Protein AF-A0A7J6U4I3-F1 (afdb_monomer)

Foldseek 3Di:
DDDDDDDDPVVVVVVVVVPDPDDPPPFFFLQLLLLQLLLVLLLLVLLLLCVVCVVPPDPVSVVLSVQLNVLSVVCNVCVVDPVSLLSNLVSSVVSLVVVVFDDLLSLLSVLLSLLQNLLDDPDPVLSLLSSLVLLLLQLLLLLQLLLQLLQFPQCLDLARHLQNLLLLLLCLAPVNVPPDDLPHPSSCRSVVSSCLSNQLSVLLVCCLPVVDLVSLLVNLLVLLVVLLSQQQGFPPSRPLSNLSSVLSSNCSSQGVLLSVLVVVLVVVCVVPVCVSVVVVVVVLVVQLVCVCVSRCVFQVPPQGDYFVPSSCSSNSSSVSVVSSVSSNSSSPPDDDPDPPPPPSPSSPHRPSSNVSSVSSNVQQCCCLQQNQVFPGSNGSSPFGQADLATRRPVDHSQSHPNQQRQKKKWWADWPWVQVQQQKAFCLLSGGPSSVVSCVSSSHHSGDIHGGPLPRDPDDGSDPRDIDMGGLNVVLVSLVPDPDDDQFTKIWMWIWGHDNDDPPVVVCVVVVHDDPPPVVPDDPDDGPTDTDMQTGDVSCVCSVDPDDPDDDDDDDDDDQPDFDFDFDADDDDDDDDDDDDEDDPDDVRHDDPPDPVPCPDPVSVVVNCVVPVPPPRPPRPGDRPRPPDVPPPPPDPWFKFKFFPVCPPDPDGGDRDDPPPDDDPFQQKWWWFDQALPDIDTDHAFDKDKDADQPPDAAFDKDKGQGTAKMDHPGMIMGIPRGQRQKIWIKGFHHKDKDPWDWDWDADVVVRDIDIDTDIGIITIIHTHTMDGDCVCVVPDPCDQDPPLAPSVLRRNGGDDPVNVVVFDADPVRHGVSCVVPVVDDPDFCNCVVVSSCVVPDDDDDPPDDDDDDDD

Structure (mmCIF, N/CA/C/O backbone):
data_AF-A0A7J6U4I3-F1
#
_entry.id   AF-A0A7J6U4I3-F1
#
loop_
_atom_site.group_PDB
_atom_site.id
_atom_site.type_symbol
_atom_site.label_atom_id
_atom_site.label_alt_id
_atom_site.label_comp_id
_atom_site.label_asym_id
_atom_site.label_entity_id
_atom_site.label_seq_id
_atom_site.pdbx_PDB_ins_code
_atom_site.Cartn_x
_atom_site.Cartn_y
_atom_site.Cartn_z
_atom_site.occupancy
_atom_site.B_iso_or_equiv
_atom_site.auth_seq_id
_atom_site.auth_comp_id
_atom_site.auth_asym_id
_atom_site.auth_atom_id
_atom_site.pdbx_PDB_model_num
ATOM 1 N N . MET A 1 1 ? 3.134 -21.885 68.930 1.00 37.44 1 MET A N 1
ATOM 2 C CA . MET A 1 1 ? 3.517 -21.115 67.725 1.00 37.44 1 MET A CA 1
ATOM 3 C C . MET A 1 1 ? 3.199 -21.946 66.488 1.00 37.44 1 MET A C 1
ATOM 5 O O . MET A 1 1 ? 3.945 -22.857 66.158 1.00 37.44 1 MET A O 1
ATOM 9 N N . SER A 1 2 ? 2.047 -21.699 65.862 1.00 31.22 2 SER A N 1
ATOM 10 C CA . SER A 1 2 ? 1.613 -22.373 64.634 1.00 31.22 2 SER A CA 1
ATOM 11 C C . SER A 1 2 ? 2.291 -21.743 63.415 1.00 31.22 2 SER A C 1
ATOM 13 O O . SER A 1 2 ? 2.213 -20.529 63.227 1.00 31.22 2 SER A O 1
ATOM 15 N N . ARG A 1 3 ? 2.936 -22.552 62.568 1.00 31.86 3 ARG A N 1
ATOM 16 C CA . ARG A 1 3 ? 3.405 -22.118 61.244 1.00 31.86 3 ARG A CA 1
ATOM 17 C C . ARG A 1 3 ? 2.194 -21.917 60.332 1.00 31.86 3 ARG A C 1
ATOM 19 O O . ARG A 1 3 ? 1.495 -22.877 60.025 1.00 31.86 3 ARG A O 1
ATOM 26 N N . ALA A 1 4 ? 1.958 -20.675 59.919 1.00 34.81 4 ALA A N 1
ATOM 27 C CA . ALA A 1 4 ? 0.970 -20.337 58.903 1.00 34.81 4 ALA A CA 1
ATOM 28 C C . ALA A 1 4 ? 1.411 -20.901 57.542 1.00 34.81 4 ALA A C 1
ATOM 30 O O . ALA A 1 4 ? 2.534 -20.660 57.096 1.00 34.81 4 ALA A O 1
ATOM 31 N N . ALA A 1 5 ? 0.530 -21.676 56.909 1.00 38.38 5 ALA A N 1
ATOM 32 C CA . ALA A 1 5 ? 0.724 -22.210 55.570 1.00 38.38 5 ALA A CA 1
ATOM 33 C C . ALA A 1 5 ? 0.572 -21.095 54.524 1.00 38.38 5 ALA A C 1
ATOM 35 O O . ALA A 1 5 ? -0.368 -20.302 54.569 1.00 38.38 5 ALA A O 1
ATOM 36 N N . THR A 1 6 ? 1.507 -21.033 53.581 1.00 34.50 6 THR A N 1
ATOM 37 C CA . THR A 1 6 ? 1.461 -20.144 52.418 1.00 34.50 6 THR A CA 1
ATOM 38 C C . THR A 1 6 ? 0.380 -20.615 51.434 1.00 34.50 6 THR A C 1
ATOM 40 O O . THR A 1 6 ? 0.340 -21.807 51.118 1.00 34.50 6 THR A O 1
ATOM 43 N N . PRO A 1 7 ? -0.484 -19.717 50.923 1.00 38.94 7 PRO A N 1
ATOM 44 C CA . PRO A 1 7 ? -1.602 -20.102 50.072 1.00 38.94 7 PRO A CA 1
ATOM 45 C C . PRO A 1 7 ? -1.118 -20.539 48.690 1.00 38.94 7 PRO A C 1
ATOM 47 O O . PRO A 1 7 ? -0.110 -20.056 48.163 1.00 38.94 7 PRO A O 1
ATOM 50 N N . THR A 1 8 ? -1.852 -21.467 48.088 1.00 46.88 8 THR A N 1
ATOM 51 C CA . THR A 1 8 ? -1.488 -22.043 46.789 1.00 46.88 8 THR A CA 1
ATOM 52 C C . THR A 1 8 ? -1.819 -21.086 45.639 1.00 46.88 8 THR A C 1
ATOM 54 O O . THR A 1 8 ? -2.681 -20.212 45.731 1.00 46.88 8 THR A O 1
ATOM 57 N N . ARG A 1 9 ? -1.151 -21.263 44.492 1.00 36.41 9 ARG A N 1
ATOM 58 C CA . ARG A 1 9 ? -1.305 -20.442 43.270 1.00 36.41 9 ARG A CA 1
ATOM 59 C C . ARG A 1 9 ? -2.758 -20.357 42.746 1.00 36.41 9 ARG A C 1
ATOM 61 O O . ARG A 1 9 ? -3.097 -19.433 42.006 1.00 36.41 9 ARG A O 1
ATOM 68 N N . ALA A 1 10 ? -3.622 -21.295 43.141 1.00 37.72 10 ALA A N 1
ATOM 69 C CA . ALA A 1 10 ? -5.056 -21.283 42.849 1.00 37.72 10 ALA A CA 1
ATOM 70 C C . ALA A 1 10 ? -5.838 -20.265 43.711 1.00 37.72 10 ALA A C 1
ATOM 72 O O . ALA A 1 10 ? -6.754 -19.610 43.222 1.00 37.72 10 ALA A O 1
ATOM 73 N N . GLU A 1 11 ? -5.437 -20.052 44.966 1.00 37.94 11 GLU A N 1
ATOM 74 C CA . GLU A 1 11 ? -6.061 -19.073 45.869 1.00 37.94 11 GLU A CA 1
ATOM 75 C C . GLU A 1 11 ? -5.624 -17.641 45.536 1.00 37.94 11 GLU A C 1
ATOM 77 O O . GLU A 1 11 ? -6.425 -16.708 45.599 1.00 37.94 11 GLU A O 1
ATOM 82 N N . GLN A 1 12 ? -4.385 -17.466 45.064 1.00 39.00 12 GLN A N 1
ATOM 83 C CA . GLN A 1 12 ? -3.904 -16.180 44.546 1.00 39.00 12 GLN A CA 1
ATOM 84 C C . GLN A 1 12 ? -4.652 -15.745 43.274 1.00 39.00 12 GLN A C 1
ATOM 86 O O . GLN A 1 12 ? -4.977 -14.570 43.121 1.00 39.00 12 GLN A O 1
ATOM 91 N N . THR A 1 13 ? -5.003 -16.688 42.393 1.00 36.47 13 THR A N 1
ATOM 92 C CA . THR A 1 13 ? -5.762 -16.393 41.161 1.00 36.47 13 THR A CA 1
ATOM 93 C C . THR A 1 13 ? -7.258 -16.172 41.410 1.00 36.47 13 THR A C 1
ATOM 95 O O . THR A 1 13 ? -7.901 -15.444 40.652 1.00 36.47 13 THR A O 1
ATOM 98 N N . ALA A 1 14 ? -7.816 -16.736 42.487 1.00 32.62 14 ALA A N 1
ATOM 99 C CA . ALA A 1 14 ? -9.175 -16.436 42.943 1.00 32.62 14 ALA A CA 1
ATOM 100 C C . ALA A 1 14 ? -9.270 -15.069 43.653 1.00 32.62 14 ALA A C 1
ATOM 102 O O . ALA A 1 14 ? -10.255 -14.353 43.474 1.00 32.62 14 ALA A O 1
ATOM 103 N N . SER A 1 15 ? -8.229 -14.682 44.398 1.00 30.58 15 SER A N 1
ATOM 104 C CA . SER A 1 15 ? -8.107 -13.375 45.061 1.00 30.58 15 SER A CA 1
ATOM 105 C C . SER A 1 15 ? -7.916 -12.220 44.062 1.00 30.58 15 SER A C 1
ATOM 107 O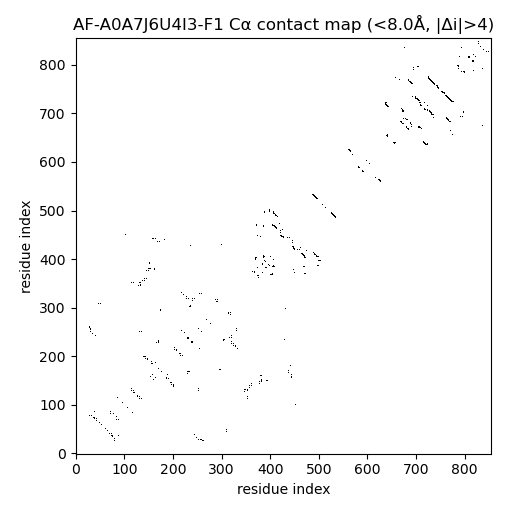 O . SER A 1 15 ? -8.605 -11.204 44.159 1.00 30.58 15 SER A O 1
ATOM 109 N N . GLU A 1 16 ? -7.092 -12.397 43.017 1.00 32.53 16 GLU A N 1
ATOM 110 C CA . GLU A 1 16 ? -6.890 -11.371 41.974 1.00 32.53 16 GLU A CA 1
ATOM 111 C C . GLU A 1 16 ? -8.154 -11.078 41.141 1.00 32.53 16 GLU A C 1
ATOM 113 O O . GLU A 1 16 ? -8.295 -9.974 40.619 1.00 32.53 16 GLU A O 1
ATOM 118 N N . LYS A 1 17 ? -9.114 -12.010 41.051 1.00 33.38 17 LYS A N 1
ATOM 119 C CA . LYS A 1 17 ? -10.407 -11.769 40.380 1.00 33.38 17 LYS A CA 1
ATOM 120 C C . LYS A 1 17 ? -11.381 -10.908 41.189 1.00 33.38 17 LYS A C 1
ATOM 122 O O . LYS A 1 17 ? -12.371 -10.450 40.628 1.00 33.38 17 LYS A O 1
ATOM 127 N N . LYS A 1 18 ? -11.132 -10.692 42.485 1.00 30.95 18 LYS A N 1
ATOM 128 C CA . LYS A 1 18 ? -12.064 -10.003 43.395 1.00 30.95 18 LYS A CA 1
ATOM 129 C C . LYS A 1 18 ? -11.739 -8.518 43.619 1.00 30.95 18 LYS A C 1
ATOM 131 O O . LYS A 1 18 ? -12.460 -7.860 44.360 1.00 30.95 18 LYS A O 1
ATOM 136 N N . ALA A 1 19 ? -10.684 -7.989 42.989 1.00 28.02 19 ALA A N 1
ATOM 137 C CA . ALA A 1 19 ? -10.135 -6.654 43.263 1.00 28.02 19 ALA A CA 1
ATOM 138 C C . ALA A 1 19 ? -10.210 -5.665 42.079 1.00 28.02 19 ALA A C 1
ATOM 140 O O . ALA A 1 19 ? -9.403 -4.742 41.983 1.00 28.02 19 ALA A O 1
ATOM 141 N N . THR A 1 20 ? -11.178 -5.827 41.178 1.00 27.03 20 THR A N 1
ATOM 142 C CA . THR A 1 20 ? -11.543 -4.785 40.206 1.00 27.03 20 THR A CA 1
ATOM 143 C C . THR A 1 20 ? -12.968 -4.340 40.496 1.00 27.03 20 THR A C 1
ATOM 145 O O . THR A 1 20 ? -13.876 -5.142 40.281 1.00 27.03 20 THR A O 1
ATOM 148 N N . PRO A 1 21 ? -13.196 -3.111 40.996 1.00 32.62 21 PRO A N 1
ATOM 149 C CA . PRO A 1 21 ? -14.550 -2.595 41.122 1.00 32.62 21 PRO A CA 1
ATOM 150 C C . PRO A 1 21 ? -15.159 -2.541 39.717 1.00 32.62 21 PRO A C 1
ATOM 152 O O . PRO A 1 21 ? -14.604 -1.903 38.820 1.00 32.62 21 PRO A O 1
ATOM 155 N N . GLU A 1 22 ? -16.260 -3.260 39.502 1.00 32.72 22 GLU A N 1
ATOM 156 C CA . GLU A 1 22 ? -17.038 -3.145 38.272 1.00 32.72 22 GLU A CA 1
ATOM 157 C C . GLU A 1 22 ? -17.487 -1.685 38.135 1.00 32.72 22 GLU A C 1
ATOM 159 O O . GLU A 1 22 ? -18.215 -1.156 38.976 1.00 32.72 22 GLU A O 1
ATOM 164 N N . ALA A 1 23 ? -16.991 -1.005 37.098 1.00 38.47 23 ALA A N 1
ATOM 165 C CA . ALA A 1 23 ? -17.420 0.347 36.774 1.00 38.47 23 ALA A CA 1
ATOM 166 C C . ALA A 1 23 ? -18.947 0.357 36.559 1.00 38.47 23 ALA A C 1
ATOM 168 O O . ALA A 1 23 ? -19.484 -0.595 35.982 1.00 38.47 23 ALA A O 1
ATOM 169 N N . PRO A 1 24 ? -19.661 1.409 37.001 1.00 46.97 24 PRO A N 1
ATOM 170 C CA . PRO A 1 24 ? -21.117 1.457 36.930 1.00 46.97 24 PRO A CA 1
ATOM 171 C C . PRO A 1 24 ? -21.606 1.203 35.499 1.00 46.97 24 PRO A C 1
ATOM 173 O O . PRO A 1 24 ? -21.005 1.672 34.531 1.00 46.97 24 PRO A O 1
ATOM 176 N N . ALA A 1 25 ? -22.730 0.492 35.366 1.00 46.38 25 ALA A N 1
ATOM 177 C CA . ALA A 1 25 ? -23.268 -0.014 34.096 1.00 46.38 25 ALA A CA 1
ATOM 178 C C . ALA A 1 25 ? -23.377 1.037 32.960 1.00 46.38 25 ALA A C 1
ATOM 180 O O . ALA A 1 25 ? -23.330 0.671 31.779 1.00 46.38 25 ALA A O 1
ATOM 181 N N . ASN A 1 26 ? -23.425 2.330 33.308 1.00 55.25 26 ASN A N 1
ATOM 182 C CA . ASN A 1 26 ? -23.601 3.471 32.407 1.00 55.25 26 ASN A CA 1
ATOM 183 C C . ASN A 1 26 ? -22.324 4.262 32.048 1.00 55.25 26 ASN A C 1
ATOM 185 O O . ASN A 1 26 ? -22.431 5.242 31.317 1.00 55.25 26 ASN A O 1
ATOM 189 N N . SER A 1 27 ? -21.120 3.894 32.505 1.00 69.50 27 SER A N 1
ATOM 190 C CA . SER A 1 27 ? -19.912 4.677 32.178 1.00 69.50 27 SER A CA 1
ATOM 191 C C . SER A 1 27 ? -19.446 4.444 30.731 1.00 69.50 27 SER A C 1
ATOM 193 O O . SER A 1 27 ? -19.019 3.335 30.396 1.00 69.50 27 SER A O 1
ATOM 195 N N . MET A 1 28 ? -19.486 5.469 29.871 1.00 83.50 28 MET A N 1
ATOM 196 C CA . MET A 1 28 ? -18.898 5.453 28.520 1.00 83.50 28 MET A CA 1
ATOM 197 C C . MET A 1 28 ? -17.410 5.092 28.569 1.00 83.50 28 MET A C 1
ATOM 199 O O . MET A 1 28 ? -16.723 5.381 29.546 1.00 83.50 28 MET A O 1
ATOM 203 N N . ASP A 1 29 ? -16.924 4.482 27.491 1.00 89.75 29 ASP A N 1
ATOM 204 C CA . ASP A 1 29 ? -15.512 4.183 27.244 1.00 89.75 29 ASP A CA 1
ATOM 205 C C . ASP A 1 29 ? -15.071 4.740 25.880 1.00 89.75 29 ASP A C 1
ATOM 207 O O . ASP A 1 29 ? -15.896 5.213 25.095 1.00 89.75 29 ASP A O 1
ATOM 211 N N . ALA A 1 30 ? -13.774 4.663 25.571 1.00 90.56 30 ALA A N 1
ATOM 212 C CA . ALA A 1 30 ? -13.223 5.202 24.325 1.00 90.56 30 ALA A CA 1
ATOM 213 C C . ALA A 1 30 ? -13.871 4.613 23.059 1.00 90.56 30 ALA A C 1
ATOM 215 O O . ALA A 1 30 ? -14.058 5.327 22.082 1.00 90.56 30 ALA A O 1
ATOM 216 N N . ILE A 1 31 ? -14.287 3.339 23.071 1.00 93.88 31 ILE A N 1
ATOM 217 C CA . ILE A 1 31 ? -14.982 2.728 21.924 1.00 93.88 31 ILE A CA 1
ATOM 218 C C . ILE A 1 31 ? -16.399 3.296 21.770 1.00 93.88 31 ILE A C 1
ATOM 220 O O . ILE A 1 31 ? -16.893 3.425 20.653 1.00 93.88 31 ILE A O 1
ATOM 224 N N . THR A 1 32 ? -17.062 3.653 22.871 1.00 93.88 32 THR A N 1
ATOM 225 C CA . THR A 1 32 ? -18.366 4.330 22.836 1.00 93.88 32 THR A CA 1
ATOM 226 C C . THR A 1 32 ? -18.224 5.709 22.188 1.00 93.88 32 THR A C 1
ATOM 228 O O . THR A 1 32 ? -18.968 6.032 21.268 1.00 93.88 32 THR A O 1
ATOM 231 N N . VAL A 1 33 ? -17.221 6.488 22.608 1.00 94.19 33 VAL A N 1
ATOM 232 C CA . VAL A 1 33 ? -16.915 7.802 22.014 1.00 94.19 33 VAL A CA 1
ATOM 233 C C . VAL A 1 33 ? -16.520 7.663 20.539 1.00 94.19 33 VAL A C 1
ATOM 235 O O . VAL A 1 33 ? -17.012 8.406 19.696 1.00 94.19 33 VAL A O 1
ATOM 238 N N . PHE A 1 34 ? -15.697 6.667 20.204 1.00 95.62 34 PHE A N 1
ATOM 239 C CA . PHE A 1 34 ? -15.370 6.331 18.819 1.00 95.62 34 PHE A CA 1
ATOM 240 C C . PHE A 1 34 ? -16.623 6.038 17.998 1.00 95.62 34 PHE A C 1
ATOM 242 O O . PHE A 1 34 ? -16.767 6.587 16.918 1.00 95.62 34 PHE A O 1
ATOM 249 N N . THR A 1 35 ? -17.527 5.189 18.499 1.00 95.25 35 THR A N 1
ATOM 250 C CA . THR A 1 35 ? -18.733 4.779 17.760 1.00 95.25 35 THR A CA 1
ATOM 251 C C . THR A 1 35 ? -19.616 5.988 17.456 1.00 95.25 35 THR A C 1
ATOM 253 O O . THR A 1 35 ? -20.162 6.084 16.361 1.00 95.25 35 THR A O 1
ATOM 256 N N . PHE A 1 36 ? -19.697 6.940 18.389 1.00 94.12 36 PHE A N 1
ATOM 257 C CA . PHE A 1 36 ? -20.395 8.205 18.186 1.00 94.12 36 PHE A CA 1
ATOM 258 C C . PHE A 1 36 ? -19.780 9.023 17.037 1.00 94.12 36 PHE A C 1
ATOM 260 O O . PHE A 1 36 ? -20.480 9.327 16.074 1.00 94.12 36 PHE A O 1
ATOM 267 N N . PHE A 1 37 ? -18.473 9.298 17.069 1.00 94.56 37 PHE A N 1
ATOM 268 C CA . PHE A 1 37 ? -17.798 10.034 15.988 1.00 94.56 37 PHE A CA 1
ATOM 269 C C . PHE A 1 37 ? -17.812 9.282 14.646 1.00 94.56 37 PHE A C 1
ATOM 271 O O . PHE A 1 37 ? -18.076 9.876 13.605 1.00 94.56 37 PHE A O 1
ATOM 278 N N . TRP A 1 38 ? -17.588 7.968 14.668 1.00 94.00 38 TRP A N 1
ATOM 279 C CA . TRP A 1 38 ? -17.632 7.099 13.491 1.00 94.00 38 TRP A CA 1
ATOM 280 C C . TRP A 1 38 ? -19.000 7.140 12.808 1.00 94.00 38 TRP A C 1
ATOM 282 O O . TRP A 1 38 ? -19.069 7.289 11.593 1.00 94.00 38 TRP A O 1
ATOM 292 N N . SER A 1 39 ? -20.089 7.074 13.580 1.00 94.62 39 SER A N 1
ATOM 293 C CA . SER A 1 39 ? -21.439 7.148 13.015 1.00 94.62 39 SER A CA 1
ATOM 294 C C . SER A 1 39 ? -21.694 8.473 12.290 1.00 94.62 39 SER A C 1
ATOM 296 O O . SER A 1 39 ? -22.292 8.484 11.222 1.00 94.62 39 SER A O 1
ATOM 298 N N . GLN A 1 40 ? -21.172 9.588 12.808 1.00 92.75 40 GLN A N 1
ATOM 299 C CA . GLN A 1 40 ? -21.295 10.903 12.169 1.00 92.75 40 GLN A CA 1
ATOM 300 C C . GLN A 1 40 ? -20.487 10.982 10.871 1.00 92.75 40 GLN A C 1
ATOM 302 O O . GLN A 1 40 ? -20.982 11.493 9.869 1.00 92.75 40 GLN A O 1
ATOM 307 N N . LEU A 1 41 ? -19.276 10.421 10.869 1.00 91.25 41 LEU A N 1
ATOM 308 C CA . LEU A 1 41 ? -18.437 10.300 9.677 1.00 91.25 41 LEU A CA 1
ATOM 309 C C . LEU A 1 41 ? -19.109 9.442 8.588 1.00 91.25 41 LEU A C 1
ATOM 311 O O . LEU A 1 41 ? -19.118 9.817 7.417 1.00 91.25 41 LEU A O 1
ATOM 315 N N . MET A 1 42 ? -19.727 8.316 8.951 1.00 90.88 42 MET A N 1
ATOM 316 C CA . MET A 1 42 ? -20.438 7.466 7.987 1.00 90.88 42 MET A CA 1
ATOM 317 C C . MET A 1 42 ? -21.760 8.085 7.505 1.00 90.88 42 MET A C 1
ATOM 319 O O . MET A 1 42 ? -22.118 7.943 6.334 1.00 90.88 42 MET A O 1
ATOM 323 N N . LEU A 1 43 ? -22.459 8.851 8.350 1.00 90.50 43 LEU A N 1
ATOM 324 C CA . LEU A 1 43 ? -23.618 9.645 7.929 1.00 90.50 43 LEU A CA 1
ATOM 325 C C . LEU A 1 43 ? -23.222 10.760 6.949 1.00 90.50 43 LEU A C 1
ATOM 327 O O . LEU A 1 43 ? -23.937 10.989 5.975 1.00 90.50 43 LEU A O 1
ATOM 331 N N . LEU A 1 44 ? -22.059 11.395 7.126 1.00 87.31 44 LEU A N 1
ATOM 332 C CA . LEU A 1 44 ? -21.510 12.319 6.127 1.00 87.31 44 LEU A CA 1
ATOM 333 C C . LEU A 1 44 ? -21.283 11.603 4.782 1.00 87.31 44 LEU A C 1
ATOM 335 O O . LEU A 1 44 ? -21.650 12.116 3.722 1.00 87.31 44 LEU A O 1
ATOM 339 N N . GLN A 1 45 ? -20.731 10.388 4.817 1.00 85.62 45 GLN A N 1
ATOM 340 C CA . GLN A 1 45 ? -20.553 9.572 3.617 1.00 85.62 45 GLN A CA 1
ATOM 341 C C . GLN A 1 45 ? -21.902 9.203 2.968 1.00 85.62 45 GLN A C 1
ATOM 343 O O . GLN A 1 45 ? -21.984 9.179 1.739 1.00 85.62 45 GLN A O 1
ATOM 348 N N . CYS A 1 46 ? -22.976 9.000 3.745 1.00 87.38 46 CYS A N 1
ATOM 349 C CA . CYS A 1 46 ? -24.331 8.852 3.199 1.00 87.38 46 CYS A CA 1
ATOM 350 C C . CYS A 1 46 ? -24.744 10.084 2.382 1.00 87.38 46 CYS A C 1
ATOM 352 O O . CYS A 1 46 ? -25.225 9.941 1.261 1.00 87.38 46 CYS A O 1
ATOM 354 N N . VAL A 1 47 ? -24.525 11.296 2.903 1.00 85.38 47 VAL A N 1
ATOM 355 C CA . VAL A 1 47 ? -24.898 12.541 2.208 1.00 85.38 47 VAL A CA 1
ATOM 356 C C . VAL A 1 47 ? -24.129 12.700 0.897 1.00 85.38 47 VAL A C 1
ATOM 358 O O . VAL A 1 47 ? -24.731 12.966 -0.143 1.00 85.38 47 VAL A O 1
ATOM 361 N N . LYS A 1 48 ? -22.821 12.429 0.898 1.00 82.69 48 LYS A N 1
ATOM 362 C CA . LYS A 1 48 ? -22.029 12.393 -0.342 1.00 82.69 48 LYS A CA 1
ATOM 363 C C . LYS A 1 48 ? -22.590 11.406 -1.357 1.00 82.69 48 LYS A C 1
ATOM 365 O O . LYS A 1 48 ? -22.740 11.746 -2.527 1.00 82.69 48 LYS A O 1
ATOM 370 N N . LEU A 1 49 ? -22.894 10.181 -0.927 1.00 80.50 49 LEU A N 1
ATOM 371 C CA . LEU A 1 49 ? -23.454 9.164 -1.816 1.00 80.50 49 LEU A CA 1
ATOM 372 C C . LEU A 1 49 ? -24.819 9.586 -2.364 1.00 80.50 49 LEU A C 1
ATOM 374 O O . LEU A 1 49 ? -25.088 9.352 -3.538 1.00 80.50 49 LEU A O 1
ATOM 378 N N . PHE A 1 50 ? -25.645 10.267 -1.569 1.00 83.19 50 PHE A N 1
ATOM 379 C CA . PHE A 1 50 ? -26.902 10.842 -2.040 1.00 83.19 50 PHE A CA 1
ATOM 380 C C . PHE A 1 50 ? -26.682 11.848 -3.180 1.00 83.19 50 PHE A C 1
ATOM 382 O O . PHE A 1 50 ? -27.338 11.735 -4.216 1.00 83.19 50 PHE A O 1
ATOM 389 N N . PHE A 1 51 ? -25.736 12.785 -3.043 1.00 78.12 51 PHE A N 1
ATOM 390 C CA . PHE A 1 51 ? -25.434 13.754 -4.103 1.00 78.12 51 PHE A CA 1
ATOM 391 C C . PHE A 1 51 ? -24.850 13.101 -5.359 1.00 78.12 51 PHE A C 1
ATOM 393 O O . PHE A 1 51 ? -25.253 13.454 -6.467 1.00 78.12 51 PHE A O 1
ATOM 400 N N . ILE A 1 52 ? -23.973 12.106 -5.200 1.00 73.94 52 ILE A N 1
ATOM 401 C CA . ILE A 1 52 ? -23.397 11.350 -6.323 1.00 73.94 52 ILE A CA 1
ATOM 402 C C . ILE A 1 52 ? -24.479 10.541 -7.056 1.00 73.94 52 ILE A C 1
ATOM 404 O O . ILE A 1 52 ? -24.513 10.514 -8.285 1.00 73.94 52 ILE A O 1
ATOM 408 N N . PHE A 1 53 ? -25.391 9.895 -6.325 1.00 75.06 53 PHE A N 1
ATOM 409 C CA . PHE A 1 53 ? -26.438 9.048 -6.904 1.00 75.06 53 PHE A CA 1
ATOM 410 C C . PHE A 1 53 ? -27.675 9.808 -7.373 1.00 75.06 53 PHE A C 1
ATOM 412 O O . PHE A 1 53 ? -28.502 9.225 -8.074 1.00 75.06 53 PHE A O 1
ATOM 419 N N . LYS A 1 54 ? -27.796 11.104 -7.063 1.00 67.44 54 LYS A N 1
ATOM 420 C CA . LYS A 1 54 ? -28.927 11.947 -7.479 1.00 67.44 54 LYS A CA 1
ATOM 421 C C . LYS A 1 54 ? -29.184 11.895 -8.995 1.00 67.44 54 LYS A C 1
ATOM 423 O O . LYS A 1 54 ? -30.334 12.017 -9.415 1.00 67.44 54 LYS A O 1
ATOM 428 N N . SER A 1 55 ? -28.143 11.673 -9.803 1.00 56.66 55 SER A N 1
ATOM 429 C CA . SER A 1 55 ? -28.226 11.541 -11.266 1.00 56.66 55 SER A CA 1
ATOM 430 C C . SER A 1 55 ? -28.577 10.126 -11.758 1.00 56.66 55 SER A C 1
ATOM 432 O O . SER A 1 55 ? -29.159 9.976 -12.828 1.00 56.66 55 SER A O 1
ATOM 434 N N . SER A 1 56 ? -28.280 9.082 -10.979 1.00 61.09 56 SER A N 1
ATOM 435 C CA . SER A 1 56 ? -28.436 7.668 -11.342 1.00 61.09 56 SER A CA 1
ATOM 436 C C . SER A 1 56 ? -29.530 7.034 -10.477 1.00 61.09 56 SER A C 1
ATOM 438 O O . SER A 1 56 ? -29.252 6.353 -9.489 1.00 61.09 56 SER A O 1
ATOM 440 N N . ARG A 1 57 ? -30.799 7.301 -10.823 1.00 58.31 57 ARG A N 1
ATOM 441 C CA . ARG A 1 57 ? -32.008 6.828 -10.112 1.00 58.31 57 ARG A CA 1
ATOM 442 C C . ARG A 1 57 ? -32.206 5.303 -10.220 1.00 58.31 57 ARG A C 1
ATOM 444 O O . ARG A 1 57 ? -33.177 4.840 -10.810 1.00 58.31 57 ARG A O 1
ATOM 451 N N . THR A 1 58 ? -31.295 4.506 -9.669 1.00 67.88 58 THR A N 1
ATOM 452 C CA . THR A 1 58 ? -31.368 3.036 -9.682 1.00 67.88 58 THR A CA 1
ATOM 453 C C . THR A 1 58 ? -31.518 2.470 -8.269 1.00 67.88 58 THR A C 1
ATOM 455 O O . THR A 1 58 ? -30.888 2.936 -7.320 1.00 67.88 58 THR A O 1
ATOM 458 N N . VAL A 1 59 ? -32.342 1.425 -8.118 1.00 64.56 59 VAL A N 1
ATOM 459 C CA . VAL A 1 59 ? -32.598 0.752 -6.824 1.00 64.56 59 VAL A CA 1
ATOM 460 C C . VAL A 1 59 ? -31.309 0.192 -6.207 1.00 64.56 59 VAL A C 1
ATOM 462 O O . VAL A 1 59 ? -31.142 0.203 -4.989 1.00 64.56 59 VAL A O 1
ATOM 465 N N . GLN A 1 60 ? -30.360 -0.231 -7.046 1.00 71.19 60 GLN A N 1
ATOM 466 C CA . GLN A 1 60 ? -29.061 -0.764 -6.623 1.00 71.19 60 GLN A CA 1
ATOM 467 C C . GLN A 1 60 ? -28.218 0.266 -5.849 1.00 71.19 60 GLN A C 1
ATOM 469 O O . GLN A 1 60 ? -27.500 -0.114 -4.928 1.00 71.19 60 GLN A O 1
ATOM 474 N N . ASN A 1 61 ? -28.365 1.561 -6.147 1.00 72.38 61 ASN A N 1
ATOM 475 C CA . ASN A 1 61 ? -27.665 2.643 -5.450 1.00 72.38 61 ASN A CA 1
ATOM 476 C C . ASN A 1 61 ? -28.351 3.053 -4.130 1.00 72.38 61 ASN A C 1
ATOM 478 O O . ASN A 1 61 ? -27.705 3.603 -3.239 1.00 72.38 61 ASN A O 1
ATOM 482 N N . ALA A 1 62 ? -29.649 2.765 -3.975 1.00 78.06 62 ALA A N 1
ATOM 483 C CA . ALA A 1 62 ? -30.423 3.132 -2.787 1.00 78.06 62 ALA A CA 1
ATOM 484 C C . ALA A 1 62 ? -30.179 2.192 -1.591 1.00 78.06 62 ALA A C 1
ATOM 486 O O . ALA A 1 62 ? -30.178 2.641 -0.445 1.00 78.06 62 ALA A O 1
ATOM 487 N N . ILE A 1 63 ? -29.935 0.898 -1.839 1.00 83.81 63 ILE A N 1
ATOM 488 C CA . ILE A 1 63 ? -29.739 -0.107 -0.776 1.00 83.81 63 ILE A CA 1
ATOM 489 C C . ILE A 1 63 ? -28.520 0.216 0.112 1.00 83.81 63 ILE A C 1
ATOM 491 O O . ILE A 1 63 ? -28.693 0.242 1.334 1.00 83.81 63 ILE A O 1
ATOM 495 N N . PRO A 1 64 ? -27.315 0.503 -0.433 1.00 82.75 64 PRO A N 1
ATOM 496 C CA . PRO A 1 64 ? -26.157 0.903 0.370 1.00 82.75 64 PRO A CA 1
ATOM 497 C C . PRO A 1 64 ? -26.431 2.141 1.231 1.00 82.75 64 PRO A C 1
ATOM 499 O O . PRO A 1 64 ? -26.085 2.158 2.408 1.00 82.75 64 PRO A O 1
ATOM 502 N N . LEU A 1 65 ? -27.102 3.147 0.657 1.00 86.12 65 LEU A N 1
ATOM 503 C CA . LEU A 1 65 ? -27.403 4.417 1.316 1.00 86.12 65 LEU A CA 1
ATOM 504 C C . LEU A 1 65 ? -28.343 4.238 2.517 1.00 86.12 65 LEU A C 1
ATOM 506 O O . LEU A 1 65 ? -28.034 4.689 3.617 1.00 86.12 65 LEU A O 1
ATOM 510 N N . VAL A 1 66 ? -29.475 3.557 2.317 1.00 89.56 66 VAL A N 1
ATOM 511 C CA . VAL A 1 66 ? -30.473 3.325 3.375 1.00 89.56 66 VAL A CA 1
ATOM 512 C C . VAL A 1 66 ? -29.899 2.430 4.473 1.00 89.56 66 VAL A C 1
ATOM 514 O O . VAL A 1 66 ? -30.105 2.693 5.656 1.00 89.56 66 VAL A O 1
ATOM 517 N N . SER A 1 67 ? -29.144 1.398 4.089 1.00 90.38 67 SER A N 1
ATOM 518 C CA . SER A 1 67 ? -28.526 0.472 5.044 1.00 90.38 67 SER A CA 1
ATOM 519 C C . SER A 1 67 ? -27.517 1.183 5.949 1.00 90.38 67 SER A C 1
ATOM 521 O O . SER A 1 67 ? -27.548 0.984 7.163 1.00 90.38 67 SER A O 1
ATOM 523 N N . LEU A 1 68 ? -26.658 2.033 5.372 1.00 91.69 68 LEU A N 1
ATOM 524 C CA . LEU A 1 68 ? -25.684 2.830 6.122 1.00 91.69 68 LEU A CA 1
ATOM 525 C C . LEU A 1 68 ? -26.399 3.827 7.048 1.00 91.69 68 LEU A C 1
ATOM 527 O O . LEU A 1 68 ? -26.157 3.828 8.252 1.00 91.69 68 LEU A O 1
ATOM 531 N N . ALA A 1 69 ? -27.386 4.569 6.531 1.00 93.62 69 ALA A N 1
ATOM 532 C CA . ALA A 1 69 ? -28.146 5.542 7.315 1.00 93.62 69 ALA A CA 1
ATOM 533 C C . ALA A 1 69 ? -28.854 4.921 8.536 1.00 93.62 69 ALA A C 1
ATOM 535 O O . ALA A 1 69 ? -28.781 5.472 9.634 1.00 93.62 69 ALA A O 1
ATOM 536 N N . ILE A 1 70 ? -29.509 3.763 8.378 1.00 94.56 70 ILE A N 1
ATOM 537 C CA . ILE A 1 70 ? -30.205 3.080 9.482 1.00 94.56 70 ILE A CA 1
ATOM 538 C C . ILE A 1 70 ? -29.209 2.611 10.545 1.00 94.56 70 ILE A C 1
ATOM 540 O O . ILE A 1 70 ? -29.414 2.838 11.740 1.00 94.56 70 ILE A O 1
ATOM 544 N N . VAL A 1 71 ? -28.140 1.931 10.127 1.00 95.62 71 VAL A N 1
ATOM 545 C CA . VAL A 1 71 ? -27.187 1.332 11.065 1.00 95.62 71 VAL A CA 1
ATOM 546 C C . VAL A 1 71 ? -26.390 2.408 11.801 1.00 95.62 71 VAL A C 1
ATOM 548 O O . VAL A 1 71 ? -26.185 2.276 13.009 1.00 95.62 71 VAL A O 1
ATOM 551 N N . ASP A 1 72 ? -26.004 3.491 11.129 1.00 95.06 72 ASP A N 1
ATOM 552 C CA . ASP A 1 72 ? -25.269 4.582 11.768 1.00 95.06 72 ASP A CA 1
ATOM 553 C C . ASP A 1 72 ? -26.162 5.482 12.621 1.00 95.06 72 ASP A C 1
ATOM 555 O O . ASP A 1 72 ? -25.727 5.934 13.678 1.00 95.06 72 ASP A O 1
ATOM 559 N N . PHE A 1 73 ? -27.444 5.643 12.282 1.00 95.44 73 PHE A N 1
ATOM 560 C CA . PHE A 1 73 ? -28.403 6.242 13.212 1.00 95.44 73 PHE A CA 1
ATOM 561 C C . PHE A 1 73 ? -28.531 5.407 14.497 1.00 95.44 73 PHE A C 1
ATOM 563 O O . PHE A 1 73 ? -28.483 5.941 15.608 1.00 95.44 73 PHE A O 1
ATOM 570 N N . LEU A 1 74 ? -28.616 4.076 14.378 1.00 94.62 74 LEU A N 1
ATOM 571 C CA . LEU A 1 74 ? -28.599 3.186 15.542 1.00 94.62 74 LEU A CA 1
ATOM 572 C C . LEU A 1 74 ? -27.279 3.283 16.320 1.00 94.62 74 LEU A C 1
ATOM 574 O O . LEU A 1 74 ? -27.307 3.221 17.550 1.00 94.62 74 LEU A O 1
ATOM 578 N N . ALA A 1 75 ? -26.140 3.442 15.640 1.00 94.06 75 ALA A N 1
ATOM 579 C CA . ALA A 1 75 ? -24.828 3.616 16.266 1.00 94.06 75 ALA A CA 1
ATOM 580 C C . ALA A 1 75 ? -24.710 4.944 17.021 1.00 94.06 75 ALA A C 1
ATOM 582 O O . ALA A 1 75 ? -24.134 4.964 18.108 1.00 94.06 75 ALA A O 1
ATOM 583 N N . LEU A 1 76 ? -25.329 6.009 16.510 1.00 91.56 76 LEU A N 1
ATOM 584 C CA . LEU A 1 76 ? -25.412 7.308 17.170 1.00 91.56 76 LEU A CA 1
ATOM 585 C C . LEU A 1 76 ? -26.253 7.242 18.456 1.00 91.56 76 LEU A C 1
ATOM 587 O O . LEU A 1 76 ? -25.866 7.804 19.479 1.00 91.56 76 LEU A O 1
ATOM 591 N N . VAL A 1 77 ? -27.379 6.516 18.427 1.00 89.56 77 VAL A N 1
ATOM 592 C CA . VAL A 1 77 ? -28.304 6.383 19.571 1.00 89.56 77 VAL A CA 1
ATOM 593 C C . VAL A 1 77 ? -27.825 5.345 20.595 1.00 89.56 77 VAL A C 1
ATOM 595 O O . VAL A 1 77 ? -28.012 5.520 21.799 1.00 89.56 77 VAL A O 1
ATOM 598 N N . LYS A 1 78 ? -27.201 4.248 20.148 1.00 89.88 78 LYS A N 1
ATOM 599 C CA . LYS A 1 78 ? -26.711 3.147 21.001 1.00 89.88 78 LYS A CA 1
ATOM 600 C C . LYS A 1 78 ? -25.206 2.882 20.815 1.00 89.88 78 LYS A C 1
ATOM 602 O O . LYS A 1 78 ? -24.821 1.733 20.572 1.00 89.88 78 LYS A O 1
ATOM 607 N N . PRO A 1 79 ? -24.325 3.877 21.041 1.00 90.69 79 PRO A N 1
ATOM 608 C CA . PRO A 1 79 ? -22.890 3.769 20.743 1.00 90.69 79 PRO A CA 1
ATOM 609 C C . PRO A 1 79 ? -22.139 2.754 21.621 1.00 90.69 79 PRO A C 1
ATOM 611 O O . PRO A 1 79 ? -21.025 2.336 21.308 1.00 90.69 79 PRO A O 1
ATOM 614 N N . ARG A 1 80 ? -22.735 2.329 22.742 1.00 89.62 80 ARG A N 1
ATOM 615 C CA . ARG A 1 80 ? -22.161 1.320 23.646 1.00 89.62 80 ARG A CA 1
ATOM 616 C C . ARG A 1 80 ? -22.434 -0.114 23.178 1.00 89.62 80 ARG A C 1
ATOM 618 O O . ARG A 1 80 ? -21.744 -1.044 23.600 1.00 89.62 80 ARG A O 1
ATOM 625 N N . CYS A 1 81 ? -23.440 -0.322 22.326 1.00 91.12 81 CYS A N 1
ATOM 626 C CA . CYS A 1 81 ? -23.827 -1.657 21.890 1.00 91.12 81 CYS A CA 1
ATOM 627 C C . CYS A 1 81 ? -22.801 -2.222 20.903 1.00 91.12 81 CYS A C 1
ATOM 629 O O . CYS A 1 81 ? -22.736 -1.808 19.749 1.00 91.12 81 CYS A O 1
ATOM 631 N N . ARG A 1 82 ? -22.040 -3.237 21.334 1.00 90.62 82 ARG A N 1
ATOM 632 C CA . ARG A 1 82 ? -20.989 -3.860 20.510 1.00 90.62 82 ARG A CA 1
ATOM 633 C C . ARG A 1 82 ? -21.486 -4.378 19.158 1.00 90.62 82 ARG A C 1
ATOM 635 O O . ARG A 1 82 ? -20.749 -4.300 18.183 1.00 90.62 82 ARG A O 1
ATOM 642 N N . TYR A 1 83 ? -22.712 -4.901 19.099 1.00 93.31 83 TYR A N 1
ATOM 643 C CA . TYR A 1 83 ? -23.288 -5.417 17.856 1.00 93.31 83 TYR A CA 1
ATOM 644 C C . TYR A 1 83 ? -23.596 -4.287 16.881 1.00 93.31 83 TYR A C 1
ATOM 646 O O . TYR A 1 83 ? -23.322 -4.426 15.695 1.00 93.31 83 TYR A O 1
ATOM 654 N N . VAL A 1 84 ? -24.087 -3.153 17.384 1.00 94.50 84 VAL A N 1
ATOM 655 C CA . VAL A 1 84 ? -24.341 -1.966 16.565 1.00 94.50 84 VAL A CA 1
ATOM 656 C C . VAL A 1 84 ? -23.023 -1.403 16.033 1.00 94.50 84 VAL A C 1
ATOM 658 O O . VAL A 1 84 ? -22.908 -1.211 14.829 1.00 94.50 84 VAL A O 1
ATOM 661 N N . THR A 1 85 ? -21.993 -1.261 16.879 1.00 94.62 85 THR A N 1
ATOM 662 C CA . THR A 1 85 ? -20.652 -0.838 16.435 1.00 94.62 85 THR A CA 1
ATOM 663 C C . THR A 1 85 ? -20.087 -1.767 15.353 1.00 94.62 85 THR A C 1
ATOM 665 O O . THR A 1 85 ? -19.627 -1.297 14.319 1.00 94.62 85 THR A O 1
ATOM 668 N N . MET A 1 86 ? -20.126 -3.091 15.559 1.00 95.50 86 MET A N 1
ATOM 669 C CA . MET A 1 86 ? -19.606 -4.056 14.576 1.00 95.50 86 MET A CA 1
ATOM 670 C C . MET A 1 86 ? -20.399 -4.052 13.269 1.00 95.50 86 MET A C 1
ATOM 672 O O . MET A 1 86 ? -19.807 -4.183 12.201 1.00 95.50 86 MET A O 1
ATOM 676 N N . THR A 1 87 ? -21.721 -3.889 13.347 1.00 95.06 87 THR A N 1
ATOM 677 C CA . THR A 1 87 ? -22.584 -3.832 12.160 1.00 95.06 87 THR A CA 1
ATOM 678 C C . THR A 1 87 ? -22.334 -2.547 11.376 1.00 95.06 87 THR A C 1
ATOM 680 O O . THR A 1 87 ? -22.191 -2.619 10.163 1.00 95.06 87 THR A O 1
ATOM 683 N N . SER A 1 88 ? -22.195 -1.400 12.053 1.00 95.38 88 SER A N 1
ATOM 684 C CA . SER A 1 88 ? -21.830 -0.117 11.430 1.00 95.38 88 SER A CA 1
ATOM 685 C C . SER A 1 88 ? -20.489 -0.211 10.701 1.00 95.38 88 SER A C 1
ATOM 687 O O . SER A 1 88 ? -20.405 0.142 9.530 1.00 95.38 88 SER A O 1
ATOM 689 N N . LEU A 1 89 ? -19.463 -0.791 11.335 1.00 95.38 89 LEU A N 1
ATOM 690 C CA . LEU A 1 89 ? -18.162 -1.010 10.694 1.00 95.38 89 LEU A CA 1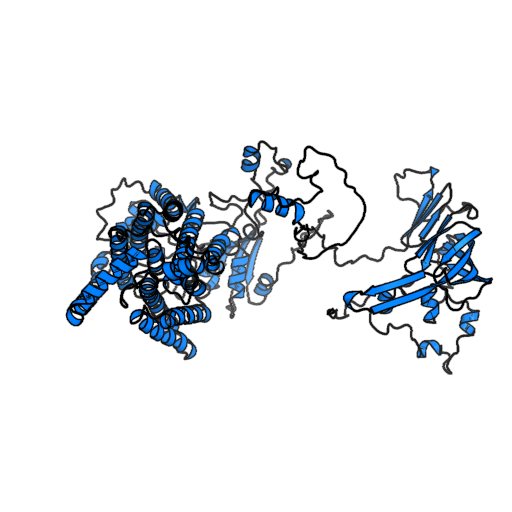
ATOM 691 C C . LEU A 1 89 ? -18.273 -1.912 9.456 1.00 95.38 89 LEU A C 1
ATOM 693 O O . LEU A 1 89 ? -17.745 -1.577 8.399 1.00 95.38 89 LEU A O 1
ATOM 697 N N . LEU A 1 90 ? -18.976 -3.044 9.570 1.00 94.56 90 LEU A N 1
ATOM 698 C CA . LEU A 1 90 ? -19.129 -3.998 8.471 1.00 94.56 90 LEU A CA 1
ATOM 699 C C . LEU A 1 90 ? -19.901 -3.394 7.291 1.00 94.56 90 LEU A C 1
ATOM 701 O O . LEU A 1 90 ? -19.454 -3.507 6.151 1.00 94.56 90 LEU A O 1
ATOM 705 N N . VAL A 1 91 ? -21.038 -2.747 7.560 1.00 93.56 91 VAL A N 1
ATOM 706 C CA . VAL A 1 91 ? -21.850 -2.078 6.535 1.00 93.56 91 VAL A CA 1
ATOM 707 C C . VAL A 1 91 ? -21.058 -0.935 5.909 1.00 93.56 91 VAL A C 1
ATOM 709 O O . VAL A 1 91 ? -20.986 -0.872 4.686 1.00 93.56 91 VAL A O 1
ATOM 712 N N . GLY A 1 92 ? -20.377 -0.110 6.709 1.00 90.88 92 GLY A N 1
ATOM 713 C CA . GLY A 1 92 ? -19.486 0.945 6.226 1.00 90.88 92 GLY A CA 1
ATOM 714 C C . GLY A 1 92 ? -18.434 0.424 5.246 1.00 90.88 92 GLY A C 1
ATOM 715 O O . GLY A 1 92 ? -18.315 0.953 4.141 1.00 90.88 92 GLY A O 1
ATOM 716 N N . PHE A 1 93 ? -17.735 -0.670 5.577 1.00 91.50 93 PHE A N 1
ATOM 717 C CA . PHE A 1 93 ? -16.783 -1.291 4.649 1.00 91.50 93 PHE A CA 1
ATOM 718 C C . PHE A 1 93 ? -17.453 -1.748 3.357 1.00 91.50 93 PHE A C 1
ATOM 720 O O . PHE A 1 93 ? -16.965 -1.420 2.278 1.00 91.50 93 PHE A O 1
ATOM 727 N N . VAL A 1 94 ? -18.572 -2.475 3.444 1.00 89.31 94 VAL A N 1
ATOM 728 C CA . VAL A 1 94 ? -19.296 -2.956 2.257 1.00 89.31 94 VAL A CA 1
ATOM 729 C C . VAL A 1 94 ? -19.699 -1.787 1.361 1.00 89.31 94 VAL A C 1
ATOM 731 O O . VAL A 1 94 ? -19.468 -1.845 0.156 1.00 89.31 94 VAL A O 1
ATOM 734 N N . VAL A 1 95 ? -20.231 -0.703 1.928 1.00 86.44 95 VAL A N 1
ATOM 735 C CA . VAL A 1 95 ? -20.621 0.483 1.158 1.00 86.44 95 VAL A CA 1
ATOM 736 C C . VAL A 1 95 ? -19.408 1.149 0.509 1.00 86.44 95 VAL A C 1
ATOM 738 O O . VAL A 1 95 ? -19.445 1.453 -0.683 1.00 86.44 95 VAL A O 1
ATOM 741 N N . ILE A 1 96 ? -18.303 1.333 1.233 1.00 83.75 96 ILE A N 1
ATOM 742 C CA . ILE A 1 96 ? -17.076 1.904 0.658 1.00 83.75 96 ILE A CA 1
ATOM 743 C C . ILE A 1 96 ? -16.558 1.036 -0.504 1.00 83.75 96 ILE A C 1
ATOM 745 O O . ILE A 1 96 ? -16.213 1.565 -1.561 1.00 83.75 96 ILE A O 1
ATOM 749 N N . PHE A 1 97 ? -16.560 -0.293 -0.354 1.00 82.38 97 PHE A N 1
ATOM 750 C CA . PHE A 1 97 ? -16.124 -1.216 -1.405 1.00 82.38 97 PHE A CA 1
ATOM 751 C C . PHE A 1 97 ? -17.050 -1.223 -2.626 1.00 82.38 97 PHE A C 1
ATOM 753 O O . PHE A 1 97 ? -16.557 -1.211 -3.749 1.00 82.38 97 PHE A O 1
ATOM 760 N N . VAL A 1 98 ? -18.371 -1.225 -2.430 1.00 78.25 98 VAL A N 1
ATOM 761 C CA . VAL A 1 98 ? -19.354 -1.259 -3.528 1.00 78.25 98 VAL A CA 1
ATOM 762 C C . VAL A 1 98 ? -19.364 0.051 -4.314 1.00 78.25 98 VAL A C 1
ATOM 764 O O . VAL A 1 98 ? -19.513 0.042 -5.533 1.00 78.25 98 VAL A O 1
ATOM 767 N N . THR A 1 99 ? -19.205 1.185 -3.632 1.00 72.12 99 THR A N 1
ATOM 768 C CA . THR A 1 99 ? -19.340 2.501 -4.269 1.00 72.12 99 THR A CA 1
ATOM 769 C C . THR A 1 99 ? -18.087 2.951 -5.017 1.00 72.12 99 THR A C 1
ATOM 771 O O . THR A 1 99 ? -18.199 3.818 -5.877 1.00 72.12 99 THR A O 1
ATOM 774 N N . GLY A 1 100 ? -16.908 2.380 -4.744 1.00 62.34 100 GLY A N 1
ATOM 775 C CA . GLY A 1 100 ? -15.711 2.530 -5.586 1.00 62.34 100 GLY A CA 1
ATOM 776 C C . GLY A 1 100 ? -15.061 3.924 -5.625 1.00 62.34 100 GLY A C 1
ATOM 777 O O . GLY A 1 100 ? -14.192 4.169 -6.460 1.00 62.34 100 GLY A O 1
ATOM 778 N N . HIS A 1 101 ? -15.458 4.853 -4.748 1.00 66.31 101 HIS A N 1
ATOM 779 C CA . HIS A 1 101 ? -14.891 6.208 -4.691 1.00 66.31 101 HIS A CA 1
ATOM 780 C C . HIS A 1 101 ? -13.696 6.254 -3.726 1.00 66.31 101 HIS A C 1
ATOM 782 O O . HIS A 1 101 ? -13.841 6.655 -2.571 1.00 66.31 101 HIS A O 1
ATOM 788 N N . TYR A 1 102 ? -12.516 5.838 -4.193 1.00 70.44 102 TYR A N 1
ATOM 789 C CA . TYR A 1 102 ? -11.308 5.719 -3.368 1.00 70.44 102 TYR A CA 1
ATOM 790 C C . TYR A 1 102 ? -10.444 6.993 -3.382 1.00 70.44 102 TYR A C 1
ATOM 792 O O . TYR A 1 102 ? -9.532 7.136 -4.195 1.00 70.44 102 TYR A O 1
ATOM 800 N N . SER A 1 103 ? -10.722 7.931 -2.475 1.00 75.44 103 SER A N 1
ATOM 801 C CA . SER A 1 103 ? -9.830 9.059 -2.156 1.00 75.44 103 SER A CA 1
ATOM 802 C C . SER 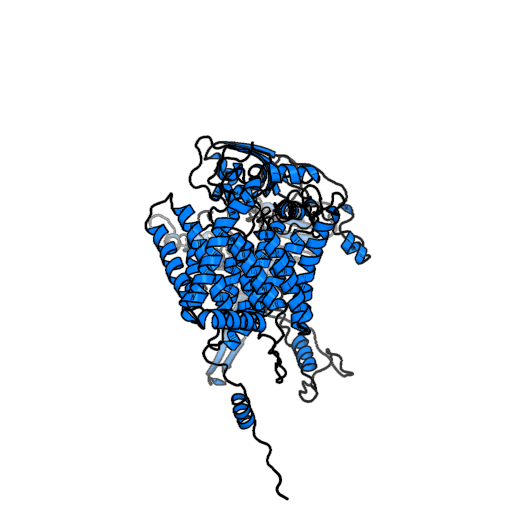A 1 103 ? -8.975 8.761 -0.915 1.00 75.44 103 SER A C 1
ATOM 804 O O . SER A 1 103 ? -9.225 7.798 -0.190 1.00 75.44 103 SER A O 1
ATOM 806 N N . ASN A 1 104 ? -7.966 9.592 -0.634 1.00 78.00 104 ASN A N 1
ATOM 807 C CA . ASN A 1 104 ? -7.065 9.378 0.508 1.00 78.00 104 ASN A CA 1
ATOM 808 C C . ASN A 1 104 ? -7.771 9.349 1.863 1.00 78.00 104 ASN A C 1
ATOM 810 O O . ASN A 1 104 ? -7.463 8.485 2.680 1.00 78.00 104 ASN A O 1
ATOM 814 N N . HIS A 1 105 ? -8.750 10.228 2.088 1.00 80.81 105 HIS A N 1
ATOM 815 C CA . HIS A 1 105 ? -9.519 10.204 3.332 1.00 80.81 105 HIS A CA 1
ATOM 816 C C . HIS A 1 105 ? -10.351 8.923 3.473 1.00 80.81 105 HIS A C 1
ATOM 818 O O . HIS A 1 105 ? -10.413 8.371 4.559 1.00 80.81 105 HIS A O 1
ATOM 824 N N . ILE A 1 106 ? -10.868 8.359 2.375 1.00 84.19 106 ILE A N 1
ATOM 825 C CA . ILE A 1 106 ? -11.593 7.077 2.401 1.00 84.19 106 ILE A CA 1
ATOM 826 C C . ILE A 1 106 ? -10.653 5.921 2.761 1.00 84.19 106 ILE A C 1
ATOM 828 O O . ILE A 1 106 ? -11.037 5.011 3.494 1.00 84.19 106 ILE A O 1
ATOM 832 N N . PHE A 1 107 ? -9.400 5.950 2.299 1.00 86.25 107 PHE A N 1
ATOM 833 C CA . PHE A 1 107 ? -8.403 4.981 2.756 1.00 86.25 107 PHE A CA 1
ATOM 834 C C . PHE A 1 107 ? -8.091 5.132 4.248 1.00 86.25 107 PHE A C 1
ATOM 836 O O . PHE A 1 107 ? -7.952 4.117 4.935 1.00 86.25 107 PHE A O 1
ATOM 843 N N . ALA A 1 108 ? -8.033 6.365 4.761 1.00 88.19 108 ALA A N 1
ATOM 844 C CA . ALA A 1 108 ? -7.913 6.615 6.194 1.00 88.19 108 ALA A CA 1
ATOM 845 C C . ALA A 1 108 ? -9.137 6.088 6.966 1.00 88.19 108 ALA A C 1
ATOM 847 O O . ALA A 1 108 ? -8.947 5.450 7.999 1.00 88.19 108 ALA A O 1
ATOM 848 N N . ASP A 1 109 ? -10.357 6.234 6.439 1.00 89.94 109 ASP A N 1
ATOM 849 C CA . ASP A 1 109 ? -11.599 5.719 7.040 1.00 89.94 109 ASP A CA 1
ATOM 850 C C . ASP A 1 109 ? -11.622 4.184 7.101 1.00 89.94 109 ASP A C 1
ATOM 852 O O . ASP A 1 109 ? -11.960 3.592 8.132 1.00 89.94 109 ASP A O 1
ATOM 856 N N . ILE A 1 110 ? -11.201 3.510 6.022 1.00 91.44 110 ILE A N 1
ATOM 857 C CA . ILE A 1 110 ? -11.053 2.045 5.996 1.00 91.44 110 ILE A CA 1
ATOM 858 C C . ILE A 1 110 ? -10.070 1.607 7.085 1.00 91.44 110 ILE A C 1
ATOM 860 O O . ILE A 1 110 ? -10.331 0.664 7.840 1.00 91.44 110 ILE A O 1
ATOM 864 N N . ALA A 1 111 ? -8.932 2.292 7.178 1.00 93.19 111 ALA A N 1
ATOM 865 C CA . ALA A 1 111 ? -7.879 1.968 8.121 1.00 93.19 111 ALA A CA 1
ATOM 866 C C . ALA A 1 111 ? -8.327 2.245 9.579 1.00 93.19 111 ALA A C 1
ATOM 868 O O . ALA A 1 111 ? -8.118 1.410 10.464 1.00 93.19 111 ALA A O 1
ATOM 869 N N . LEU A 1 112 ? -9.030 3.359 9.809 1.00 94.31 112 LEU A N 1
ATOM 870 C CA . LEU A 1 112 ? -9.669 3.758 11.066 1.00 94.31 112 LEU A CA 1
ATOM 871 C C . LEU A 1 112 ? -10.650 2.694 11.567 1.00 94.31 112 LEU A C 1
ATOM 873 O O . LEU A 1 112 ? -10.514 2.196 12.688 1.00 94.31 112 LEU A O 1
ATOM 877 N N . GLY A 1 113 ? -11.619 2.310 10.732 1.00 94.44 113 GLY A N 1
ATOM 878 C CA . GLY A 1 113 ? -12.593 1.280 11.080 1.00 94.44 113 GLY A CA 1
ATOM 879 C C . GLY A 1 113 ? -11.917 -0.067 11.347 1.00 94.44 113 GLY A C 1
ATOM 880 O O . GLY A 1 113 ? -12.275 -0.786 12.287 1.00 94.44 113 GLY A O 1
ATOM 881 N N . SER A 1 114 ? -10.881 -0.396 10.566 1.00 95.19 114 SER A N 1
ATOM 882 C CA . SER A 1 114 ? -10.145 -1.659 10.686 1.00 95.19 114 SER A CA 1
ATOM 883 C C . SER A 1 114 ? -9.398 -1.771 12.015 1.00 95.19 114 SER A C 1
ATOM 885 O O . SER A 1 114 ? -9.332 -2.865 12.578 1.00 95.19 114 SER A O 1
ATOM 887 N N . CYS A 1 115 ? -8.896 -0.660 12.572 1.00 94.75 115 CYS A N 1
ATOM 888 C CA . CYS A 1 115 ? -8.313 -0.637 13.918 1.00 94.75 115 CYS A CA 1
ATOM 889 C C . CYS A 1 115 ? -9.287 -1.164 14.972 1.00 94.75 115 CYS A C 1
ATOM 891 O O . CYS A 1 115 ? -8.884 -1.939 15.838 1.00 94.75 115 CYS A O 1
ATOM 893 N N . ILE A 1 116 ? -10.562 -0.778 14.902 1.00 95.19 116 ILE A N 1
ATOM 894 C CA . ILE A 1 116 ? -11.579 -1.178 15.882 1.00 95.19 116 ILE A CA 1
ATOM 895 C C . ILE A 1 116 ? -12.111 -2.581 15.601 1.00 95.19 116 ILE A C 1
ATOM 897 O O . ILE A 1 116 ? -12.256 -3.377 16.532 1.00 95.19 116 ILE A O 1
ATOM 901 N N . PHE A 1 117 ? -12.345 -2.906 14.330 1.00 95.75 117 PHE A N 1
ATOM 902 C CA . PHE A 1 117 ? -12.866 -4.204 13.908 1.00 95.75 117 PHE A CA 1
ATOM 903 C C . PHE A 1 117 ? -11.882 -5.349 14.205 1.00 95.75 117 PHE A C 1
ATOM 905 O O . PHE A 1 117 ? -12.229 -6.328 14.865 1.00 95.75 117 PHE A O 1
ATOM 912 N N . LEU A 1 118 ? -10.614 -5.208 13.802 1.00 94.81 118 LEU A N 1
ATOM 913 C CA . LEU A 1 118 ? -9.593 -6.261 13.929 1.00 94.81 118 LEU A CA 1
ATOM 914 C C . LEU A 1 118 ? -9.065 -6.448 15.358 1.00 94.81 118 LEU A C 1
ATOM 916 O O . LEU A 1 118 ? -8.368 -7.424 15.654 1.00 94.81 118 LEU A O 1
ATOM 920 N N . THR A 1 119 ? -9.364 -5.513 16.259 1.00 93.44 119 THR A N 1
ATOM 921 C CA . THR A 1 119 ? -8.980 -5.594 17.675 1.00 93.44 119 THR A CA 1
ATOM 922 C C . THR A 1 119 ? -10.095 -6.118 18.576 1.00 93.44 119 THR A C 1
ATOM 924 O O . THR A 1 119 ? -9.880 -6.219 19.787 1.00 93.44 119 THR A O 1
ATOM 927 N N . TYR A 1 120 ? -11.241 -6.500 17.999 1.00 93.38 120 TYR A N 1
ATOM 928 C CA . TYR A 1 120 ? -12.411 -6.974 18.727 1.00 93.38 120 TYR A CA 1
ATOM 929 C C . TYR A 1 120 ? -12.094 -8.105 19.717 1.00 93.38 120 TYR A C 1
ATOM 931 O O . TYR A 1 120 ? -11.442 -9.108 19.394 1.00 93.38 120 TYR A O 1
ATOM 939 N N . LYS A 1 121 ? -12.613 -7.946 20.938 1.00 90.44 121 LYS A N 1
ATOM 940 C CA . LYS A 1 121 ? -12.644 -8.964 21.991 1.00 90.44 121 LYS A CA 1
ATOM 941 C C . LYS A 1 121 ? -13.973 -8.926 22.737 1.00 90.44 121 LYS A C 1
ATOM 943 O O . LYS A 1 121 ? -14.630 -7.890 22.810 1.00 90.44 121 LYS A O 1
ATOM 948 N N . SER A 1 122 ? -14.360 -10.081 23.282 1.00 86.75 122 SER A N 1
ATOM 949 C CA . SER A 1 122 ? -15.576 -10.227 24.088 1.00 86.75 122 SER A CA 1
ATOM 950 C C . SER A 1 122 ? -15.503 -9.416 25.382 1.00 86.75 122 SER A C 1
ATOM 952 O O . SER A 1 122 ? -16.512 -8.840 25.785 1.00 86.75 122 SER A O 1
ATOM 954 N N . ASP A 1 123 ? -14.317 -9.350 25.993 1.00 86.88 123 ASP A N 1
ATOM 955 C CA . ASP A 1 123 ? -14.002 -8.450 27.101 1.00 86.88 123 ASP A CA 1
ATOM 956 C C . ASP A 1 123 ? -13.830 -7.017 26.575 1.00 86.88 123 ASP A C 1
ATOM 958 O O . ASP A 1 123 ? -12.979 -6.742 25.721 1.00 86.88 123 ASP A O 1
ATOM 962 N N . ARG A 1 124 ? -14.652 -6.098 27.094 1.00 86.06 124 ARG A N 1
ATOM 963 C CA . ARG A 1 124 ? -14.683 -4.700 26.655 1.00 86.06 124 ARG A CA 1
ATOM 964 C C . ARG A 1 124 ? -13.402 -3.949 27.017 1.00 86.06 124 ARG A C 1
ATOM 966 O O . ARG A 1 124 ? -12.920 -3.170 26.200 1.00 86.06 124 ARG A O 1
ATOM 973 N N . SER A 1 125 ? -12.829 -4.205 28.189 1.00 83.44 125 SER A N 1
ATOM 974 C CA . SER A 1 125 ? -11.585 -3.568 28.631 1.00 83.44 125 SER A CA 1
ATOM 975 C C . SER A 1 125 ? -10.394 -4.032 27.787 1.00 83.44 125 SER A C 1
ATOM 977 O O . SER A 1 125 ? -9.557 -3.225 27.373 1.00 83.44 125 SER A O 1
ATOM 979 N N . GLU A 1 126 ? -10.351 -5.322 27.438 1.00 84.81 126 GLU A N 1
ATOM 980 C CA . GLU A 1 126 ? -9.326 -5.859 26.545 1.00 84.81 126 GLU A CA 1
ATOM 981 C C . GLU A 1 126 ? -9.465 -5.275 25.133 1.00 84.81 126 GLU A C 1
ATOM 983 O O . GLU A 1 126 ? -8.458 -4.921 24.511 1.00 84.81 126 GLU A O 1
ATOM 988 N N . TRP A 1 127 ? -10.698 -5.132 24.639 1.00 89.81 127 TRP A N 1
ATOM 989 C CA . TRP A 1 127 ? -10.964 -4.514 23.344 1.00 89.81 127 TRP A CA 1
ATOM 990 C C . TRP A 1 127 ? -10.506 -3.048 23.317 1.00 89.81 127 TRP A C 1
ATOM 992 O O . TRP A 1 127 ? -9.757 -2.678 22.413 1.00 89.81 127 TRP A O 1
ATOM 1002 N N . VAL A 1 128 ? -10.840 -2.244 24.337 1.00 89.19 128 VAL A N 1
ATOM 1003 C CA . VAL A 1 128 ? -10.373 -0.846 24.460 1.00 89.19 128 VAL A CA 1
ATOM 1004 C C . VAL A 1 128 ? -8.845 -0.772 24.453 1.00 89.19 128 VAL A C 1
ATOM 1006 O O . VAL A 1 128 ? -8.272 0.041 23.727 1.00 89.19 128 VAL A O 1
ATOM 1009 N N . ASN A 1 129 ? -8.162 -1.644 25.198 1.00 86.56 129 ASN A N 1
ATOM 1010 C CA . ASN A 1 129 ? -6.698 -1.655 25.270 1.00 86.56 129 ASN A CA 1
ATOM 1011 C C . ASN A 1 129 ? -6.039 -2.008 23.926 1.00 86.56 129 ASN A C 1
ATOM 1013 O O . ASN A 1 129 ? -5.072 -1.362 23.511 1.00 86.56 129 ASN A O 1
ATOM 1017 N N . ARG A 1 130 ? -6.562 -3.017 23.219 1.00 89.25 130 ARG A N 1
ATOM 1018 C CA . ARG A 1 130 ? -6.056 -3.413 21.893 1.00 89.25 130 ARG A CA 1
ATOM 1019 C C . ARG A 1 130 ? -6.326 -2.337 20.840 1.00 89.25 130 ARG A C 1
ATOM 1021 O O . ARG A 1 130 ? -5.423 -2.031 20.063 1.00 89.25 130 ARG A O 1
ATOM 1028 N N . ALA A 1 131 ? -7.525 -1.754 20.849 1.00 91.94 131 ALA A N 1
ATOM 1029 C CA . ALA A 1 131 ? -7.914 -0.649 19.977 1.00 91.94 131 ALA A CA 1
ATOM 1030 C C . ALA A 1 131 ? -7.033 0.586 20.205 1.00 91.94 131 ALA A C 1
ATOM 1032 O O . ALA A 1 131 ? -6.521 1.154 19.248 1.00 91.94 131 ALA A O 1
ATOM 1033 N N . THR A 1 132 ? -6.767 0.938 21.468 1.00 91.56 132 THR A N 1
ATOM 1034 C CA . THR A 1 132 ? -5.884 2.056 21.842 1.00 91.56 132 THR A CA 1
ATOM 1035 C C . THR A 1 132 ? -4.497 1.899 21.230 1.00 91.56 132 THR A C 1
ATOM 1037 O O . THR A 1 132 ? -3.950 2.840 20.660 1.00 91.56 132 THR A O 1
ATOM 1040 N N . TRP A 1 133 ? -3.919 0.701 21.316 1.00 89.81 133 TRP A N 1
ATOM 1041 C CA . TRP A 1 133 ? -2.609 0.441 20.727 1.00 89.81 133 TRP A CA 1
ATOM 1042 C C . TRP A 1 133 ? -2.617 0.527 19.204 1.00 89.81 133 TRP A C 1
ATOM 1044 O O . TRP A 1 133 ? -1.752 1.193 18.642 1.00 89.81 133 TRP A O 1
ATOM 1054 N N . ALA A 1 134 ? -3.597 -0.108 18.554 1.00 92.75 134 ALA A N 1
ATOM 1055 C CA . ALA A 1 134 ? -3.726 -0.075 17.100 1.00 92.75 134 ALA A CA 1
ATOM 1056 C C . ALA A 1 134 ? -3.922 1.361 16.591 1.00 92.75 134 ALA A C 1
ATOM 1058 O O . ALA A 1 134 ? -3.254 1.773 15.648 1.00 92.75 134 ALA A O 1
ATOM 1059 N N . MET A 1 135 ? -4.757 2.153 17.271 1.00 93.12 135 MET A N 1
ATOM 1060 C CA . MET A 1 135 ? -5.027 3.539 16.898 1.00 93.12 135 MET A CA 1
ATOM 1061 C C . MET A 1 135 ? -3.820 4.452 17.115 1.00 93.12 135 MET A C 1
ATOM 1063 O O . MET A 1 135 ? -3.508 5.273 16.264 1.00 93.12 135 MET A O 1
ATOM 1067 N N . ARG A 1 136 ? -3.078 4.296 18.217 1.00 92.62 136 ARG A N 1
ATOM 1068 C CA . ARG A 1 136 ? -1.835 5.058 18.418 1.00 92.62 136 ARG A CA 1
ATOM 1069 C C . ARG A 1 136 ? -0.779 4.697 17.376 1.00 92.62 136 ARG A C 1
ATOM 1071 O O . ARG A 1 136 ? -0.115 5.591 16.868 1.00 92.62 136 ARG A O 1
ATOM 1078 N N . ALA A 1 137 ? -0.639 3.414 17.039 1.00 92.31 137 ALA A N 1
ATOM 1079 C CA . ALA A 1 137 ? 0.248 2.982 15.959 1.00 92.31 137 ALA A CA 1
ATOM 1080 C C . ALA A 1 137 ? -0.183 3.574 14.607 1.00 92.31 137 ALA A C 1
ATOM 1082 O O . ALA A 1 137 ? 0.672 4.008 13.843 1.00 92.31 137 ALA A O 1
ATOM 1083 N N . MET A 1 138 ? -1.493 3.661 14.355 1.00 92.44 138 MET A N 1
ATOM 1084 C CA . MET A 1 138 ? -2.047 4.332 13.181 1.00 92.44 138 MET A CA 1
ATOM 1085 C C . MET A 1 138 ? -1.679 5.816 13.132 1.00 92.44 138 MET A C 1
ATOM 1087 O O . MET A 1 138 ? -1.141 6.266 12.131 1.00 92.44 138 MET A O 1
ATOM 1091 N N . VAL A 1 139 ? -1.931 6.564 14.211 1.00 93.50 139 VAL A N 1
ATOM 1092 C CA . VAL A 1 139 ? -1.618 8.001 14.292 1.00 93.50 139 VAL A CA 1
ATOM 1093 C C . VAL A 1 139 ? -0.116 8.239 14.121 1.00 93.50 139 VAL A C 1
ATOM 1095 O O . VAL A 1 139 ? 0.274 9.143 13.392 1.00 93.50 139 VAL A O 1
ATOM 1098 N N . ILE A 1 140 ? 0.732 7.400 14.732 1.00 93.81 140 ILE A N 1
ATOM 1099 C CA . ILE A 1 140 ? 2.189 7.430 14.527 1.00 93.81 140 ILE A CA 1
ATOM 1100 C C . ILE A 1 140 ? 2.531 7.234 13.053 1.00 93.81 140 ILE A C 1
ATOM 1102 O O . ILE A 1 140 ? 3.287 8.031 12.509 1.00 93.81 140 ILE A O 1
ATOM 1106 N N . ALA A 1 141 ? 1.994 6.187 12.421 1.00 93.44 141 ALA A N 1
ATOM 1107 C CA . ALA A 1 141 ? 2.276 5.889 11.025 1.00 93.44 141 ALA A CA 1
ATOM 1108 C C . ALA A 1 141 ? 1.834 7.040 10.122 1.00 93.44 141 ALA A C 1
ATOM 1110 O O . ALA A 1 141 ? 2.640 7.498 9.326 1.00 93.44 141 ALA A O 1
ATOM 1111 N N . LEU A 1 142 ? 0.606 7.537 10.296 1.00 91.81 142 LEU A N 1
ATOM 1112 C CA . LEU A 1 142 ? 0.035 8.606 9.487 1.00 91.81 142 LEU A CA 1
ATOM 1113 C C . LEU A 1 142 ? 0.878 9.884 9.563 1.00 91.81 142 LEU A C 1
ATOM 1115 O O . LEU A 1 142 ? 1.311 10.366 8.529 1.00 91.81 142 LEU A O 1
ATOM 1119 N N . TYR A 1 143 ? 1.192 10.375 10.764 1.00 91.88 143 TYR A N 1
ATOM 1120 C CA . TYR A 1 143 ? 2.000 11.590 10.919 1.00 91.88 143 TYR A CA 1
ATOM 1121 C C . TYR A 1 143 ? 3.453 11.423 10.470 1.00 91.88 143 TYR A C 1
ATOM 1123 O O . TYR A 1 143 ? 4.043 12.334 9.898 1.00 91.88 143 TYR A O 1
ATOM 1131 N N . PHE A 1 144 ? 4.045 10.254 10.718 1.00 92.19 144 PHE A N 1
ATOM 1132 C CA . PHE A 1 144 ? 5.424 9.998 10.323 1.00 92.19 144 PHE A CA 1
ATOM 1133 C C . PHE A 1 144 ? 5.575 9.945 8.801 1.00 92.19 144 PHE A C 1
ATOM 1135 O O . PHE A 1 144 ? 6.482 10.572 8.258 1.00 92.19 144 PHE A O 1
ATOM 1142 N N . VAL A 1 145 ? 4.687 9.222 8.107 1.00 90.56 145 VAL A N 1
ATOM 1143 C CA . VAL A 1 145 ? 4.761 9.126 6.644 1.00 90.56 145 VAL A CA 1
ATOM 1144 C C . VAL A 1 145 ? 4.392 10.447 5.976 1.00 90.56 145 VAL A C 1
ATOM 1146 O O . VAL A 1 145 ? 5.065 10.828 5.027 1.00 90.56 145 VAL A O 1
ATOM 1149 N N . THR A 1 146 ? 3.412 11.200 6.498 1.00 88.50 146 THR A N 1
ATOM 1150 C CA . THR A 1 146 ? 3.094 12.520 5.932 1.00 88.50 146 THR A CA 1
ATOM 1151 C C . THR A 1 146 ? 4.205 13.532 6.163 1.00 88.50 146 THR A C 1
ATOM 1153 O O . THR A 1 146 ? 4.497 14.318 5.265 1.00 88.50 146 THR A O 1
ATOM 1156 N N . GLY A 1 147 ? 4.877 13.471 7.315 1.00 90.44 147 GLY A N 1
ATOM 1157 C CA . GLY A 1 147 ? 6.051 14.291 7.588 1.00 90.44 147 GLY A CA 1
ATOM 1158 C C . GLY A 1 147 ? 7.186 14.018 6.598 1.00 90.44 147 GLY A C 1
ATOM 1159 O O . GLY A 1 147 ? 7.789 14.965 6.105 1.00 90.44 147 GLY A O 1
ATOM 1160 N N . ILE A 1 148 ? 7.434 12.748 6.247 1.00 88.88 148 ILE A N 1
ATOM 1161 C CA . ILE A 1 148 ? 8.419 12.366 5.217 1.00 88.88 148 ILE A CA 1
ATOM 1162 C C . ILE A 1 148 ? 8.008 12.887 3.836 1.00 88.88 148 ILE A C 1
ATOM 1164 O O . ILE A 1 148 ? 8.829 13.501 3.155 1.00 88.88 148 ILE A O 1
ATOM 1168 N N . ASP A 1 149 ? 6.749 12.696 3.438 1.00 87.94 149 ASP A N 1
ATOM 1169 C CA . ASP A 1 149 ? 6.248 13.162 2.140 1.00 87.94 149 ASP A CA 1
ATOM 1170 C C . ASP A 1 149 ? 6.386 14.691 1.988 1.00 87.94 149 ASP A C 1
ATOM 1172 O O . ASP A 1 149 ? 6.571 15.186 0.878 1.00 87.94 149 ASP A O 1
ATOM 1176 N N . LYS A 1 150 ? 6.327 15.443 3.096 1.00 89.62 150 LYS A N 1
ATOM 1177 C CA . LYS A 1 150 ? 6.477 16.911 3.159 1.00 89.62 150 LYS A CA 1
ATOM 1178 C C . LYS A 1 150 ? 7.927 17.395 3.233 1.00 89.62 150 LYS A C 1
ATOM 1180 O O . LYS A 1 150 ? 8.186 18.590 3.145 1.00 89.62 150 LYS A O 1
ATOM 1185 N N . MET A 1 151 ? 8.902 16.500 3.361 1.00 89.31 151 MET A N 1
ATOM 1186 C CA . MET A 1 151 ? 10.320 16.850 3.249 1.00 89.31 151 MET A CA 1
ATOM 1187 C C . MET A 1 151 ? 10.723 16.899 1.769 1.00 89.31 151 MET A C 1
ATOM 1189 O O . MET A 1 151 ? 11.393 15.993 1.272 1.00 89.31 151 MET A O 1
ATOM 1193 N N . ASN A 1 152 ? 10.281 17.935 1.054 1.00 88.81 152 ASN A N 1
ATOM 1194 C CA . ASN A 1 152 ? 10.566 18.149 -0.367 1.00 88.81 152 ASN A CA 1
ATOM 1195 C C . ASN A 1 152 ? 10.620 19.650 -0.725 1.00 88.81 152 ASN A C 1
ATOM 1197 O O . ASN A 1 152 ? 10.129 20.487 0.036 1.00 88.81 152 ASN A O 1
ATOM 1201 N N . GLU A 1 153 ? 11.198 19.984 -1.882 1.00 86.94 153 GLU A N 1
ATOM 1202 C CA . GLU A 1 153 ? 11.409 21.377 -2.314 1.00 86.94 153 GLU A CA 1
ATOM 1203 C C . GLU A 1 153 ? 10.090 22.138 -2.521 1.00 86.94 153 GLU A C 1
ATOM 1205 O O . GLU A 1 153 ? 9.974 23.303 -2.144 1.00 86.94 153 GLU A O 1
ATOM 1210 N N . GLY A 1 154 ? 9.066 21.470 -3.063 1.00 84.88 154 GLY A N 1
ATOM 1211 C CA . GLY A 1 154 ? 7.751 22.068 -3.310 1.00 84.88 154 GLY A CA 1
ATOM 1212 C C . GLY A 1 154 ? 6.984 22.401 -2.028 1.00 84.88 154 GLY A C 1
ATOM 1213 O O . GLY A 1 154 ? 6.176 23.326 -2.022 1.00 84.88 154 GLY A O 1
ATOM 1214 N N . TRP A 1 155 ? 7.242 21.675 -0.938 1.00 89.12 155 TRP A N 1
ATOM 1215 C CA . TRP A 1 155 ? 6.713 21.993 0.388 1.00 89.12 155 TRP A CA 1
ATOM 1216 C C . TRP A 1 155 ? 7.486 23.121 1.069 1.00 89.12 155 TRP A C 1
ATOM 1218 O O . TRP A 1 155 ? 6.882 23.922 1.777 1.00 89.12 155 TRP A O 1
ATOM 1228 N N . ALA A 1 156 ? 8.809 23.165 0.891 1.00 90.00 156 ALA A N 1
ATOM 1229 C CA . ALA A 1 156 ? 9.676 24.157 1.525 1.00 90.00 156 ALA A CA 1
ATOM 1230 C C . ALA A 1 156 ? 9.562 25.558 0.898 1.00 90.00 156 ALA A C 1
ATOM 1232 O O . ALA A 1 156 ? 9.947 26.534 1.533 1.00 90.00 156 ALA A O 1
ATOM 1233 N N . SER A 1 157 ? 9.036 25.665 -0.325 1.00 88.44 157 SER A N 1
ATOM 1234 C CA . SER A 1 157 ? 8.836 26.946 -1.007 1.00 88.44 157 SER A CA 1
ATOM 1235 C C . SER A 1 157 ? 7.721 27.780 -0.369 1.00 88.44 157 SER A C 1
ATOM 1237 O O . SER A 1 157 ? 6.586 27.320 -0.273 1.00 88.44 157 SER A O 1
ATOM 1239 N N . HIS A 1 158 ? 8.017 29.034 -0.016 1.00 88.25 158 HIS A N 1
ATOM 1240 C CA . HIS A 1 158 ? 7.020 29.999 0.467 1.00 88.25 158 HIS A CA 1
ATOM 1241 C C . HIS A 1 158 ? 5.862 30.218 -0.509 1.00 88.25 158 HIS A C 1
ATOM 1243 O O . HIS A 1 158 ? 4.701 30.256 -0.111 1.00 88.25 158 HIS A O 1
ATOM 1249 N N . GLU A 1 159 ? 6.185 30.301 -1.797 1.00 87.62 159 GLU A N 1
ATOM 1250 C CA . GLU A 1 159 ? 5.225 30.617 -2.851 1.00 87.62 159 GLU A CA 1
ATOM 1251 C C . GLU A 1 159 ? 4.250 29.461 -3.114 1.00 87.62 159 GLU A C 1
ATOM 1253 O O . GLU A 1 159 ? 3.071 29.702 -3.358 1.00 87.62 159 GLU A O 1
ATOM 1258 N N . TYR A 1 160 ? 4.713 28.207 -3.033 1.00 85.62 160 TYR A N 1
ATOM 1259 C CA . TYR A 1 160 ? 3.936 27.034 -3.464 1.00 85.62 160 TYR A CA 1
ATOM 1260 C C . TYR A 1 160 ? 3.501 26.100 -2.325 1.00 85.62 160 TYR A C 1
ATOM 1262 O O . TYR A 1 160 ? 2.729 25.167 -2.565 1.00 85.62 160 TYR A O 1
ATOM 1270 N N . SER A 1 161 ? 3.974 26.300 -1.089 1.00 88.94 161 SER A N 1
ATOM 1271 C CA . SER A 1 161 ? 3.646 25.404 0.026 1.00 88.94 161 SER A CA 1
ATOM 1272 C C . SER A 1 161 ? 2.157 25.433 0.349 1.00 88.94 161 SER A C 1
ATOM 1274 O O . SER A 1 161 ? 1.600 26.464 0.734 1.00 88.94 161 SER A O 1
ATOM 1276 N N . CYS A 1 162 ? 1.510 24.265 0.321 1.00 86.31 162 CYS A N 1
ATOM 1277 C CA . CYS A 1 162 ? 0.099 24.186 0.685 1.00 86.31 162 CYS A CA 1
ATOM 1278 C C . CYS A 1 162 ? -0.147 24.577 2.150 1.00 86.31 162 CYS A C 1
ATOM 1280 O O . CYS A 1 162 ? -1.255 24.959 2.505 1.00 86.31 162 CYS A O 1
ATOM 1282 N N . CYS A 1 163 ? 0.858 24.437 3.021 1.00 87.75 163 CYS A N 1
ATOM 1283 C CA . CYS A 1 163 ? 0.743 24.791 4.431 1.00 87.75 163 CYS A CA 1
ATOM 1284 C C . CYS A 1 163 ? 0.474 26.289 4.578 1.00 87.75 163 CYS A C 1
ATOM 1286 O O . CYS A 1 163 ? -0.449 26.694 5.283 1.00 87.75 163 CYS A O 1
ATOM 1288 N N . ILE A 1 164 ? 1.258 27.084 3.849 1.00 88.69 164 ILE A N 1
ATOM 1289 C CA . ILE A 1 164 ? 1.156 28.538 3.805 1.00 88.69 164 ILE A CA 1
ATOM 1290 C C . ILE A 1 164 ? -0.145 28.945 3.124 1.00 88.69 164 ILE A C 1
ATOM 1292 O O . ILE A 1 164 ? -0.860 29.777 3.667 1.00 88.69 164 ILE A O 1
ATOM 1296 N N . LEU A 1 165 ? -0.505 28.300 2.010 1.00 89.06 165 LEU A N 1
ATOM 1297 C CA . LEU A 1 165 ? -1.792 28.516 1.346 1.00 89.06 165 LEU A CA 1
ATOM 1298 C C . LEU A 1 165 ? -2.973 28.301 2.309 1.00 89.06 165 LEU A C 1
ATOM 1300 O O . LEU A 1 165 ? -3.822 29.177 2.456 1.00 89.06 165 LEU A O 1
ATOM 1304 N N . MET A 1 166 ? -3.017 27.150 2.989 1.00 88.25 166 MET A N 1
ATOM 1305 C CA . MET A 1 166 ? -4.106 26.784 3.901 1.00 88.25 166 MET A CA 1
ATOM 1306 C C . MET A 1 166 ? -4.171 27.690 5.125 1.00 88.25 166 MET A C 1
ATOM 1308 O O . MET A 1 166 ? -5.251 28.113 5.534 1.00 88.25 166 MET A O 1
ATOM 1312 N N . PHE A 1 167 ? -3.024 28.015 5.711 1.00 87.69 167 PHE A N 1
ATOM 1313 C CA . PHE A 1 167 ? -2.985 28.926 6.845 1.00 87.69 167 PHE A CA 1
ATOM 1314 C C . PHE A 1 167 ? -3.294 30.362 6.440 1.00 87.69 167 PHE A C 1
ATOM 1316 O O . PHE A 1 167 ? -4.021 31.027 7.166 1.00 87.69 167 PHE A O 1
ATOM 1323 N N . GLY A 1 168 ? -2.838 30.802 5.267 1.00 86.69 168 GLY A N 1
ATOM 1324 C CA . GLY A 1 168 ? -3.208 32.067 4.641 1.00 86.69 168 GLY A CA 1
ATOM 1325 C C . GLY A 1 168 ? -4.718 32.178 4.440 1.00 86.69 168 GLY A C 1
ATOM 1326 O O . GLY A 1 168 ? -5.316 33.169 4.841 1.00 86.69 168 GLY A O 1
ATOM 1327 N N . GLY A 1 169 ? -5.364 31.125 3.932 1.00 86.69 169 GLY A N 1
ATOM 1328 C CA . GLY A 1 169 ? -6.824 31.072 3.838 1.00 86.69 169 GLY A CA 1
ATOM 1329 C C . GLY A 1 169 ? -7.529 31.081 5.199 1.00 86.69 169 GLY A C 1
ATOM 1330 O O . GLY A 1 169 ? -8.596 31.671 5.326 1.00 86.69 169 GLY A O 1
ATOM 1331 N N . PHE A 1 170 ? -6.942 30.468 6.234 1.00 87.88 170 PHE A N 1
ATOM 1332 C CA . PHE A 1 170 ? -7.507 30.464 7.589 1.00 87.88 170 PHE A CA 1
ATOM 1333 C C . PHE A 1 170 ? -7.410 31.840 8.255 1.00 87.88 170 PHE A C 1
ATOM 1335 O O . PHE A 1 170 ? -8.391 32.346 8.795 1.00 87.88 170 PHE A O 1
ATOM 1342 N N . VAL A 1 171 ? -6.231 32.459 8.217 1.00 87.00 171 VAL A N 1
ATOM 1343 C CA . VAL A 1 171 ? -6.021 33.785 8.805 1.00 87.00 171 VAL A CA 1
ATOM 1344 C C . VAL A 1 171 ? -6.673 34.881 7.975 1.00 87.00 171 VAL A C 1
ATOM 1346 O O . VAL A 1 171 ? -7.055 35.887 8.548 1.00 87.00 171 VAL A O 1
ATOM 1349 N N . GLY A 1 172 ? -6.878 34.677 6.672 1.00 81.56 172 GLY A N 1
ATOM 1350 C CA . GLY A 1 172 ? -7.622 35.591 5.806 1.00 81.56 172 GLY A CA 1
ATOM 1351 C C . GLY A 1 172 ? -9.106 35.722 6.168 1.00 81.56 172 GLY A C 1
ATOM 1352 O O . GLY A 1 172 ? -9.722 36.724 5.814 1.00 81.56 172 GLY A O 1
ATOM 1353 N N . LEU A 1 173 ? -9.669 34.769 6.925 1.00 84.25 173 LEU A N 1
ATOM 1354 C CA . LEU A 1 173 ? -11.067 34.808 7.360 1.00 84.25 173 LEU A CA 1
ATOM 1355 C C . LEU A 1 173 ? -11.383 36.087 8.159 1.00 84.25 173 LEU A C 1
ATOM 1357 O O . LEU A 1 173 ? -10.560 36.518 8.975 1.00 84.25 173 LEU A O 1
ATOM 1361 N N . PRO A 1 174 ? -12.616 36.630 8.068 1.00 82.50 174 PRO A N 1
ATOM 1362 C CA . PRO A 1 174 ? -13.014 37.858 8.762 1.00 82.50 174 PRO A CA 1
ATOM 1363 C C . PRO A 1 174 ? -12.723 37.861 10.272 1.00 82.50 174 PRO A C 1
ATOM 1365 O O . PRO A 1 174 ? -12.403 38.899 10.846 1.00 82.50 174 PRO A O 1
ATOM 1368 N N . LEU A 1 175 ? -12.803 36.692 10.915 1.00 79.69 175 LEU A N 1
ATOM 1369 C CA . LEU A 1 175 ? -12.538 36.509 12.345 1.00 79.69 175 LEU A CA 1
ATOM 1370 C C . LEU A 1 175 ? -11.054 36.565 12.735 1.00 79.69 175 LEU A C 1
ATOM 1372 O O . LEU A 1 175 ? -10.757 36.829 13.898 1.00 79.69 175 LEU A O 1
ATOM 1376 N N . PHE A 1 176 ? -10.134 36.270 11.815 1.00 80.12 176 PHE A N 1
ATOM 1377 C CA . PHE A 1 176 ? -8.707 36.083 12.112 1.00 80.12 176 PHE A CA 1
ATOM 1378 C C . PHE A 1 176 ? -7.796 37.063 11.364 1.00 80.12 176 PHE A C 1
ATOM 1380 O O . PHE A 1 176 ? -6.627 37.193 11.724 1.00 80.12 176 PHE A O 1
ATOM 1387 N N . LYS A 1 177 ? -8.335 37.819 10.402 1.00 77.56 177 LYS A N 1
ATOM 1388 C CA . LYS A 1 177 ? -7.600 38.719 9.496 1.00 77.56 177 LYS A CA 1
ATOM 1389 C C . LYS A 1 177 ? -6.639 39.693 10.167 1.00 77.56 177 LYS A C 1
ATOM 1391 O O . LYS A 1 177 ? -5.605 40.034 9.609 1.00 77.56 177 LYS A O 1
ATOM 1396 N N . PHE A 1 178 ? -6.950 40.127 11.381 1.00 77.69 178 PHE A N 1
ATOM 1397 C CA . PHE A 1 178 ? -6.146 41.093 12.130 1.00 77.69 178 PHE A CA 1
ATOM 1398 C C . PHE A 1 178 ? -4.929 40.485 12.855 1.00 77.69 178 PHE A C 1
ATOM 1400 O O . PHE A 1 178 ? -4.155 41.229 13.453 1.00 77.69 178 PHE A O 1
ATOM 1407 N N . TRP A 1 179 ? -4.752 39.158 12.842 1.00 77.06 179 TRP A N 1
ATOM 1408 C CA . TRP A 1 179 ? -3.693 38.481 13.604 1.00 77.06 179 TRP A CA 1
ATOM 1409 C C . TRP A 1 179 ? -2.338 38.392 12.899 1.00 77.06 179 TRP A C 1
ATOM 1411 O O . TRP A 1 179 ? -1.352 38.059 13.559 1.00 77.06 179 TRP A O 1
ATOM 1421 N N . VAL A 1 180 ? -2.260 38.654 11.592 1.00 77.44 180 VAL A N 1
ATOM 1422 C CA . VAL A 1 180 ? -1.037 38.397 10.819 1.00 77.44 180 VAL A CA 1
ATOM 1423 C C . VAL A 1 180 ? -0.371 39.701 10.384 1.00 77.44 180 VAL A C 1
ATOM 1425 O O . VAL A 1 180 ? -0.876 40.386 9.497 1.00 77.44 180 VAL A O 1
ATOM 1428 N N . PRO A 1 181 ? 0.770 40.074 10.989 1.00 77.25 181 PRO A N 1
ATOM 1429 C CA . PRO A 1 181 ? 1.516 41.251 10.569 1.00 77.25 181 PRO A CA 1
ATOM 1430 C C . PRO A 1 181 ? 2.206 41.025 9.216 1.00 77.25 181 PRO A C 1
ATOM 1432 O O . PRO A 1 181 ? 2.530 39.897 8.847 1.00 77.25 181 PRO A O 1
ATOM 1435 N N . SER A 1 182 ? 2.510 42.110 8.499 1.00 73.25 182 SER A N 1
ATOM 1436 C CA . SER A 1 182 ? 3.207 42.066 7.200 1.00 73.25 182 SER A CA 1
ATOM 1437 C C . SER A 1 182 ? 4.594 41.408 7.253 1.00 73.25 182 SER A C 1
ATOM 1439 O O . SER A 1 182 ? 5.062 40.889 6.248 1.00 73.25 182 SER A O 1
ATOM 1441 N N . TRP A 1 183 ? 5.240 41.386 8.424 1.00 77.00 183 TRP A N 1
ATOM 1442 C CA . TRP A 1 183 ? 6.549 40.760 8.655 1.00 77.00 183 TRP A CA 1
ATOM 1443 C C . TRP A 1 183 ? 6.475 39.295 9.116 1.00 77.00 183 TRP A C 1
ATOM 1445 O O . TRP A 1 183 ? 7.494 38.744 9.534 1.00 77.00 183 TRP A O 1
ATOM 1455 N N . ALA A 1 184 ? 5.295 38.664 9.103 1.00 79.88 184 ALA A N 1
ATOM 1456 C CA . ALA A 1 184 ? 5.143 37.284 9.555 1.00 79.88 184 ALA A CA 1
ATOM 1457 C C . ALA A 1 184 ? 6.157 36.346 8.854 1.00 79.88 184 ALA A C 1
ATOM 1459 O O . ALA A 1 184 ? 6.339 36.439 7.640 1.00 79.88 184 ALA A O 1
ATOM 1460 N N . PRO A 1 185 ? 6.838 35.448 9.596 1.00 83.31 185 PRO A N 1
ATOM 1461 C CA . PRO A 1 185 ? 7.917 34.620 9.060 1.00 83.31 185 PRO A CA 1
ATOM 1462 C C . PRO A 1 185 ? 7.353 33.412 8.303 1.00 83.31 185 PRO A C 1
ATOM 1464 O O . PRO A 1 185 ? 7.486 32.266 8.739 1.00 83.31 185 PRO A O 1
ATOM 1467 N N . TRP A 1 186 ? 6.686 33.667 7.182 1.00 84.88 186 TRP A N 1
ATOM 1468 C CA . TRP A 1 186 ? 6.019 32.644 6.384 1.00 84.88 186 TRP A CA 1
ATOM 1469 C C . TRP A 1 186 ? 6.972 31.534 5.916 1.00 84.88 186 TRP A C 1
ATOM 1471 O O . TRP A 1 186 ? 6.610 30.363 6.008 1.00 84.88 186 TRP A O 1
ATOM 1481 N N . ASP A 1 187 ? 8.224 31.869 5.580 1.00 86.50 187 ASP A N 1
ATOM 1482 C CA . ASP A 1 187 ? 9.286 30.910 5.225 1.00 86.50 187 ASP A CA 1
ATOM 1483 C C . ASP A 1 187 ? 9.549 29.853 6.314 1.00 86.50 187 ASP A C 1
ATOM 1485 O O . ASP A 1 187 ? 9.953 28.725 6.034 1.00 86.50 187 ASP A O 1
ATOM 1489 N N . PHE A 1 188 ? 9.320 30.184 7.590 1.00 88.69 188 PHE A N 1
ATOM 1490 C CA . PHE A 1 188 ? 9.524 29.242 8.692 1.00 88.69 188 PHE A CA 1
ATOM 1491 C C . PHE A 1 188 ? 8.371 28.237 8.824 1.00 88.69 188 PHE A C 1
ATOM 1493 O O . PHE A 1 188 ? 8.542 27.139 9.365 1.00 88.69 188 PHE A O 1
ATOM 1500 N N . MET A 1 189 ? 7.183 28.588 8.335 1.00 87.75 189 MET A N 1
ATOM 1501 C CA . MET A 1 189 ? 5.961 27.837 8.583 1.00 87.75 189 MET A CA 1
ATOM 1502 C C . MET A 1 189 ? 5.980 26.404 8.005 1.00 87.75 189 MET A C 1
ATOM 1504 O O . MET A 1 189 ? 5.606 25.479 8.739 1.00 87.75 189 MET A O 1
ATOM 1508 N N . PRO A 1 190 ? 6.444 26.145 6.764 1.00 90.50 190 PRO A N 1
ATOM 1509 C CA . PRO A 1 190 ? 6.523 24.784 6.235 1.00 90.50 190 PRO A CA 1
ATOM 1510 C C . PRO A 1 1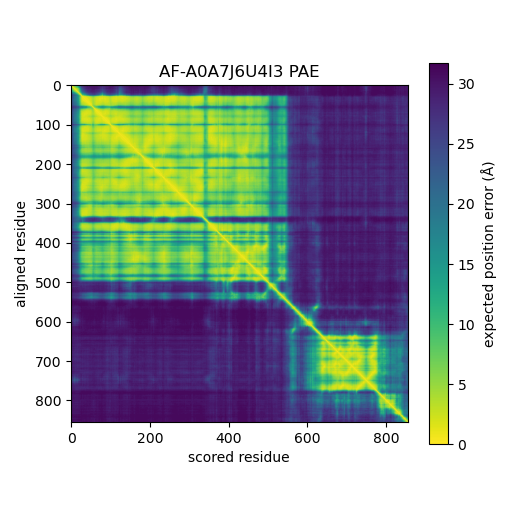90 ? 7.454 23.885 7.050 1.00 90.50 190 PRO A C 1
ATOM 1512 O O . PRO A 1 190 ? 7.148 22.709 7.269 1.00 90.50 190 PRO A O 1
ATOM 1515 N N . HIS A 1 191 ? 8.561 24.444 7.548 1.00 90.19 191 HIS A N 1
ATOM 1516 C CA . HIS A 1 191 ? 9.504 23.737 8.410 1.00 90.19 191 HIS A CA 1
ATOM 1517 C C . HIS A 1 191 ? 8.891 23.425 9.775 1.00 90.19 191 HIS A C 1
ATOM 1519 O O . HIS A 1 191 ? 9.012 22.298 10.256 1.00 90.19 191 HIS A O 1
ATOM 1525 N N . LEU A 1 192 ? 8.179 24.384 10.374 1.00 88.69 192 LEU A N 1
ATOM 1526 C CA . LEU A 1 192 ? 7.453 24.167 11.623 1.00 88.69 192 LEU A CA 1
ATOM 1527 C C . LEU A 1 192 ? 6.404 23.056 11.481 1.00 88.69 192 LEU A C 1
ATOM 1529 O O . LEU A 1 192 ? 6.296 22.208 12.366 1.00 88.69 192 LEU A O 1
ATOM 1533 N N . ALA A 1 193 ? 5.679 23.011 10.360 1.00 88.69 193 ALA A N 1
ATOM 1534 C CA . ALA A 1 193 ? 4.712 21.951 10.089 1.00 88.69 193 ALA A CA 1
ATOM 1535 C C . ALA A 1 193 ? 5.375 20.563 10.048 1.00 88.69 193 ALA A C 1
ATOM 1537 O O . ALA A 1 193 ? 4.901 19.648 10.718 1.00 88.69 193 ALA A O 1
ATOM 1538 N N . VAL A 1 194 ? 6.512 20.410 9.357 1.00 90.69 194 VAL A N 1
ATOM 1539 C CA . VAL A 1 194 ? 7.276 19.144 9.343 1.00 90.69 194 VAL A CA 1
ATOM 1540 C C . VAL A 1 194 ? 7.794 18.787 10.741 1.00 90.69 194 VAL A C 1
ATOM 1542 O O . VAL A 1 194 ? 7.692 17.633 11.160 1.00 90.69 194 VAL A O 1
ATOM 1545 N N . ILE A 1 195 ? 8.303 19.764 11.501 1.00 90.94 195 ILE A N 1
ATOM 1546 C CA . ILE A 1 195 ? 8.767 19.555 12.883 1.00 90.94 195 ILE A CA 1
ATOM 1547 C C . ILE A 1 195 ? 7.624 19.047 13.768 1.00 90.94 195 ILE A C 1
ATOM 1549 O O . ILE A 1 195 ? 7.824 18.110 14.542 1.00 90.94 195 ILE A O 1
ATOM 1553 N N . ILE A 1 196 ? 6.428 19.631 13.654 1.00 88.88 196 ILE A N 1
ATOM 1554 C CA . ILE A 1 196 ? 5.245 19.188 14.400 1.00 88.88 196 ILE A CA 1
ATOM 1555 C C . ILE A 1 196 ? 4.838 17.781 13.951 1.00 88.88 196 ILE A C 1
ATOM 1557 O O . ILE A 1 196 ? 4.653 16.911 14.801 1.00 88.88 196 ILE A O 1
ATOM 1561 N N . GLU A 1 197 ? 4.756 17.509 12.648 1.00 90.31 197 GLU A N 1
ATOM 1562 C CA . GLU A 1 197 ? 4.341 16.198 12.135 1.00 90.31 197 GLU A CA 1
ATOM 1563 C C . GLU A 1 197 ? 5.301 15.065 12.493 1.00 90.31 197 GLU A C 1
ATOM 1565 O O . GLU A 1 197 ? 4.842 13.977 12.817 1.00 90.31 197 GLU A O 1
ATOM 1570 N N . ILE A 1 198 ? 6.614 15.303 12.530 1.00 91.12 198 ILE A N 1
ATOM 1571 C CA . ILE A 1 198 ? 7.590 14.309 13.005 1.00 91.12 198 ILE A CA 1
ATOM 1572 C C . ILE A 1 198 ? 7.642 14.263 14.543 1.00 91.12 198 ILE A C 1
ATOM 1574 O O . ILE A 1 198 ? 7.823 13.197 15.144 1.00 91.12 198 ILE A O 1
ATOM 1578 N N . GLY A 1 199 ? 7.431 15.401 15.206 1.00 92.81 199 GLY A N 1
ATOM 1579 C CA . GLY A 1 199 ? 7.431 15.528 16.661 1.00 92.81 199 GLY A CA 1
ATOM 1580 C C . GLY A 1 199 ? 6.246 14.839 17.343 1.00 92.81 199 GLY A C 1
ATOM 1581 O O . GLY A 1 199 ? 6.420 14.237 18.405 1.00 92.81 199 GLY A O 1
ATOM 1582 N N . LEU A 1 200 ? 5.052 14.866 16.740 1.00 92.75 200 LEU A N 1
ATOM 1583 C CA . LEU A 1 200 ? 3.835 14.243 17.276 1.00 92.75 200 LEU A CA 1
ATOM 1584 C C . LEU A 1 200 ? 3.973 12.712 17.462 1.00 92.75 200 LEU A C 1
ATOM 1586 O O . LEU A 1 200 ? 3.693 12.233 18.566 1.00 92.75 200 LEU A O 1
ATOM 1590 N N . PRO A 1 201 ? 4.458 11.921 16.480 1.00 93.75 201 PRO A N 1
ATOM 1591 C CA . PRO A 1 201 ? 4.806 10.512 16.654 1.00 93.75 201 PRO A CA 1
ATOM 1592 C C . PRO A 1 201 ? 5.805 10.267 17.784 1.00 93.75 201 PRO A C 1
ATOM 1594 O O . PRO A 1 201 ? 5.588 9.378 18.609 1.00 93.75 201 PRO A O 1
ATOM 1597 N N . ILE A 1 202 ? 6.880 11.062 17.859 1.00 92.44 202 ILE A N 1
ATOM 1598 C CA . ILE A 1 202 ? 7.913 10.929 18.897 1.00 92.44 202 ILE A CA 1
ATOM 1599 C C . ILE A 1 202 ? 7.300 11.175 20.279 1.00 92.44 202 ILE A C 1
ATOM 1601 O O . ILE A 1 202 ? 7.482 10.367 21.194 1.00 92.44 202 ILE A O 1
ATOM 1605 N N . ALA A 1 203 ? 6.514 12.243 20.429 1.00 91.94 203 ALA A N 1
ATOM 1606 C CA . ALA A 1 203 ? 5.784 12.544 21.652 1.00 91.94 203 ALA A CA 1
ATOM 1607 C C . ALA A 1 203 ? 4.798 11.419 22.007 1.00 91.94 203 ALA A C 1
ATOM 1609 O O . ALA A 1 203 ? 4.742 10.998 23.163 1.00 91.94 203 ALA A O 1
ATOM 1610 N N . LEU A 1 204 ? 4.078 10.854 21.033 1.00 91.12 204 LEU A N 1
ATOM 1611 C CA . LEU A 1 204 ? 3.151 9.747 21.275 1.00 91.12 204 LEU A CA 1
ATOM 1612 C C . LEU A 1 204 ? 3.882 8.478 21.742 1.00 91.12 204 LEU A C 1
ATOM 1614 O O . LEU A 1 204 ? 3.424 7.819 22.678 1.00 91.12 204 LEU A O 1
ATOM 1618 N N . ILE A 1 205 ? 5.046 8.166 21.160 1.00 89.75 205 ILE A N 1
ATOM 1619 C CA . ILE A 1 205 ? 5.912 7.048 21.572 1.00 89.75 205 ILE A CA 1
ATOM 1620 C C . ILE A 1 205 ? 6.445 7.273 22.992 1.00 89.75 205 ILE A C 1
ATOM 1622 O O . ILE A 1 205 ? 6.344 6.379 23.833 1.00 89.75 205 ILE A O 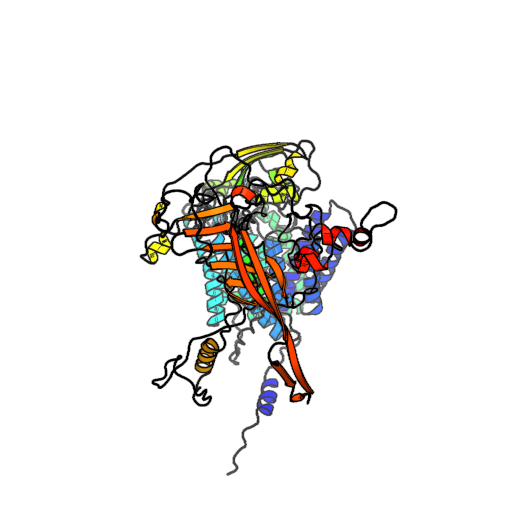1
ATOM 1626 N N . LEU A 1 206 ? 6.968 8.465 23.297 1.00 86.38 206 LEU A N 1
ATOM 1627 C CA . LEU A 1 206 ? 7.460 8.818 24.633 1.00 86.38 206 LEU A CA 1
ATOM 1628 C C . LEU A 1 206 ? 6.339 8.779 25.678 1.00 86.38 206 LEU A C 1
ATOM 1630 O O . LEU A 1 206 ? 6.536 8.262 26.783 1.00 86.38 206 LEU A O 1
ATOM 1634 N N . GLY A 1 207 ? 5.159 9.285 25.319 1.00 82.31 207 GLY A N 1
ATOM 1635 C CA . GLY A 1 207 ? 3.947 9.238 26.126 1.00 82.31 207 GLY A CA 1
ATOM 1636 C C . GLY A 1 207 ? 3.491 7.809 26.392 1.00 82.31 207 GLY A C 1
ATOM 1637 O O . GLY A 1 207 ? 3.163 7.484 27.529 1.00 82.31 207 GLY A O 1
ATOM 1638 N N . ALA A 1 208 ? 3.541 6.926 25.394 1.00 80.38 208 ALA A N 1
ATOM 1639 C CA . ALA A 1 208 ? 3.193 5.517 25.548 1.00 80.38 208 ALA A CA 1
ATOM 1640 C C . ALA A 1 208 ? 4.241 4.714 26.346 1.00 80.38 208 ALA A C 1
ATOM 1642 O O . ALA A 1 208 ? 3.860 3.852 27.135 1.00 80.38 208 ALA A O 1
ATOM 1643 N N . ALA A 1 209 ? 5.537 4.997 26.173 1.00 74.38 209 ALA A N 1
ATOM 1644 C CA . ALA A 1 209 ? 6.634 4.247 26.794 1.00 74.38 209 ALA A CA 1
ATOM 1645 C C . ALA A 1 209 ? 6.900 4.655 28.250 1.00 74.38 209 ALA A C 1
ATOM 1647 O O . ALA A 1 209 ? 7.022 3.802 29.125 1.00 74.38 209 ALA A O 1
ATOM 1648 N N . LYS A 1 210 ? 6.981 5.964 28.523 1.00 66.00 210 LYS A N 1
ATOM 1649 C CA . LYS A 1 210 ? 7.218 6.503 29.876 1.00 66.00 210 LYS A CA 1
ATOM 1650 C C . LYS A 1 210 ? 5.916 6.728 30.637 1.00 66.00 210 LYS A C 1
ATOM 1652 O O . LYS A 1 210 ? 5.939 6.981 31.839 1.00 66.00 210 LYS A O 1
ATOM 1657 N N . GLY A 1 211 ? 4.784 6.695 29.927 1.00 63.41 211 GLY A N 1
ATOM 1658 C CA . GLY A 1 211 ? 3.459 6.866 30.501 1.00 63.41 211 GLY A CA 1
ATOM 1659 C C . GLY A 1 211 ? 3.275 8.200 31.230 1.00 63.41 211 GLY A C 1
ATOM 1660 O O . GLY A 1 211 ? 2.552 8.295 32.223 1.00 63.41 211 GLY A O 1
ATOM 1661 N N . LYS A 1 212 ? 3.966 9.235 30.749 1.00 71.44 212 LYS A N 1
ATOM 1662 C CA . LYS A 1 212 ? 3.792 10.610 31.207 1.00 71.44 212 LYS A CA 1
ATOM 1663 C C . LYS A 1 212 ? 2.648 11.233 30.410 1.00 71.44 212 LYS A C 1
ATOM 1665 O O . LYS A 1 212 ? 2.769 11.389 29.197 1.00 71.44 212 LYS A O 1
ATOM 1670 N N . TYR A 1 213 ? 1.571 11.623 31.095 1.00 80.25 213 TYR A N 1
ATOM 1671 C CA . TYR A 1 213 ? 0.407 12.268 30.471 1.00 80.25 213 TYR A CA 1
ATOM 1672 C C . TYR A 1 213 ? 0.760 13.561 29.735 1.00 80.25 213 TYR A C 1
ATOM 1674 O O . TYR A 1 213 ? 0.099 13.879 28.757 1.00 80.25 213 TYR A O 1
ATOM 1682 N N . PHE A 1 214 ? 1.822 14.258 30.151 1.00 86.62 214 PHE A N 1
ATOM 1683 C CA . PHE A 1 214 ? 2.322 15.460 29.482 1.00 86.62 214 PHE A CA 1
ATOM 1684 C C . PHE A 1 214 ? 2.476 15.273 27.965 1.00 86.62 214 PHE A C 1
ATOM 1686 O O . PHE A 1 214 ? 1.915 16.047 27.199 1.00 86.62 214 PHE A O 1
ATOM 1693 N N . TRP A 1 215 ? 3.154 14.208 27.522 1.00 88.75 215 TRP A N 1
ATOM 1694 C CA . TRP A 1 215 ? 3.385 13.973 26.093 1.00 88.75 215 TRP A CA 1
ATOM 1695 C C . TRP A 1 215 ? 2.108 13.590 25.338 1.00 88.75 215 TRP A C 1
ATOM 1697 O O . TRP A 1 215 ? 1.912 14.015 24.207 1.00 88.75 215 TRP A O 1
ATOM 1707 N N . LEU A 1 216 ? 1.208 12.827 25.966 1.00 89.50 216 LEU A N 1
ATOM 1708 C CA . LEU A 1 216 ? -0.086 12.481 25.363 1.00 89.50 216 LEU A CA 1
ATOM 1709 C C . LEU A 1 216 ? -0.993 13.714 25.227 1.00 89.50 216 LEU A C 1
ATOM 1711 O O . LEU A 1 216 ? -1.681 13.866 24.222 1.00 89.50 216 LEU A O 1
ATOM 1715 N N . ARG A 1 217 ? -0.958 14.616 26.215 1.00 90.94 217 ARG A N 1
ATOM 1716 C CA . ARG A 1 217 ? -1.648 15.910 26.176 1.00 90.94 217 ARG A CA 1
ATOM 1717 C C . ARG A 1 217 ? -1.057 16.826 25.118 1.00 90.94 217 ARG A C 1
ATOM 1719 O O . ARG A 1 217 ? -1.816 17.424 24.377 1.00 90.94 217 ARG A O 1
ATOM 1726 N N . PHE A 1 218 ? 0.268 16.880 25.002 1.00 91.50 218 PHE A N 1
ATOM 1727 C CA . PHE A 1 218 ? 0.941 17.624 23.940 1.00 91.50 218 PHE A CA 1
ATOM 1728 C C . PHE A 1 218 ? 0.455 17.175 22.554 1.00 91.50 218 PHE A C 1
ATOM 1730 O O . PHE A 1 218 ? 0.082 18.013 21.738 1.00 91.50 218 PHE A O 1
ATOM 1737 N N . VAL A 1 219 ? 0.372 15.858 22.319 1.00 92.69 219 VAL A N 1
ATOM 1738 C CA . VAL A 1 219 ? -0.140 15.303 21.055 1.00 92.69 219 VAL A CA 1
ATOM 1739 C C . VAL A 1 219 ? -1.603 15.673 20.818 1.00 92.69 219 VAL A C 1
ATOM 1741 O O . VAL A 1 219 ? -1.962 16.063 19.711 1.00 92.69 219 VAL A O 1
ATOM 1744 N N . CYS A 1 220 ? -2.450 15.559 21.844 1.00 91.94 220 CYS A N 1
ATOM 1745 C CA . CYS A 1 220 ? -3.872 15.883 21.732 1.00 91.94 220 CYS A CA 1
ATOM 1746 C C . CYS A 1 220 ? -4.111 17.385 21.497 1.00 91.94 220 CYS A C 1
ATOM 1748 O O . CYS A 1 220 ? -4.941 17.737 20.667 1.00 91.94 220 CYS A O 1
ATOM 1750 N N . PHE A 1 221 ? -3.357 18.253 22.178 1.00 93.31 221 PHE A N 1
ATOM 1751 C CA . PHE A 1 221 ? -3.446 19.709 22.063 1.00 93.31 221 PHE A CA 1
ATOM 1752 C C . PHE A 1 221 ? -3.101 20.190 20.654 1.00 93.31 221 PHE A C 1
ATOM 1754 O O . PHE A 1 221 ? -3.924 20.8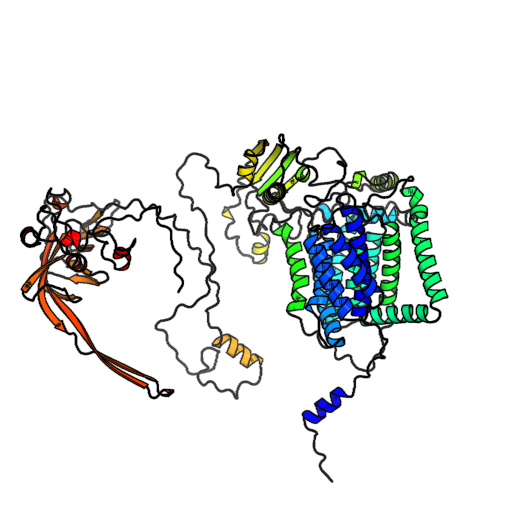07 19.980 1.00 93.31 221 PHE A O 1
ATOM 1761 N N . TRP A 1 222 ? -1.888 19.867 20.197 1.00 91.31 222 TRP A N 1
ATOM 1762 C CA . TRP A 1 222 ? -1.402 20.306 18.892 1.00 91.31 222 TRP A CA 1
ATOM 1763 C C . TRP A 1 222 ? -2.148 19.623 17.751 1.00 91.31 222 TRP A C 1
ATOM 1765 O O . TRP A 1 222 ? -2.415 20.259 16.739 1.00 91.31 222 TRP A O 1
ATOM 1775 N N . GLY A 1 223 ? -2.552 18.364 17.939 1.00 90.25 223 GLY A N 1
ATOM 1776 C CA . GLY A 1 223 ? -3.425 17.666 17.004 1.00 90.25 223 GLY A CA 1
ATOM 1777 C C . GLY A 1 223 ? -4.778 18.352 16.825 1.00 90.25 223 GLY A C 1
ATOM 1778 O O . GLY A 1 223 ? -5.190 18.594 15.694 1.00 90.25 223 GLY A O 1
ATOM 1779 N N . ALA A 1 224 ? -5.451 18.708 17.924 1.00 91.06 224 ALA A N 1
ATOM 1780 C CA . ALA A 1 224 ? -6.739 19.398 17.875 1.00 91.06 224 ALA A CA 1
ATOM 1781 C C . ALA A 1 224 ? -6.632 20.760 17.175 1.00 91.06 224 ALA A C 1
ATOM 1783 O O . ALA A 1 224 ? -7.423 21.045 16.278 1.00 91.06 224 ALA A O 1
ATOM 1784 N N . LEU A 1 225 ? -5.623 21.564 17.530 1.00 88.94 225 LEU A N 1
ATOM 1785 C CA . LEU A 1 225 ? -5.408 22.879 16.923 1.00 88.94 225 LEU A CA 1
ATOM 1786 C C . LEU A 1 225 ? -5.117 22.773 15.419 1.00 88.94 225 LEU A C 1
ATOM 1788 O O . LEU A 1 225 ? -5.724 23.486 14.626 1.00 88.94 225 LEU A O 1
ATOM 1792 N N . PHE A 1 226 ? -4.238 21.848 15.026 1.00 87.81 226 PHE A N 1
ATOM 1793 C CA . PHE A 1 226 ? -3.883 21.617 13.626 1.00 87.81 226 PHE A CA 1
ATOM 1794 C C . PHE A 1 226 ? -5.100 21.235 12.774 1.00 87.81 226 PHE A C 1
ATOM 1796 O O . PHE A 1 226 ? -5.349 21.850 11.741 1.00 87.81 226 PHE A O 1
ATOM 1803 N N . HIS A 1 227 ? -5.901 20.263 13.221 1.00 89.38 227 HIS A N 1
ATOM 1804 C CA . HIS A 1 227 ? -7.085 19.818 12.472 1.00 89.38 227 HIS A CA 1
ATOM 1805 C C . HIS A 1 227 ? -8.225 20.838 12.464 1.00 89.38 227 HIS A C 1
ATOM 1807 O O . HIS A 1 227 ? -9.035 20.820 11.539 1.00 89.38 227 HIS A O 1
ATOM 1813 N N . CYS A 1 228 ? -8.274 21.737 13.452 1.00 87.94 228 CYS A N 1
ATOM 1814 C CA . CYS A 1 228 ? -9.164 22.894 13.424 1.00 87.94 228 CYS A CA 1
ATOM 1815 C C . CYS A 1 228 ? -8.786 23.820 12.261 1.00 87.94 228 CYS A C 1
ATOM 1817 O O . CYS A 1 228 ? -9.623 24.098 11.412 1.00 87.94 228 CYS A O 1
ATOM 1819 N N . VAL A 1 229 ? -7.511 24.209 12.150 1.00 87.50 229 VAL A N 1
ATOM 1820 C CA . VAL A 1 229 ? -7.035 25.082 11.060 1.00 87.50 229 VAL A CA 1
ATOM 1821 C C . VAL A 1 229 ? -7.346 24.489 9.681 1.00 87.50 229 VAL A C 1
ATOM 1823 O O . VAL A 1 229 ? -7.829 25.205 8.813 1.00 87.50 229 VAL A O 1
ATOM 1826 N N . LEU A 1 230 ? -7.140 23.181 9.480 1.00 87.50 230 LEU A N 1
ATOM 1827 C CA . LEU A 1 230 ? -7.424 22.528 8.191 1.00 87.50 230 LEU A CA 1
ATOM 1828 C C . LEU A 1 230 ? -8.918 22.474 7.826 1.00 87.50 230 LEU A C 1
ATOM 1830 O O . LEU A 1 230 ? -9.250 22.376 6.644 1.00 87.50 230 LEU A O 1
ATOM 1834 N N . ALA A 1 231 ? -9.811 22.468 8.818 1.00 88.88 231 ALA A N 1
ATOM 1835 C CA . ALA A 1 231 ? -11.252 22.360 8.600 1.00 88.88 231 ALA A CA 1
ATOM 1836 C C . ALA A 1 231 ? -11.936 23.725 8.432 1.00 88.88 231 ALA A C 1
ATOM 1838 O O . ALA A 1 231 ? -12.886 23.826 7.661 1.00 88.88 231 ALA A O 1
ATOM 1839 N N . GLU A 1 232 ? -11.464 24.762 9.128 1.00 88.50 232 GLU A N 1
ATOM 1840 C CA . GLU A 1 232 ? -12.147 26.064 9.192 1.00 88.50 232 GLU A CA 1
ATOM 1841 C C . GLU A 1 232 ? -11.931 26.962 7.962 1.00 88.50 232 GLU A C 1
ATOM 1843 O O . GLU A 1 232 ? -12.645 27.950 7.800 1.00 88.50 232 GLU A O 1
ATOM 1848 N N . THR A 1 233 ? -10.981 26.648 7.076 1.00 86.38 233 THR A N 1
ATOM 1849 C CA . THR A 1 233 ? -10.790 27.403 5.825 1.00 86.38 233 THR A CA 1
ATOM 1850 C C . THR A 1 233 ? -12.050 27.372 4.946 1.00 86.38 233 THR A C 1
ATOM 1852 O O . THR A 1 233 ? -12.893 26.473 5.041 1.00 86.38 233 THR A O 1
ATOM 1855 N N . VAL A 1 234 ? -12.210 28.363 4.062 1.00 86.06 234 VAL A N 1
ATOM 1856 C CA . VAL A 1 234 ? -13.326 28.370 3.100 1.00 86.06 234 VAL A CA 1
ATOM 1857 C C . VAL A 1 234 ? -13.105 27.270 2.055 1.00 86.06 234 VAL A C 1
ATOM 1859 O O . VAL A 1 234 ? -12.015 27.122 1.501 1.00 86.06 234 VAL A O 1
ATOM 1862 N N . SER A 1 235 ? -14.132 26.464 1.776 1.00 85.38 235 SER A N 1
ATOM 1863 C CA . SER A 1 235 ? -14.073 25.461 0.701 1.00 85.38 235 SER A CA 1
ATOM 1864 C C . SER A 1 235 ? -13.892 26.151 -0.666 1.00 85.38 235 SER A C 1
ATOM 1866 O O . SER A 1 235 ? -14.550 27.168 -0.893 1.00 85.38 235 SER A O 1
ATOM 1868 N N . PRO A 1 236 ? -13.032 25.653 -1.582 1.00 85.31 236 PRO A N 1
ATOM 1869 C CA . PRO A 1 236 ? -12.453 24.300 -1.655 1.00 85.31 236 PRO A CA 1
ATOM 1870 C C . PRO A 1 236 ? -11.201 24.011 -0.817 1.00 85.31 236 PRO A C 1
ATOM 1872 O O . PRO A 1 236 ? -10.717 22.882 -0.838 1.00 85.31 236 PRO A O 1
ATOM 1875 N N . MET A 1 237 ? -10.668 24.984 -0.078 1.00 85.81 237 MET A N 1
ATOM 1876 C CA . MET A 1 237 ? -9.457 24.796 0.730 1.00 85.81 237 MET A CA 1
ATOM 1877 C C . MET A 1 237 ? -9.710 23.986 2.014 1.00 85.81 237 MET A C 1
ATOM 1879 O O . MET A 1 237 ? -8.772 23.483 2.626 1.00 85.81 237 MET A O 1
ATOM 1883 N N . SER A 1 238 ? -10.972 23.851 2.429 1.00 87.69 238 SER A N 1
ATOM 1884 C CA . SER A 1 238 ? -11.368 23.096 3.621 1.00 87.69 238 SER A CA 1
ATOM 1885 C C . SER A 1 238 ? -11.179 21.593 3.446 1.00 87.69 238 SER A C 1
ATOM 1887 O O . SER A 1 238 ? -11.778 20.972 2.567 1.00 87.69 238 SER A O 1
ATOM 1889 N N . VAL A 1 239 ? -10.410 20.975 4.345 1.00 86.69 239 VAL A N 1
ATOM 1890 C CA . VAL A 1 239 ? -10.167 19.520 4.367 1.00 86.69 239 VAL A CA 1
ATOM 1891 C C . VAL A 1 239 ? -10.894 18.871 5.553 1.00 86.69 239 VAL A C 1
ATOM 1893 O O . VAL A 1 239 ? -10.417 17.918 6.175 1.00 86.69 239 VAL A O 1
ATOM 1896 N N . TYR A 1 240 ? -12.098 19.361 5.862 1.00 88.50 240 TYR A N 1
ATOM 1897 C CA . TYR A 1 240 ? -12.909 18.862 6.974 1.00 88.50 240 TYR A CA 1
ATOM 1898 C C . TYR A 1 240 ? -13.211 17.348 6.940 1.00 88.50 240 TYR A C 1
ATOM 1900 O O . TYR A 1 240 ? -13.252 16.762 8.023 1.00 88.50 240 TYR A O 1
ATOM 1908 N N . PRO A 1 241 ? -13.375 16.646 5.788 1.00 86.88 241 PRO A N 1
ATOM 1909 C CA . PRO A 1 241 ? -13.643 15.204 5.818 1.00 86.88 241 PRO A CA 1
ATOM 1910 C C . PRO A 1 241 ? -12.492 14.419 6.455 1.00 86.88 241 PRO A C 1
ATOM 1912 O O . PRO A 1 241 ? -12.712 13.429 7.148 1.00 86.88 241 PRO A O 1
ATOM 1915 N N . PHE A 1 242 ? -11.258 14.893 6.266 1.00 86.62 242 PHE A N 1
ATOM 1916 C CA . PHE A 1 242 ? -10.086 14.317 6.911 1.00 86.62 242 PHE A CA 1
ATOM 1917 C C . PHE A 1 242 ? -10.049 14.641 8.411 1.00 86.62 242 PHE A C 1
ATOM 1919 O O . PHE A 1 242 ? -9.815 13.743 9.220 1.00 86.62 242 PHE A O 1
ATOM 1926 N N . THR A 1 243 ? -10.367 15.877 8.809 1.00 89.69 243 THR A N 1
ATOM 1927 C CA . THR A 1 243 ? -10.509 16.256 10.228 1.00 89.69 243 THR A CA 1
ATOM 1928 C C . THR A 1 243 ? -11.553 15.394 10.948 1.00 89.69 243 THR A C 1
ATOM 1930 O O . THR A 1 243 ? -11.306 14.913 12.059 1.00 89.69 243 THR A O 1
ATOM 1933 N N . MET A 1 244 ? -12.686 15.112 10.296 1.00 90.69 244 MET A N 1
ATOM 1934 C CA . MET A 1 244 ? -13.727 14.226 10.826 1.00 90.69 244 MET A CA 1
ATOM 1935 C C . MET A 1 244 ? -13.238 12.785 11.022 1.00 90.69 244 MET A C 1
ATOM 1937 O O . MET A 1 244 ? -13.636 12.137 11.990 1.00 90.69 244 MET A O 1
ATOM 1941 N N . ALA A 1 245 ? -12.336 12.297 10.165 1.00 90.00 245 ALA A N 1
ATOM 1942 C CA . ALA A 1 245 ? -11.685 10.995 10.320 1.00 90.00 245 ALA A CA 1
ATOM 1943 C C . ALA A 1 245 ? -10.630 10.982 11.442 1.00 90.00 245 ALA A C 1
ATOM 1945 O O . ALA A 1 245 ? -10.410 9.957 12.089 1.00 90.00 245 ALA A O 1
ATOM 1946 N N . MET A 1 246 ? -9.990 12.120 11.719 1.00 91.44 246 MET A N 1
ATOM 1947 C CA . MET A 1 246 ? -8.943 12.234 12.737 1.00 91.44 246 MET A CA 1
ATOM 1948 C C . MET A 1 246 ? -9.503 12.366 14.158 1.00 91.44 246 MET A C 1
ATOM 1950 O O . MET A 1 246 ? -8.959 11.756 15.083 1.00 91.44 246 MET A O 1
ATOM 1954 N N . ALA A 1 247 ? -10.616 13.078 14.359 1.00 90.88 247 ALA A N 1
ATOM 1955 C CA . ALA A 1 247 ? -11.272 13.215 15.666 1.00 90.88 247 ALA A CA 1
ATOM 1956 C C . ALA A 1 247 ? -11.473 11.877 16.428 1.00 90.88 247 ALA A C 1
ATOM 1958 O O . ALA A 1 247 ? -11.030 11.782 17.581 1.00 90.88 247 ALA A O 1
ATOM 1959 N N . PRO A 1 248 ? -12.037 10.802 15.830 1.00 92.44 248 PRO A N 1
ATOM 1960 C CA . PRO A 1 248 ? -12.155 9.504 16.495 1.00 92.44 248 PRO A CA 1
ATOM 1961 C C . PRO A 1 248 ? -10.797 8.865 16.815 1.00 92.44 248 PRO A C 1
ATOM 1963 O O . PRO A 1 248 ? -10.695 8.161 17.821 1.00 92.44 248 PRO A O 1
ATOM 1966 N N . MET A 1 249 ? -9.737 9.115 16.038 1.00 92.69 249 MET A N 1
ATOM 1967 C CA . MET A 1 249 ? -8.391 8.607 16.344 1.00 92.69 249 MET A CA 1
ATOM 1968 C C . MET A 1 249 ? -7.824 9.245 17.615 1.00 92.69 249 MET A C 1
ATOM 1970 O O . MET A 1 249 ? -7.269 8.546 18.470 1.00 92.69 249 MET A O 1
ATOM 1974 N N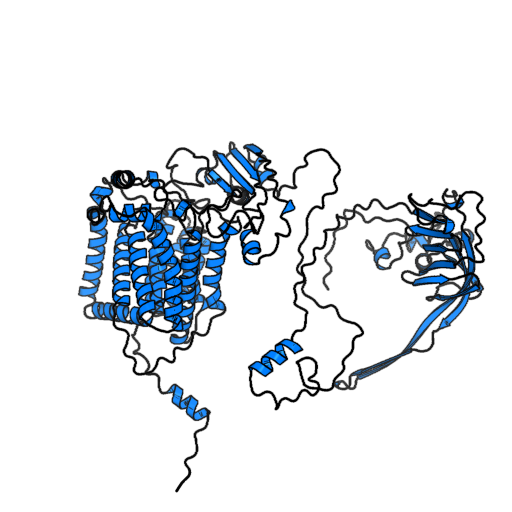 . TYR A 1 250 ? -8.016 10.558 17.779 1.00 91.81 250 TYR A N 1
ATOM 1975 C CA . TYR A 1 250 ? -7.540 11.303 18.947 1.00 91.81 250 TYR A CA 1
ATOM 1976 C C . TYR A 1 250 ? -8.193 10.866 20.257 1.00 91.81 250 TYR A C 1
ATOM 1978 O O . TYR A 1 250 ? -7.549 10.938 21.307 1.00 91.81 250 TYR A O 1
ATOM 1986 N N . THR A 1 251 ? -9.403 10.298 20.209 1.00 90.00 251 THR A N 1
ATOM 1987 C CA . THR A 1 251 ? -10.033 9.697 21.397 1.00 90.00 251 THR A CA 1
ATOM 1988 C C . THR A 1 251 ? -9.156 8.615 22.034 1.00 90.00 251 THR A C 1
ATOM 1990 O O . THR A 1 251 ? -9.151 8.470 23.251 1.00 90.00 251 THR A O 1
ATOM 1993 N N . PHE A 1 252 ? -8.341 7.904 21.248 1.00 92.44 252 PHE A N 1
ATOM 1994 C CA . PHE A 1 252 ? -7.444 6.850 21.728 1.00 92.44 252 PHE A CA 1
ATOM 1995 C C . PHE A 1 252 ? -6.035 7.350 22.098 1.00 92.44 252 PHE A C 1
ATOM 1997 O O . PHE A 1 252 ? -5.211 6.584 22.614 1.00 92.44 252 PHE A O 1
ATOM 2004 N N . VAL A 1 253 ? -5.732 8.638 21.906 1.00 91.31 253 VAL A N 1
ATOM 2005 C CA . VAL A 1 253 ? -4.518 9.245 22.479 1.00 91.31 253 VAL A CA 1
ATOM 2006 C C . VAL A 1 253 ? -4.671 9.342 23.999 1.00 91.31 253 VAL A C 1
ATOM 2008 O O . VAL A 1 253 ? -3.777 8.906 24.729 1.00 91.31 253 VAL A O 1
ATOM 2011 N N . LEU A 1 254 ? -5.836 9.787 24.482 1.00 90.12 254 LEU A N 1
ATOM 2012 C CA . LEU A 1 254 ? -6.201 9.893 25.901 1.00 90.12 254 LEU A CA 1
ATOM 2013 C C . LEU A 1 254 ? -7.570 9.216 26.169 1.00 90.12 254 LEU A C 1
ATOM 2015 O O . LEU A 1 254 ? -8.555 9.908 26.423 1.00 90.12 254 LEU A O 1
ATOM 2019 N N . PRO A 1 255 ? -7.657 7.869 26.114 1.00 89.81 255 PRO A N 1
ATOM 2020 C CA . PRO A 1 255 ? -8.935 7.142 26.115 1.00 89.81 255 PRO A CA 1
ATOM 2021 C C . PRO A 1 255 ? -9.765 7.320 27.390 1.00 89.81 255 PRO A C 1
ATOM 2023 O O . PRO A 1 255 ? -10.991 7.383 27.320 1.00 89.81 255 PRO A O 1
ATOM 2026 N N . GLU A 1 256 ? -9.114 7.423 28.548 1.00 86.31 256 GLU A N 1
ATOM 2027 C CA . GLU A 1 256 ? -9.792 7.610 29.834 1.00 86.31 256 GLU A CA 1
ATOM 2028 C C . GLU A 1 256 ? -10.367 9.025 29.959 1.00 86.31 256 GLU A C 1
ATOM 2030 O O . GLU A 1 256 ? -11.533 9.187 30.312 1.00 86.31 256 GLU A O 1
ATOM 2035 N N . GLN A 1 257 ? -9.579 10.050 29.620 1.00 88.62 257 GLN A N 1
ATOM 2036 C CA . GLN A 1 257 ? -10.024 11.444 29.647 1.00 88.62 257 GLN A CA 1
ATOM 2037 C C . GLN A 1 257 ? -11.118 11.699 28.609 1.00 88.62 257 GLN A C 1
ATOM 2039 O O . GLN A 1 257 ? -12.108 12.348 28.931 1.00 88.62 257 GLN A O 1
ATOM 2044 N N . ALA A 1 258 ? -10.983 11.145 27.400 1.00 90.81 258 ALA A N 1
ATOM 2045 C CA . ALA A 1 258 ? -12.012 11.210 26.366 1.00 90.81 258 ALA A CA 1
ATOM 2046 C C . ALA A 1 258 ? -13.344 10.646 26.878 1.00 90.81 258 ALA A C 1
ATOM 2048 O O . ALA A 1 258 ? -14.370 11.324 26.863 1.00 90.81 258 ALA A O 1
ATOM 2049 N N . ALA A 1 259 ? -13.319 9.432 27.427 1.00 90.69 259 ALA A N 1
ATOM 2050 C CA . ALA A 1 259 ? -14.503 8.815 28.008 1.00 90.69 259 ALA A CA 1
ATOM 2051 C C . ALA A 1 259 ? -15.092 9.630 29.175 1.00 90.69 259 ALA A C 1
ATOM 2053 O O . ALA A 1 259 ? -16.311 9.751 29.287 1.00 90.69 259 ALA A O 1
ATOM 2054 N N . LEU A 1 260 ? -14.250 10.203 30.039 1.00 89.19 260 LEU A N 1
ATOM 2055 C CA . LEU A 1 260 ? -14.682 10.982 31.201 1.00 89.19 260 LEU A CA 1
ATOM 2056 C C . LEU A 1 260 ? -15.341 12.310 30.810 1.00 89.19 260 LEU A C 1
ATOM 2058 O O . LEU A 1 260 ? -16.407 12.639 31.336 1.00 89.19 260 LEU A O 1
ATOM 2062 N N . VAL A 1 261 ? -14.747 13.051 29.873 1.00 91.19 261 VAL A N 1
ATOM 2063 C CA . VAL A 1 261 ? -15.326 14.295 29.344 1.00 91.19 261 VAL A CA 1
ATOM 2064 C C . VAL A 1 261 ? -16.655 13.992 28.656 1.00 91.19 261 VAL A C 1
ATOM 2066 O O . VAL A 1 261 ? -17.659 14.624 28.980 1.00 91.19 261 VAL A O 1
ATOM 2069 N N . ALA A 1 262 ? -16.701 12.972 27.792 1.00 90.88 262 ALA A N 1
ATOM 2070 C CA . ALA A 1 262 ? -17.932 12.565 27.116 1.00 90.88 262 ALA A CA 1
ATOM 2071 C C . ALA A 1 262 ? -19.038 12.173 28.111 1.00 90.88 262 ALA A C 1
ATOM 2073 O O . ALA A 1 262 ? -20.157 12.669 28.008 1.00 90.88 262 ALA A O 1
ATOM 2074 N N . ASN A 1 263 ? -18.717 11.360 29.125 1.00 90.19 263 ASN A N 1
ATOM 2075 C CA . ASN A 1 263 ? -19.653 11.014 30.200 1.00 90.19 263 ASN A CA 1
ATOM 2076 C C . ASN A 1 263 ? -20.179 12.255 30.923 1.00 90.19 263 ASN A C 1
ATOM 2078 O O . ASN A 1 263 ? -21.373 12.351 31.191 1.00 90.19 263 ASN A O 1
ATOM 2082 N N . THR A 1 264 ? -19.300 13.204 31.245 1.00 89.88 264 THR A N 1
ATOM 2083 C CA . THR A 1 264 ? -19.672 14.426 31.969 1.00 89.88 264 THR A CA 1
ATOM 2084 C C . THR A 1 264 ? -20.649 15.269 31.152 1.00 89.88 264 THR A C 1
ATOM 2086 O O . THR A 1 264 ? -21.687 15.680 31.670 1.00 89.88 264 THR A O 1
ATOM 2089 N N . VAL A 1 265 ? -20.365 15.462 29.860 1.00 89.06 265 VAL A N 1
ATOM 2090 C CA . VAL A 1 265 ? -21.236 16.199 28.934 1.00 89.06 265 VAL A CA 1
ATOM 2091 C C . VAL A 1 265 ? -22.579 15.490 28.764 1.00 89.06 265 VAL A C 1
ATOM 2093 O O . VAL A 1 265 ? -23.627 16.113 28.920 1.00 89.06 265 VAL A O 1
ATOM 2096 N N . VAL A 1 266 ? -22.577 14.180 28.506 1.00 88.06 266 VAL A N 1
ATOM 2097 C CA . VAL A 1 266 ? -23.808 13.403 28.291 1.00 88.06 266 VAL A CA 1
ATOM 2098 C C . VAL A 1 266 ? -24.669 13.355 29.552 1.00 88.06 266 VAL A C 1
ATOM 2100 O O . VAL A 1 266 ? -25.880 13.549 29.470 1.00 88.06 266 VAL A O 1
ATOM 2103 N N . ASN A 1 267 ? -24.074 13.164 30.731 1.00 88.75 267 ASN A N 1
ATOM 2104 C CA . ASN A 1 267 ? -24.804 13.200 32.000 1.00 88.75 267 ASN A CA 1
ATOM 2105 C C . ASN A 1 267 ? -25.405 14.585 32.261 1.00 88.75 267 ASN A C 1
ATOM 2107 O O . ASN A 1 267 ? -26.546 14.690 32.712 1.00 88.75 267 ASN A O 1
ATOM 2111 N N . TRP A 1 268 ? -24.671 15.652 31.933 1.00 88.50 268 TRP A N 1
ATOM 2112 C CA . TRP A 1 268 ? -25.193 17.010 32.014 1.00 88.50 268 TRP A CA 1
ATOM 2113 C C . TRP A 1 268 ? -26.378 17.212 31.061 1.00 88.50 268 TRP A C 1
ATOM 2115 O O . TRP A 1 268 ? -27.417 17.703 31.502 1.00 88.50 268 TRP A O 1
ATOM 2125 N N . LEU A 1 269 ? -26.293 16.776 29.803 1.00 87.44 269 LEU A N 1
ATOM 2126 C CA . LEU A 1 269 ? -27.409 16.855 28.851 1.00 87.44 269 LEU A CA 1
ATOM 2127 C C . LEU A 1 269 ? -28.629 16.045 29.331 1.00 87.44 269 LEU A C 1
ATOM 2129 O O . LEU A 1 269 ? -29.751 16.552 29.343 1.00 87.44 269 LEU A O 1
ATOM 2133 N N . ASN A 1 270 ? -28.408 14.822 29.818 1.00 85.88 270 ASN A N 1
ATOM 2134 C CA . ASN A 1 270 ? -29.468 13.909 30.254 1.00 85.88 270 ASN A CA 1
ATOM 2135 C C . ASN A 1 270 ? -30.150 14.305 31.570 1.00 85.88 270 ASN A C 1
ATOM 2137 O O . ASN A 1 270 ? -31.241 13.816 31.844 1.00 85.88 270 ASN A O 1
ATOM 2141 N N . ALA A 1 271 ? -29.568 15.200 32.374 1.00 86.94 271 ALA A N 1
ATOM 2142 C CA . ALA A 1 271 ? -30.205 15.664 33.609 1.00 86.94 271 ALA A CA 1
ATOM 2143 C C . ALA A 1 271 ? -31.491 16.482 33.359 1.00 86.94 271 ALA A C 1
ATOM 2145 O O . ALA A 1 271 ? -32.388 16.494 34.196 1.00 86.94 271 ALA A O 1
ATOM 2146 N N . LYS A 1 272 ? -31.593 17.174 32.214 1.00 88.25 272 LYS A N 1
ATOM 2147 C CA . LYS A 1 272 ? -32.810 17.870 31.753 1.00 88.25 272 LYS A CA 1
ATOM 2148 C C . LYS A 1 272 ? -32.927 17.703 30.235 1.00 88.25 272 LYS A C 1
ATOM 2150 O O . LYS A 1 272 ? -32.629 18.652 29.509 1.00 88.25 272 LYS A O 1
ATOM 2155 N N . PRO A 1 273 ? -33.323 16.517 29.743 1.00 86.12 273 PRO A N 1
ATOM 2156 C CA . PRO A 1 273 ? -33.048 16.110 28.371 1.00 86.12 273 PRO A CA 1
ATOM 2157 C C . PRO A 1 273 ? -33.741 17.003 27.343 1.00 86.12 273 PRO A C 1
ATOM 2159 O O . PRO A 1 273 ? -33.071 17.510 26.457 1.00 86.12 273 PRO A O 1
ATOM 2162 N N . ILE A 1 274 ? -35.037 17.289 27.501 1.00 88.00 274 ILE A N 1
ATOM 2163 C CA . ILE A 1 274 ? -35.791 18.136 26.557 1.00 88.00 274 ILE A CA 1
ATOM 2164 C C . ILE A 1 274 ? -35.170 19.536 26.458 1.00 88.00 274 ILE A C 1
ATOM 2166 O O . ILE A 1 274 ? -34.911 20.026 25.363 1.00 88.00 274 ILE A O 1
ATOM 2170 N N . LEU A 1 275 ? -34.874 20.158 27.603 1.00 91.56 275 LEU A N 1
ATOM 2171 C CA . LEU A 1 275 ? -34.324 21.512 27.647 1.00 91.56 275 LEU A CA 1
ATOM 2172 C C . LEU A 1 275 ? -32.879 21.564 27.137 1.00 91.56 275 LEU A C 1
ATOM 2174 O O . LEU A 1 275 ? -32.546 22.424 26.333 1.00 91.56 275 LEU A O 1
ATOM 2178 N N . ARG A 1 276 ? -32.006 20.672 27.619 1.00 90.25 276 ARG A N 1
ATOM 2179 C CA . ARG A 1 276 ? -30.563 20.738 27.352 1.00 90.25 276 ARG A CA 1
ATOM 2180 C C . ARG A 1 276 ? -30.187 20.160 25.995 1.00 90.25 276 ARG A C 1
ATOM 2182 O O . ARG A 1 276 ? -29.380 20.781 25.314 1.00 90.25 276 ARG A O 1
ATOM 2189 N N . TRP A 1 277 ? -30.786 19.044 25.566 1.00 88.44 277 TRP A N 1
ATOM 2190 C CA . TRP A 1 277 ? -30.610 18.575 24.187 1.00 88.44 277 TRP A CA 1
ATOM 2191 C C . TRP A 1 277 ? -31.273 19.527 23.194 1.00 88.44 277 TRP A C 1
ATOM 2193 O O . TRP A 1 277 ? -30.660 19.835 22.177 1.00 88.44 277 TRP A O 1
ATOM 2203 N N . GLY A 1 278 ? -32.466 20.050 23.505 1.00 86.62 278 GLY A N 1
ATOM 2204 C CA . GLY A 1 278 ? -33.131 21.060 22.679 1.00 86.62 278 GLY A CA 1
ATOM 2205 C C . GLY A 1 278 ? -32.293 22.331 22.521 1.00 86.62 278 GLY A C 1
ATOM 2206 O O . GLY A 1 278 ? -32.076 22.780 21.400 1.00 86.62 278 GLY A O 1
ATOM 2207 N N . ALA A 1 279 ? -31.743 22.864 23.617 1.00 90.25 279 ALA A N 1
ATOM 2208 C CA . ALA A 1 279 ? -30.852 24.023 23.578 1.00 90.25 279 ALA A CA 1
ATOM 2209 C C . ALA A 1 279 ? -29.532 23.727 22.851 1.00 90.25 279 ALA A C 1
ATOM 2211 O O . ALA A 1 279 ? -29.093 24.546 22.053 1.00 90.25 279 ALA A O 1
ATOM 2212 N N . PHE A 1 280 ? -28.912 22.565 23.086 1.00 88.94 280 PHE A N 1
ATOM 2213 C CA . PHE A 1 280 ? -27.678 22.167 22.401 1.00 88.94 280 PHE A CA 1
ATOM 2214 C C . PHE A 1 280 ? -27.881 22.059 20.886 1.00 88.94 280 PHE A C 1
ATOM 2216 O O . PHE A 1 280 ? -27.140 22.675 20.126 1.00 88.94 280 PHE A O 1
ATOM 2223 N N . LEU A 1 281 ? -28.908 21.325 20.445 1.00 89.44 281 LEU A N 1
ATOM 2224 C CA . LEU A 1 281 ? -29.225 21.163 19.024 1.00 89.44 281 LEU A CA 1
ATOM 2225 C C . LEU A 1 281 ? -29.679 22.483 18.391 1.00 89.44 281 LEU A C 1
ATOM 2227 O O . LEU A 1 281 ? -29.299 22.767 17.261 1.00 89.44 281 LEU A O 1
ATOM 2231 N N . GLY A 1 282 ? -30.440 23.301 19.123 1.00 90.75 282 GLY A N 1
ATOM 2232 C CA . GLY A 1 282 ? -30.869 24.626 18.679 1.00 90.75 282 GLY A CA 1
ATOM 2233 C C . GLY A 1 282 ? -29.699 25.592 18.496 1.00 90.75 282 GLY A C 1
ATOM 2234 O O . GLY A 1 282 ? -29.599 26.223 17.450 1.00 90.75 282 GLY A O 1
ATOM 2235 N N . LEU A 1 283 ? -28.777 25.662 19.464 1.00 92.88 283 LEU A N 1
ATOM 2236 C CA . LEU A 1 283 ? -27.552 26.461 19.354 1.00 92.88 283 LEU A CA 1
ATOM 2237 C C . LEU A 1 283 ? -26.666 25.959 18.217 1.00 92.88 283 LEU A C 1
ATOM 2239 O O . LEU A 1 283 ? -26.201 26.761 17.416 1.00 92.88 283 LEU A O 1
ATOM 2243 N N . PHE A 1 284 ? -26.464 24.645 18.109 1.00 92.25 284 PHE A N 1
ATOM 2244 C CA . PHE A 1 284 ? -25.690 24.059 17.019 1.00 92.25 284 PHE A CA 1
ATOM 2245 C C . PHE A 1 284 ? -26.298 24.412 15.652 1.00 92.25 284 PHE A C 1
ATOM 2247 O O . PHE A 1 284 ? -25.590 24.907 14.779 1.00 92.25 284 PHE A O 1
ATOM 2254 N N . ALA A 1 285 ? -27.613 24.249 15.476 1.00 92.19 285 ALA A N 1
ATOM 2255 C CA . ALA A 1 285 ? -28.310 24.622 14.246 1.00 92.19 285 ALA A CA 1
ATOM 2256 C C . ALA A 1 285 ? -28.248 26.134 13.966 1.00 92.19 285 ALA A C 1
ATOM 2258 O O . ALA A 1 285 ? -28.086 26.535 12.812 1.00 92.19 285 ALA A O 1
ATOM 2259 N N . ALA A 1 286 ? -28.328 26.972 15.005 1.00 93.06 286 ALA A N 1
ATOM 2260 C CA . ALA A 1 286 ? -28.176 28.418 14.887 1.00 93.06 286 ALA A CA 1
ATOM 2261 C C . ALA A 1 286 ? -26.764 28.797 14.419 1.00 93.06 286 ALA A C 1
ATOM 2263 O O . ALA A 1 286 ? -26.638 29.582 13.484 1.00 93.06 286 ALA A O 1
ATOM 2264 N N . PHE A 1 287 ? -25.714 28.194 14.988 1.00 92.31 287 PHE A N 1
ATOM 2265 C CA . PHE A 1 287 ? -24.337 28.409 14.536 1.00 92.31 287 PHE A CA 1
ATOM 2266 C C . PHE A 1 287 ? -24.127 27.932 13.100 1.00 92.31 287 PHE A C 1
ATOM 2268 O O . PHE A 1 287 ? -23.568 28.680 12.309 1.00 92.31 287 PHE A O 1
ATOM 2275 N N . VAL A 1 288 ? -24.624 26.746 12.728 1.00 91.69 288 VAL A N 1
ATOM 2276 C CA . VAL A 1 288 ? -24.538 26.252 11.340 1.00 91.69 288 VAL A CA 1
ATOM 2277 C C . VAL A 1 288 ? -25.247 27.192 10.365 1.00 91.69 288 VAL A C 1
ATOM 2279 O O . VAL A 1 288 ? -24.736 27.437 9.278 1.00 91.69 288 VAL A O 1
ATOM 2282 N N . SER A 1 289 ? -26.392 27.757 10.754 1.00 89.25 289 SER A N 1
ATOM 2283 C CA . SER A 1 289 ? -27.146 28.699 9.915 1.00 89.25 289 SER A CA 1
ATOM 2284 C C . SER A 1 289 ? -26.484 30.081 9.837 1.00 89.25 289 SER A C 1
ATOM 2286 O O . SER A 1 289 ? -26.534 30.728 8.795 1.00 89.25 289 SER A O 1
ATOM 2288 N N . ALA A 1 290 ? -25.847 30.530 10.921 1.00 89.50 290 ALA A N 1
ATOM 2289 C CA . ALA A 1 290 ? -25.135 31.805 10.983 1.00 89.50 290 ALA A CA 1
ATOM 2290 C C . ALA A 1 290 ? -23.743 31.744 10.333 1.00 89.50 290 ALA A C 1
ATOM 2292 O O . ALA A 1 290 ? -23.219 32.779 9.927 1.00 89.50 290 ALA A O 1
ATOM 2293 N N . TRP A 1 291 ? -23.141 30.557 10.212 1.00 88.25 291 TRP A N 1
ATOM 2294 C CA . TRP A 1 291 ? -21.778 30.395 9.704 1.00 88.25 291 TRP A CA 1
ATOM 2295 C C . TRP A 1 291 ? -21.583 30.950 8.281 1.00 88.25 291 TRP A C 1
ATOM 2297 O O . TRP A 1 291 ? -20.672 31.756 8.091 1.00 88.25 291 TRP A O 1
ATOM 2307 N N . PRO A 1 292 ? -22.450 30.653 7.287 1.00 84.81 292 PRO A N 1
ATOM 2308 C CA . PRO A 1 292 ? -22.358 31.285 5.970 1.00 84.81 292 PRO A CA 1
ATOM 2309 C C . PRO A 1 292 ? -22.539 32.804 6.014 1.00 84.81 292 PRO A C 1
ATOM 2311 O O . PRO A 1 292 ? -21.912 33.503 5.232 1.00 84.81 292 PRO A O 1
ATOM 2314 N N . MET A 1 293 ? -23.365 33.326 6.931 1.00 83.56 293 MET A N 1
ATOM 2315 C CA . MET A 1 293 ? -23.564 34.774 7.087 1.00 83.56 293 MET A CA 1
ATOM 2316 C C . MET A 1 293 ? -22.307 35.455 7.636 1.00 83.56 293 MET A C 1
ATOM 2318 O O . MET A 1 293 ? -21.956 36.544 7.195 1.00 83.56 293 MET A O 1
ATOM 2322 N N . LEU A 1 294 ? -21.607 34.798 8.564 1.00 83.69 294 LEU A N 1
ATOM 2323 C CA . LEU A 1 294 ? -20.335 35.273 9.102 1.00 83.69 294 LEU A CA 1
ATOM 2324 C C . LEU A 1 294 ? -19.238 35.309 8.031 1.00 83.69 294 LEU A C 1
ATOM 2326 O O . LEU A 1 294 ? -18.409 36.215 8.024 1.00 83.69 294 LEU A O 1
ATOM 2330 N N . MET A 1 295 ? -19.273 34.348 7.107 1.00 82.75 295 MET A N 1
ATOM 2331 C CA . MET A 1 295 ? -18.341 34.249 5.983 1.00 82.75 295 MET A CA 1
ATOM 2332 C C . MET A 1 295 ? -18.859 34.932 4.706 1.00 82.75 295 MET A C 1
ATOM 2334 O O . MET A 1 295 ? -18.200 34.876 3.673 1.00 82.75 295 MET A O 1
ATOM 2338 N N . ALA A 1 296 ? -20.010 35.614 4.756 1.00 76.56 296 ALA A N 1
ATOM 2339 C CA . ALA A 1 296 ? -20.611 36.288 3.603 1.00 76.56 296 ALA A CA 1
ATOM 2340 C C . ALA A 1 296 ? -19.694 37.323 2.922 1.00 76.56 296 ALA A C 1
ATOM 2342 O O . ALA A 1 296 ? -19.736 37.386 1.692 1.00 76.56 296 ALA A O 1
ATOM 2343 N N . PRO A 1 297 ? -18.850 38.093 3.651 1.00 74.06 297 PRO A N 1
ATOM 2344 C CA . PRO A 1 297 ? -17.893 39.001 3.019 1.00 74.06 297 PRO A CA 1
ATOM 2345 C C . PRO A 1 297 ? -16.886 38.284 2.115 1.00 74.06 297 PRO A C 1
ATOM 2347 O O . PRO A 1 297 ? -16.509 38.827 1.086 1.00 74.06 297 PRO A O 1
ATOM 2350 N N . GLU A 1 298 ? -16.485 37.063 2.477 1.00 74.56 298 GLU A N 1
ATOM 2351 C CA . GLU A 1 298 ? -15.583 36.242 1.664 1.00 74.56 298 GLU A CA 1
ATOM 2352 C C . GLU A 1 298 ? -16.323 35.598 0.493 1.00 74.56 298 GLU A C 1
ATOM 2354 O O . GLU A 1 298 ? -15.783 35.492 -0.597 1.00 74.56 298 GLU A O 1
ATOM 2359 N N . LEU A 1 299 ? -17.560 35.152 0.707 1.00 75.00 299 LEU A N 1
ATOM 2360 C CA . LEU A 1 299 ? -18.297 34.330 -0.253 1.00 75.00 299 LEU A CA 1
ATOM 2361 C C . LEU A 1 299 ? -18.937 35.118 -1.410 1.00 75.00 299 LEU A C 1
ATOM 2363 O O . LEU A 1 299 ? -19.429 34.492 -2.344 1.00 75.00 299 LEU A O 1
ATOM 2367 N N . GLU A 1 300 ? -18.981 36.455 -1.355 1.00 70.25 300 GLU A N 1
ATOM 2368 C CA . GLU A 1 300 ? -19.610 37.325 -2.376 1.00 70.25 300 GLU A CA 1
ATOM 2369 C C . GLU A 1 300 ? -21.055 36.910 -2.750 1.00 70.25 300 GLU A C 1
ATOM 2371 O O . GLU A 1 300 ? -21.535 37.134 -3.859 1.00 70.25 300 GLU A O 1
ATOM 2376 N N . GLY A 1 301 ? -21.779 36.275 -1.821 1.00 65.81 301 GLY A N 1
ATOM 2377 C CA . GLY A 1 301 ? -23.129 35.743 -2.056 1.00 65.81 301 GLY A CA 1
ATOM 2378 C C . GLY A 1 301 ? -23.189 34.405 -2.812 1.00 65.81 301 GLY A C 1
ATOM 2379 O O . GLY A 1 301 ? -24.287 33.890 -3.032 1.00 65.81 301 GLY A O 1
ATOM 2380 N N . ALA A 1 302 ? -22.050 33.811 -3.174 1.00 68.38 302 ALA A N 1
ATOM 2381 C CA . ALA A 1 302 ? -21.959 32.479 -3.763 1.00 68.38 302 ALA A CA 1
ATOM 2382 C C . ALA A 1 302 ? -21.855 31.379 -2.690 1.00 68.38 302 ALA A C 1
ATOM 2384 O O . ALA A 1 302 ? -21.325 31.574 -1.598 1.00 68.38 302 ALA A O 1
ATOM 2385 N N . MET A 1 303 ? -22.349 30.179 -3.003 1.00 72.50 303 MET A N 1
ATOM 2386 C CA . MET A 1 303 ? -22.117 29.009 -2.153 1.00 72.50 303 MET A CA 1
ATOM 2387 C C . MET A 1 303 ? -20.682 28.498 -2.347 1.00 72.50 303 MET A C 1
ATOM 2389 O O . MET A 1 303 ? -20.234 28.408 -3.492 1.00 72.50 303 MET A O 1
ATOM 2393 N N . PRO A 1 304 ? -19.971 28.119 -1.269 1.00 80.19 304 PRO A N 1
ATOM 2394 C CA . PRO A 1 304 ? -18.606 27.628 -1.381 1.00 80.19 304 PRO A CA 1
ATOM 2395 C C . PRO A 1 304 ? -18.564 26.305 -2.155 1.00 80.19 304 PRO A C 1
ATOM 2397 O O . PRO A 1 304 ? -19.410 25.425 -1.974 1.00 80.19 304 PRO A O 1
ATOM 2400 N N . PHE A 1 305 ? -17.571 26.163 -3.031 1.00 85.62 305 PHE A N 1
ATOM 2401 C CA . PHE A 1 305 ? -17.421 24.970 -3.857 1.00 85.62 305 PHE A CA 1
ATOM 2402 C C . PHE A 1 305 ? -16.810 23.829 -3.041 1.00 85.62 305 PHE A C 1
ATOM 2404 O O . PHE A 1 305 ? -15.705 23.964 -2.517 1.00 85.62 305 PHE A O 1
ATOM 2411 N N . GLU A 1 306 ? -17.500 22.691 -2.952 1.00 84.44 306 GLU A N 1
ATOM 2412 C CA . GLU A 1 306 ? -17.049 21.506 -2.215 1.00 84.44 306 GLU A CA 1
ATOM 2413 C C . GLU A 1 306 ? -16.702 20.348 -3.149 1.00 84.44 306 GLU A C 1
ATOM 2415 O O . GLU A 1 306 ? -17.508 19.930 -3.985 1.00 84.44 306 GLU A O 1
ATOM 2420 N N . TYR A 1 307 ? -15.516 19.775 -2.939 1.00 78.44 307 TYR A N 1
ATOM 2421 C CA . TYR A 1 307 ? -15.077 18.576 -3.632 1.00 78.44 307 TYR A CA 1
ATOM 2422 C C . TYR A 1 307 ? -14.483 17.543 -2.664 1.00 78.44 307 TYR A C 1
ATOM 2424 O O . TYR A 1 307 ? -13.450 17.809 -2.046 1.00 78.44 307 TYR A O 1
ATOM 2432 N N . PRO A 1 308 ? -15.049 16.324 -2.566 1.00 78.00 308 PRO A N 1
ATOM 2433 C CA . PRO A 1 308 ? -16.331 15.868 -3.131 1.00 78.00 308 PRO A CA 1
ATOM 2434 C C . PRO A 1 308 ? -17.560 16.688 -2.667 1.00 78.00 308 PRO A C 1
ATOM 2436 O O . PRO A 1 308 ? -17.477 17.351 -1.637 1.00 78.00 308 PRO A O 1
ATOM 2439 N N . PRO A 1 309 ? -18.712 16.621 -3.364 1.00 80.12 309 PRO A N 1
ATOM 2440 C CA . PRO A 1 309 ? -19.871 17.466 -3.072 1.00 80.12 309 PRO A CA 1
ATOM 2441 C C . PRO A 1 309 ? -20.698 16.934 -1.899 1.00 80.12 309 PRO A C 1
ATOM 2443 O O . PRO A 1 309 ? -21.683 16.221 -2.096 1.00 80.12 309 PRO A O 1
ATOM 2446 N N . TYR A 1 310 ? -20.310 17.259 -0.668 1.00 80.69 310 TYR A N 1
ATOM 2447 C CA . TYR A 1 310 ? -21.157 16.968 0.492 1.00 80.69 310 TYR A CA 1
ATOM 2448 C C . TYR A 1 310 ? -22.222 18.051 0.697 1.00 80.69 310 TYR A C 1
ATOM 2450 O O . TYR A 1 310 ? -23.305 17.730 1.177 1.00 80.69 310 TYR A O 1
ATOM 2458 N N . GLY A 1 311 ? -21.932 19.309 0.341 1.00 82.56 311 GLY A N 1
ATOM 2459 C CA . GLY A 1 311 ? -22.845 20.440 0.540 1.00 82.56 311 GLY A CA 1
ATOM 2460 C C . GLY A 1 311 ? -23.104 20.725 2.021 1.00 82.56 311 GLY A C 1
ATOM 2461 O O . GLY A 1 311 ? -24.214 21.097 2.399 1.00 82.56 311 GLY A O 1
ATOM 2462 N N . LEU A 1 312 ? -22.105 20.459 2.866 1.00 87.12 312 LEU A N 1
ATOM 2463 C CA . LEU A 1 312 ? -22.208 20.472 4.324 1.00 87.12 312 LEU A CA 1
ATOM 2464 C C . LEU A 1 312 ? -21.061 21.240 4.989 1.00 87.12 312 LEU A C 1
ATOM 2466 O O . LEU A 1 312 ? -20.852 21.081 6.189 1.00 87.12 312 LEU A O 1
ATOM 2470 N N . TRP A 1 313 ? -20.338 22.095 4.263 1.00 87.38 313 TRP A N 1
ATOM 2471 C CA . TRP A 1 313 ? -19.195 22.842 4.792 1.00 87.38 313 TRP A CA 1
ATOM 2472 C C . TRP A 1 313 ? -19.525 23.598 6.085 1.00 87.38 313 TRP A C 1
ATOM 2474 O O . TRP A 1 313 ? -18.818 23.432 7.073 1.00 87.38 313 TRP A O 1
ATOM 2484 N N . ALA A 1 314 ? -20.637 24.338 6.141 1.00 88.44 314 ALA A N 1
ATOM 2485 C CA . ALA A 1 314 ? -21.029 25.069 7.351 1.00 88.44 314 ALA A CA 1
ATOM 2486 C C . ALA A 1 314 ? -21.302 24.137 8.545 1.00 88.44 314 ALA A C 1
ATOM 2488 O O . ALA A 1 314 ? -20.900 24.421 9.672 1.00 88.44 314 ALA A O 1
ATOM 2489 N N . PHE A 1 315 ? -21.947 22.991 8.298 1.00 90.94 315 PHE A N 1
ATOM 2490 C CA . PHE A 1 315 ? -22.138 21.963 9.321 1.00 90.94 315 PHE A CA 1
ATOM 2491 C C . PHE A 1 315 ? -20.793 21.406 9.793 1.00 90.94 315 PHE A C 1
ATOM 2493 O O . PHE A 1 315 ? -20.566 21.274 10.994 1.00 90.94 315 PHE A O 1
ATOM 2500 N N . ALA A 1 316 ? -19.903 21.091 8.855 1.00 88.88 316 ALA A N 1
ATOM 2501 C CA . ALA A 1 316 ? -18.625 20.469 9.138 1.00 88.88 316 ALA A CA 1
ATOM 2502 C C . ALA A 1 316 ? -17.632 21.406 9.836 1.00 88.88 316 ALA A C 1
ATOM 2504 O O . ALA A 1 316 ? -16.886 20.936 10.691 1.00 88.88 316 ALA A O 1
ATOM 2505 N N . ALA A 1 317 ? -17.653 22.704 9.530 1.00 88.38 317 ALA A N 1
ATOM 2506 C CA . ALA A 1 317 ? -16.889 23.730 10.235 1.00 88.38 317 ALA A CA 1
ATOM 2507 C C . ALA A 1 317 ? -17.334 23.804 11.703 1.00 88.38 317 ALA A C 1
ATOM 2509 O O . ALA A 1 317 ? -16.576 23.468 12.608 1.00 88.38 317 ALA A O 1
ATOM 2510 N N . VAL A 1 318 ? -18.627 24.053 11.958 1.00 91.31 318 VAL A N 1
ATOM 2511 C CA . VAL A 1 318 ? -19.160 24.105 13.334 1.00 91.31 318 VAL A CA 1
ATOM 2512 C C . VAL A 1 318 ? -18.917 22.790 14.085 1.00 91.31 318 VAL A C 1
ATOM 2514 O O . VAL A 1 318 ? -18.554 22.797 15.264 1.00 91.31 318 VAL A O 1
ATOM 2517 N N . TRP A 1 319 ? -19.067 21.646 13.415 1.00 93.12 319 TRP A N 1
ATOM 2518 C CA . TRP A 1 319 ? -18.746 20.341 13.987 1.00 93.12 319 TRP A CA 1
ATOM 2519 C C . TRP A 1 319 ? -17.257 20.192 14.330 1.00 93.12 319 TRP A C 1
ATOM 2521 O O . TRP A 1 319 ? -16.926 19.639 15.384 1.00 93.12 319 TRP A O 1
ATOM 2531 N N . SER A 1 320 ? -16.359 20.684 13.474 1.00 91.81 320 SER A N 1
ATOM 2532 C CA . SER A 1 320 ? -14.906 20.608 13.664 1.00 91.81 320 SER A CA 1
ATOM 2533 C C . SER A 1 320 ? -14.468 21.484 14.827 1.00 91.81 320 SER A C 1
ATOM 2535 O O . SER A 1 320 ? -13.737 21.002 15.695 1.00 91.81 320 SER A O 1
ATOM 2537 N N . LEU A 1 321 ? -15.014 22.696 14.937 1.00 91.50 321 LEU A N 1
ATOM 2538 C CA . LEU A 1 321 ? -14.845 23.563 16.099 1.00 91.50 321 LEU A CA 1
ATOM 2539 C C . LEU A 1 321 ? -15.333 22.884 17.388 1.00 91.50 321 LEU A C 1
ATOM 2541 O O . LEU A 1 321 ? -14.596 22.825 18.374 1.00 91.50 321 LEU A O 1
ATOM 2545 N N . CYS A 1 322 ? -16.537 22.299 17.384 1.00 92.81 322 CYS A N 1
ATOM 2546 C CA . CYS A 1 322 ? -17.065 21.569 18.545 1.00 92.81 322 CYS A CA 1
ATOM 2547 C C . CYS A 1 322 ? -16.165 20.386 18.937 1.00 92.81 322 CYS A C 1
ATOM 2549 O O . CYS A 1 322 ? -15.904 20.157 20.121 1.00 92.81 322 CYS A O 1
ATOM 2551 N N . SER A 1 323 ? -15.665 19.643 17.949 1.00 93.00 323 SER A N 1
ATOM 2552 C CA . SER A 1 323 ? -14.767 18.506 18.160 1.00 93.00 323 SER A CA 1
ATOM 2553 C C . SER A 1 323 ? -13.396 18.948 18.677 1.00 93.00 323 SER A C 1
ATOM 2555 O O . SER A 1 323 ? -12.842 18.305 19.569 1.00 93.00 323 SER A O 1
ATOM 2557 N N . CYS A 1 324 ? -12.871 20.071 18.184 1.00 93.38 324 CYS A N 1
ATOM 2558 C CA . CYS A 1 324 ? -11.644 20.692 18.675 1.00 93.38 324 CYS A CA 1
ATOM 2559 C C . CYS A 1 324 ? -11.800 21.120 20.139 1.00 93.38 324 CYS A C 1
ATOM 2561 O O . CYS A 1 324 ? -10.992 20.725 20.979 1.00 93.38 324 CYS A O 1
ATOM 2563 N N . VAL A 1 325 ? -12.887 21.823 20.482 1.00 93.81 325 VAL A N 1
ATOM 2564 C CA . VAL A 1 325 ? -13.211 22.197 21.869 1.00 93.81 325 VAL A CA 1
ATOM 2565 C C . VAL A 1 325 ? -13.295 20.958 22.758 1.00 93.81 325 VAL A C 1
ATOM 2567 O O . VAL A 1 325 ? -12.689 20.932 23.829 1.00 93.81 325 VAL A O 1
ATOM 2570 N N . TYR A 1 326 ? -13.965 19.896 22.305 1.00 93.94 326 TYR A N 1
ATOM 2571 C CA . TYR A 1 326 ? -14.006 18.627 23.026 1.00 93.94 326 TYR A CA 1
ATOM 2572 C C . TYR A 1 326 ? -12.599 18.049 23.266 1.00 93.94 326 TYR A C 1
ATOM 2574 O O . TYR A 1 326 ? -12.270 17.697 24.400 1.00 93.94 326 TYR A O 1
ATOM 2582 N N . LEU A 1 327 ? -11.735 17.989 22.248 1.00 93.75 327 LEU A N 1
ATOM 2583 C CA . LEU A 1 327 ? -10.364 17.478 22.385 1.00 93.75 327 LEU A CA 1
ATOM 2584 C C . LEU A 1 327 ? -9.471 18.377 23.262 1.00 93.75 327 LEU A C 1
ATOM 2586 O O . LEU A 1 327 ? -8.611 17.870 23.991 1.00 93.75 327 LEU A O 1
ATOM 2590 N N . LEU A 1 328 ? -9.689 19.693 23.262 1.00 94.50 328 LEU A N 1
ATOM 2591 C CA . LEU A 1 328 ? -9.036 20.621 24.189 1.00 94.50 328 LEU A CA 1
ATOM 2592 C C . LEU A 1 328 ? -9.510 20.379 25.625 1.00 94.50 328 LEU A C 1
ATOM 2594 O O . LEU A 1 328 ? -8.680 20.266 26.528 1.00 94.50 328 LEU A O 1
ATOM 2598 N N . CYS A 1 329 ? -10.813 20.182 25.847 1.00 94.19 329 CYS A N 1
ATOM 2599 C CA . CYS A 1 329 ? -11.322 19.753 27.146 1.00 94.19 329 CYS A CA 1
ATOM 2600 C C . CYS A 1 329 ? -10.650 18.447 27.586 1.00 94.19 329 CYS A C 1
ATOM 2602 O O . CYS A 1 329 ? -10.137 18.397 28.696 1.00 94.19 329 CYS A O 1
ATOM 2604 N N . VAL A 1 330 ? -10.553 17.433 26.717 1.00 92.06 330 VAL A N 1
ATOM 2605 C CA . VAL A 1 330 ? -9.849 16.161 26.995 1.00 92.06 330 VAL A CA 1
ATOM 2606 C C . VAL A 1 330 ? -8.378 16.374 27.364 1.00 92.06 330 VAL A C 1
ATOM 2608 O O . VAL A 1 330 ? -7.861 15.712 28.266 1.00 92.06 330 VAL A O 1
ATOM 2611 N N . THR A 1 331 ? -7.708 17.315 26.702 1.00 92.44 331 THR A N 1
ATOM 2612 C CA . THR A 1 331 ? -6.304 17.664 26.951 1.00 92.44 331 THR A CA 1
ATOM 2613 C C . THR A 1 331 ? -6.103 18.245 28.350 1.00 92.44 331 THR A C 1
ATOM 2615 O O . THR A 1 331 ? -5.179 17.846 29.069 1.00 92.44 331 THR A O 1
ATOM 2618 N N . PHE A 1 332 ? -6.953 19.192 28.747 1.00 91.69 332 PHE A N 1
ATOM 2619 C CA . PHE A 1 332 ? -6.815 19.899 30.020 1.00 91.69 332 PHE A CA 1
ATOM 2620 C C . PHE A 1 332 ? -7.487 19.172 31.187 1.00 91.69 332 PHE A C 1
ATOM 2622 O O . PHE A 1 332 ? -7.093 19.388 32.336 1.00 91.69 332 PHE A O 1
ATOM 2629 N N . TRP A 1 333 ? -8.424 18.258 30.910 1.00 87.88 333 TRP A N 1
ATOM 2630 C CA . TRP A 1 333 ? -9.162 17.534 31.939 1.00 87.88 333 TRP A CA 1
ATOM 2631 C C . TRP A 1 333 ? -8.214 16.784 32.880 1.00 87.88 333 TRP A C 1
ATOM 2633 O O . TRP A 1 333 ? -7.325 16.062 32.406 1.00 87.88 333 TRP A O 1
ATOM 2643 N N . PRO A 1 334 ? -8.357 16.930 34.212 1.00 82.19 334 PRO A N 1
ATOM 2644 C CA . PRO A 1 334 ? -7.465 16.292 35.171 1.00 82.19 334 PRO A CA 1
ATOM 2645 C C . PRO A 1 334 ? -7.415 14.778 34.952 1.00 82.19 334 PRO A C 1
ATOM 2647 O O . PRO A 1 334 ? -8.435 14.129 34.715 1.00 82.19 334 PRO A O 1
ATOM 2650 N N . ALA A 1 335 ? -6.206 14.210 35.002 1.00 66.44 335 ALA A N 1
ATOM 2651 C CA . ALA A 1 335 ? -6.056 12.764 34.928 1.00 66.44 335 ALA A CA 1
ATOM 2652 C C . ALA A 1 335 ? -6.782 12.124 36.128 1.00 66.44 335 ALA A C 1
ATOM 2654 O O . ALA A 1 335 ? -6.676 12.663 37.235 1.00 66.44 335 ALA A O 1
ATOM 2655 N N . PRO A 1 336 ? -7.501 11.004 35.939 1.00 62.62 336 PRO A N 1
ATOM 2656 C CA . PRO A 1 336 ? -8.126 10.302 37.053 1.00 62.62 336 PRO A CA 1
ATOM 2657 C C . PRO A 1 336 ? -7.071 9.981 38.123 1.00 62.62 336 PRO A C 1
ATOM 2659 O O . PRO A 1 336 ? -6.032 9.395 37.813 1.00 62.62 336 PRO A O 1
ATOM 2662 N N . LYS A 1 337 ? -7.310 10.380 39.379 1.00 49.19 337 LYS A N 1
ATOM 2663 C CA . LYS A 1 337 ? -6.496 9.933 40.518 1.00 49.19 337 LYS A CA 1
ATOM 2664 C C . LYS A 1 337 ? -6.845 8.465 40.770 1.00 49.19 337 LYS A C 1
ATOM 2666 O O . LYS A 1 337 ? -7.858 8.189 41.400 1.00 49.19 337 LYS A O 1
ATOM 2671 N N . SER A 1 338 ? -6.077 7.523 40.226 1.00 45.53 338 SER A N 1
ATOM 2672 C CA . SER A 1 338 ? -6.206 6.112 40.604 1.00 45.53 338 SER A CA 1
ATOM 2673 C C . SER A 1 338 ? -5.094 5.743 41.585 1.00 45.53 338 SER A C 1
ATOM 2675 O O . SER A 1 338 ? -3.928 5.701 41.198 1.00 45.53 338 SER A O 1
ATOM 2677 N N . ASP A 1 339 ? -5.456 5.430 42.832 1.00 32.78 339 ASP A N 1
ATOM 2678 C CA . ASP A 1 339 ? -4.528 4.924 43.865 1.00 32.78 339 ASP A CA 1
ATOM 2679 C C . ASP A 1 339 ? -4.062 3.483 43.598 1.00 32.78 339 ASP A C 1
ATOM 2681 O O . ASP A 1 339 ? -3.157 2.960 44.246 1.00 32.78 339 ASP A O 1
ATOM 2685 N N . VAL A 1 340 ? -4.645 2.834 42.591 1.00 34.94 340 VAL A N 1
ATOM 2686 C CA . VAL A 1 340 ? -4.114 1.601 42.024 1.00 34.94 340 VAL A CA 1
ATOM 2687 C C . VAL A 1 340 ? -3.038 2.016 41.021 1.00 34.94 340 VAL A C 1
ATOM 2689 O O . VAL A 1 340 ? -3.378 2.714 40.058 1.00 34.94 340 VAL A O 1
ATOM 2692 N N . PRO A 1 341 ? -1.760 1.610 41.180 1.00 32.19 341 PRO A N 1
ATOM 2693 C CA . PRO A 1 341 ? -0.814 1.737 40.089 1.00 32.19 341 PRO A CA 1
ATOM 2694 C C . PRO A 1 341 ? -1.455 0.977 38.944 1.00 32.19 341 PRO A C 1
ATOM 2696 O O . PRO A 1 341 ? -1.617 -0.241 39.038 1.00 32.19 341 PRO A O 1
ATOM 2699 N N . VAL A 1 342 ? -1.898 1.689 37.904 1.00 38.00 342 VAL A N 1
ATOM 2700 C CA . VAL A 1 342 ? -2.355 1.054 36.678 1.00 38.00 342 VAL A CA 1
ATOM 2701 C C . VAL A 1 342 ? -1.205 0.125 36.328 1.00 38.00 342 VAL A C 1
ATOM 2703 O O . VAL A 1 342 ? -0.139 0.594 35.917 1.00 38.00 342 VAL A O 1
ATOM 2706 N N . LYS A 1 343 ? -1.367 -1.189 36.557 1.00 33.75 343 LYS A N 1
ATOM 2707 C CA . LYS A 1 343 ? -0.585 -2.209 35.872 1.00 33.75 343 LYS A CA 1
ATOM 2708 C C . LYS A 1 343 ? -0.940 -1.891 34.438 1.00 33.75 343 LYS A C 1
ATOM 2710 O O . LYS A 1 343 ? -1.976 -2.332 33.951 1.00 33.75 343 LYS A O 1
ATOM 2715 N N . ARG A 1 344 ? -0.175 -0.988 33.818 1.00 45.00 344 ARG A N 1
ATOM 2716 C CA . ARG A 1 344 ? -0.293 -0.615 32.422 1.00 45.00 344 ARG A CA 1
ATOM 2717 C C . ARG A 1 344 ? 0.061 -1.902 31.741 1.00 45.00 344 ARG A C 1
ATOM 2719 O O . ARG A 1 344 ? 1.233 -2.217 31.560 1.00 45.00 344 ARG A O 1
ATOM 2726 N N . VAL A 1 345 ? -0.968 -2.713 31.527 1.00 38.16 345 VAL A N 1
ATOM 2727 C CA . VAL A 1 345 ? -0.915 -3.908 30.724 1.00 38.16 345 VAL A CA 1
ATOM 2728 C C . VAL A 1 345 ? -0.382 -3.361 29.424 1.00 38.16 345 VAL A C 1
ATOM 2730 O O . VAL A 1 345 ? -1.104 -2.662 28.715 1.00 38.16 345 VAL A O 1
ATOM 2733 N N . TYR A 1 346 ? 0.920 -3.552 29.187 1.00 46.03 346 TYR A N 1
ATOM 2734 C CA . TYR A 1 346 ? 1.522 -3.270 27.899 1.00 46.03 346 TYR A CA 1
ATOM 2735 C C . TYR A 1 346 ? 0.538 -3.854 26.901 1.00 46.03 346 TYR A C 1
ATOM 2737 O O . TYR A 1 346 ? 0.246 -5.052 27.022 1.00 46.03 346 TYR A O 1
ATOM 2745 N N . PRO A 1 347 ? -0.090 -3.025 26.049 1.00 51.75 347 PRO A N 1
ATOM 2746 C CA . PRO A 1 347 ? -1.218 -3.482 25.266 1.00 51.75 347 PRO A CA 1
ATOM 2747 C C . PRO A 1 347 ? -0.761 -4.743 24.557 1.00 51.75 347 PRO A C 1
ATOM 2749 O O . PRO A 1 347 ? 0.282 -4.723 23.895 1.00 51.75 347 PRO A O 1
ATOM 2752 N N . LYS A 1 348 ? -1.451 -5.867 24.801 1.00 54.38 348 LYS A N 1
ATOM 2753 C CA . LYS A 1 348 ? -1.099 -7.139 24.168 1.00 54.38 348 LYS A CA 1
ATOM 2754 C C . LYS A 1 348 ? -1.109 -6.860 22.675 1.00 54.38 348 LYS A C 1
ATOM 2756 O O . LYS A 1 348 ? -2.185 -6.667 22.106 1.00 54.38 348 LYS A O 1
ATOM 2761 N N . ARG A 1 349 ? 0.088 -6.760 22.083 1.00 66.62 349 ARG A N 1
ATOM 2762 C CA . ARG A 1 349 ? 0.262 -6.372 20.685 1.00 66.62 349 ARG A CA 1
ATOM 2763 C C . ARG A 1 349 ? -0.641 -7.277 19.864 1.00 66.62 349 ARG A C 1
ATOM 2765 O O . ARG A 1 349 ? -0.531 -8.502 19.934 1.00 66.62 349 ARG A O 1
ATOM 2772 N N . SER A 1 350 ? -1.595 -6.674 19.167 1.00 72.75 350 SER A N 1
ATOM 2773 C CA . SER A 1 350 ? -2.493 -7.422 18.304 1.00 72.75 350 SER A CA 1
ATOM 2774 C C . SER A 1 350 ? -1.808 -7.546 16.955 1.00 72.75 350 SER A C 1
ATOM 2776 O O . SER A 1 350 ? -1.605 -6.538 16.280 1.00 72.75 350 SER A O 1
ATOM 2778 N N . LEU A 1 351 ? -1.455 -8.771 16.555 1.00 81.25 351 LEU A N 1
ATOM 2779 C CA . LEU A 1 351 ? -0.929 -9.025 15.212 1.00 81.25 351 LEU A CA 1
ATOM 2780 C C . LEU A 1 351 ? -1.911 -8.486 14.156 1.00 81.25 351 LEU A C 1
ATOM 2782 O O . LEU A 1 351 ? -1.519 -7.736 13.272 1.00 81.25 351 LEU A O 1
ATOM 2786 N N . LEU A 1 352 ? -3.208 -8.770 14.329 1.00 85.38 352 LEU A N 1
ATOM 2787 C CA . LEU A 1 352 ? -4.275 -8.264 13.459 1.00 85.38 352 LEU A CA 1
ATOM 2788 C C . LEU A 1 352 ? -4.448 -6.744 13.562 1.00 85.38 352 LEU A C 1
ATOM 2790 O O . LEU A 1 352 ? -4.638 -6.079 12.553 1.00 85.38 352 LEU A O 1
ATOM 2794 N N . GLY A 1 353 ? -4.297 -6.172 14.760 1.00 86.00 353 GLY A N 1
ATOM 2795 C CA . GLY A 1 353 ? -4.322 -4.717 14.954 1.00 86.00 353 GLY A CA 1
ATOM 2796 C C . GLY A 1 353 ? -3.116 -3.988 14.352 1.00 86.00 353 GLY A C 1
ATOM 2797 O O . GLY A 1 353 ? -3.083 -2.764 14.390 1.00 86.00 353 GLY A O 1
ATOM 2798 N N . SER A 1 354 ? -2.128 -4.714 13.814 1.00 89.69 354 SER A N 1
ATOM 2799 C CA . SER A 1 354 ? -0.996 -4.118 13.096 1.00 89.69 354 SER A CA 1
ATOM 2800 C C . SER A 1 354 ? -1.292 -3.872 11.614 1.00 89.69 354 SER A C 1
ATOM 2802 O O . SER A 1 354 ? -0.650 -3.036 10.992 1.00 89.69 354 SER A O 1
ATOM 2804 N N . ILE A 1 355 ? -2.272 -4.583 11.050 1.00 94.00 355 ILE A N 1
ATOM 2805 C CA . ILE A 1 355 ? -2.631 -4.498 9.628 1.00 94.00 355 ILE A CA 1
ATOM 2806 C C . ILE A 1 355 ? -2.970 -3.060 9.197 1.00 94.00 355 ILE A C 1
ATOM 2808 O O . ILE A 1 355 ? -2.455 -2.640 8.163 1.00 94.00 355 ILE A O 1
ATOM 2812 N N . PRO A 1 356 ? -3.764 -2.273 9.953 1.00 94.06 356 PRO A N 1
ATOM 2813 C CA . PRO A 1 356 ? -4.191 -0.957 9.486 1.00 94.06 356 PRO A CA 1
ATOM 2814 C C . PRO A 1 356 ? -3.046 0.055 9.328 1.00 94.06 356 PRO A C 1
ATOM 2816 O O . PRO A 1 356 ? -2.995 0.765 8.329 1.00 94.06 356 PRO A O 1
ATOM 2819 N N . TRP A 1 357 ? -2.100 0.113 10.273 1.00 92.44 357 TRP A N 1
ATOM 2820 C CA . TRP A 1 357 ? -0.979 1.054 10.161 1.00 92.44 357 TRP A CA 1
ATOM 2821 C C . TRP A 1 357 ? 0.035 0.605 9.098 1.00 92.44 357 TRP A C 1
ATOM 2823 O O . TRP A 1 357 ? 0.600 1.445 8.406 1.00 92.44 357 TRP A O 1
ATOM 2833 N N . ILE A 1 358 ? 0.209 -0.710 8.897 1.00 93.62 358 ILE A N 1
ATOM 2834 C CA . ILE A 1 358 ? 1.002 -1.249 7.779 1.00 93.62 358 ILE A CA 1
ATOM 2835 C C . ILE A 1 358 ? 0.357 -0.860 6.445 1.00 93.62 358 ILE A C 1
ATOM 2837 O O . ILE A 1 358 ? 1.058 -0.430 5.535 1.00 93.62 358 ILE A O 1
ATOM 2841 N N . PHE A 1 359 ? -0.970 -0.967 6.340 1.00 92.56 359 PHE A N 1
ATOM 2842 C CA . PHE A 1 359 ? -1.720 -0.553 5.156 1.00 92.56 359 PHE A CA 1
ATOM 2843 C C . PHE A 1 359 ? -1.493 0.930 4.827 1.00 92.56 359 PHE A C 1
ATOM 2845 O O . PHE A 1 359 ? -1.187 1.250 3.681 1.00 92.56 359 PHE A O 1
ATOM 2852 N N . ILE A 1 360 ? -1.536 1.813 5.830 1.00 91.00 360 ILE A N 1
ATOM 2853 C CA . ILE A 1 360 ? -1.197 3.235 5.670 1.00 91.00 360 ILE A CA 1
ATOM 2854 C C . ILE A 1 360 ? 0.243 3.435 5.181 1.00 91.00 360 ILE A C 1
ATOM 2856 O O . ILE A 1 360 ? 0.454 4.173 4.221 1.00 91.00 360 ILE A O 1
ATOM 2860 N N . CYS A 1 361 ? 1.228 2.742 5.761 1.00 91.12 361 CYS A N 1
ATOM 2861 C CA . CYS A 1 361 ? 2.612 2.819 5.285 1.00 91.12 361 CYS A CA 1
ATOM 2862 C C . CYS A 1 361 ? 2.764 2.327 3.836 1.00 91.12 361 CYS A C 1
ATOM 2864 O O . CYS A 1 361 ? 3.513 2.922 3.067 1.00 91.12 361 CYS A O 1
ATOM 2866 N N . CYS A 1 362 ? 2.047 1.271 3.439 1.00 88.94 362 CYS A N 1
ATOM 2867 C CA . CYS A 1 362 ? 2.055 0.788 2.058 1.00 88.94 362 CYS A CA 1
ATOM 2868 C C . CYS A 1 362 ? 1.453 1.811 1.087 1.00 88.94 362 CYS A C 1
ATOM 2870 O O . CYS A 1 362 ? 2.009 2.003 0.010 1.00 88.94 362 CYS A O 1
ATOM 2872 N N . LEU A 1 363 ? 0.357 2.478 1.467 1.00 85.88 363 LEU A N 1
ATOM 2873 C CA . LEU A 1 363 ? -0.249 3.538 0.657 1.00 85.88 363 LEU A CA 1
ATOM 2874 C C . LEU A 1 363 ? 0.670 4.755 0.516 1.00 85.88 363 LEU A C 1
ATOM 2876 O O . LEU A 1 363 ? 0.792 5.301 -0.578 1.00 85.88 363 LEU A O 1
ATOM 2880 N N . ALA A 1 364 ? 1.334 5.157 1.601 1.00 86.12 364 ALA A N 1
ATOM 2881 C CA . ALA A 1 364 ? 2.305 6.248 1.579 1.00 86.12 364 ALA A CA 1
ATOM 2882 C C . ALA A 1 364 ? 3.573 5.902 0.782 1.00 86.12 364 ALA A C 1
ATOM 2884 O O . ALA A 1 364 ? 4.208 6.785 0.229 1.00 86.12 364 ALA A O 1
ATOM 2885 N N . ALA A 1 365 ? 3.921 4.617 0.655 1.00 84.38 365 ALA A N 1
ATOM 2886 C CA . ALA A 1 365 ? 5.046 4.179 -0.168 1.00 84.38 365 ALA A CA 1
ATOM 2887 C C . ALA A 1 365 ? 4.753 4.210 -1.681 1.00 84.38 365 ALA A C 1
ATOM 2889 O O . ALA A 1 365 ? 5.687 4.158 -2.476 1.00 84.38 365 ALA A O 1
ATOM 2890 N N . CYS A 1 366 ? 3.487 4.276 -2.115 1.00 82.25 366 CYS A N 1
ATOM 2891 C CA . CYS A 1 366 ? 3.130 4.180 -3.535 1.00 82.25 366 CYS A CA 1
ATOM 2892 C C . CYS A 1 366 ? 3.780 5.233 -4.466 1.00 82.25 366 CYS A C 1
ATOM 2894 O O . CYS A 1 366 ? 4.164 4.827 -5.569 1.00 82.25 366 CYS A O 1
ATOM 2896 N N . PRO A 1 367 ? 3.942 6.520 -4.082 1.00 80.25 367 PRO A N 1
ATOM 2897 C CA . PRO A 1 367 ? 4.708 7.495 -4.867 1.00 80.25 367 PRO A CA 1
ATOM 2898 C C . PRO A 1 367 ? 6.147 7.048 -5.068 1.00 80.25 367 PRO A C 1
ATOM 2900 O O . PRO A 1 367 ? 6.623 6.968 -6.193 1.00 80.25 367 PRO A O 1
ATOM 2903 N N . TYR A 1 368 ? 6.792 6.606 -3.992 1.00 79.50 368 TYR A N 1
ATOM 2904 C CA . TYR A 1 368 ? 8.170 6.125 -4.010 1.00 79.50 368 TYR A CA 1
ATOM 2905 C C . TYR A 1 368 ? 8.374 4.786 -4.737 1.00 79.50 368 TYR A C 1
ATOM 2907 O O . TYR A 1 368 ? 9.501 4.344 -4.931 1.00 79.50 368 TYR A O 1
ATOM 2915 N N . LEU A 1 369 ? 7.288 4.107 -5.108 1.00 76.50 369 LEU A N 1
ATOM 2916 C CA . LEU A 1 369 ? 7.304 2.890 -5.919 1.00 76.50 369 LEU A CA 1
ATOM 2917 C C . LEU A 1 369 ? 6.916 3.166 -7.382 1.00 76.50 369 LEU A C 1
ATOM 2919 O O . LEU A 1 369 ? 6.839 2.228 -8.175 1.00 76.50 369 LEU A O 1
ATOM 2923 N N . GLY A 1 370 ? 6.622 4.423 -7.737 1.00 69.81 370 GLY A N 1
ATOM 2924 C CA . GLY A 1 370 ? 6.144 4.820 -9.064 1.00 69.81 370 GLY A CA 1
ATOM 2925 C C . GLY A 1 370 ? 4.773 4.250 -9.424 1.00 69.81 370 GLY A C 1
ATOM 2926 O O . GLY A 1 370 ? 4.432 4.152 -10.597 1.00 69.81 370 GLY A O 1
ATOM 2927 N N . ILE A 1 371 ? 3.995 3.832 -8.420 1.00 70.44 371 ILE A N 1
ATOM 2928 C CA . ILE A 1 371 ? 2.632 3.310 -8.598 1.00 70.44 371 ILE A CA 1
ATOM 2929 C C . ILE A 1 371 ? 1.619 4.458 -8.531 1.00 70.44 371 ILE A C 1
ATOM 2931 O O . ILE A 1 371 ? 0.545 4.368 -9.120 1.00 70.44 371 ILE A O 1
ATOM 2935 N N . ARG A 1 372 ? 1.937 5.525 -7.786 1.00 67.50 372 ARG A N 1
ATOM 2936 C CA . ARG A 1 372 ? 1.010 6.626 -7.509 1.00 67.50 372 ARG A CA 1
ATOM 2937 C C . ARG A 1 372 ? 1.754 7.915 -7.183 1.00 67.50 372 ARG A C 1
ATOM 2939 O O . ARG A 1 372 ? 2.055 8.151 -6.023 1.00 67.50 372 ARG A O 1
ATOM 2946 N N . ASN A 1 373 ? 2.002 8.771 -8.164 1.00 58.56 373 ASN A N 1
ATOM 2947 C CA . ASN A 1 373 ? 2.824 9.962 -7.920 1.00 58.56 373 ASN A CA 1
ATOM 2948 C C . ASN A 1 373 ? 2.027 11.151 -7.396 1.00 58.56 373 ASN A C 1
ATOM 2950 O O . ASN A 1 373 ? 2.539 11.935 -6.607 1.00 58.56 373 ASN A O 1
ATOM 2954 N N . TYR A 1 374 ? 0.751 11.238 -7.770 1.00 54.62 374 TYR A N 1
ATOM 2955 C CA . TYR A 1 374 ? -0.118 12.328 -7.363 1.00 54.62 374 TYR A CA 1
ATOM 2956 C C . TYR A 1 374 ? -1.574 11.824 -7.303 1.00 54.62 374 TYR A C 1
ATOM 2958 O O . TYR A 1 374 ? -2.053 11.266 -8.293 1.00 54.62 374 TYR A O 1
ATOM 2966 N N . PRO A 1 375 ? -2.298 11.925 -6.168 1.00 53.66 375 PRO A N 1
ATOM 2967 C CA . PRO A 1 375 ? -1.876 12.418 -4.856 1.00 53.66 375 PRO A CA 1
ATOM 2968 C C . PRO A 1 375 ? -1.271 11.297 -3.989 1.00 53.66 375 PRO A C 1
ATOM 2970 O O . PRO A 1 375 ? -1.858 10.217 -3.900 1.00 53.66 375 PRO A O 1
ATOM 2973 N N . ALA A 1 376 ? -0.149 11.563 -3.310 1.00 63.66 376 ALA A N 1
ATOM 2974 C CA . ALA A 1 376 ? 0.382 10.728 -2.223 1.00 63.66 376 ALA A CA 1
ATOM 2975 C C . ALA A 1 376 ? -0.604 10.657 -1.041 1.00 63.66 376 ALA A C 1
ATOM 2977 O O . ALA A 1 376 ? -1.605 11.379 -1.024 1.00 63.66 376 ALA A O 1
ATOM 2978 N N . LEU A 1 377 ? -0.365 9.786 -0.050 1.00 71.38 377 LEU A N 1
ATOM 2979 C CA . LEU A 1 377 ? -1.192 9.780 1.164 1.00 71.38 377 LEU A CA 1
ATOM 2980 C C . LEU A 1 377 ? -1.136 11.151 1.859 1.00 71.38 377 LEU A C 1
ATOM 2982 O O . LEU A 1 377 ? -2.179 11.651 2.285 1.00 71.38 377 LEU A O 1
ATOM 2986 N N . ALA A 1 378 ? 0.042 11.783 1.897 1.00 70.69 378 ALA A N 1
ATOM 2987 C CA . ALA A 1 378 ? 0.144 13.208 2.166 1.00 70.69 378 ALA A CA 1
ATOM 2988 C C . ALA A 1 378 ? -0.401 13.990 0.971 1.00 70.69 378 ALA A C 1
ATOM 2990 O O . ALA A 1 378 ? 0.301 14.281 0.001 1.00 70.69 378 ALA A O 1
ATOM 2991 N N . MET A 1 379 ? -1.688 14.315 1.029 1.00 65.44 379 MET A N 1
ATOM 2992 C CA . MET A 1 379 ? -2.243 15.270 0.084 1.00 65.44 379 MET A CA 1
ATOM 2993 C C . MET A 1 379 ? -1.567 16.622 0.278 1.00 65.44 379 MET A C 1
ATOM 2995 O O . MET A 1 379 ? -1.226 16.999 1.401 1.00 65.44 379 MET A O 1
ATOM 2999 N N . PHE A 1 380 ? -1.410 17.335 -0.837 1.00 72.81 380 PHE A N 1
ATOM 3000 C CA . PHE A 1 380 ? -0.924 18.710 -0.863 1.00 72.81 380 PHE A CA 1
ATOM 3001 C C . PHE A 1 380 ? 0.548 18.874 -0.445 1.00 72.81 380 PHE A C 1
ATOM 3003 O O . PHE A 1 380 ? 0.997 19.972 -0.149 1.00 72.81 380 PHE A O 1
ATOM 3010 N N . SER A 1 381 ? 1.343 17.799 -0.458 1.00 77.62 381 SER A N 1
ATOM 3011 C CA . SER A 1 381 ? 2.775 17.891 -0.156 1.00 77.62 381 SER A CA 1
ATOM 3012 C C . SER A 1 381 ? 3.618 18.477 -1.293 1.00 77.62 381 SER A C 1
ATOM 3014 O O . SER A 1 381 ? 4.790 18.749 -1.069 1.00 77.62 381 SER A O 1
ATOM 3016 N N . ASN A 1 382 ? 3.070 18.633 -2.506 1.00 81.06 382 ASN A N 1
ATOM 3017 C CA . ASN A 1 382 ? 3.824 18.915 -3.739 1.00 81.06 382 ASN A CA 1
ATOM 3018 C C . ASN A 1 382 ? 4.963 17.911 -4.010 1.00 81.06 382 ASN A C 1
ATOM 3020 O O . ASN A 1 382 ? 5.922 18.223 -4.716 1.00 81.06 382 ASN A O 1
ATOM 3024 N N . LEU A 1 383 ? 4.865 16.696 -3.459 1.00 82.81 383 LEU A N 1
ATOM 3025 C CA . LEU A 1 383 ? 5.847 15.642 -3.676 1.00 82.81 383 LEU A CA 1
ATOM 3026 C C . LEU A 1 383 ? 5.821 15.183 -5.139 1.00 82.81 383 LEU A C 1
ATOM 3028 O O . LEU A 1 383 ? 4.794 14.734 -5.646 1.00 82.81 383 LEU A O 1
ATOM 3032 N N . ARG A 1 384 ? 6.986 15.238 -5.779 1.00 79.81 384 ARG A N 1
ATOM 3033 C CA . ARG A 1 384 ? 7.256 14.753 -7.129 1.00 79.81 384 ARG A CA 1
ATOM 3034 C C . ARG A 1 384 ? 8.353 13.706 -7.048 1.00 79.81 384 ARG A C 1
ATOM 3036 O O . ARG A 1 384 ? 9.425 13.974 -6.509 1.00 79.81 384 ARG A O 1
ATOM 3043 N N . THR A 1 385 ? 8.090 12.517 -7.579 1.00 78.50 385 THR A N 1
ATOM 3044 C CA . THR A 1 385 ? 9.066 11.412 -7.529 1.00 78.50 385 THR A CA 1
ATOM 3045 C C . THR A 1 385 ? 9.424 10.840 -8.899 1.00 78.50 385 THR A C 1
ATOM 3047 O O . THR A 1 385 ? 10.348 10.044 -9.012 1.00 78.50 385 THR A O 1
ATOM 3050 N N . GLU A 1 386 ? 8.707 11.247 -9.942 1.00 73.44 386 GLU A N 1
ATOM 3051 C CA . GLU A 1 386 ? 8.989 10.956 -11.342 1.00 73.44 386 GLU A CA 1
ATOM 3052 C C . GLU A 1 386 ? 10.123 11.821 -11.903 1.00 73.44 386 GLU A C 1
ATOM 3054 O O . GLU A 1 386 ? 10.503 12.837 -11.325 1.00 73.44 386 GLU A O 1
ATOM 3059 N N . GLY A 1 387 ? 10.623 11.450 -13.082 1.00 67.12 387 GLY A N 1
ATOM 3060 C CA . GLY A 1 387 ? 11.500 12.317 -13.871 1.00 67.12 387 GLY A CA 1
ATOM 3061 C C . GLY A 1 387 ? 12.990 12.071 -13.682 1.00 67.12 387 GLY A C 1
ATOM 3062 O O . GLY A 1 387 ? 13.800 12.726 -14.324 1.00 67.12 387 GLY A O 1
ATOM 3063 N N . GLY A 1 388 ? 13.365 11.143 -12.796 1.00 64.56 388 GLY A N 1
ATOM 3064 C CA . GLY A 1 388 ? 14.764 10.940 -12.412 1.00 64.56 388 GLY A CA 1
ATOM 3065 C C . GLY A 1 388 ? 15.380 12.116 -11.648 1.00 64.56 388 GLY A C 1
ATOM 3066 O O . GLY A 1 388 ? 16.583 12.097 -11.438 1.00 64.56 388 GLY A O 1
ATOM 3067 N N . GLN A 1 389 ? 14.567 13.097 -11.242 1.00 70.56 389 GLN A N 1
ATOM 3068 C CA . GLN A 1 389 ? 14.902 14.177 -10.312 1.00 70.56 389 GLN A CA 1
ATOM 3069 C C . GLN A 1 389 ? 13.735 14.369 -9.324 1.00 70.56 389 GLN A C 1
ATOM 3071 O O . GLN A 1 389 ? 12.964 15.332 -9.441 1.00 70.56 389 GLN A O 1
ATOM 3076 N N . PRO A 1 390 ? 13.509 13.412 -8.399 1.00 77.81 390 PRO A N 1
ATOM 3077 C CA . PRO A 1 390 ? 12.578 13.601 -7.296 1.00 77.81 390 PRO A CA 1
ATOM 3078 C C . PRO A 1 390 ? 12.892 14.895 -6.540 1.00 77.81 390 PRO A C 1
ATOM 3080 O O . PRO A 1 390 ? 14.044 15.186 -6.244 1.00 77.81 390 PRO A O 1
ATOM 3083 N N . ASN A 1 391 ? 11.860 15.642 -6.149 1.00 82.94 391 ASN A N 1
ATOM 3084 C CA . ASN A 1 391 ? 12.043 16.847 -5.330 1.00 82.94 391 ASN A CA 1
ATOM 3085 C C . ASN A 1 391 ? 12.134 16.536 -3.824 1.00 82.94 391 ASN A C 1
ATOM 3087 O O . ASN A 1 391 ? 12.096 17.447 -2.999 1.00 82.94 391 ASN A O 1
ATOM 3091 N N . SER A 1 392 ? 12.201 15.255 -3.445 1.00 84.44 392 SER A N 1
ATOM 3092 C CA . SER A 1 392 ? 12.277 14.821 -2.051 1.00 84.44 392 SER A CA 1
ATOM 3093 C C . SER A 1 392 ? 13.664 15.082 -1.464 1.00 84.44 392 SER A C 1
ATOM 3095 O O . SER A 1 392 ? 14.682 14.723 -2.041 1.00 84.44 392 SER A O 1
ATOM 3097 N N . HIS A 1 393 ? 13.709 15.620 -0.247 1.00 84.44 393 HIS A N 1
ATOM 3098 C CA . HIS A 1 393 ? 14.945 15.769 0.525 1.00 84.44 393 HIS A CA 1
ATOM 3099 C C . HIS A 1 393 ? 15.395 14.455 1.186 1.00 84.44 393 HIS A C 1
ATOM 3101 O O . HIS A 1 393 ? 16.520 14.364 1.677 1.00 84.44 393 HIS A O 1
ATOM 3107 N N . VAL A 1 394 ? 14.510 13.451 1.255 1.00 80.62 394 VAL A N 1
ATOM 3108 C CA . VAL A 1 394 ? 14.766 12.161 1.921 1.00 80.62 394 VAL A CA 1
ATOM 3109 C C . VAL A 1 394 ? 15.266 11.116 0.927 1.00 80.62 394 VAL A C 1
ATOM 3111 O O . VAL A 1 394 ? 16.163 10.338 1.250 1.00 80.62 394 VAL A O 1
ATOM 3114 N N . PHE A 1 395 ? 14.698 11.101 -0.279 1.00 75.75 395 PHE A N 1
ATOM 3115 C CA . PHE A 1 395 ? 14.996 10.117 -1.315 1.00 75.75 395 PHE A CA 1
ATOM 3116 C C . PHE A 1 395 ? 15.489 10.824 -2.581 1.00 75.75 395 PHE A C 1
ATOM 3118 O O . PHE A 1 395 ? 14.764 11.637 -3.143 1.00 75.75 395 PHE A O 1
ATOM 3125 N N . GLY A 1 396 ? 16.713 10.514 -3.020 1.00 65.88 396 GLY A N 1
ATOM 3126 C CA . GLY A 1 396 ? 17.289 11.055 -4.258 1.00 65.88 396 GLY A CA 1
ATOM 3127 C C . GLY A 1 396 ? 16.960 10.224 -5.504 1.00 65.88 396 GLY A C 1
ATOM 3128 O O . GLY A 1 396 ? 16.270 9.209 -5.421 1.00 65.88 396 GLY A O 1
ATOM 3129 N N . ASP A 1 397 ? 17.523 10.633 -6.642 1.00 60.38 397 ASP A N 1
ATOM 3130 C CA . ASP A 1 397 ? 17.342 10.105 -8.015 1.00 60.38 397 ASP A CA 1
ATOM 3131 C C . ASP A 1 397 ? 17.592 8.581 -8.180 1.00 60.38 397 ASP A C 1
ATOM 3133 O O . ASP A 1 397 ? 17.207 7.933 -9.165 1.00 60.38 397 ASP A O 1
ATOM 3137 N N . ASP A 1 398 ? 18.227 7.990 -7.175 1.00 58.53 398 ASP A N 1
ATOM 3138 C CA . ASP A 1 398 ? 18.578 6.578 -7.060 1.00 58.53 398 ASP A CA 1
ATOM 3139 C C . ASP A 1 398 ? 17.430 5.704 -6.572 1.00 58.53 398 ASP A C 1
ATOM 3141 O O . ASP A 1 398 ? 17.448 4.481 -6.754 1.00 58.53 398 ASP A O 1
ATOM 3145 N N . PHE A 1 399 ? 16.466 6.318 -5.886 1.00 64.44 399 PHE A N 1
ATOM 3146 C CA . PHE A 1 399 ? 15.373 5.627 -5.231 1.00 64.44 399 PHE A CA 1
ATOM 3147 C C . PHE A 1 399 ? 14.288 5.301 -6.257 1.00 64.44 399 PHE A C 1
ATOM 3149 O O . PHE A 1 399 ? 13.253 5.946 -6.293 1.00 64.44 399 PHE A O 1
ATOM 3156 N N . ASP A 1 400 ? 14.550 4.298 -7.099 1.00 65.31 400 ASP A N 1
ATOM 3157 C CA . ASP A 1 400 ? 13.581 3.722 -8.036 1.00 65.31 400 ASP A CA 1
ATOM 3158 C C . ASP A 1 400 ? 13.561 2.194 -7.898 1.00 65.31 400 ASP A C 1
ATOM 3160 O O . ASP A 1 400 ? 14.310 1.465 -8.556 1.00 65.31 400 ASP A O 1
ATOM 3164 N N . PHE A 1 401 ? 12.726 1.696 -6.979 1.00 64.06 401 PHE A N 1
ATOM 3165 C CA . PHE A 1 401 ? 12.686 0.270 -6.628 1.00 64.06 401 PHE A CA 1
ATOM 3166 C C . PHE A 1 401 ? 12.104 -0.608 -7.749 1.00 64.06 401 PHE A C 1
ATOM 3168 O O . PHE A 1 401 ? 12.513 -1.761 -7.903 1.00 64.06 401 PHE A O 1
ATOM 3175 N N . LEU A 1 402 ? 11.136 -0.083 -8.512 1.00 67.31 402 LEU A N 1
ATOM 3176 C CA . LEU A 1 402 ? 10.393 -0.834 -9.535 1.00 67.31 402 LEU A CA 1
ATOM 3177 C C . LEU A 1 402 ? 10.725 -0.423 -10.978 1.00 67.31 402 LEU A C 1
ATOM 3179 O O . LEU A 1 402 ? 10.320 -1.128 -11.901 1.00 67.31 402 LEU A O 1
ATOM 3183 N N . GLY A 1 403 ? 11.470 0.663 -11.191 1.00 66.69 403 GLY A N 1
ATOM 3184 C CA . GLY A 1 403 ? 11.787 1.196 -12.519 1.00 66.69 403 GLY A CA 1
ATOM 3185 C C . GLY A 1 403 ? 10.743 2.180 -13.065 1.00 66.69 403 GLY A C 1
ATOM 3186 O O . GLY A 1 403 ? 10.909 2.692 -14.170 1.00 66.69 403 GLY A O 1
ATOM 3187 N N . TYR A 1 404 ? 9.636 2.396 -12.346 1.00 71.44 404 TYR A N 1
ATOM 3188 C CA . TYR A 1 404 ? 8.480 3.152 -12.842 1.00 71.44 404 TYR A CA 1
ATOM 3189 C C . TYR A 1 404 ? 8.622 4.662 -12.668 1.00 71.44 404 TYR A C 1
ATOM 3191 O O . TYR A 1 404 ? 7.971 5.414 -13.386 1.00 71.44 404 TYR A O 1
ATOM 3199 N N . GLN A 1 405 ? 9.470 5.125 -11.750 1.00 72.69 405 GLN A N 1
ATOM 3200 C CA . GLN A 1 405 ? 9.665 6.561 -11.521 1.00 72.69 405 GLN A CA 1
ATOM 3201 C C . GLN A 1 405 ? 10.515 7.213 -12.617 1.00 72.69 405 GLN A C 1
ATOM 3203 O O . GLN A 1 405 ? 10.387 8.407 -12.888 1.00 72.69 405 GLN A O 1
ATOM 3208 N N . ARG A 1 406 ? 11.350 6.419 -13.294 1.00 73.12 406 ARG A N 1
ATOM 3209 C CA . ARG A 1 406 ? 12.169 6.864 -14.427 1.00 73.12 406 ARG A CA 1
ATOM 3210 C C . ARG A 1 406 ? 11.433 6.862 -15.761 1.00 73.12 406 ARG A C 1
ATOM 3212 O O . ARG A 1 406 ? 11.876 7.544 -16.676 1.00 73.12 406 ARG A O 1
ATOM 3219 N N . ASP A 1 407 ? 10.342 6.111 -15.881 1.00 76.00 407 ASP A N 1
ATOM 3220 C CA . ASP A 1 407 ? 9.536 6.006 -17.100 1.00 76.00 407 ASP A CA 1
ATOM 3221 C C . ASP A 1 407 ? 8.274 6.867 -16.980 1.00 76.00 407 ASP A C 1
ATOM 3223 O O . ASP A 1 407 ? 7.235 6.430 -16.473 1.00 76.00 407 ASP A O 1
ATOM 3227 N N . TYR A 1 408 ? 8.379 8.118 -17.422 1.00 77.19 408 TYR A N 1
ATOM 3228 C CA . TYR A 1 408 ? 7.325 9.112 -17.264 1.00 77.19 408 TYR A CA 1
ATOM 3229 C C . TYR A 1 408 ? 6.921 9.728 -18.599 1.00 77.19 408 TYR A C 1
ATOM 3231 O O . TYR A 1 408 ? 7.616 9.643 -19.614 1.00 77.19 408 TYR A O 1
ATOM 3239 N N . VAL A 1 409 ? 5.739 10.328 -18.590 1.00 80.25 409 VAL A N 1
ATOM 3240 C CA . VAL A 1 409 ? 5.154 11.012 -19.733 1.00 80.25 409 VAL A CA 1
ATOM 3241 C C . VAL A 1 409 ? 4.754 12.419 -19.344 1.00 80.25 409 VAL A C 1
ATOM 3243 O O . VAL A 1 409 ? 4.161 12.629 -18.288 1.00 80.25 409 VAL A O 1
ATOM 3246 N N . THR A 1 410 ? 5.049 13.369 -20.219 1.00 84.06 410 THR A N 1
ATOM 3247 C CA . THR A 1 410 ? 4.522 14.729 -20.168 1.00 84.06 410 THR A CA 1
ATOM 3248 C C . THR A 1 410 ? 3.384 14.821 -21.172 1.00 84.06 410 THR A C 1
ATOM 3250 O O . THR A 1 410 ? 3.603 14.688 -22.376 1.00 84.06 410 THR A O 1
ATOM 3253 N N . VAL A 1 411 ? 2.159 14.988 -20.680 1.00 85.00 411 VAL A N 1
ATOM 3254 C CA . VAL A 1 411 ? 0.965 15.135 -21.517 1.00 85.00 411 VAL A CA 1
ATOM 3255 C C . VAL A 1 411 ? 0.853 16.600 -21.919 1.00 85.00 411 VAL A C 1
ATOM 3257 O O . VAL A 1 411 ? 0.699 17.455 -21.056 1.00 85.00 411 VAL A O 1
ATOM 3260 N N . HIS A 1 412 ? 0.931 16.885 -23.218 1.00 85.88 412 HIS A N 1
ATOM 3261 C CA . HIS A 1 412 ? 0.873 18.244 -23.774 1.00 85.88 412 HIS A CA 1
ATOM 3262 C C . HIS A 1 412 ? -0.537 18.670 -24.151 1.00 85.88 412 HIS A C 1
ATOM 3264 O O . HIS A 1 412 ? -0.869 19.845 -24.047 1.00 85.88 412 HIS A O 1
ATOM 3270 N N . SER A 1 413 ? -1.359 17.728 -24.612 1.00 84.56 413 SER A N 1
ATOM 3271 C CA . SER A 1 413 ? -2.783 17.951 -24.867 1.00 84.56 413 SER A CA 1
ATOM 3272 C C . SER A 1 413 ? -3.527 16.629 -25.032 1.00 84.56 413 SER A C 1
ATOM 3274 O O . SER A 1 413 ? -2.948 15.602 -25.391 1.00 84.56 413 SER A O 1
ATOM 3276 N N . THR A 1 414 ? -4.827 16.636 -24.762 1.00 85.81 414 THR A N 1
ATOM 3277 C CA . THR A 1 414 ? -5.712 15.473 -24.885 1.00 85.81 414 THR A CA 1
ATOM 3278 C C . THR A 1 414 ? -7.161 15.953 -24.906 1.00 85.81 414 THR A C 1
ATOM 3280 O O . THR A 1 414 ? -7.454 16.993 -24.325 1.00 85.81 414 THR A O 1
ATOM 3283 N N . ASN A 1 415 ? -8.059 15.213 -25.554 1.00 81.44 415 ASN A N 1
ATOM 3284 C CA . ASN A 1 415 ? -9.516 15.399 -25.444 1.00 81.44 415 ASN A CA 1
ATOM 3285 C C . ASN A 1 415 ? -10.177 14.267 -24.639 1.00 81.44 415 ASN A C 1
ATOM 3287 O O . ASN A 1 415 ? -11.381 14.036 -24.743 1.00 81.44 415 ASN A O 1
ATOM 3291 N N . ILE A 1 416 ? -9.376 13.502 -23.890 1.00 81.00 416 ILE A N 1
ATOM 3292 C CA . ILE A 1 416 ? -9.848 12.409 -23.049 1.00 81.00 416 ILE A CA 1
ATOM 3293 C C . ILE A 1 416 ? -10.119 12.945 -21.638 1.00 81.00 416 ILE A C 1
ATOM 3295 O O . ILE A 1 416 ? -9.154 13.200 -20.913 1.00 81.00 416 ILE A O 1
ATOM 3299 N N . PRO A 1 417 ? -11.386 12.991 -21.187 1.00 79.12 417 PRO A N 1
ATOM 3300 C CA . PRO A 1 417 ? -11.791 13.561 -19.900 1.00 79.12 417 PRO A CA 1
ATOM 3301 C C . PRO A 1 417 ? -10.954 13.144 -18.683 1.00 79.12 417 PRO A C 1
ATOM 3303 O O . PRO A 1 417 ? -10.483 13.965 -17.904 1.00 79.12 417 PRO A O 1
ATOM 3306 N N . SER A 1 418 ? -10.701 11.844 -18.516 1.00 78.69 418 SER A N 1
ATOM 3307 C CA . SER A 1 418 ? -9.988 11.315 -17.346 1.00 78.69 418 SER A CA 1
ATOM 3308 C C . SER A 1 418 ? -8.498 11.664 -17.288 1.00 78.69 418 SER A C 1
ATOM 3310 O O . SER A 1 418 ? -7.851 11.440 -16.259 1.00 78.69 418 SER A O 1
ATOM 3312 N N . ILE A 1 419 ? -7.939 12.107 -18.414 1.00 83.00 419 ILE A N 1
ATOM 3313 C CA . ILE A 1 419 ? -6.536 12.493 -18.585 1.00 83.00 419 ILE A CA 1
ATOM 3314 C C . ILE A 1 419 ? -6.464 14.019 -18.606 1.00 83.00 419 ILE A C 1
ATOM 3316 O O . ILE A 1 419 ? -5.683 14.599 -17.869 1.00 83.00 419 ILE A O 1
ATOM 3320 N N . GLU A 1 420 ? -7.354 14.669 -19.351 1.00 82.06 420 GLU A N 1
ATOM 3321 C CA . GLU A 1 420 ? -7.513 16.122 -19.361 1.00 82.06 420 GLU A CA 1
ATOM 3322 C C . GLU A 1 420 ? -7.693 16.679 -17.943 1.00 82.06 420 GLU A C 1
ATOM 3324 O O . GLU A 1 420 ? -7.022 17.629 -17.559 1.00 82.06 420 GLU A O 1
ATOM 3329 N N . TRP A 1 421 ? -8.523 16.022 -17.128 1.00 79.38 421 TRP A N 1
ATOM 3330 C CA . TRP A 1 421 ? -8.806 16.426 -15.748 1.00 79.38 421 TRP A CA 1
ATOM 3331 C C . TRP A 1 421 ? -7.999 15.622 -14.728 1.00 79.38 421 TRP A C 1
ATOM 3333 O O . TRP A 1 421 ? -8.402 15.475 -13.574 1.00 79.38 421 TRP A O 1
ATOM 3343 N N . ALA A 1 422 ? -6.864 15.044 -15.132 1.00 79.56 422 ALA A N 1
ATOM 3344 C CA . ALA A 1 422 ? -5.985 14.357 -14.193 1.00 79.56 422 ALA A CA 1
ATOM 3345 C C . ALA A 1 422 ? -5.356 15.327 -13.185 1.00 79.56 422 ALA A C 1
ATOM 3347 O O . ALA A 1 422 ? -5.055 14.907 -12.071 1.00 79.56 422 ALA A O 1
ATOM 3348 N N . GLN A 1 423 ? -5.195 16.600 -13.542 1.00 81.25 423 GLN A N 1
ATOM 3349 C CA . GLN A 1 423 ? -4.830 17.671 -12.622 1.00 81.25 423 GLN A CA 1
ATOM 3350 C C . GLN A 1 423 ? -5.851 18.796 -12.735 1.00 81.25 423 GLN A C 1
ATOM 3352 O O . GLN A 1 423 ? -6.104 19.313 -13.819 1.00 81.25 423 GLN A O 1
ATOM 3357 N N . VAL A 1 424 ? -6.454 19.151 -11.607 1.00 84.00 424 VAL A N 1
ATOM 3358 C CA . VAL A 1 424 ? -7.442 20.220 -11.518 1.00 84.00 424 VAL A CA 1
ATOM 3359 C C . VAL A 1 424 ? -6.953 21.239 -10.508 1.00 84.00 424 VAL A C 1
ATOM 3361 O O . VAL A 1 424 ? -6.667 20.889 -9.365 1.00 84.00 424 VAL A O 1
ATOM 3364 N N . ASP A 1 425 ? -6.876 22.492 -10.936 1.00 87.44 425 ASP A N 1
ATOM 3365 C CA . ASP A 1 425 ? -6.543 23.622 -10.080 1.00 87.44 425 ASP A CA 1
ATOM 3366 C C . ASP A 1 425 ? -7.827 24.189 -9.462 1.00 87.44 425 ASP A C 1
ATOM 3368 O O . ASP A 1 425 ? -8.637 24.829 -10.138 1.00 87.44 425 ASP A O 1
ATOM 3372 N N . LEU A 1 426 ? -8.032 23.922 -8.175 1.00 87.94 426 LEU A N 1
ATOM 3373 C CA . LEU A 1 426 ? -9.142 24.458 -7.389 1.00 87.94 426 LEU A CA 1
ATOM 3374 C C . LEU A 1 426 ? -8.920 25.919 -6.986 1.00 87.94 426 LEU A C 1
ATOM 3376 O O . LEU A 1 426 ? -9.869 26.565 -6.548 1.00 87.94 426 LEU A O 1
ATOM 3380 N N . GLY A 1 427 ? -7.708 26.452 -7.158 1.00 88.31 427 GLY A N 1
ATOM 3381 C CA . GLY A 1 427 ? -7.364 27.837 -6.850 1.00 88.31 427 GLY A CA 1
ATOM 3382 C C . GLY A 1 427 ? -8.207 28.847 -7.616 1.00 88.31 427 GLY A C 1
ATOM 3383 O O . GLY A 1 427 ? -8.586 29.901 -7.104 1.00 88.31 427 GLY A O 1
ATOM 3384 N N . GLN A 1 428 ? -8.618 28.473 -8.827 1.00 87.69 428 GLN A N 1
ATOM 3385 C CA . GLN A 1 428 ? -9.524 29.266 -9.654 1.00 87.69 428 GLN A CA 1
ATOM 3386 C C . GLN A 1 428 ? -10.894 29.475 -8.997 1.00 87.69 428 GLN A C 1
ATOM 3388 O O . GLN A 1 428 ? -11.530 30.498 -9.244 1.00 87.69 428 GLN A O 1
ATOM 3393 N N . LEU A 1 429 ? -11.308 28.555 -8.122 1.00 87.75 429 LEU A N 1
ATOM 3394 C CA . LEU A 1 429 ? -12.579 28.577 -7.399 1.00 87.75 429 LEU A CA 1
ATOM 3395 C C . LEU A 1 429 ? -12.471 29.250 -6.020 1.00 87.75 429 LEU A C 1
ATOM 3397 O O . LEU A 1 429 ? -13.456 29.281 -5.284 1.00 87.75 429 LEU A O 1
ATOM 3401 N N . PHE A 1 430 ? -11.298 29.779 -5.650 1.00 86.94 430 PHE A N 1
ATOM 3402 C CA . PHE A 1 430 ? -11.168 30.634 -4.471 1.00 86.94 430 PHE A CA 1
ATOM 3403 C C . PHE A 1 430 ? -11.890 31.965 -4.671 1.00 86.94 430 PHE A C 1
ATOM 3405 O O . PHE A 1 430 ? -11.996 32.477 -5.789 1.00 86.94 430 PHE A O 1
ATOM 3412 N N . THR A 1 431 ? -12.342 32.535 -3.557 1.00 84.25 431 THR A N 1
ATOM 3413 C CA . THR A 1 431 ? -12.991 33.844 -3.524 1.00 84.25 431 THR A CA 1
ATOM 3414 C C . THR A 1 431 ? -12.006 34.942 -3.929 1.00 84.25 431 THR A C 1
ATOM 3416 O O . THR A 1 431 ? -10.789 34.792 -3.758 1.00 84.25 431 THR A O 1
ATOM 3419 N N . SER A 1 432 ? -12.506 36.054 -4.475 1.00 83.88 432 SER A N 1
ATOM 3420 C CA . SER A 1 432 ? -11.646 37.171 -4.897 1.00 83.88 432 SER A CA 1
ATOM 3421 C C . SER A 1 432 ? -10.850 37.732 -3.721 1.00 83.88 432 SER A C 1
ATOM 3423 O O . SER A 1 432 ? -9.678 38.074 -3.864 1.00 83.88 432 SER A O 1
ATOM 3425 N N . GLU A 1 433 ? -11.471 37.763 -2.543 1.00 81.75 433 GLU A N 1
ATOM 3426 C CA . GLU A 1 433 ? -10.853 38.217 -1.304 1.00 81.75 433 GLU A CA 1
ATOM 3427 C C . GLU A 1 433 ? -9.715 37.296 -0.844 1.00 81.75 433 GLU A C 1
ATOM 3429 O O . GLU A 1 433 ? -8.616 37.777 -0.562 1.00 81.75 433 GLU A O 1
ATOM 3434 N N . THR A 1 434 ? -9.920 35.975 -0.874 1.00 85.31 434 THR A N 1
ATOM 3435 C CA . THR A 1 434 ? -8.854 35.005 -0.580 1.00 85.31 434 THR A CA 1
ATOM 3436 C C . THR A 1 434 ? -7.701 35.146 -1.577 1.00 85.31 434 THR A C 1
ATOM 3438 O O . THR A 1 434 ? -6.543 35.197 -1.170 1.00 85.31 434 THR A O 1
ATOM 3441 N N . LYS A 1 435 ? -7.983 35.280 -2.881 1.00 88.38 435 LYS A N 1
ATOM 3442 C CA . LYS A 1 435 ? -6.936 35.494 -3.899 1.00 88.38 435 LYS A CA 1
ATOM 3443 C C . LYS A 1 435 ? -6.161 36.790 -3.662 1.00 88.38 435 LYS A C 1
ATOM 3445 O O . LYS A 1 435 ? -4.934 36.791 -3.770 1.00 88.38 435 LYS A O 1
ATOM 3450 N N . ARG A 1 436 ? -6.854 37.879 -3.311 1.00 86.44 436 ARG A N 1
ATOM 3451 C CA . ARG A 1 436 ? -6.234 39.166 -2.967 1.00 86.44 436 ARG A CA 1
ATOM 3452 C C . ARG A 1 436 ? -5.297 39.020 -1.773 1.00 86.44 436 ARG A C 1
ATOM 3454 O O . ARG A 1 436 ? -4.151 39.449 -1.865 1.00 86.44 436 ARG A O 1
ATOM 3461 N N . PHE A 1 437 ? -5.765 38.378 -0.703 1.00 85.81 437 PHE A N 1
ATOM 3462 C CA . PHE A 1 437 ? -4.971 38.136 0.499 1.00 85.81 437 PHE A CA 1
ATOM 3463 C C . PHE A 1 437 ? -3.720 37.301 0.195 1.00 85.81 437 PHE A C 1
ATOM 3465 O O . PHE A 1 437 ? -2.619 37.677 0.577 1.00 85.81 437 PHE A O 1
ATOM 3472 N N . LEU A 1 438 ? -3.851 36.202 -0.554 1.00 88.62 438 LEU A N 1
ATOM 3473 C CA . LEU A 1 438 ? -2.703 35.372 -0.940 1.00 88.62 438 LEU A CA 1
ATOM 3474 C C . LEU A 1 438 ? -1.681 36.155 -1.781 1.00 88.62 438 LEU A C 1
ATOM 3476 O O . LEU A 1 438 ? -0.477 36.055 -1.545 1.00 88.62 438 LEU A O 1
ATOM 3480 N N . THR A 1 439 ? -2.159 36.993 -2.705 1.00 89.38 439 THR A N 1
ATOM 3481 C CA . THR A 1 439 ? -1.301 37.834 -3.556 1.00 89.38 439 THR A CA 1
ATOM 3482 C C . THR A 1 439 ? -0.528 38.876 -2.739 1.00 89.38 439 THR A C 1
ATOM 3484 O O . THR A 1 439 ? 0.644 39.114 -3.019 1.00 89.38 439 THR A O 1
ATOM 3487 N N . GLU A 1 440 ? -1.140 39.463 -1.702 1.00 87.62 440 GLU A N 1
ATOM 3488 C CA . GLU A 1 440 ? -0.494 40.442 -0.807 1.00 87.62 440 GLU A CA 1
ATOM 3489 C C . GLU A 1 440 ? 0.752 39.874 -0.109 1.00 87.62 440 GLU A C 1
ATOM 3491 O O . GLU A 1 440 ? 1.737 40.586 0.085 1.00 87.62 440 GLU A O 1
ATOM 3496 N N . TYR A 1 441 ? 0.742 38.577 0.205 1.00 86.56 441 TYR A N 1
ATOM 3497 C CA . TYR A 1 441 ? 1.845 37.885 0.875 1.00 86.56 441 TYR A CA 1
ATOM 3498 C C . TYR A 1 441 ? 2.725 37.055 -0.073 1.00 86.56 441 TYR A C 1
ATOM 3500 O O . TYR A 1 441 ? 3.529 36.245 0.392 1.00 86.56 441 TYR A O 1
ATOM 3508 N N . ASN A 1 442 ? 2.612 37.256 -1.392 1.00 88.94 442 ASN A N 1
ATOM 3509 C CA . ASN A 1 442 ? 3.367 36.517 -2.413 1.00 88.94 442 ASN A CA 1
ATOM 3510 C C . ASN A 1 442 ? 3.186 34.986 -2.313 1.00 88.94 442 ASN A C 1
ATOM 3512 O O . ASN A 1 442 ? 4.145 34.220 -2.418 1.00 88.94 442 ASN A O 1
ATOM 3516 N N . ILE A 1 443 ? 1.951 34.549 -2.055 1.00 89.62 443 ILE A N 1
ATOM 3517 C CA . ILE A 1 443 ? 1.558 33.140 -1.981 1.00 89.62 443 ILE A CA 1
ATOM 3518 C C . ILE A 1 443 ? 0.788 32.802 -3.259 1.00 89.62 443 ILE A C 1
ATOM 3520 O O . ILE A 1 443 ? -0.178 33.485 -3.610 1.00 89.62 443 ILE A O 1
ATOM 3524 N N . SER A 1 444 ? 1.188 31.737 -3.954 1.00 88.75 444 SER A N 1
ATOM 3525 C CA . SER A 1 444 ? 0.469 31.264 -5.135 1.00 88.75 444 SER A CA 1
ATOM 3526 C C . SER A 1 444 ? -0.931 30.799 -4.749 1.00 88.75 444 SER A C 1
ATOM 3528 O O . SER A 1 444 ? -1.116 30.086 -3.766 1.00 88.75 444 SER A O 1
ATOM 3530 N N . SER A 1 445 ? -1.927 31.179 -5.548 1.00 89.50 445 SER A N 1
ATOM 3531 C CA . SER A 1 445 ? -3.297 30.682 -5.383 1.00 89.50 445 SER A CA 1
ATOM 3532 C C . SER A 1 445 ? -3.517 29.311 -6.022 1.00 89.50 445 SER A C 1
ATOM 3534 O O . SER A 1 445 ? -4.602 28.759 -5.870 1.00 89.50 445 SER A O 1
ATOM 3536 N N . GLU A 1 446 ? -2.520 28.745 -6.711 1.00 87.00 446 GLU A N 1
ATOM 3537 C CA . GLU A 1 446 ? -2.642 27.432 -7.342 1.00 87.00 446 GLU A CA 1
ATOM 3538 C C . GLU A 1 446 ? -2.888 26.331 -6.301 1.00 87.00 446 GLU A C 1
ATOM 3540 O O . GLU A 1 446 ? -2.082 26.104 -5.395 1.00 87.00 446 GLU A O 1
ATOM 3545 N N . PHE A 1 447 ? -3.999 25.606 -6.449 1.00 85.62 447 PHE A N 1
ATOM 3546 C CA . PHE A 1 447 ? -4.387 24.543 -5.525 1.00 85.62 447 PHE A CA 1
ATOM 3547 C C . PHE A 1 447 ? -4.772 23.276 -6.274 1.00 85.62 447 PHE A C 1
ATOM 3549 O O . PHE A 1 447 ? -5.936 22.989 -6.558 1.00 85.62 447 PHE A O 1
ATOM 3556 N N . TRP A 1 448 ? -3.746 22.509 -6.606 1.00 82.06 448 TRP A N 1
ATOM 3557 C CA . TRP A 1 448 ? -3.857 21.342 -7.458 1.00 82.06 448 TRP A CA 1
ATOM 3558 C C . TRP A 1 448 ? -4.384 20.103 -6.727 1.00 82.06 448 TRP A C 1
ATOM 3560 O O . TRP A 1 448 ? -3.947 19.752 -5.629 1.00 82.06 448 TRP A O 1
ATOM 3570 N N . ILE A 1 449 ? -5.304 19.393 -7.378 1.00 80.44 449 ILE A N 1
ATOM 3571 C CA . ILE A 1 449 ? -5.762 18.060 -6.988 1.00 80.44 449 ILE A CA 1
ATOM 3572 C C . ILE A 1 449 ? -5.740 17.111 -8.182 1.00 80.44 449 ILE A C 1
ATOM 3574 O O . ILE A 1 449 ? -5.875 17.518 -9.332 1.00 80.44 449 ILE A O 1
ATOM 3578 N N . THR A 1 450 ? -5.661 15.813 -7.896 1.00 79.50 450 THR A N 1
ATOM 3579 C CA . THR A 1 450 ? -5.902 14.771 -8.897 1.00 79.50 450 THR A CA 1
ATOM 3580 C C . THR A 1 450 ? -7.159 14.000 -8.530 1.00 79.50 450 THR A C 1
ATOM 3582 O O . THR A 1 450 ? -7.131 13.172 -7.609 1.00 79.50 450 THR A O 1
ATOM 3585 N N . PRO A 1 451 ? -8.282 14.260 -9.215 1.00 76.25 451 PRO A N 1
ATOM 3586 C CA . PRO A 1 451 ? -9.502 13.512 -8.990 1.00 76.25 451 PRO A CA 1
ATOM 3587 C C . PRO A 1 451 ? -9.320 12.044 -9.432 1.00 76.25 451 PRO A C 1
ATOM 3589 O O . PRO A 1 451 ? -8.516 11.739 -10.329 1.00 76.25 451 PRO A O 1
ATOM 3592 N N . PRO A 1 452 ? -10.052 11.095 -8.811 1.00 73.25 452 PRO A N 1
ATOM 3593 C CA . PRO A 1 452 ? -10.124 9.732 -9.317 1.00 73.25 452 PRO A CA 1
ATOM 3594 C C . PRO A 1 452 ? -10.740 9.716 -10.724 1.00 73.25 452 PRO A C 1
ATOM 3596 O O . PRO A 1 452 ? -11.335 10.692 -11.167 1.00 73.25 452 PRO A O 1
ATOM 3599 N N . PHE A 1 453 ? -10.624 8.590 -11.423 1.00 64.94 453 PHE A N 1
ATOM 3600 C CA . PHE A 1 453 ? -10.991 8.441 -12.837 1.00 64.94 453 PHE A CA 1
ATOM 3601 C C . PHE A 1 453 ? -12.412 8.933 -13.207 1.00 64.94 453 PHE A C 1
ATOM 3603 O O . PHE A 1 453 ? -12.592 9.557 -14.246 1.00 64.94 453 PHE A O 1
ATOM 3610 N N . LYS A 1 454 ? -13.413 8.720 -12.338 1.00 65.81 454 LYS A N 1
ATOM 3611 C CA . LYS A 1 454 ? -14.793 9.252 -12.479 1.00 65.81 454 LYS A CA 1
ATOM 3612 C C . LYS A 1 454 ? -15.103 10.393 -11.507 1.00 65.81 454 LYS A C 1
ATOM 3614 O O . LYS A 1 454 ? -16.258 10.670 -11.203 1.00 65.81 454 LYS A O 1
ATOM 3619 N N . GLY A 1 455 ? -14.058 10.965 -10.928 1.00 63.59 455 GLY A N 1
ATOM 3620 C CA . GLY A 1 455 ? -14.136 11.829 -9.765 1.00 63.59 455 GLY A CA 1
ATOM 3621 C C . GLY A 1 455 ? -14.551 13.249 -10.075 1.00 63.59 455 GLY A C 1
ATOM 3622 O O . GLY A 1 455 ? -15.131 13.862 -9.197 1.00 63.59 455 GLY A O 1
ATOM 3623 N N . TRP A 1 456 ? -14.286 13.757 -11.281 1.00 79.19 456 TRP A N 1
ATOM 3624 C CA . TRP A 1 456 ? -14.501 15.162 -11.628 1.00 79.19 456 TRP A CA 1
ATOM 3625 C C . TRP A 1 456 ? -15.727 15.349 -12.535 1.00 79.19 456 TRP A C 1
ATOM 3627 O O . TRP A 1 456 ? -15.617 15.166 -13.744 1.00 79.19 456 TRP A O 1
ATOM 3637 N N . PRO A 1 457 ? -16.910 15.676 -11.979 1.00 74.25 457 PRO A N 1
ATOM 3638 C CA . PRO A 1 457 ? -18.131 15.895 -12.757 1.00 74.25 457 PRO A CA 1
ATOM 3639 C C . PRO A 1 457 ? -18.313 17.353 -13.216 1.00 74.25 457 PRO A C 1
ATOM 3641 O O . PRO A 1 457 ? -19.397 17.705 -13.679 1.00 74.25 457 PRO A O 1
ATOM 3644 N N . TYR A 1 458 ? -17.310 18.214 -13.032 1.00 80.69 458 TYR A N 1
ATOM 3645 C CA . TYR A 1 458 ? -17.413 19.658 -13.260 1.00 80.69 458 TYR A CA 1
ATOM 3646 C C . TYR A 1 458 ? -16.676 20.088 -14.537 1.00 80.69 458 TYR A C 1
ATOM 3648 O O . TYR A 1 458 ? -15.780 19.373 -14.989 1.00 80.69 458 TYR A O 1
ATOM 3656 N N . PRO A 1 459 ? -17.009 21.262 -15.107 1.00 78.38 459 PRO A N 1
ATOM 3657 C CA . PRO A 1 459 ? -16.218 21.868 -16.176 1.00 78.38 459 PRO A CA 1
ATOM 3658 C C . PRO A 1 459 ? -14.747 22.082 -15.766 1.00 78.38 459 PRO A C 1
ATOM 3660 O O . PRO A 1 459 ? -14.446 22.135 -14.566 1.00 78.38 459 PRO A O 1
ATOM 3663 N N . PRO A 1 460 ? -13.824 22.212 -16.735 1.00 75.31 460 PRO A N 1
ATOM 3664 C CA . PRO A 1 460 ? -12.438 22.560 -16.445 1.00 75.31 460 PRO A CA 1
ATOM 3665 C C . PRO A 1 460 ? -12.367 23.922 -15.747 1.00 75.31 460 PRO A C 1
ATOM 3667 O O . PRO A 1 460 ? -13.064 24.865 -16.120 1.00 75.31 460 PRO A O 1
ATOM 3670 N N . THR A 1 461 ? -11.526 24.019 -14.718 1.00 82.06 461 THR A N 1
ATOM 3671 C CA . THR A 1 461 ? -11.331 25.265 -13.962 1.00 82.06 461 THR A CA 1
ATOM 3672 C C . THR A 1 461 ? -10.410 26.250 -14.678 1.00 82.06 461 THR A C 1
ATOM 3674 O O . THR A 1 461 ? -10.463 27.443 -14.394 1.00 82.06 461 THR A O 1
ATOM 3677 N N . ARG A 1 462 ? -9.581 25.763 -15.609 1.00 82.25 462 ARG A N 1
ATOM 3678 C CA . ARG A 1 462 ? -8.665 26.551 -16.441 1.00 82.25 462 ARG A CA 1
ATOM 3679 C C . ARG A 1 462 ? -8.355 25.838 -17.757 1.00 82.25 462 ARG A C 1
ATOM 3681 O O . ARG A 1 462 ? -8.711 24.672 -17.925 1.00 82.25 462 ARG A O 1
ATOM 3688 N N . GLU A 1 463 ? -7.675 26.534 -18.666 1.00 84.88 463 GLU A N 1
ATOM 3689 C CA . GLU A 1 463 ? -7.131 25.935 -19.891 1.00 84.88 463 GLU A CA 1
ATOM 3690 C C . GLU A 1 463 ? -6.138 24.802 -19.574 1.00 84.88 463 GLU A C 1
ATOM 3692 O O . GLU A 1 463 ? -5.469 24.815 -18.537 1.00 84.88 463 GLU A O 1
ATOM 3697 N N . PHE A 1 464 ? -6.052 23.805 -20.462 1.00 84.69 464 PHE A N 1
ATOM 3698 C CA . PHE A 1 464 ? -5.190 22.640 -20.263 1.00 84.69 464 PHE A CA 1
ATOM 3699 C C . PHE A 1 464 ? -3.725 23.063 -20.108 1.00 84.69 464 PHE A C 1
ATOM 3701 O O . PHE A 1 464 ? -3.155 23.699 -20.995 1.00 84.69 464 PHE A O 1
ATOM 3708 N N . VAL A 1 465 ? -3.102 22.657 -19.001 1.00 83.38 465 VAL A N 1
ATOM 3709 C CA . VAL A 1 465 ? -1.679 22.896 -18.751 1.00 83.38 465 VAL A CA 1
ATOM 3710 C C . VAL A 1 465 ? -0.925 21.573 -18.809 1.00 83.38 465 VAL A C 1
ATOM 3712 O O . VAL A 1 465 ? -1.345 20.620 -18.146 1.00 83.38 465 VAL A O 1
ATOM 3715 N N . PRO A 1 466 ? 0.178 21.494 -19.579 1.00 84.94 466 PRO A N 1
ATOM 3716 C CA . PRO A 1 466 ? 0.969 20.282 -19.653 1.00 84.94 466 PRO A CA 1
ATOM 3717 C C . PRO A 1 466 ? 1.445 19.820 -18.280 1.00 84.94 466 PRO A C 1
ATOM 3719 O O . PRO A 1 466 ? 1.973 20.606 -17.494 1.00 84.94 466 PRO A O 1
ATOM 3722 N N . TYR A 1 467 ? 1.300 18.527 -18.011 1.00 81.56 467 TYR A N 1
ATOM 3723 C CA . TYR A 1 467 ? 1.706 17.931 -16.743 1.00 81.56 467 TYR A CA 1
ATOM 3724 C C . TYR A 1 467 ? 2.432 16.607 -16.959 1.00 81.56 467 TYR A C 1
ATOM 3726 O O . TYR A 1 467 ? 2.256 15.931 -17.976 1.00 81.56 467 TYR A O 1
ATOM 3734 N N . SER A 1 468 ? 3.262 16.231 -15.985 1.00 80.50 468 SER A N 1
ATOM 3735 C CA . SER A 1 468 ? 4.022 14.980 -16.015 1.00 80.50 468 SER A CA 1
ATOM 3736 C C . SER A 1 468 ? 3.418 13.933 -15.082 1.00 80.50 468 SER A C 1
ATOM 3738 O O . SER A 1 468 ? 2.877 14.256 -14.028 1.00 80.50 468 SER A O 1
ATOM 3740 N N . THR A 1 469 ? 3.472 12.664 -15.481 1.00 79.12 469 THR A N 1
ATOM 3741 C CA . THR A 1 469 ? 2.994 11.528 -14.682 1.00 79.12 469 THR A CA 1
ATOM 3742 C C . THR A 1 469 ? 3.739 10.248 -15.081 1.00 79.12 469 THR A C 1
ATOM 3744 O O . THR A 1 469 ? 4.177 10.147 -16.230 1.00 79.12 469 THR A O 1
ATOM 3747 N N . PRO A 1 470 ? 3.917 9.247 -14.197 1.00 78.94 470 PRO A N 1
ATOM 3748 C CA . PRO A 1 470 ? 4.445 7.947 -14.599 1.00 78.94 470 PRO A CA 1
ATOM 3749 C C . PRO A 1 470 ? 3.650 7.344 -15.747 1.00 78.94 470 PRO A C 1
ATOM 3751 O O . PRO A 1 470 ? 2.416 7.375 -15.759 1.00 78.94 470 PRO A O 1
ATOM 3754 N N . PHE A 1 471 ? 4.343 6.696 -16.678 1.00 79.19 471 PHE A N 1
ATOM 3755 C CA . PHE A 1 471 ? 3.685 6.069 -17.818 1.00 79.19 471 PHE A CA 1
ATOM 3756 C C . PHE A 1 471 ? 2.669 4.996 -17.385 1.00 79.19 471 PHE A C 1
ATOM 3758 O O . PHE A 1 471 ? 1.619 4.832 -18.006 1.00 79.19 471 PHE A O 1
ATOM 3765 N N . VAL A 1 472 ? 2.932 4.303 -16.271 1.00 77.06 472 VAL A N 1
ATOM 3766 C CA . VAL A 1 472 ? 2.004 3.316 -15.697 1.00 77.06 472 VAL A CA 1
ATOM 3767 C C . VAL A 1 472 ? 0.678 3.937 -15.238 1.00 77.06 472 VAL A C 1
ATOM 3769 O O . VAL A 1 472 ? -0.367 3.308 -15.399 1.00 77.06 472 VAL A O 1
ATOM 3772 N N . GLU A 1 473 ? 0.688 5.172 -14.733 1.00 76.94 473 GLU A N 1
ATOM 3773 C CA . GLU A 1 473 ? -0.524 5.875 -14.297 1.00 76.94 473 GLU A CA 1
ATOM 3774 C C . GLU A 1 473 ? -1.350 6.344 -15.501 1.00 76.94 473 GLU A C 1
ATOM 3776 O O . GLU A 1 473 ? -2.573 6.179 -15.505 1.00 76.94 473 GLU A O 1
ATOM 3781 N N . LEU A 1 474 ? -0.693 6.820 -16.570 1.00 79.94 474 LEU A N 1
ATOM 3782 C CA . LEU A 1 474 ? -1.364 7.101 -17.844 1.00 79.94 474 LEU A CA 1
ATOM 3783 C C . LEU A 1 474 ? -2.070 5.841 -18.373 1.00 79.94 474 LEU A C 1
ATOM 3785 O O . LEU A 1 474 ? -3.255 5.885 -18.700 1.00 79.94 474 LEU A O 1
ATOM 3789 N N . ARG A 1 475 ? -1.377 4.693 -18.383 1.00 79.25 475 ARG A N 1
ATOM 3790 C CA . ARG A 1 475 ? -1.956 3.405 -18.807 1.00 79.25 475 ARG A CA 1
ATOM 3791 C C . ARG A 1 475 ? -3.123 2.968 -17.931 1.00 79.25 475 ARG A C 1
ATOM 3793 O O . ARG A 1 475 ? -4.121 2.492 -18.463 1.00 79.25 475 ARG A O 1
ATOM 3800 N N . ARG A 1 476 ? -3.022 3.130 -16.608 1.00 78.06 476 ARG A N 1
ATOM 3801 C CA . ARG A 1 476 ? -4.104 2.786 -15.674 1.00 78.06 476 ARG A CA 1
ATOM 3802 C C . ARG A 1 476 ? -5.373 3.580 -15.985 1.00 78.06 476 ARG A C 1
ATOM 3804 O O . ARG A 1 476 ? -6.445 2.991 -16.067 1.00 78.06 476 ARG A O 1
ATOM 3811 N N . ARG A 1 477 ? -5.253 4.893 -16.211 1.00 78.75 477 ARG A N 1
ATOM 3812 C CA . ARG A 1 477 ? -6.390 5.763 -16.565 1.00 78.75 477 ARG A CA 1
ATOM 3813 C C . ARG A 1 477 ? -7.010 5.401 -17.910 1.00 78.75 477 ARG A C 1
ATOM 3815 O O . ARG A 1 477 ? -8.227 5.464 -18.046 1.00 78.75 477 ARG A O 1
ATOM 3822 N N . ILE A 1 478 ? -6.187 4.993 -18.875 1.00 76.81 478 ILE A N 1
ATOM 3823 C CA . ILE A 1 478 ? -6.656 4.502 -20.175 1.00 76.81 478 ILE A CA 1
ATOM 3824 C C . ILE A 1 478 ? -7.415 3.179 -20.012 1.00 76.81 478 ILE A C 1
ATOM 3826 O O . ILE A 1 478 ? -8.537 3.065 -20.488 1.00 76.81 478 ILE A O 1
ATOM 3830 N N . ALA A 1 479 ? -6.856 2.219 -19.270 1.00 75.06 479 ALA A N 1
ATOM 3831 C CA . ALA A 1 479 ? -7.458 0.901 -19.054 1.00 75.06 479 ALA A CA 1
ATOM 3832 C C . ALA A 1 479 ? -8.771 0.933 -18.244 1.00 75.06 479 ALA A C 1
ATOM 3834 O O . ALA A 1 479 ? -9.563 -0.006 -18.305 1.00 75.06 479 ALA A O 1
ATOM 3835 N N . GLU A 1 480 ? -9.008 1.988 -17.460 1.00 70.19 480 GLU A N 1
ATOM 3836 C CA . GLU A 1 480 ? -10.255 2.178 -16.707 1.00 70.19 480 GLU A CA 1
ATOM 3837 C C . GLU A 1 480 ? -11.405 2.745 -17.568 1.00 70.19 480 GLU A C 1
ATOM 3839 O O . GLU A 1 480 ? -12.570 2.676 -17.150 1.00 70.19 480 GLU A O 1
ATOM 3844 N N . MET A 1 481 ? -11.122 3.246 -18.780 1.00 70.56 481 MET A N 1
ATOM 3845 C CA . MET A 1 481 ? -12.151 3.656 -19.741 1.00 70.56 481 MET A CA 1
ATOM 3846 C C . MET A 1 481 ? -12.830 2.451 -20.378 1.00 70.56 481 MET A C 1
ATOM 3848 O O . MET A 1 481 ? -12.190 1.564 -20.931 1.00 70.56 481 MET A O 1
ATOM 3852 N N . LYS A 1 482 ? -14.165 2.451 -20.332 1.00 66.50 482 LYS A N 1
ATOM 3853 C CA . LYS A 1 482 ? -14.988 1.467 -21.045 1.00 66.50 482 LYS A CA 1
ATOM 3854 C C . LYS A 1 482 ? -15.353 1.931 -22.455 1.00 66.50 482 LYS A C 1
ATOM 3856 O O . LYS A 1 482 ? -15.398 1.103 -23.355 1.00 66.50 482 LYS A O 1
ATOM 3861 N N . ASP A 1 483 ? -15.553 3.238 -22.633 1.00 67.19 483 ASP A N 1
ATOM 3862 C CA . ASP A 1 483 ? -15.990 3.854 -23.885 1.00 67.19 483 ASP A CA 1
ATOM 3863 C C . ASP A 1 483 ? -15.028 4.991 -24.255 1.00 67.19 483 ASP A C 1
ATOM 3865 O O . ASP A 1 483 ? -14.908 5.972 -23.519 1.00 67.19 483 ASP A O 1
ATOM 3869 N N . PHE A 1 484 ? -14.332 4.862 -25.386 1.00 66.75 484 PHE A N 1
ATOM 3870 C CA . PHE A 1 484 ? -13.475 5.926 -25.914 1.00 66.75 484 PHE A CA 1
ATOM 3871 C C . PHE A 1 484 ? -14.266 6.824 -26.876 1.00 66.75 484 PHE A C 1
ATOM 3873 O O . PHE A 1 484 ? -14.996 6.303 -27.728 1.00 66.75 484 PHE A O 1
ATOM 3880 N N . PRO A 1 485 ? -14.088 8.157 -26.813 1.00 66.88 485 PRO A N 1
ATOM 3881 C CA . PRO A 1 485 ? -14.525 9.053 -27.880 1.00 66.88 485 PRO A CA 1
ATOM 3882 C C . PRO A 1 485 ? -13.961 8.603 -29.238 1.00 66.88 485 PRO A C 1
ATOM 3884 O O . PRO A 1 485 ? -12.810 8.169 -29.328 1.00 66.88 485 PRO A O 1
ATOM 3887 N N . LYS A 1 486 ? -14.752 8.699 -30.315 1.00 65.94 486 LYS A N 1
ATOM 3888 C CA . LYS A 1 486 ? -14.322 8.261 -31.662 1.00 65.94 486 LYS A CA 1
ATOM 3889 C C . LYS A 1 486 ? -13.113 9.049 -32.185 1.00 65.94 486 LYS A C 1
ATOM 3891 O O . LYS A 1 486 ? -12.338 8.528 -32.979 1.00 65.94 486 LYS A O 1
ATOM 3896 N N . ASP A 1 487 ? -12.955 10.278 -31.720 1.00 76.38 487 ASP A N 1
ATOM 3897 C CA . ASP A 1 487 ? -11.891 11.235 -32.014 1.00 76.38 487 ASP A CA 1
ATOM 3898 C C . ASP A 1 487 ? -10.867 11.358 -30.868 1.00 76.38 487 ASP A C 1
ATOM 3900 O O . ASP A 1 487 ? -10.096 12.316 -30.831 1.00 76.38 487 ASP A O 1
ATOM 3904 N N . ALA A 1 488 ? -10.843 10.405 -29.927 1.00 75.12 488 ALA A N 1
ATOM 3905 C CA . ALA A 1 488 ? -9.936 10.434 -28.783 1.00 75.12 488 ALA A CA 1
ATOM 3906 C C . ALA A 1 488 ? -8.464 10.520 -29.220 1.00 75.12 488 ALA A C 1
ATOM 3908 O O . ALA A 1 488 ? -7.995 9.702 -30.024 1.00 75.12 488 ALA A O 1
ATOM 3909 N N . TYR A 1 489 ? -7.732 11.476 -28.650 1.00 79.12 489 TYR A N 1
ATOM 3910 C CA . TYR A 1 489 ? -6.303 11.652 -28.845 1.00 79.12 489 TYR A CA 1
ATOM 3911 C C . TYR A 1 489 ? -5.573 11.978 -27.545 1.00 79.12 489 TYR A C 1
ATOM 3913 O O . TYR A 1 489 ? -6.114 12.618 -26.647 1.00 79.12 489 TYR A O 1
ATOM 3921 N N . ILE A 1 490 ? -4.302 11.582 -27.488 1.00 81.94 490 ILE A N 1
ATOM 3922 C CA . ILE A 1 490 ? -3.353 12.045 -26.473 1.00 81.94 490 ILE A CA 1
ATOM 3923 C C . ILE A 1 490 ? -2.072 12.453 -27.192 1.00 81.94 490 ILE A C 1
ATOM 3925 O O . ILE A 1 490 ? -1.491 11.659 -27.935 1.00 81.94 490 ILE A O 1
ATOM 3929 N N . ASN A 1 491 ? -1.637 13.686 -26.962 1.00 81.06 491 ASN A N 1
ATOM 3930 C CA . ASN A 1 491 ? -0.332 14.187 -27.354 1.00 81.06 491 ASN A CA 1
ATOM 3931 C C . ASN A 1 491 ? 0.573 14.192 -26.123 1.00 81.06 491 ASN A C 1
ATOM 3933 O O . ASN A 1 491 ? 0.340 14.954 -25.183 1.00 81.06 491 ASN A O 1
ATOM 3937 N N . TYR A 1 492 ? 1.584 13.330 -26.113 1.00 83.00 492 TYR A N 1
ATOM 3938 C CA . TYR A 1 492 ? 2.514 13.243 -24.997 1.00 83.00 492 TYR A CA 1
ATOM 3939 C C . TYR A 1 492 ? 3.947 13.018 -25.471 1.00 83.00 492 TYR A C 1
ATOM 3941 O O . TYR A 1 492 ? 4.206 12.406 -26.511 1.00 83.00 492 TYR A O 1
ATOM 3949 N N . THR A 1 493 ? 4.874 13.491 -24.651 1.00 79.44 493 THR A N 1
ATOM 3950 C CA . THR A 1 493 ? 6.288 13.143 -24.718 1.00 79.44 493 THR A CA 1
ATOM 3951 C C . THR A 1 493 ? 6.560 12.072 -23.680 1.00 79.44 493 THR A C 1
ATOM 3953 O O . THR A 1 493 ? 6.238 12.265 -22.510 1.00 79.44 493 THR A O 1
ATOM 3956 N N . ARG A 1 494 ? 7.153 10.947 -24.076 1.00 80.12 494 ARG A N 1
ATOM 3957 C CA . ARG A 1 494 ? 7.670 9.954 -23.131 1.00 80.12 494 ARG A CA 1
ATOM 3958 C C . ARG A 1 494 ? 9.166 10.121 -22.985 1.00 80.12 494 ARG A C 1
ATOM 3960 O O . ARG A 1 494 ? 9.877 10.131 -23.989 1.00 80.12 494 ARG A O 1
ATOM 3967 N N . THR A 1 495 ? 9.608 10.175 -21.739 1.00 72.12 495 THR A N 1
ATOM 3968 C CA . THR A 1 495 ? 11.011 10.325 -21.383 1.00 72.12 495 THR A CA 1
ATOM 3969 C C . THR A 1 495 ? 11.389 9.205 -20.431 1.00 72.12 495 THR A C 1
ATOM 3971 O O . THR A 1 495 ? 10.675 8.912 -19.470 1.00 72.12 495 THR A O 1
ATOM 3974 N N . GLN A 1 496 ? 12.522 8.566 -20.707 1.00 69.38 496 GLN A N 1
ATOM 3975 C CA . GLN A 1 496 ? 13.104 7.576 -19.815 1.00 69.38 496 GLN A CA 1
ATOM 3976 C C . GLN A 1 496 ? 14.358 8.164 -19.173 1.00 69.38 496 GLN A C 1
ATOM 3978 O O . GLN A 1 496 ? 15.383 8.319 -19.835 1.00 69.38 496 GLN A O 1
ATOM 3983 N N . ALA A 1 497 ? 14.275 8.495 -17.887 1.00 62.28 497 ALA A N 1
ATOM 3984 C CA . ALA A 1 497 ? 15.403 9.054 -17.159 1.00 62.28 497 ALA A CA 1
ATOM 3985 C C . ALA A 1 497 ? 16.498 7.989 -16.935 1.00 62.28 497 ALA A C 1
ATOM 3987 O O . ALA A 1 497 ? 16.183 6.833 -16.610 1.00 62.28 497 ALA A O 1
ATOM 3988 N N . PRO A 1 498 ? 17.790 8.340 -17.085 1.00 53.00 498 PRO A N 1
ATOM 3989 C CA . PRO A 1 498 ? 18.880 7.414 -16.817 1.00 53.00 498 PRO A CA 1
ATOM 3990 C C . PRO A 1 498 ? 18.925 7.042 -15.325 1.00 53.00 498 PRO A C 1
ATOM 3992 O O . PRO A 1 498 ? 18.532 7.836 -14.468 1.00 53.00 498 PRO A O 1
ATOM 3995 N N . PRO A 1 499 ? 19.426 5.843 -14.979 1.00 50.59 499 PRO A N 1
ATOM 3996 C CA . PRO A 1 499 ? 19.669 5.486 -13.595 1.00 50.59 499 PRO A CA 1
ATOM 3997 C C . PRO A 1 499 ? 20.811 6.328 -13.030 1.00 50.59 499 PRO A C 1
ATOM 3999 O O . PRO A 1 499 ? 21.979 6.016 -13.246 1.00 50.59 499 PRO A O 1
ATOM 4002 N N . GLN A 1 500 ? 20.480 7.387 -12.297 1.00 45.06 500 GLN A N 1
ATOM 4003 C CA . GLN A 1 500 ? 21.450 8.048 -11.434 1.00 45.06 500 GLN A CA 1
ATOM 4004 C C . GLN A 1 500 ? 21.574 7.208 -10.155 1.00 45.06 500 GLN A C 1
ATOM 4006 O O . GLN A 1 500 ? 20.580 6.691 -9.646 1.00 45.06 500 GLN A O 1
ATOM 4011 N N . LEU A 1 501 ? 22.811 6.926 -9.746 1.00 43.88 501 LEU A N 1
ATOM 4012 C CA . LEU A 1 501 ? 23.158 6.225 -8.509 1.00 43.88 501 LEU A CA 1
ATOM 4013 C C . LEU A 1 501 ? 24.167 7.098 -7.745 1.00 43.88 501 LEU A C 1
ATOM 4015 O O . LEU A 1 501 ? 25.360 6.817 -7.728 1.00 43.88 501 LEU A O 1
ATOM 4019 N N . ARG A 1 502 ? 23.713 8.197 -7.147 1.00 43.09 502 ARG A N 1
ATOM 4020 C CA . ARG A 1 502 ? 24.429 8.966 -6.126 1.00 43.09 502 ARG A CA 1
ATOM 4021 C C . ARG A 1 502 ? 24.197 8.409 -4.713 1.00 43.09 502 ARG A C 1
ATOM 4023 O O . ARG A 1 502 ? 23.805 9.127 -3.795 1.00 43.09 502 ARG A O 1
ATOM 4030 N N . LEU A 1 503 ? 24.612 7.163 -4.480 1.00 45.41 503 LEU A N 1
ATOM 4031 C CA . LEU A 1 503 ? 24.841 6.644 -3.124 1.00 45.41 503 LEU A CA 1
ATOM 4032 C C . LEU A 1 503 ? 26.199 7.092 -2.553 1.00 45.41 503 LEU A C 1
ATOM 4034 O O . LEU A 1 503 ? 26.592 6.618 -1.489 1.00 45.41 503 LEU A O 1
ATOM 4038 N N . ALA A 1 504 ? 26.909 8.011 -3.220 1.00 41.72 504 ALA A N 1
ATOM 4039 C CA . ALA A 1 504 ? 28.233 8.508 -2.833 1.00 41.72 504 ALA A CA 1
ATOM 4040 C C . ALA A 1 504 ? 28.324 8.869 -1.339 1.00 41.72 504 ALA A C 1
ATOM 4042 O O . ALA A 1 504 ? 29.177 8.337 -0.636 1.00 41.72 504 ALA A O 1
ATOM 4043 N N . LYS A 1 505 ? 27.349 9.623 -0.808 1.00 42.00 505 LYS A N 1
ATOM 4044 C CA . LYS A 1 505 ? 27.360 10.063 0.599 1.00 42.00 505 LYS A CA 1
ATOM 4045 C C . LYS A 1 505 ? 27.333 8.919 1.618 1.00 42.00 505 LYS A C 1
ATOM 4047 O O . LYS A 1 505 ? 27.873 9.074 2.705 1.00 42.00 505 LYS A O 1
ATOM 4052 N N . VAL A 1 506 ? 26.714 7.777 1.304 1.00 46.34 506 VAL A N 1
ATOM 4053 C CA . VAL A 1 506 ? 26.688 6.620 2.219 1.00 46.34 506 VAL A CA 1
ATOM 4054 C C . VAL A 1 506 ? 28.061 5.958 2.265 1.00 46.34 506 VAL A C 1
ATOM 4056 O O . VAL A 1 506 ? 28.531 5.597 3.338 1.00 46.34 506 VAL A O 1
ATOM 4059 N N . TRP A 1 507 ? 28.734 5.844 1.123 1.00 47.16 507 TRP A N 1
ATOM 4060 C CA . TRP A 1 507 ? 30.076 5.268 1.044 1.00 47.16 507 TRP A CA 1
ATOM 4061 C C . TRP A 1 507 ? 31.150 6.210 1.605 1.00 47.16 507 TRP A C 1
ATOM 4063 O O . TRP A 1 507 ? 32.076 5.727 2.255 1.00 47.16 507 TRP A O 1
ATOM 4073 N N . ASP A 1 508 ? 30.951 7.527 1.489 1.00 49.25 508 ASP A N 1
ATOM 4074 C CA . ASP A 1 508 ? 31.769 8.555 2.147 1.00 49.25 508 ASP A CA 1
ATOM 4075 C C . ASP A 1 508 ? 31.662 8.473 3.679 1.00 49.25 508 ASP A C 1
ATOM 4077 O O . ASP A 1 508 ? 32.674 8.542 4.375 1.00 49.25 508 ASP A O 1
ATOM 4081 N N . ILE A 1 509 ? 30.455 8.234 4.218 1.00 49.94 509 ILE A N 1
ATOM 4082 C CA . ILE A 1 509 ? 30.234 7.994 5.659 1.00 49.94 509 ILE A CA 1
ATOM 4083 C C . ILE A 1 509 ? 30.986 6.743 6.144 1.00 49.94 509 ILE A C 1
ATOM 4085 O O . ILE A 1 509 ? 31.438 6.699 7.288 1.00 49.94 509 ILE A O 1
ATOM 4089 N N . PHE A 1 510 ? 31.139 5.728 5.288 1.00 48.69 510 PHE A N 1
ATOM 4090 C CA . PHE A 1 510 ? 31.871 4.500 5.610 1.00 48.69 510 PHE A CA 1
ATOM 4091 C C . PHE A 1 510 ? 33.354 4.531 5.204 1.00 48.69 510 PHE A C 1
ATOM 4093 O O . PHE A 1 510 ? 34.064 3.564 5.480 1.00 48.69 510 PHE A O 1
ATOM 4100 N N . GLY A 1 511 ? 33.841 5.614 4.586 1.00 42.75 511 GLY A N 1
ATOM 4101 C CA . GLY A 1 511 ? 35.233 5.758 4.150 1.00 42.75 511 GLY A CA 1
ATOM 4102 C C . GLY A 1 511 ? 35.674 4.735 3.095 1.00 42.75 511 GLY A C 1
ATOM 4103 O O . GLY A 1 511 ? 36.853 4.384 3.042 1.00 42.75 511 GLY A O 1
ATOM 4104 N N . VAL A 1 512 ? 34.746 4.217 2.282 1.00 46.44 512 VAL A N 1
ATOM 4105 C CA . VAL A 1 512 ? 35.025 3.194 1.259 1.00 46.44 512 VAL A CA 1
ATOM 4106 C C . VAL A 1 512 ? 34.833 3.793 -0.131 1.00 46.44 512 VAL A C 1
ATOM 4108 O O . VAL A 1 512 ? 33.812 4.418 -0.399 1.00 46.44 512 VAL A O 1
ATOM 4111 N N . ALA A 1 513 ? 35.793 3.571 -1.034 1.00 42.25 513 ALA A N 1
ATOM 4112 C CA . ALA A 1 513 ? 35.684 4.009 -2.424 1.00 42.25 513 ALA A CA 1
ATOM 4113 C C . ALA A 1 513 ? 34.427 3.422 -3.090 1.00 42.25 513 ALA A C 1
ATOM 4115 O O . ALA A 1 513 ? 34.147 2.225 -2.961 1.00 42.25 513 ALA A O 1
ATOM 4116 N N . HIS A 1 514 ? 33.676 4.266 -3.805 1.00 47.66 514 HIS A N 1
ATOM 4117 C CA . HIS A 1 514 ? 32.440 3.862 -4.465 1.00 47.66 514 HIS A CA 1
ATOM 4118 C C . HIS A 1 514 ? 32.729 2.710 -5.449 1.00 47.66 514 HIS A C 1
ATOM 4120 O O . HIS A 1 514 ? 33.516 2.897 -6.379 1.00 47.66 514 HIS A O 1
ATOM 4126 N N . PRO A 1 515 ? 32.086 1.533 -5.324 1.00 41.22 515 PRO A N 1
ATOM 4127 C CA . PRO A 1 515 ? 32.377 0.362 -6.163 1.00 41.22 515 PRO A CA 1
ATOM 4128 C C . PRO A 1 515 ? 32.001 0.538 -7.648 1.00 41.22 515 PRO A C 1
ATOM 4130 O O . PRO A 1 515 ? 32.124 -0.402 -8.430 1.00 41.22 515 PRO A O 1
ATOM 4133 N N . MET A 1 516 ? 31.516 1.724 -8.030 1.00 40.47 516 MET A N 1
ATOM 4134 C CA . MET A 1 516 ? 31.131 2.108 -9.389 1.00 40.47 516 MET A CA 1
ATOM 4135 C C . MET A 1 516 ? 31.540 3.554 -9.748 1.00 40.47 516 MET A C 1
ATOM 4137 O O . MET A 1 516 ? 30.880 4.173 -10.574 1.00 40.47 516 MET A O 1
ATOM 4141 N N . ALA A 1 517 ? 32.587 4.111 -9.121 1.00 43.34 517 ALA A N 1
ATOM 4142 C CA . ALA A 1 517 ? 33.089 5.472 -9.404 1.00 43.34 517 ALA A CA 1
ATOM 4143 C C . ALA A 1 517 ? 33.391 5.722 -10.901 1.00 43.34 517 ALA A C 1
ATOM 4145 O O . ALA A 1 517 ? 33.284 6.837 -11.399 1.00 43.34 517 ALA A O 1
ATOM 4146 N N . ASP A 1 518 ? 33.687 4.662 -11.653 1.00 39.88 518 ASP A N 1
ATOM 4147 C CA . ASP A 1 518 ? 34.033 4.742 -13.075 1.00 39.88 518 ASP A CA 1
ATOM 4148 C C . ASP A 1 518 ? 32.825 5.026 -14.000 1.00 39.88 518 ASP A C 1
ATOM 4150 O O . ASP A 1 518 ? 32.999 5.203 -15.209 1.00 39.88 518 ASP A O 1
ATOM 4154 N N . LEU A 1 519 ? 31.597 5.059 -13.460 1.00 40.25 519 LEU A N 1
ATOM 4155 C CA . LEU A 1 519 ? 30.358 5.353 -14.198 1.00 40.25 519 LEU A CA 1
ATOM 4156 C C . LEU A 1 519 ? 29.952 6.839 -14.167 1.00 40.25 519 LEU A C 1
ATOM 4158 O O . LEU A 1 519 ? 28.939 7.189 -14.768 1.00 40.25 519 LEU A O 1
ATOM 4162 N N . ASP A 1 520 ? 30.753 7.721 -13.558 1.00 34.75 520 ASP A N 1
ATOM 4163 C CA . ASP A 1 520 ? 30.489 9.166 -13.394 1.00 34.75 520 ASP A CA 1
ATOM 4164 C C . ASP A 1 520 ? 30.519 10.004 -14.694 1.00 34.75 520 ASP A C 1
ATOM 4166 O O . ASP A 1 520 ? 30.601 11.234 -14.661 1.00 34.75 520 ASP A O 1
ATOM 4170 N N . LYS A 1 521 ? 30.417 9.383 -15.874 1.00 33.34 521 LYS A N 1
ATOM 4171 C CA . LYS A 1 521 ? 30.221 10.129 -17.124 1.00 33.34 521 LYS A CA 1
ATOM 4172 C C . LYS A 1 521 ? 28.722 10.256 -17.406 1.00 33.34 521 LYS A C 1
ATOM 4174 O O . LYS A 1 521 ? 28.084 9.233 -17.662 1.00 33.34 521 LYS A O 1
ATOM 4179 N N . PRO A 1 522 ? 28.148 11.475 -17.409 1.00 34.72 522 PRO A N 1
ATOM 4180 C CA . PRO A 1 522 ? 26.745 11.667 -17.736 1.00 34.72 522 PRO A CA 1
ATOM 4181 C C . PRO A 1 522 ? 26.548 11.323 -19.213 1.00 34.72 522 PRO A C 1
ATOM 4183 O O . PRO A 1 522 ? 26.902 12.090 -20.103 1.00 34.72 522 PRO A O 1
ATOM 4186 N N . ALA A 1 523 ? 25.996 10.146 -19.490 1.00 33.75 523 ALA A N 1
ATOM 4187 C CA . ALA A 1 523 ? 25.413 9.849 -20.788 1.00 33.75 523 ALA A CA 1
ATOM 4188 C C . ALA A 1 523 ? 23.952 10.317 -20.755 1.00 33.75 523 ALA A C 1
ATOM 4190 O O . ALA A 1 523 ? 23.033 9.508 -20.651 1.00 33.75 523 ALA A O 1
ATOM 4191 N N . SER A 1 524 ? 23.734 11.635 -20.781 1.00 34.22 524 SER A N 1
ATOM 4192 C CA . SER A 1 524 ? 22.417 12.198 -21.079 1.00 34.22 524 SER A CA 1
ATOM 4193 C C . SER A 1 524 ? 22.134 11.980 -22.567 1.00 34.22 524 SER A C 1
ATOM 4195 O O . SER A 1 524 ? 22.612 12.723 -23.424 1.00 34.22 524 SER A O 1
ATOM 4197 N N . GLN A 1 525 ? 21.387 10.932 -22.889 1.00 33.81 525 GLN A N 1
ATOM 4198 C CA . GLN A 1 525 ? 20.579 10.922 -24.101 1.00 33.81 525 GLN A CA 1
ATOM 4199 C C . GLN A 1 525 ? 19.132 10.929 -23.638 1.00 33.81 525 GLN A C 1
ATOM 4201 O O . GLN A 1 525 ? 18.594 9.896 -23.242 1.00 33.81 525 GLN A O 1
ATOM 4206 N N . ASP A 1 526 ? 18.534 12.118 -23.636 1.00 34.38 526 ASP A N 1
ATOM 4207 C CA . ASP A 1 526 ? 17.097 12.275 -23.479 1.00 34.38 526 ASP A CA 1
ATOM 4208 C C . ASP A 1 526 ? 16.438 11.619 -24.694 1.00 34.38 526 ASP A C 1
ATOM 4210 O O . ASP A 1 526 ? 16.354 12.195 -25.779 1.00 34.38 526 ASP A O 1
ATOM 4214 N N . PHE A 1 527 ? 16.011 10.367 -24.548 1.00 38.66 527 PHE A N 1
ATOM 4215 C CA . PHE A 1 527 ? 15.172 9.724 -25.549 1.00 38.66 527 PHE A CA 1
ATOM 4216 C C . PHE A 1 527 ? 13.754 10.277 -25.394 1.00 38.66 527 PHE A C 1
ATOM 4218 O O . PHE A 1 527 ? 12.917 9.706 -24.698 1.00 38.66 527 PHE A O 1
ATOM 4225 N N . VAL A 1 528 ? 13.523 11.438 -26.003 1.00 37.22 528 VAL A N 1
ATOM 4226 C CA . VAL A 1 528 ? 12.222 12.103 -26.106 1.00 37.22 528 VAL A CA 1
ATOM 4227 C C . VAL A 1 528 ? 11.448 11.437 -27.242 1.00 37.22 528 VAL A C 1
ATOM 4229 O O . VAL A 1 528 ? 11.697 11.703 -28.418 1.00 37.22 528 VAL A O 1
ATOM 4232 N N . TYR A 1 529 ? 10.500 10.564 -26.908 1.00 43.16 529 TYR A N 1
ATOM 4233 C CA . TYR A 1 529 ? 9.553 10.032 -27.888 1.00 43.16 529 TYR A CA 1
ATOM 4234 C C . TYR A 1 529 ? 8.307 10.920 -27.902 1.00 43.16 529 TYR A C 1
ATOM 4236 O O . TYR A 1 529 ? 7.510 10.880 -26.965 1.00 43.16 529 TYR A O 1
ATOM 4244 N N . ASN A 1 530 ? 8.130 11.715 -28.959 1.00 41.19 530 ASN A N 1
ATOM 4245 C CA . ASN A 1 530 ? 6.878 12.432 -29.206 1.00 41.19 530 ASN A CA 1
ATOM 4246 C C . ASN A 1 530 ? 5.919 11.508 -29.955 1.00 41.19 530 ASN A C 1
ATOM 4248 O O . ASN A 1 530 ? 6.177 11.141 -31.101 1.00 41.19 530 ASN A O 1
ATOM 4252 N N . SER A 1 531 ? 4.815 11.127 -29.316 1.00 52.12 531 SER A N 1
ATOM 4253 C CA . SER A 1 531 ? 3.804 10.265 -29.930 1.00 52.12 531 SER A CA 1
ATOM 4254 C C . SER A 1 531 ? 2.413 10.860 -29.773 1.00 52.12 531 SER A C 1
ATOM 4256 O O . SER A 1 531 ? 1.990 11.203 -28.669 1.00 52.12 531 SER A O 1
ATOM 4258 N N . THR A 1 532 ? 1.685 10.942 -30.886 1.00 47.41 532 THR A N 1
ATOM 4259 C CA . THR A 1 532 ? 0.261 11.283 -30.910 1.00 47.41 532 THR A CA 1
ATOM 4260 C C . THR A 1 532 ? -0.529 10.013 -31.201 1.00 47.41 532 THR A C 1
ATOM 4262 O O . THR A 1 532 ? -0.453 9.476 -32.304 1.00 47.41 532 THR A O 1
ATOM 4265 N N . VAL A 1 533 ? -1.280 9.520 -30.218 1.00 56.78 533 VAL A N 1
ATOM 4266 C CA . VAL A 1 533 ? -2.146 8.339 -30.382 1.00 56.78 533 VAL A CA 1
ATOM 4267 C C . VAL A 1 533 ? -3.554 8.829 -30.710 1.00 56.78 533 VAL A C 1
ATOM 4269 O O . VAL A 1 533 ? -4.064 9.677 -29.983 1.00 56.78 533 VAL A O 1
ATOM 4272 N N . ARG A 1 534 ? -4.163 8.347 -31.806 1.00 48.75 534 ARG A N 1
ATOM 4273 C CA . ARG A 1 534 ? -5.529 8.704 -32.243 1.00 48.75 534 ARG A CA 1
ATOM 4274 C C . ARG A 1 534 ? -6.369 7.450 -32.499 1.00 48.75 534 ARG A C 1
ATOM 4276 O O . ARG A 1 534 ? -5.927 6.564 -33.225 1.00 48.75 534 ARG A O 1
ATOM 4283 N N . GLY A 1 535 ? -7.597 7.429 -31.980 1.00 48.38 535 GLY A N 1
ATOM 4284 C CA . GLY A 1 535 ? -8.584 6.371 -32.237 1.00 48.38 535 GLY A CA 1
ATOM 4285 C C . GLY A 1 535 ? -8.393 5.087 -31.411 1.00 48.38 535 GLY A C 1
ATOM 4286 O O . GLY A 1 535 ? -7.305 4.781 -30.933 1.00 48.38 535 GLY A O 1
ATOM 4287 N N . THR A 1 536 ? -9.475 4.316 -31.249 1.00 48.47 536 THR A N 1
ATOM 4288 C CA . THR A 1 536 ? -9.597 3.165 -30.322 1.00 48.47 536 THR A CA 1
ATOM 4289 C C . THR A 1 536 ? -8.575 2.045 -30.520 1.00 48.47 536 THR A C 1
ATOM 4291 O O . THR A 1 536 ? -8.181 1.403 -29.553 1.00 48.47 536 THR A O 1
ATOM 4294 N N . GLU A 1 537 ? -8.151 1.768 -31.755 1.00 51.25 537 GLU A N 1
ATOM 4295 C CA . GLU A 1 537 ? -7.230 0.657 -32.035 1.00 51.25 537 GLU A CA 1
ATOM 4296 C C . GLU A 1 537 ? -5.781 0.976 -31.660 1.00 51.25 537 GLU A C 1
ATOM 4298 O O . GLU A 1 537 ? -5.085 0.096 -31.163 1.00 51.25 537 GLU A O 1
ATOM 4303 N N . ALA A 1 538 ? -5.354 2.234 -31.801 1.00 52.19 538 ALA A N 1
ATOM 4304 C CA . ALA A 1 538 ? -4.001 2.669 -31.459 1.00 52.19 538 ALA A CA 1
ATOM 4305 C C . ALA A 1 538 ? -3.760 2.711 -29.934 1.00 52.19 538 ALA A C 1
ATOM 4307 O O . ALA A 1 538 ? -2.623 2.611 -29.476 1.00 52.19 538 ALA A O 1
ATOM 4308 N N . PHE A 1 539 ? -4.825 2.790 -29.124 1.00 54.06 539 PHE A N 1
ATOM 4309 C CA . PHE A 1 539 ? -4.724 2.653 -27.666 1.00 54.06 539 PHE A CA 1
ATOM 4310 C C . PHE A 1 539 ? -4.393 1.215 -27.223 1.00 54.06 539 PHE A C 1
ATOM 4312 O O . PHE A 1 539 ? -3.841 1.040 -26.137 1.00 54.06 539 PHE A O 1
ATOM 4319 N N . LYS A 1 540 ? -4.619 0.185 -28.058 1.00 52.00 540 LYS A N 1
ATOM 4320 C CA . LYS A 1 540 ? -4.240 -1.206 -27.729 1.00 52.00 540 LYS A CA 1
ATOM 4321 C C . LYS A 1 540 ? -2.725 -1.391 -27.608 1.00 52.00 540 LYS A C 1
ATOM 4323 O O . LYS A 1 540 ? -2.280 -2.209 -26.806 1.00 52.00 540 LYS A O 1
ATOM 4328 N N . ASP A 1 541 ? -1.933 -0.594 -28.325 1.00 50.84 541 ASP A N 1
ATOM 4329 C CA . ASP A 1 541 ? -0.468 -0.620 -28.224 1.00 50.84 541 ASP A CA 1
ATOM 4330 C C . ASP A 1 541 ? 0.021 -0.057 -26.877 1.00 50.84 541 ASP A C 1
ATOM 4332 O O . ASP A 1 541 ? 1.009 -0.538 -26.316 1.00 50.84 541 ASP A O 1
ATOM 4336 N N . LEU A 1 542 ? -0.726 0.895 -26.298 1.00 52.38 542 LEU A N 1
ATOM 4337 C CA . LEU A 1 542 ? -0.548 1.351 -24.916 1.00 52.38 542 LEU A CA 1
ATOM 4338 C C . LEU A 1 542 ? -1.028 0.301 -23.899 1.00 52.38 542 LEU A C 1
ATOM 4340 O O . LEU A 1 542 ? -0.513 0.251 -22.784 1.00 52.38 542 LEU A O 1
ATOM 4344 N N . GLU A 1 543 ? -1.987 -0.560 -24.245 1.00 40.28 543 GLU A N 1
ATOM 4345 C CA . GLU A 1 543 ? -2.464 -1.658 -23.389 1.00 40.28 543 GLU A CA 1
ATOM 4346 C C . GLU A 1 543 ? -1.536 -2.880 -23.403 1.00 40.28 543 GLU A C 1
ATOM 4348 O O . GLU A 1 543 ? -1.386 -3.549 -22.375 1.00 40.28 543 GLU A O 1
ATOM 4353 N N . THR A 1 544 ? -0.832 -3.150 -24.503 1.00 35.31 544 THR A N 1
ATOM 4354 C CA . THR A 1 544 ? 0.197 -4.194 -24.535 1.00 35.31 544 THR A CA 1
ATOM 4355 C C . THR A 1 544 ? 1.420 -3.794 -23.702 1.00 35.31 544 THR A C 1
ATOM 4357 O O . THR A 1 544 ? 1.895 -2.663 -23.800 1.00 35.31 544 THR A O 1
ATOM 4360 N N . PRO A 1 545 ? 1.990 -4.683 -22.861 1.00 30.83 545 PRO A N 1
ATOM 4361 C CA . PRO A 1 545 ? 3.319 -4.440 -22.317 1.00 30.83 545 PRO A CA 1
ATOM 4362 C C . PRO A 1 545 ? 4.285 -4.363 -23.500 1.00 30.83 545 PRO A C 1
ATOM 4364 O O . PRO A 1 545 ? 4.559 -5.381 -24.138 1.00 30.83 545 PRO A O 1
ATOM 4367 N N . LEU A 1 546 ? 4.753 -3.151 -23.811 1.00 32.44 546 LEU A N 1
ATOM 4368 C CA . LEU A 1 546 ? 5.721 -2.917 -24.872 1.00 32.44 546 LEU A CA 1
ATOM 4369 C C . LEU A 1 546 ? 6.914 -3.846 -24.655 1.00 32.44 546 LEU A C 1
ATOM 4371 O O . LEU A 1 546 ? 7.690 -3.724 -23.706 1.00 32.44 546 LEU A O 1
ATOM 4375 N N . SER A 1 547 ? 7.025 -4.804 -25.570 1.00 31.17 547 SER A N 1
ATOM 4376 C CA . SER A 1 547 ? 8.296 -5.438 -25.875 1.00 31.17 547 SER A CA 1
ATOM 4377 C C . SER A 1 547 ? 9.237 -4.307 -26.289 1.00 31.17 547 SER A C 1
ATOM 4379 O O . SER A 1 547 ? 8.797 -3.443 -27.048 1.00 31.17 547 SER A O 1
ATOM 4381 N N . PRO A 1 548 ? 10.482 -4.250 -25.795 1.00 29.08 548 PRO A N 1
ATOM 4382 C CA . PRO A 1 548 ? 11.365 -3.144 -26.129 1.00 29.08 548 PRO A CA 1
ATOM 4383 C C . PRO A 1 548 ? 11.538 -3.094 -27.648 1.00 29.08 548 PRO A C 1
ATOM 4385 O O . PRO A 1 548 ? 11.991 -4.067 -28.260 1.00 29.08 548 PRO A O 1
ATOM 4388 N N . LEU A 1 549 ? 11.089 -1.979 -28.230 1.00 28.69 549 LEU A N 1
ATOM 4389 C CA . LEU A 1 549 ? 11.190 -1.695 -29.649 1.00 28.69 549 LEU A CA 1
ATOM 4390 C C . LEU A 1 549 ? 12.665 -1.657 -30.038 1.00 28.69 549 LEU A C 1
ATOM 4392 O O . LEU A 1 549 ? 13.524 -1.107 -29.352 1.00 28.69 549 LEU A O 1
ATOM 4396 N N . VAL A 1 550 ? 12.911 -2.359 -31.130 1.00 32.53 550 VAL A N 1
ATOM 4397 C CA . VAL A 1 550 ? 14.187 -2.569 -31.786 1.00 32.53 550 VAL A CA 1
ATOM 4398 C C . VAL A 1 550 ? 14.660 -1.241 -32.354 1.00 32.53 550 VAL A C 1
ATOM 4400 O O . VAL A 1 550 ? 13.949 -0.658 -33.167 1.00 32.53 550 VAL A O 1
ATOM 4403 N N . ASP A 1 551 ? 15.877 -0.831 -31.999 1.00 27.64 551 ASP A N 1
ATOM 4404 C CA . ASP A 1 551 ? 16.641 0.099 -32.823 1.00 27.64 551 ASP A CA 1
ATOM 4405 C C . ASP A 1 551 ? 17.900 -0.577 -33.379 1.00 27.64 551 ASP A C 1
ATOM 4407 O O . ASP A 1 551 ? 18.473 -1.520 -32.818 1.00 27.64 551 ASP A O 1
ATOM 4411 N N . VAL A 1 552 ? 18.226 -0.168 -34.591 1.00 32.94 552 VAL A N 1
ATOM 4412 C CA . VAL A 1 552 ? 18.922 -0.937 -35.611 1.00 32.94 552 VAL A CA 1
ATOM 4413 C C . VAL A 1 552 ? 20.447 -0.797 -35.485 1.00 32.94 552 VAL A C 1
ATOM 4415 O O . VAL A 1 552 ? 20.987 0.290 -35.355 1.00 32.94 552 VAL A O 1
ATOM 4418 N N . LYS A 1 553 ? 21.135 -1.942 -35.652 1.00 33.91 553 LYS A N 1
ATOM 4419 C CA . LYS A 1 553 ? 22.568 -2.134 -35.988 1.00 33.91 553 LYS A CA 1
ATOM 4420 C C . LYS A 1 553 ? 23.618 -1.682 -34.952 1.00 33.91 553 LYS A C 1
ATOM 4422 O O . LYS A 1 553 ? 24.205 -0.619 -35.048 1.00 33.91 553 LYS A O 1
ATOM 4427 N N . HIS A 1 554 ? 24.057 -2.620 -34.111 1.00 27.03 554 HIS A N 1
ATOM 4428 C CA . HIS A 1 554 ? 25.307 -3.379 -34.313 1.00 27.03 554 HIS A CA 1
ATOM 4429 C C . HIS A 1 554 ? 25.495 -4.418 -33.193 1.00 27.03 554 HIS A C 1
ATOM 4431 O O . HIS A 1 554 ? 25.095 -4.228 -32.048 1.00 27.03 554 HIS A O 1
ATOM 4437 N N . ARG A 1 555 ? 26.107 -5.558 -33.543 1.00 33.78 555 ARG A N 1
ATOM 4438 C CA . ARG A 1 555 ? 26.392 -6.695 -32.652 1.00 33.78 555 ARG A CA 1
ATOM 4439 C C . ARG A 1 555 ? 27.175 -6.265 -31.400 1.00 33.78 555 ARG A C 1
ATOM 4441 O O . ARG A 1 555 ? 28.402 -6.239 -31.427 1.00 33.78 555 ARG A O 1
ATOM 4448 N N . ARG A 1 556 ? 26.498 -6.108 -30.264 1.00 27.39 556 ARG A N 1
ATOM 4449 C CA . ARG A 1 556 ? 27.058 -6.460 -28.951 1.00 27.39 556 ARG A CA 1
ATOM 4450 C C . ARG A 1 556 ? 26.037 -7.276 -28.171 1.00 27.39 556 ARG A C 1
ATOM 4452 O O . ARG A 1 556 ? 24.863 -6.940 -28.087 1.00 27.39 556 ARG A O 1
ATOM 4459 N N . ARG A 1 557 ? 26.507 -8.421 -27.677 1.00 35.09 557 ARG A N 1
ATOM 4460 C CA . ARG A 1 557 ? 25.753 -9.396 -26.886 1.00 35.09 557 ARG A CA 1
ATOM 4461 C C . ARG A 1 557 ? 25.267 -8.710 -25.603 1.00 35.09 557 ARG A C 1
ATOM 4463 O O . ARG A 1 557 ? 26.066 -8.523 -24.694 1.00 35.09 557 ARG A O 1
ATOM 4470 N N . ALA A 1 558 ? 23.989 -8.347 -25.539 1.00 30.75 558 ALA A N 1
ATOM 4471 C CA . ALA A 1 558 ? 23.355 -7.826 -24.332 1.00 30.75 558 ALA A CA 1
ATOM 4472 C C . ALA A 1 558 ? 22.297 -8.816 -23.832 1.00 30.75 558 ALA A C 1
ATOM 4474 O O . ALA A 1 558 ? 21.422 -9.277 -24.566 1.00 30.75 558 ALA A O 1
ATOM 4475 N N . SER A 1 559 ? 22.448 -9.196 -22.572 1.00 28.27 559 SER A N 1
ATOM 4476 C CA . SER A 1 559 ? 21.681 -10.219 -21.881 1.00 28.27 559 SER A CA 1
ATOM 4477 C C . SER A 1 559 ? 20.306 -9.676 -21.483 1.00 28.27 559 SER A C 1
ATOM 4479 O O . SER A 1 559 ? 20.200 -8.856 -20.575 1.00 28.27 559 SER A O 1
ATOM 4481 N N . TYR A 1 560 ? 19.241 -10.137 -22.139 1.00 30.78 560 TYR A N 1
ATOM 4482 C CA . TYR A 1 560 ? 17.872 -9.749 -21.798 1.00 30.78 560 TYR A CA 1
ATOM 4483 C C . TYR A 1 560 ? 17.373 -10.493 -20.545 1.00 30.78 560 TYR A C 1
ATOM 4485 O O . TYR A 1 560 ? 17.208 -11.710 -20.553 1.00 30.78 560 TYR A O 1
ATOM 4493 N N . ALA A 1 561 ? 17.075 -9.716 -19.503 1.00 36.47 561 ALA A N 1
ATOM 4494 C CA . ALA A 1 561 ? 16.208 -10.018 -18.358 1.00 36.47 561 ALA A CA 1
ATOM 4495 C C . ALA A 1 561 ? 16.606 -11.155 -17.384 1.00 36.47 561 ALA A C 1
ATOM 4497 O O . ALA A 1 561 ? 16.621 -12.350 -17.686 1.00 36.47 561 ALA A O 1
ATOM 4498 N N . HIS A 1 562 ? 16.785 -10.764 -16.118 1.00 32.94 562 HIS A N 1
ATOM 4499 C CA . HIS A 1 562 ? 16.863 -11.665 -14.971 1.00 32.94 562 HIS A CA 1
ATOM 4500 C C . HIS A 1 562 ? 15.451 -12.004 -14.481 1.00 32.94 562 HIS A C 1
ATOM 4502 O O . HIS A 1 562 ? 14.664 -11.106 -14.196 1.00 32.94 562 HIS A O 1
ATOM 4508 N N . LYS A 1 563 ? 15.134 -13.292 -14.321 1.00 36.00 563 LYS A N 1
ATOM 4509 C CA . LYS A 1 563 ? 13.961 -13.709 -13.546 1.00 36.00 563 LYS A CA 1
ATOM 4510 C C . LYS A 1 563 ? 14.432 -14.013 -12.126 1.00 36.00 563 LYS A C 1
ATOM 4512 O O . LYS A 1 563 ? 15.176 -14.969 -11.915 1.00 36.00 563 LYS A O 1
ATOM 4517 N N . LEU A 1 564 ? 14.035 -13.182 -11.167 1.00 35.66 564 LEU A N 1
ATOM 4518 C CA . LEU A 1 564 ? 14.158 -13.503 -9.748 1.00 35.66 564 LEU A CA 1
ATOM 4519 C C . LEU A 1 564 ? 13.050 -14.501 -9.408 1.00 35.66 564 LEU A C 1
ATOM 4521 O O . LEU A 1 564 ? 11.869 -14.170 -9.463 1.00 35.66 564 LEU A O 1
ATOM 4525 N N . GLU A 1 565 ? 13.425 -15.741 -9.115 1.00 36.47 565 GLU A N 1
ATOM 4526 C CA . GLU A 1 565 ? 12.501 -16.739 -8.581 1.00 36.47 565 GLU A CA 1
ATOM 4527 C C . GLU A 1 565 ? 12.824 -16.997 -7.114 1.00 36.47 565 GLU A C 1
ATOM 4529 O O . GLU A 1 565 ? 13.976 -17.229 -6.739 1.00 36.47 565 GLU A O 1
ATOM 4534 N N . PHE A 1 566 ? 11.782 -16.988 -6.292 1.00 36.09 566 PHE A N 1
ATOM 4535 C CA . PHE A 1 566 ? 11.853 -17.332 -4.883 1.00 36.09 566 PHE A CA 1
ATOM 4536 C C . PHE A 1 566 ? 11.334 -18.756 -4.714 1.00 36.09 566 PHE A C 1
ATOM 4538 O O . PHE A 1 566 ? 10.189 -19.050 -5.049 1.00 36.09 566 PHE A O 1
ATOM 4545 N N . GLN A 1 567 ? 12.188 -19.659 -4.233 1.00 34.31 567 GLN A N 1
ATOM 4546 C CA . GLN A 1 567 ? 11.840 -21.067 -4.054 1.00 34.31 567 GLN A CA 1
ATOM 4547 C C . GLN A 1 567 ? 12.030 -21.472 -2.589 1.00 34.31 567 GLN A C 1
ATOM 4549 O O . GLN A 1 567 ? 13.042 -21.137 -1.974 1.00 34.31 567 GLN A O 1
ATOM 4554 N N . VAL A 1 568 ? 11.066 -22.212 -2.039 1.00 29.98 568 VAL A N 1
ATOM 4555 C CA . VAL A 1 568 ? 11.066 -22.693 -0.648 1.00 29.98 568 VAL A CA 1
ATOM 4556 C C . VAL A 1 568 ? 11.197 -24.224 -0.657 1.00 29.98 568 VAL A C 1
ATOM 4558 O O . VAL A 1 568 ? 10.277 -24.905 -1.102 1.00 29.98 568 VAL A O 1
ATOM 4561 N N . GLY A 1 569 ? 12.327 -24.794 -0.198 1.00 33.66 569 GLY A N 1
ATOM 4562 C CA . GLY A 1 569 ? 12.485 -26.259 -0.058 1.00 33.66 569 GLY A CA 1
ATOM 4563 C C . GLY A 1 569 ? 13.922 -26.823 -0.057 1.00 33.66 569 GLY A C 1
ATOM 4564 O O . GLY A 1 569 ? 14.824 -26.270 -0.671 1.00 33.66 569 GLY A O 1
ATOM 4565 N N . LYS A 1 570 ? 14.134 -27.944 0.662 1.00 31.16 570 LYS A N 1
ATOM 4566 C CA . LYS A 1 570 ? 15.425 -28.513 1.131 1.00 31.16 570 LYS A CA 1
ATOM 4567 C C . LYS A 1 570 ? 16.254 -29.258 0.062 1.00 31.16 570 LYS A C 1
ATOM 4569 O O . LYS A 1 570 ? 15.752 -30.213 -0.519 1.00 31.16 570 LYS A O 1
ATOM 4574 N N . HIS A 1 571 ? 17.573 -29.026 0.016 1.00 33.00 571 HIS A N 1
ATOM 4575 C CA . HIS A 1 571 ? 18.542 -30.073 -0.368 1.00 33.00 571 HIS A CA 1
ATOM 4576 C C . HIS A 1 571 ? 18.925 -30.940 0.860 1.00 33.00 571 HIS A C 1
ATOM 4578 O O . HIS A 1 571 ? 18.985 -30.458 2.001 1.00 33.00 571 HIS A O 1
ATOM 4584 N N . ARG A 1 572 ? 19.130 -32.246 0.643 1.00 34.69 572 ARG A N 1
ATOM 4585 C CA . ARG A 1 572 ? 19.682 -33.238 1.588 1.00 34.69 572 ARG A CA 1
ATOM 4586 C C . ARG A 1 572 ? 21.057 -33.698 1.079 1.00 34.69 572 ARG A C 1
ATOM 4588 O O . ARG A 1 572 ? 21.100 -34.096 -0.075 1.00 34.69 572 ARG A O 1
ATOM 4595 N N . GLY A 1 573 ? 22.052 -33.707 1.985 1.00 34.06 573 GLY A N 1
ATOM 4596 C CA . GLY A 1 573 ? 23.253 -34.579 2.064 1.00 34.06 573 GLY A CA 1
ATOM 4597 C C . GLY A 1 573 ? 24.272 -34.514 0.919 1.00 34.06 573 GLY A C 1
ATOM 4598 O O . GLY A 1 573 ? 23.887 -34.284 -0.214 1.00 34.06 573 GLY A O 1
ATOM 4599 N N . GLY A 1 574 ? 25.576 -34.716 1.105 1.00 28.88 574 GLY A N 1
ATOM 4600 C CA . GLY A 1 574 ? 26.464 -35.072 2.232 1.00 28.88 574 GLY A CA 1
ATOM 4601 C C . GLY A 1 574 ? 27.883 -34.623 1.810 1.00 28.88 574 GLY A C 1
ATOM 4602 O O . GLY A 1 574 ? 27.992 -33.900 0.826 1.00 28.88 574 GLY A O 1
ATOM 4603 N N . GLU A 1 575 ? 29.028 -34.910 2.412 1.00 27.98 575 GLU A N 1
ATOM 4604 C CA . GLU A 1 575 ? 29.571 -35.727 3.501 1.00 27.98 575 GLU A CA 1
ATOM 4605 C C . GLU A 1 575 ? 30.927 -35.035 3.818 1.00 27.98 575 GLU A C 1
ATOM 4607 O O . GLU A 1 575 ? 31.530 -34.462 2.914 1.00 27.98 575 GLU A O 1
ATOM 4612 N N . ASN A 1 576 ? 31.423 -35.099 5.059 1.00 28.48 576 ASN A N 1
ATOM 4613 C CA . ASN A 1 576 ? 32.763 -34.650 5.514 1.00 28.48 576 ASN A CA 1
ATOM 4614 C C . ASN A 1 576 ? 32.989 -33.163 5.877 1.00 28.48 576 ASN A C 1
ATOM 4616 O O . ASN A 1 576 ? 33.394 -32.359 5.049 1.00 28.48 576 ASN A O 1
ATOM 4620 N N . MET A 1 577 ? 32.885 -32.846 7.177 1.00 27.62 577 MET A N 1
ATOM 4621 C CA . MET A 1 577 ? 34.006 -32.383 8.040 1.00 27.62 577 MET A CA 1
ATOM 4622 C C . MET A 1 577 ? 33.448 -32.085 9.445 1.00 27.62 577 MET A C 1
ATOM 4624 O O . MET A 1 577 ? 32.661 -31.163 9.614 1.00 27.62 577 MET A O 1
ATOM 4628 N N . LYS A 1 578 ? 33.536 -33.046 10.377 1.00 30.81 578 LYS A N 1
ATOM 4629 C CA . LYS A 1 578 ? 34.599 -33.306 11.383 1.00 30.81 578 LYS A CA 1
ATOM 4630 C C . LYS A 1 578 ? 34.590 -32.332 12.578 1.00 30.81 578 LYS A C 1
ATOM 4632 O O . LYS A 1 578 ? 34.837 -31.145 12.428 1.00 30.81 578 LYS A O 1
ATOM 4637 N N . VAL A 1 579 ? 34.356 -32.913 13.759 1.00 37.31 579 VAL A N 1
ATOM 4638 C CA . VAL A 1 579 ? 34.491 -32.351 15.122 1.00 37.31 579 VAL A CA 1
ATOM 4639 C C . VAL A 1 579 ? 35.900 -32.701 15.644 1.00 37.31 579 VAL A C 1
ATOM 4641 O O . VAL A 1 579 ? 36.354 -33.807 15.334 1.00 37.31 579 VAL A O 1
ATOM 4644 N N . PRO A 1 580 ? 36.617 -31.823 16.386 1.00 35.66 580 PRO A N 1
ATOM 4645 C CA . PRO A 1 580 ? 37.046 -32.240 17.740 1.00 35.66 580 PRO A CA 1
ATOM 4646 C C . PRO A 1 580 ? 37.175 -31.130 18.833 1.00 35.66 580 PRO A C 1
ATOM 4648 O O . PRO A 1 580 ? 36.932 -29.956 18.584 1.00 35.66 580 PRO A O 1
ATOM 4651 N N . HIS A 1 581 ? 37.543 -31.571 20.055 1.00 35.34 581 HIS A N 1
ATOM 4652 C CA . HIS A 1 581 ? 37.215 -31.103 21.429 1.00 35.34 581 HIS A CA 1
ATOM 4653 C C . HIS A 1 581 ? 38.380 -30.514 22.294 1.00 35.34 581 HIS A C 1
ATOM 4655 O O . HIS A 1 581 ? 39.522 -30.480 21.852 1.00 35.34 581 HIS A O 1
ATOM 4661 N N . LYS A 1 582 ? 38.055 -30.249 23.593 1.00 27.03 582 LYS A N 1
ATOM 4662 C CA . LYS A 1 582 ? 38.831 -30.377 24.872 1.00 27.03 582 LYS A CA 1
ATOM 4663 C C . LYS A 1 582 ? 39.133 -29.110 25.739 1.00 27.03 582 LYS A C 1
ATOM 4665 O O . LYS A 1 582 ? 39.901 -29.238 26.670 1.00 27.03 582 LYS A O 1
ATOM 4670 N N . VAL A 1 583 ? 38.406 -27.984 25.569 1.00 40.72 583 VAL A N 1
ATOM 4671 C CA . VAL A 1 583 ? 38.105 -26.891 26.577 1.00 40.72 583 VAL A CA 1
ATOM 4672 C C . VAL A 1 583 ? 39.296 -25.990 27.052 1.00 40.72 583 VAL A C 1
ATOM 4674 O O . VAL A 1 583 ? 40.340 -26.555 27.350 1.00 40.72 583 VAL A O 1
ATOM 4677 N N . PRO A 1 584 ? 39.216 -24.619 27.141 1.00 33.38 584 PRO A N 1
ATOM 4678 C CA . PRO A 1 584 ? 38.128 -23.762 27.685 1.00 33.38 584 PRO A CA 1
ATOM 4679 C C . PRO A 1 584 ? 37.033 -23.346 26.682 1.00 33.38 584 PRO A C 1
ATOM 4681 O O . PRO A 1 584 ? 37.318 -22.979 25.547 1.00 33.38 584 PRO A O 1
ATOM 4684 N N . LYS A 1 585 ? 35.755 -23.458 27.077 1.00 49.62 585 LYS A N 1
ATOM 4685 C CA . LYS A 1 585 ? 34.610 -23.755 26.185 1.00 49.62 585 LYS A CA 1
ATOM 4686 C C . LYS A 1 585 ? 33.946 -22.511 25.564 1.00 49.62 585 LYS A C 1
ATOM 4688 O O . LYS A 1 585 ? 32.964 -21.977 26.062 1.00 49.62 585 LYS A O 1
ATOM 4693 N N . HIS A 1 586 ? 34.468 -22.111 24.410 1.00 41.03 586 HIS A N 1
ATOM 4694 C CA . HIS A 1 586 ? 33.810 -21.274 23.398 1.00 41.03 586 HIS A CA 1
ATOM 4695 C C . HIS A 1 586 ? 32.626 -22.042 22.740 1.00 41.03 586 HIS A C 1
ATOM 4697 O O . HIS A 1 586 ? 32.681 -23.274 22.733 1.00 41.03 586 HIS A O 1
ATOM 4703 N N . PRO A 1 587 ? 31.605 -21.401 22.120 1.00 42.97 587 PRO A N 1
ATOM 4704 C CA . PRO A 1 587 ? 30.448 -22.042 21.443 1.00 42.97 587 PRO A CA 1
ATOM 4705 C C . PRO A 1 587 ? 30.733 -23.103 20.359 1.00 42.97 587 PRO A C 1
ATOM 4707 O O . PRO A 1 587 ? 29.813 -23.617 19.732 1.00 42.97 587 PRO A O 1
ATOM 4710 N N . LEU A 1 588 ? 32.000 -23.439 20.128 1.00 38.12 588 LEU A N 1
ATOM 4711 C CA . LEU A 1 588 ? 32.460 -24.507 19.244 1.00 38.12 588 LEU A CA 1
ATOM 4712 C C . LEU A 1 588 ? 33.063 -25.716 20.012 1.00 38.12 588 LEU A C 1
ATOM 4714 O O . LEU A 1 588 ? 33.484 -26.667 19.365 1.00 38.12 588 LEU A O 1
ATOM 4718 N N . LEU A 1 589 ? 33.099 -25.718 21.360 1.00 37.03 589 LEU A N 1
ATOM 4719 C CA . LEU A 1 589 ? 33.701 -26.772 22.210 1.00 37.03 589 LEU A CA 1
ATOM 4720 C C . LEU A 1 589 ? 32.749 -27.410 23.263 1.00 37.03 589 LEU A C 1
ATOM 4722 O O . LEU A 1 589 ? 33.199 -28.267 24.024 1.00 37.03 589 LEU A O 1
ATOM 4726 N N . ASP A 1 590 ? 31.466 -27.025 23.343 1.00 48.44 590 ASP A N 1
ATOM 4727 C CA . ASP A 1 590 ? 30.448 -27.594 24.258 1.00 48.44 590 ASP A CA 1
ATOM 4728 C C . ASP A 1 590 ? 29.796 -28.869 23.684 1.00 48.44 590 ASP A C 1
ATOM 4730 O O . ASP A 1 590 ? 28.996 -28.803 22.752 1.00 48.44 590 ASP A O 1
ATOM 4734 N N . THR A 1 591 ? 30.143 -30.038 24.226 1.00 46.72 591 THR A N 1
ATOM 4735 C CA . THR A 1 591 ? 29.742 -31.342 23.668 1.00 46.72 591 THR A CA 1
ATOM 4736 C C . THR A 1 591 ? 28.809 -32.173 24.538 1.00 46.72 591 THR A C 1
ATOM 4738 O O . THR A 1 591 ? 28.238 -33.139 24.038 1.00 46.72 591 THR A O 1
ATOM 4741 N N . ASP A 1 592 ? 28.597 -31.788 25.798 1.00 46.38 592 ASP A N 1
ATOM 4742 C CA . ASP A 1 592 ? 27.991 -32.681 26.800 1.00 46.38 592 ASP A CA 1
ATOM 4743 C C . ASP A 1 592 ? 26.539 -32.311 27.140 1.00 46.38 592 ASP A C 1
ATOM 4745 O O . ASP A 1 592 ? 25.889 -32.991 27.926 1.00 46.38 592 ASP A O 1
ATOM 4749 N N . GLN A 1 593 ? 25.997 -31.256 26.520 1.00 51.84 593 GLN A N 1
ATOM 4750 C CA . GLN A 1 593 ? 24.572 -30.899 26.581 1.00 51.84 593 GLN A CA 1
ATOM 4751 C C . GLN A 1 593 ? 23.980 -30.783 28.000 1.00 51.84 593 GLN A C 1
ATOM 4753 O O . GLN A 1 593 ? 22.784 -30.996 28.197 1.00 51.84 593 GLN A O 1
ATOM 4758 N N . ASN A 1 594 ? 24.786 -30.390 28.992 1.00 48.38 594 ASN A N 1
ATOM 4759 C CA . ASN A 1 594 ? 24.317 -30.233 30.367 1.00 48.38 594 ASN A CA 1
ATOM 4760 C C . ASN A 1 594 ? 23.296 -29.079 30.461 1.00 48.38 594 ASN A C 1
ATOM 4762 O O . ASN A 1 594 ? 23.539 -27.973 29.971 1.00 48.38 594 ASN A O 1
ATOM 4766 N N . MET A 1 595 ? 22.125 -29.356 31.042 1.00 54.31 595 MET A N 1
ATOM 4767 C CA . MET A 1 595 ? 21.005 -28.409 31.170 1.00 54.31 595 MET A CA 1
ATOM 4768 C C . MET A 1 595 ? 21.030 -27.634 32.491 1.00 54.31 595 MET A C 1
ATOM 4770 O O . MET A 1 595 ? 20.373 -26.602 32.600 1.00 54.31 595 MET A O 1
ATOM 4774 N N . ASN A 1 596 ? 21.807 -28.101 33.472 1.00 50.19 596 ASN A N 1
ATOM 4775 C CA . ASN A 1 596 ? 21.899 -27.492 34.801 1.00 50.19 596 ASN A CA 1
ATOM 4776 C C . ASN A 1 596 ? 22.834 -26.269 34.845 1.00 50.19 596 ASN A C 1
ATOM 4778 O O . ASN A 1 596 ? 22.833 -25.533 35.824 1.00 50.19 596 ASN A O 1
ATOM 4782 N N . GLU A 1 597 ? 23.610 -26.035 33.784 1.00 49.84 597 GLU A N 1
ATOM 4783 C CA . GLU A 1 597 ? 24.532 -24.894 33.643 1.00 49.84 597 GLU A CA 1
ATOM 4784 C C . GLU A 1 597 ? 23.870 -23.670 32.982 1.00 49.84 597 GLU A C 1
ATOM 4786 O O . GLU A 1 597 ? 24.484 -22.616 32.835 1.00 49.84 597 GLU A O 1
ATOM 4791 N N . ILE A 1 598 ? 22.598 -23.790 32.585 1.00 52.38 598 ILE A N 1
ATOM 4792 C CA . ILE A 1 598 ? 21.836 -22.722 31.938 1.00 52.38 598 ILE A CA 1
ATOM 4793 C C . ILE A 1 598 ? 21.124 -21.909 33.015 1.00 52.38 598 ILE A C 1
ATOM 4795 O O . ILE A 1 598 ? 20.027 -22.247 33.456 1.00 52.38 598 ILE A O 1
ATOM 4799 N N . VAL A 1 599 ? 21.765 -20.824 33.438 1.00 51.94 599 VAL A N 1
ATOM 4800 C CA . VAL A 1 599 ? 21.262 -19.972 34.525 1.00 51.94 599 VAL A CA 1
ATOM 4801 C C . VAL A 1 599 ? 20.209 -18.983 34.018 1.00 51.94 599 VAL A C 1
ATOM 4803 O O . VAL A 1 599 ? 19.300 -18.608 34.760 1.00 51.94 599 VAL A O 1
ATOM 4806 N N . THR A 1 600 ? 20.276 -18.580 32.742 1.00 54.28 600 THR A N 1
ATOM 4807 C CA . THR A 1 600 ? 19.357 -17.589 32.173 1.00 54.28 600 THR A CA 1
ATOM 4808 C C . THR A 1 600 ? 18.707 -18.032 30.865 1.00 54.28 600 THR A C 1
ATOM 4810 O O . THR A 1 600 ? 19.248 -18.790 30.060 1.00 54.28 600 THR A O 1
ATOM 4813 N N . TYR A 1 601 ? 17.520 -17.484 30.600 1.00 50.44 601 TYR A N 1
ATOM 4814 C CA . TYR A 1 601 ? 16.829 -17.664 29.323 1.00 50.44 601 TYR A CA 1
ATOM 4815 C C . TYR A 1 601 ? 17.634 -17.108 28.130 1.00 50.44 601 TYR A C 1
ATOM 4817 O O . TYR A 1 601 ? 17.446 -17.555 27.001 1.00 50.44 601 TYR A O 1
ATOM 4825 N N . ALA A 1 602 ? 18.544 -16.153 28.362 1.00 51.84 602 ALA A N 1
ATOM 4826 C CA . ALA A 1 602 ? 19.425 -15.605 27.332 1.00 51.84 602 ALA A CA 1
ATOM 4827 C C . ALA A 1 602 ? 20.471 -16.631 26.869 1.00 51.84 602 ALA A C 1
ATOM 4829 O O . ALA A 1 602 ? 20.679 -16.767 25.664 1.00 51.84 602 ALA A O 1
ATOM 4830 N N . ASP A 1 603 ? 21.028 -17.417 27.792 1.00 49.00 603 ASP A N 1
ATOM 4831 C CA . ASP A 1 603 ? 21.966 -18.503 27.479 1.00 49.00 603 ASP A CA 1
ATOM 4832 C C . ASP A 1 603 ? 21.267 -19.634 26.712 1.00 49.00 603 ASP A C 1
ATOM 4834 O O . ASP A 1 603 ? 21.774 -20.130 25.703 1.00 49.00 603 ASP A O 1
ATOM 4838 N N . LEU A 1 604 ? 20.029 -19.963 27.104 1.00 53.53 604 LEU A N 1
ATOM 4839 C CA . LEU A 1 604 ? 19.175 -20.913 26.382 1.00 53.53 604 LEU A CA 1
ATOM 4840 C C . LEU A 1 604 ? 18.836 -20.414 24.962 1.00 53.53 604 LEU A C 1
ATOM 4842 O O . LEU A 1 604 ? 18.802 -21.197 24.013 1.00 53.53 604 LEU A O 1
ATOM 4846 N N . LYS A 1 605 ? 18.617 -19.103 24.798 1.00 52.53 605 LYS A N 1
ATOM 4847 C CA . LYS A 1 605 ? 18.301 -18.452 23.516 1.00 52.53 605 LYS A CA 1
ATOM 4848 C C . LYS A 1 605 ? 19.522 -18.332 22.603 1.00 52.53 605 LYS A C 1
ATOM 4850 O O . LYS A 1 605 ? 19.381 -18.521 21.400 1.00 52.53 605 LYS A O 1
ATOM 4855 N N . LEU A 1 606 ? 20.710 -18.068 23.145 1.00 53.50 606 LEU A N 1
ATOM 4856 C CA . LEU A 1 606 ? 21.974 -18.095 22.401 1.00 53.50 606 LEU A CA 1
ATOM 4857 C C . LEU A 1 606 ? 22.286 -19.509 21.906 1.00 53.50 606 LEU A C 1
ATOM 4859 O O . LEU A 1 606 ? 22.602 -19.687 20.730 1.00 53.50 606 LEU A O 1
ATOM 4863 N N . ARG A 1 607 ? 22.088 -20.519 22.761 1.00 51.47 607 ARG A N 1
ATOM 4864 C CA . ARG A 1 607 ? 22.216 -21.933 22.388 1.00 51.47 607 ARG A CA 1
ATOM 4865 C C . ARG A 1 607 ? 21.189 -22.335 21.328 1.00 51.47 607 ARG A C 1
ATOM 4867 O O . ARG A 1 607 ? 21.542 -22.962 20.336 1.00 51.47 607 ARG A O 1
ATOM 4874 N N . TRP A 1 608 ? 19.934 -21.913 21.467 1.00 51.62 608 TRP A N 1
ATOM 4875 C CA . TRP A 1 608 ? 18.894 -22.143 20.459 1.00 51.62 608 TRP A CA 1
ATOM 4876 C C . TRP A 1 608 ? 19.183 -21.433 19.130 1.00 51.62 608 TRP A C 1
ATOM 4878 O O . TRP A 1 608 ? 18.967 -22.011 18.072 1.00 51.62 608 TRP A O 1
ATOM 4888 N N . ASN A 1 609 ? 19.723 -20.215 19.158 1.00 51.38 609 ASN A N 1
ATOM 4889 C CA . ASN A 1 609 ? 20.108 -19.486 17.949 1.00 51.38 609 ASN A CA 1
ATOM 4890 C C . ASN A 1 609 ? 21.310 -20.127 17.235 1.00 51.38 609 ASN A C 1
ATOM 4892 O O . ASN A 1 609 ? 21.387 -20.047 16.015 1.00 51.38 609 ASN A O 1
ATOM 4896 N N . TYR A 1 610 ? 22.225 -20.779 17.961 1.00 48.09 610 TYR A N 1
ATOM 4897 C CA . TYR A 1 610 ? 23.364 -21.493 17.366 1.00 48.09 610 TYR A CA 1
ATOM 4898 C C . TYR A 1 610 ? 23.014 -22.910 16.880 1.00 48.09 610 TYR A C 1
ATOM 4900 O O . TYR A 1 610 ? 23.548 -23.360 15.869 1.00 48.09 610 TYR A O 1
ATOM 4908 N N . VAL A 1 611 ? 22.121 -23.622 17.576 1.00 45.75 611 VAL A N 1
ATOM 4909 C CA . VAL A 1 611 ? 21.815 -25.044 17.309 1.00 45.75 611 VAL A CA 1
ATOM 4910 C C . VAL A 1 611 ? 20.509 -25.226 16.517 1.00 45.75 611 VAL A C 1
ATOM 4912 O O . VAL A 1 611 ? 20.349 -26.194 15.775 1.00 45.75 611 VAL A O 1
ATOM 4915 N N . GLY A 1 612 ? 19.570 -24.286 16.636 1.00 42.38 612 GLY A N 1
ATOM 4916 C CA . GLY A 1 612 ? 18.252 -24.313 15.996 1.00 42.38 612 GLY A CA 1
ATOM 4917 C C . GLY A 1 612 ? 18.211 -23.706 14.593 1.00 42.38 612 GLY A C 1
ATOM 4918 O O . GLY A 1 612 ? 17.179 -23.808 13.924 1.00 42.38 612 GLY A O 1
ATOM 4919 N N . ASP A 1 613 ? 19.313 -23.114 14.119 1.00 42.41 613 ASP A N 1
ATOM 4920 C CA . ASP A 1 613 ? 19.371 -22.436 12.823 1.00 42.41 613 ASP A CA 1
ATOM 4921 C C . ASP A 1 613 ? 19.563 -23.441 11.677 1.00 42.41 613 ASP A C 1
ATOM 4923 O O . ASP A 1 613 ? 20.582 -23.542 10.986 1.00 42.41 613 ASP A O 1
ATOM 4927 N N . VAL A 1 614 ? 18.518 -24.238 11.469 1.00 44.97 614 VAL A N 1
ATOM 4928 C CA . VAL A 1 614 ? 18.320 -25.014 10.255 1.00 44.97 614 VAL A CA 1
ATOM 4929 C C . VAL A 1 614 ? 18.197 -24.017 9.098 1.00 44.97 614 VAL A C 1
ATOM 4931 O O . VAL A 1 614 ? 17.105 -23.559 8.765 1.00 44.97 614 VAL A O 1
ATOM 4934 N N . ARG A 1 615 ? 19.334 -23.722 8.454 1.00 44.38 615 ARG A N 1
ATOM 4935 C CA . ARG A 1 615 ? 19.512 -23.023 7.165 1.00 44.38 615 ARG A CA 1
ATOM 4936 C C . ARG A 1 615 ? 18.682 -23.637 6.021 1.00 44.38 615 ARG A C 1
ATOM 4938 O O . ARG A 1 615 ? 19.227 -24.175 5.059 1.00 44.38 615 ARG A O 1
ATOM 4945 N N . ARG A 1 616 ? 17.355 -23.584 6.091 1.00 40.66 616 ARG A N 1
ATOM 4946 C CA . ARG A 1 616 ? 16.456 -24.006 5.001 1.00 40.66 616 ARG A CA 1
ATOM 4947 C C . ARG A 1 616 ? 15.471 -22.940 4.546 1.00 40.66 616 ARG A C 1
ATOM 4949 O O . ARG A 1 616 ? 14.851 -23.155 3.515 1.00 40.66 616 ARG A O 1
ATOM 4956 N N . ASN A 1 617 ? 15.450 -21.786 5.216 1.00 40.56 617 ASN A N 1
ATOM 4957 C CA . ASN A 1 617 ? 14.733 -20.586 4.778 1.00 40.56 617 ASN A CA 1
ATOM 4958 C C . ASN A 1 617 ? 15.651 -19.349 4.646 1.00 40.56 617 ASN A C 1
ATOM 4960 O O . ASN A 1 617 ? 15.194 -18.226 4.827 1.00 40.56 617 ASN A O 1
ATOM 4964 N N . ARG A 1 618 ? 16.935 -19.510 4.278 1.00 41.47 618 ARG A N 1
ATOM 4965 C CA . ARG A 1 618 ? 17.590 -18.422 3.530 1.00 41.47 618 ARG A CA 1
ATOM 4966 C C . ARG A 1 618 ? 17.061 -18.488 2.108 1.00 41.47 618 ARG A C 1
ATOM 4968 O O . ARG A 1 618 ? 17.368 -19.417 1.365 1.00 41.47 618 ARG A O 1
ATOM 4975 N N . MET A 1 619 ? 16.241 -17.505 1.772 1.00 38.94 619 MET A N 1
ATOM 4976 C CA . MET A 1 619 ? 15.833 -17.167 0.418 1.00 38.94 619 MET A CA 1
ATOM 4977 C C . MET A 1 619 ? 17.093 -16.722 -0.331 1.00 38.94 619 MET A C 1
ATOM 4979 O O . MET A 1 619 ? 17.423 -15.544 -0.385 1.00 38.94 619 MET A O 1
ATOM 4983 N N . ASN A 1 620 ? 17.876 -17.677 -0.830 1.00 36.25 620 ASN A N 1
ATOM 4984 C CA . ASN A 1 620 ? 18.991 -17.341 -1.699 1.00 36.25 620 ASN A CA 1
ATOM 4985 C C . ASN A 1 620 ? 18.391 -16.891 -3.029 1.00 36.25 620 ASN A C 1
ATOM 4987 O O . ASN A 1 620 ? 17.888 -17.717 -3.792 1.00 36.25 620 ASN A O 1
ATOM 4991 N N . MET A 1 621 ? 18.455 -15.587 -3.305 1.00 36.38 621 MET A N 1
ATOM 4992 C CA . MET A 1 621 ? 18.272 -15.072 -4.656 1.00 36.38 621 MET A CA 1
ATOM 4993 C C . MET A 1 621 ? 19.264 -15.785 -5.569 1.00 36.38 621 MET A C 1
ATOM 4995 O O . MET A 1 621 ? 20.471 -15.553 -5.508 1.00 36.38 621 MET A O 1
ATOM 4999 N N . ARG A 1 622 ? 18.765 -16.662 -6.434 1.00 38.53 622 ARG A N 1
ATOM 5000 C CA . ARG A 1 622 ? 19.517 -17.058 -7.617 1.00 38.53 622 ARG A CA 1
ATOM 5001 C C . ARG A 1 622 ? 19.112 -16.108 -8.734 1.00 38.53 622 ARG A C 1
ATOM 5003 O O . ARG A 1 622 ? 17.959 -16.117 -9.154 1.00 38.53 622 ARG A O 1
ATOM 5010 N N . ARG A 1 623 ? 20.072 -15.353 -9.276 1.00 35.72 623 ARG A N 1
ATOM 5011 C CA . ARG A 1 623 ? 20.001 -14.939 -10.683 1.00 35.72 623 ARG A CA 1
ATOM 5012 C C . ARG A 1 623 ? 20.035 -16.225 -11.502 1.00 35.72 623 ARG A C 1
ATOM 5014 O O . ARG A 1 623 ? 21.103 -16.750 -11.802 1.00 35.72 623 ARG A O 1
ATOM 5021 N N . LYS A 1 624 ? 18.870 -16.785 -11.815 1.00 36.06 624 LYS A N 1
ATOM 5022 C CA . LYS A 1 624 ? 18.783 -17.753 -12.898 1.00 36.06 624 LYS A CA 1
ATOM 5023 C C . LYS A 1 624 ? 18.593 -16.914 -14.149 1.00 36.06 624 LYS A C 1
ATOM 5025 O O . LYS A 1 624 ? 17.553 -16.283 -14.328 1.00 36.06 624 LYS A O 1
ATOM 5030 N N . TRP A 1 625 ? 19.633 -16.845 -14.973 1.00 37.50 625 TRP A N 1
ATOM 5031 C CA . TRP A 1 625 ? 19.482 -16.390 -16.347 1.00 37.50 625 TRP A CA 1
ATOM 5032 C C . TRP A 1 625 ? 18.277 -17.138 -16.918 1.00 37.50 625 TRP A C 1
ATOM 5034 O O . TRP A 1 625 ? 18.244 -18.371 -16.840 1.00 37.50 625 TRP A O 1
ATOM 5044 N N . LYS A 1 626 ? 17.263 -16.425 -17.429 1.00 37.06 626 LYS A N 1
ATOM 5045 C CA . LYS A 1 626 ? 16.356 -17.070 -18.375 1.00 37.06 626 LYS A CA 1
ATOM 5046 C C . LYS A 1 626 ? 17.288 -17.547 -19.480 1.00 37.06 626 LYS A C 1
ATOM 5048 O O . LYS A 1 626 ? 17.816 -16.726 -20.225 1.00 37.06 626 LYS A O 1
ATOM 5053 N N . SER A 1 627 ? 17.558 -18.847 -19.564 1.00 36.16 627 SER A N 1
ATOM 5054 C CA . SER A 1 627 ? 17.983 -19.377 -20.847 1.00 36.16 627 SER A CA 1
ATOM 5055 C C . SER A 1 627 ? 16.893 -18.930 -21.809 1.00 36.16 627 SER A C 1
ATOM 5057 O O . SER A 1 627 ? 15.703 -19.096 -21.516 1.00 36.16 627 SER A O 1
ATOM 5059 N N . PHE A 1 628 ? 17.288 -18.291 -22.910 1.00 37.06 628 PHE A N 1
ATOM 5060 C CA . PHE A 1 628 ? 16.387 -18.102 -24.040 1.00 37.06 628 PHE A CA 1
ATOM 5061 C C . PHE A 1 628 ? 15.606 -19.412 -24.238 1.00 37.06 628 PHE A C 1
ATOM 5063 O O . PHE A 1 628 ? 16.192 -20.475 -23.992 1.00 37.06 628 PHE A O 1
ATOM 5070 N N . PRO A 1 629 ? 14.317 -19.394 -24.645 1.00 42.12 629 PRO A N 1
ATOM 5071 C CA . PRO A 1 629 ? 13.709 -20.619 -25.156 1.00 42.12 629 PRO A CA 1
ATOM 5072 C C . PRO A 1 629 ? 14.733 -21.185 -26.125 1.00 42.12 629 PRO A C 1
ATOM 5074 O O . PRO A 1 629 ? 15.146 -20.455 -27.025 1.00 42.12 629 PRO A O 1
ATOM 5077 N N . ASN A 1 630 ? 15.272 -22.367 -25.815 1.00 39.59 630 ASN A N 1
ATOM 5078 C CA . ASN A 1 630 ? 16.455 -22.899 -26.473 1.00 39.59 630 ASN A CA 1
ATOM 5079 C C . ASN A 1 630 ? 16.106 -23.143 -27.946 1.00 39.59 630 ASN A C 1
ATOM 5081 O O . ASN A 1 630 ? 15.888 -24.270 -28.372 1.00 39.59 630 ASN A O 1
ATOM 5085 N N . ARG A 1 631 ? 16.127 -22.089 -28.762 1.00 42.03 631 ARG A N 1
ATOM 5086 C CA . ARG A 1 631 ? 16.505 -22.141 -30.160 1.00 42.03 631 ARG A CA 1
ATOM 5087 C C . ARG A 1 631 ? 18.011 -22.348 -30.142 1.00 42.03 631 ARG A C 1
ATOM 5089 O O . ARG A 1 631 ? 18.779 -21.482 -30.536 1.00 42.03 631 ARG A O 1
ATOM 5096 N N . HIS A 1 632 ? 18.445 -23.481 -29.598 1.00 42.12 632 HIS A N 1
ATOM 5097 C CA . HIS A 1 632 ? 19.677 -24.071 -30.061 1.00 42.12 632 HIS A CA 1
ATOM 5098 C C . HIS A 1 632 ? 19.322 -24.577 -31.461 1.00 42.12 632 HIS A C 1
ATOM 5100 O O . HIS A 1 632 ? 18.616 -25.585 -31.551 1.00 42.12 632 HIS A O 1
ATOM 5106 N N . PRO A 1 633 ? 19.736 -23.921 -32.565 1.00 43.78 633 PRO A N 1
ATOM 5107 C CA . PRO A 1 633 ? 19.964 -24.709 -33.765 1.00 43.78 633 PRO A CA 1
ATOM 5108 C C . PRO A 1 633 ? 20.848 -25.873 -33.311 1.00 43.78 633 PRO A C 1
ATOM 5110 O O . PRO A 1 633 ? 21.828 -25.656 -32.585 1.00 43.78 633 PRO A O 1
ATOM 5113 N N . LYS A 1 634 ? 20.418 -27.107 -33.590 1.00 43.81 634 LYS A N 1
ATOM 5114 C CA . LYS A 1 634 ? 21.182 -28.304 -33.227 1.00 43.81 634 LYS A CA 1
ATOM 5115 C C . LYS A 1 634 ? 22.609 -28.053 -33.699 1.00 43.81 634 LYS A C 1
ATOM 5117 O O . LYS A 1 634 ? 22.808 -27.800 -34.883 1.00 43.81 634 LYS A O 1
ATOM 5122 N N . ARG A 1 635 ? 23.583 -28.048 -32.787 1.00 45.00 635 ARG A N 1
ATOM 5123 C CA . ARG A 1 635 ? 24.978 -28.048 -33.225 1.00 45.00 635 ARG A CA 1
ATOM 5124 C C . ARG A 1 635 ? 25.168 -29.337 -34.011 1.00 45.00 635 ARG A C 1
ATOM 5126 O O . ARG A 1 635 ? 24.715 -30.389 -33.559 1.00 45.00 635 ARG A O 1
ATOM 5133 N N . GLU A 1 636 ? 25.756 -29.236 -35.191 1.00 55.62 636 GLU A N 1
ATOM 5134 C CA . GLU A 1 636 ? 26.133 -30.412 -35.964 1.00 55.62 636 GLU A CA 1
ATOM 5135 C C . GLU A 1 636 ? 27.017 -31.315 -35.097 1.00 55.62 636 GLU A C 1
ATOM 5137 O O . GLU A 1 636 ? 27.782 -30.821 -34.256 1.00 55.62 636 GLU A O 1
ATOM 5142 N N . VAL A 1 637 ? 26.871 -32.635 -35.264 1.00 61.09 637 VAL A N 1
ATOM 5143 C CA . VAL A 1 637 ? 27.762 -33.600 -34.615 1.00 61.09 637 VAL A CA 1
ATOM 5144 C C . VAL A 1 637 ? 29.157 -33.286 -35.127 1.00 61.09 637 VAL A C 1
ATOM 5146 O O . VAL A 1 637 ? 29.445 -33.462 -36.306 1.00 61.09 637 VAL A O 1
ATOM 5149 N N . THR A 1 638 ? 29.981 -32.722 -34.255 1.00 70.94 638 THR A N 1
ATOM 5150 C CA . THR A 1 638 ? 31.315 -32.243 -34.608 1.00 70.94 638 THR A CA 1
ATOM 5151 C C . THR A 1 638 ? 32.343 -32.996 -33.795 1.00 70.94 638 THR A C 1
ATOM 5153 O O . THR A 1 638 ? 32.102 -33.393 -32.656 1.00 70.94 638 THR A O 1
ATOM 5156 N N . THR A 1 639 ? 33.504 -33.188 -34.389 1.00 80.44 639 THR A N 1
ATOM 5157 C CA . THR A 1 639 ? 34.679 -33.784 -33.769 1.00 80.44 639 THR A CA 1
ATOM 5158 C C . THR A 1 639 ? 35.714 -32.693 -33.513 1.00 80.44 639 THR A C 1
ATOM 5160 O O . THR A 1 639 ? 35.683 -31.617 -34.117 1.00 80.44 639 THR A O 1
ATOM 5163 N N . ALA A 1 640 ? 36.576 -32.918 -32.529 1.00 86.81 640 ALA A N 1
ATOM 5164 C CA . ALA A 1 640 ? 37.760 -32.108 -32.295 1.00 86.81 640 ALA A CA 1
ATOM 5165 C C . ALA A 1 640 ? 38.946 -33.051 -32.122 1.00 86.81 640 ALA A C 1
ATOM 5167 O O . ALA A 1 640 ? 38.986 -33.826 -31.164 1.00 86.81 640 ALA A O 1
ATOM 5168 N N . PHE A 1 641 ? 39.886 -32.981 -33.054 1.00 89.00 641 PHE A N 1
ATOM 5169 C CA . PHE A 1 641 ? 41.128 -33.728 -33.029 1.00 89.00 641 PHE A CA 1
ATOM 5170 C C . PHE A 1 641 ? 42.238 -32.867 -32.427 1.00 89.00 641 PHE A C 1
ATOM 5172 O O . PHE A 1 641 ? 42.551 -31.780 -32.910 1.00 89.00 641 PHE A O 1
ATOM 5179 N N . VAL A 1 642 ? 42.829 -33.357 -31.346 1.00 89.19 642 VAL A N 1
ATOM 5180 C CA . VAL A 1 642 ? 43.846 -32.662 -30.564 1.00 89.19 642 VAL A CA 1
ATOM 5181 C C . VAL A 1 642 ? 45.130 -33.478 -30.599 1.00 89.19 642 VAL A C 1
ATOM 5183 O O . VAL A 1 642 ? 45.220 -34.531 -29.977 1.00 89.19 642 VAL A O 1
ATOM 5186 N N . GLN A 1 643 ? 46.131 -32.974 -31.314 1.00 87.56 643 GLN A N 1
ATOM 5187 C CA . GLN A 1 643 ? 47.487 -33.519 -31.298 1.00 87.56 643 GLN A CA 1
ATOM 5188 C C . GLN A 1 643 ? 48.247 -32.925 -30.104 1.00 87.56 643 GLN A C 1
ATOM 5190 O O . GLN A 1 643 ? 48.240 -31.706 -29.918 1.00 87.56 643 GLN A O 1
ATOM 5195 N N . HIS A 1 644 ? 48.833 -33.766 -29.249 1.00 88.69 644 HIS A N 1
ATOM 5196 C CA . HIS A 1 644 ? 49.398 -33.320 -27.970 1.00 88.69 644 HIS A CA 1
ATOM 5197 C C . HIS A 1 644 ? 50.678 -32.491 -28.138 1.00 88.69 644 HIS A C 1
ATOM 5199 O O . HIS A 1 644 ? 50.899 -31.553 -27.378 1.00 88.69 644 HIS A O 1
ATOM 5205 N N . ASP A 1 645 ? 51.473 -32.783 -29.165 1.00 84.25 645 ASP A N 1
ATOM 5206 C CA . ASP A 1 645 ? 52.673 -32.031 -29.560 1.00 84.25 645 ASP A CA 1
ATOM 5207 C C . ASP A 1 645 ? 52.384 -30.587 -30.009 1.00 84.25 645 ASP A C 1
ATOM 5209 O O . ASP A 1 645 ? 53.266 -29.734 -29.965 1.00 84.25 645 ASP A O 1
ATOM 5213 N N . ARG A 1 646 ? 51.146 -30.295 -30.422 1.00 78.38 646 ARG A N 1
ATOM 5214 C CA . ARG A 1 646 ? 50.701 -28.973 -30.889 1.00 78.38 646 ARG A CA 1
ATOM 5215 C C . ARG A 1 646 ? 50.009 -28.139 -29.809 1.00 78.38 646 ARG A C 1
ATOM 5217 O O . ARG A 1 646 ? 49.478 -27.073 -30.118 1.00 78.38 646 ARG A O 1
ATOM 5224 N N . MET A 1 647 ? 49.986 -28.603 -28.558 1.00 80.44 647 MET A N 1
ATOM 5225 C CA . MET A 1 647 ? 49.429 -27.830 -27.447 1.00 80.44 647 MET A CA 1
ATOM 5226 C C . MET A 1 647 ? 50.451 -26.840 -26.861 1.00 80.44 647 MET A C 1
ATOM 5228 O O . MET A 1 647 ? 51.611 -27.208 -26.684 1.00 80.44 647 MET A O 1
ATOM 5232 N N . PRO A 1 648 ? 50.031 -25.612 -26.484 1.00 74.38 648 PRO A N 1
ATOM 5233 C CA . PRO A 1 648 ? 48.667 -25.066 -26.530 1.00 74.38 648 PRO A CA 1
ATOM 5234 C C . PRO A 1 648 ? 48.276 -24.492 -27.907 1.00 74.38 648 PRO A C 1
ATOM 5236 O O . PRO A 1 648 ? 49.085 -23.871 -28.591 1.00 74.38 648 PRO A O 1
ATOM 5239 N N . PHE A 1 649 ? 47.004 -24.642 -28.296 1.00 64.94 649 PHE A N 1
ATOM 5240 C CA . PHE A 1 649 ? 46.507 -24.129 -29.578 1.00 64.94 649 PHE A CA 1
ATOM 5241 C C . PHE A 1 649 ? 46.190 -22.628 -29.529 1.00 64.94 649 PHE A C 1
ATOM 5243 O O . PHE A 1 649 ? 45.497 -22.163 -28.625 1.00 64.94 649 PHE A O 1
ATOM 5250 N N . ILE A 1 650 ? 46.628 -21.893 -30.554 1.00 62.12 650 ILE A N 1
ATOM 5251 C CA . ILE A 1 650 ? 46.208 -20.503 -30.824 1.00 62.12 650 ILE A CA 1
ATOM 5252 C C . ILE A 1 650 ? 44.921 -20.481 -31.680 1.00 62.12 650 ILE A C 1
ATOM 5254 O O . ILE A 1 650 ? 44.150 -19.525 -31.632 1.00 62.12 650 ILE A O 1
ATOM 5258 N N . THR A 1 651 ? 44.664 -21.551 -32.440 1.00 74.00 651 THR A N 1
ATOM 5259 C CA . THR A 1 651 ? 43.544 -21.699 -33.383 1.00 74.00 651 THR A CA 1
ATOM 5260 C C . THR A 1 651 ? 42.614 -22.852 -32.998 1.00 74.00 651 THR A C 1
ATOM 5262 O O . THR A 1 651 ? 42.932 -23.667 -32.132 1.00 74.00 651 THR A O 1
ATOM 5265 N N . GLU A 1 652 ? 41.431 -22.929 -33.618 1.00 73.12 652 GLU A N 1
ATOM 5266 C CA . GLU A 1 652 ? 40.527 -24.063 -33.398 1.00 73.12 652 GLU A CA 1
ATOM 5267 C C . GLU A 1 652 ? 41.188 -25.380 -33.851 1.00 73.12 652 GLU A C 1
ATOM 5269 O O . GLU A 1 652 ? 41.768 -25.424 -34.941 1.00 73.12 652 GLU A O 1
ATOM 5274 N N . PRO A 1 653 ? 41.116 -26.456 -33.041 1.00 77.62 653 PRO A N 1
ATOM 5275 C CA . PRO A 1 653 ? 41.685 -27.743 -33.416 1.00 77.62 653 PRO A CA 1
ATOM 5276 C C . PRO A 1 653 ? 40.984 -28.298 -34.667 1.00 77.62 653 PRO A C 1
ATOM 5278 O O . PRO A 1 653 ? 39.775 -28.084 -34.831 1.00 77.62 653 PRO A O 1
ATOM 5281 N N . PRO A 1 654 ? 41.705 -29.026 -35.540 1.00 82.88 654 PRO A N 1
ATOM 5282 C CA . PRO A 1 654 ? 41.104 -29.659 -36.708 1.00 82.88 654 PRO A CA 1
ATOM 5283 C C . PRO A 1 654 ? 39.968 -30.600 -36.289 1.00 82.88 654 PRO A C 1
ATOM 5285 O O . PRO A 1 654 ? 39.994 -31.189 -35.208 1.00 82.88 654 PRO A O 1
ATOM 5288 N N . LYS A 1 655 ? 38.941 -30.729 -37.135 1.00 80.31 655 LYS A N 1
ATOM 5289 C CA . LYS A 1 655 ? 37.788 -31.596 -36.840 1.00 80.31 655 LYS A CA 1
ATOM 5290 C C . LYS A 1 655 ? 38.181 -33.072 -36.870 1.00 80.31 655 LYS A C 1
ATOM 5292 O O . LYS A 1 655 ? 37.841 -33.815 -35.954 1.00 80.31 655 LYS A O 1
ATOM 5297 N N . ASP A 1 656 ? 38.955 -33.452 -37.879 1.00 82.38 656 ASP A N 1
ATOM 5298 C CA . ASP A 1 656 ? 39.334 -34.832 -38.163 1.00 82.38 656 ASP A CA 1
ATOM 5299 C C . ASP A 1 656 ? 40.860 -34.997 -38.151 1.00 82.38 656 ASP A C 1
ATOM 5301 O O . ASP A 1 656 ? 41.587 -34.011 -38.334 1.00 82.38 656 ASP A O 1
ATOM 5305 N N . PRO A 1 657 ? 41.366 -36.219 -37.901 1.00 83.94 657 PRO A N 1
ATOM 5306 C CA . PRO A 1 657 ? 42.793 -36.493 -38.000 1.00 83.94 657 PRO A CA 1
ATOM 5307 C C . PRO A 1 657 ? 43.306 -36.197 -39.423 1.00 83.94 657 PRO A C 1
ATOM 5309 O O . PRO A 1 657 ? 42.571 -36.401 -40.394 1.00 83.94 657 PRO A O 1
ATOM 5312 N N . PRO A 1 658 ? 44.561 -35.735 -39.576 1.00 83.06 658 PRO A N 1
ATOM 5313 C CA . PRO A 1 658 ? 45.148 -35.462 -40.884 1.00 83.06 658 PRO A CA 1
ATOM 5314 C C . PRO A 1 658 ? 45.042 -36.668 -41.841 1.00 83.06 658 PRO A C 1
ATOM 5316 O O . PRO A 1 658 ? 45.334 -37.795 -41.422 1.00 83.06 658 PRO A O 1
ATOM 5319 N N . PRO A 1 659 ? 44.673 -36.464 -43.123 1.00 78.19 659 PRO A N 1
ATOM 5320 C CA . PRO A 1 659 ? 44.617 -37.541 -44.108 1.00 78.19 659 PRO A CA 1
ATOM 5321 C C . PRO A 1 659 ? 45.955 -38.289 -44.195 1.00 78.19 659 PRO A C 1
ATOM 5323 O O . PRO A 1 659 ? 47.008 -37.670 -44.329 1.00 78.19 659 PRO A O 1
ATOM 5326 N N . GLY A 1 660 ? 45.921 -39.622 -44.102 1.00 73.81 660 GLY A N 1
ATOM 5327 C CA . GLY A 1 660 ? 47.119 -40.471 -44.151 1.00 73.81 660 GLY A CA 1
ATOM 5328 C C . GLY A 1 660 ? 47.846 -40.678 -42.813 1.00 73.81 660 GLY A C 1
ATOM 5329 O O . GLY A 1 660 ? 48.823 -41.426 -42.774 1.00 73.81 660 GLY A O 1
ATOM 5330 N N . MET A 1 661 ? 47.378 -40.082 -41.708 1.00 81.62 661 MET A N 1
ATOM 5331 C CA . MET A 1 661 ? 47.908 -40.369 -40.370 1.00 81.62 661 MET A CA 1
ATOM 5332 C C . MET A 1 661 ? 47.558 -41.803 -39.944 1.00 81.62 661 MET A C 1
ATOM 5334 O O . MET A 1 661 ? 46.388 -42.185 -39.915 1.00 81.62 661 MET A O 1
ATOM 5338 N N . LYS A 1 662 ? 48.566 -42.600 -39.566 1.00 78.88 662 LYS A N 1
ATOM 5339 C CA . LYS A 1 662 ? 48.340 -43.918 -38.955 1.00 78.88 662 LYS A CA 1
ATOM 5340 C C . LYS A 1 662 ? 47.849 -43.734 -37.518 1.00 78.88 662 LYS A C 1
ATOM 5342 O O . LYS A 1 662 ? 48.576 -43.206 -36.680 1.00 78.88 662 LYS A O 1
ATOM 5347 N N . LEU A 1 663 ? 46.619 -44.161 -37.243 1.00 83.06 663 LEU A N 1
ATOM 5348 C CA . LEU A 1 663 ? 46.047 -44.173 -35.898 1.00 83.06 663 LEU A CA 1
ATOM 5349 C C . LEU A 1 663 ? 46.449 -45.484 -35.207 1.00 83.06 663 LEU A C 1
ATOM 5351 O O . LEU A 1 663 ? 45.991 -46.550 -35.611 1.00 83.06 663 LEU A O 1
ATOM 5355 N N . ASP A 1 664 ? 47.303 -45.416 -34.185 1.00 85.44 664 ASP A N 1
ATOM 5356 C CA . ASP A 1 664 ? 47.621 -46.570 -33.331 1.00 85.44 664 ASP A CA 1
ATOM 5357 C C . ASP A 1 664 ? 46.446 -46.852 -32.378 1.00 85.44 664 ASP A C 1
ATOM 5359 O O . ASP A 1 664 ? 46.366 -46.314 -31.273 1.00 85.44 664 ASP A O 1
ATOM 5363 N N . LEU A 1 665 ? 45.471 -47.628 -32.862 1.00 87.06 665 LEU A N 1
ATOM 5364 C CA . LEU A 1 665 ? 44.243 -47.952 -32.130 1.00 87.06 665 LEU A CA 1
ATOM 5365 C C . LEU A 1 665 ? 44.408 -49.130 -31.158 1.00 87.06 665 LEU A C 1
ATOM 5367 O O . LEU A 1 665 ? 43.543 -49.319 -30.304 1.00 87.06 665 LEU A O 1
ATOM 5371 N N . GLU A 1 666 ? 45.495 -49.899 -31.255 1.00 87.31 666 GLU A N 1
ATOM 5372 C CA . GLU A 1 666 ? 45.773 -51.015 -30.339 1.00 87.31 666 GLU A CA 1
ATOM 5373 C C . GLU A 1 666 ? 46.170 -50.495 -28.952 1.00 87.31 666 GLU A C 1
ATOM 5375 O O . GLU A 1 666 ? 45.686 -50.997 -27.939 1.00 87.31 666 GLU A O 1
ATOM 5380 N N . ASN A 1 667 ? 46.958 -49.415 -28.910 1.00 88.19 667 ASN A N 1
ATOM 5381 C CA . ASN A 1 667 ? 47.351 -48.726 -27.676 1.00 88.19 667 ASN A CA 1
ATOM 5382 C C . ASN A 1 667 ? 46.405 -47.570 -27.290 1.00 88.19 667 ASN A C 1
ATOM 5384 O O . ASN A 1 667 ? 46.743 -46.731 -26.447 1.00 88.19 667 ASN A O 1
ATOM 5388 N N . ALA A 1 668 ? 45.225 -47.491 -27.911 1.00 92.94 668 ALA A N 1
ATOM 5389 C CA . ALA A 1 668 ? 44.240 -46.456 -27.626 1.00 92.94 668 ALA A CA 1
ATOM 5390 C C . ALA A 1 668 ? 43.305 -46.852 -26.477 1.00 92.94 668 ALA A C 1
ATOM 5392 O O . ALA A 1 668 ? 42.919 -48.010 -26.316 1.00 92.94 668 ALA A O 1
ATOM 5393 N N . PHE A 1 669 ? 42.859 -45.852 -25.716 1.00 95.94 669 PHE A N 1
ATOM 5394 C CA . PHE A 1 669 ? 41.706 -45.987 -24.835 1.00 95.94 669 PHE A CA 1
ATOM 5395 C C . PHE A 1 669 ? 40.487 -45.305 -25.453 1.00 95.94 669 PHE A C 1
ATOM 5397 O O . PHE A 1 669 ? 40.585 -44.286 -26.141 1.00 95.94 669 PHE A O 1
ATOM 5404 N N . VAL A 1 670 ? 39.313 -45.845 -25.158 1.00 95.50 670 VAL A N 1
ATOM 5405 C CA . VAL A 1 670 ? 38.031 -45.327 -25.623 1.00 95.50 670 VAL A CA 1
ATOM 5406 C C . VAL A 1 670 ? 37.109 -45.046 -24.446 1.00 95.50 670 VAL A C 1
ATOM 5408 O O . VAL A 1 670 ? 37.122 -45.758 -23.443 1.00 95.50 670 VAL A O 1
ATOM 5411 N N . VAL A 1 671 ? 36.295 -43.999 -24.571 1.00 95.56 671 VAL A N 1
ATOM 5412 C CA . VAL A 1 671 ? 35.148 -43.747 -23.698 1.00 95.56 671 VAL A CA 1
ATOM 5413 C C . VAL A 1 671 ? 33.878 -43.939 -24.513 1.00 95.56 671 VAL A C 1
ATOM 5415 O O . VAL A 1 671 ? 33.605 -43.161 -25.429 1.00 95.56 671 VAL A O 1
ATOM 5418 N N . PHE A 1 672 ? 33.095 -44.963 -24.185 1.00 86.19 672 PHE A N 1
ATOM 5419 C CA . PHE A 1 672 ? 31.847 -45.274 -24.886 1.00 86.19 672 PHE A CA 1
ATOM 5420 C C . PHE A 1 672 ? 30.685 -45.510 -23.921 1.00 86.19 672 PHE A C 1
ATOM 5422 O O . PHE A 1 672 ? 30.871 -45.769 -22.728 1.00 86.19 672 PHE A O 1
ATOM 5429 N N . LEU A 1 673 ? 29.471 -45.394 -24.455 1.00 81.94 673 LEU A N 1
ATOM 5430 C CA . LEU A 1 673 ? 28.232 -45.647 -23.730 1.00 81.94 673 LEU A CA 1
ATOM 5431 C C . LEU A 1 673 ? 27.776 -47.091 -23.950 1.00 81.94 673 LEU A C 1
ATOM 5433 O O . LEU A 1 673 ? 27.487 -47.482 -25.080 1.00 81.94 673 LEU A O 1
ATOM 5437 N N . SER A 1 674 ? 27.663 -47.864 -22.869 1.00 78.06 674 SER A N 1
ATOM 5438 C CA . SER A 1 674 ? 27.060 -49.207 -22.906 1.00 78.06 674 SER A CA 1
ATOM 5439 C C . SER A 1 674 ? 25.540 -49.177 -22.704 1.00 78.06 674 SER A C 1
ATOM 5441 O O . SER A 1 674 ? 24.840 -50.127 -23.047 1.00 78.06 674 SER A O 1
ATOM 5443 N N . GLY A 1 675 ? 25.019 -48.075 -22.158 1.00 67.56 675 GLY A N 1
ATOM 5444 C CA . GLY A 1 675 ? 23.603 -47.846 -21.893 1.00 67.56 675 GLY A CA 1
ATOM 5445 C C . GLY A 1 675 ? 23.324 -46.369 -21.610 1.00 67.56 675 GLY A C 1
ATOM 5446 O O . GLY A 1 675 ? 24.208 -45.524 -21.726 1.00 67.56 675 GLY A O 1
ATOM 5447 N N . LYS A 1 676 ? 22.091 -46.047 -21.203 1.00 61.31 676 LYS A N 1
ATOM 5448 C CA . LYS A 1 676 ? 21.619 -44.655 -21.056 1.00 61.31 676 LYS A CA 1
ATOM 5449 C C . LYS A 1 676 ? 22.462 -43.795 -20.103 1.00 61.31 676 LYS A C 1
ATOM 5451 O O . LYS A 1 676 ? 22.619 -42.600 -20.324 1.00 61.31 676 LYS A O 1
ATOM 5456 N N . TRP A 1 677 ? 22.968 -44.388 -19.025 1.00 63.84 677 TRP A N 1
ATOM 5457 C CA . TRP A 1 677 ? 23.641 -43.655 -17.944 1.00 63.84 677 TRP A CA 1
ATOM 5458 C C . TRP A 1 677 ? 25.066 -44.142 -17.668 1.00 63.84 677 TRP A C 1
ATOM 5460 O O . TRP A 1 677 ? 25.730 -43.605 -16.785 1.00 63.84 677 TRP A O 1
ATOM 5470 N N . LEU A 1 678 ? 25.522 -45.171 -18.387 1.00 75.19 678 LEU A N 1
ATOM 5471 C CA . LEU A 1 678 ? 26.772 -45.872 -18.110 1.00 75.19 678 LEU A CA 1
ATOM 5472 C C . LEU A 1 678 ? 27.807 -45.531 -19.179 1.00 75.19 678 LEU A C 1
ATOM 5474 O O . LEU A 1 678 ? 27.630 -45.863 -20.351 1.00 75.19 678 LEU A O 1
ATOM 5478 N N . GLN A 1 679 ? 28.884 -44.873 -18.749 1.00 89.81 679 GLN A N 1
ATOM 5479 C CA . GLN A 1 679 ? 30.064 -44.603 -19.568 1.00 89.81 679 GLN A CA 1
ATOM 5480 C C . GLN A 1 679 ? 31.211 -45.479 -19.078 1.00 89.81 679 GLN A C 1
ATOM 5482 O O . GLN A 1 679 ? 31.447 -45.568 -17.872 1.00 89.81 679 GLN A O 1
ATOM 5487 N N . HIS A 1 680 ? 31.938 -46.091 -20.005 1.00 91.56 680 HIS A N 1
ATOM 5488 C CA . HIS A 1 680 ? 33.098 -46.913 -19.688 1.00 91.56 680 HIS A CA 1
ATOM 5489 C C . HIS A 1 680 ? 34.323 -46.352 -20.387 1.00 91.56 680 HIS A C 1
ATOM 5491 O O . HIS A 1 680 ? 34.292 -46.130 -21.595 1.00 91.56 680 HIS A O 1
ATOM 5497 N N . LYS A 1 681 ? 35.392 -46.142 -19.615 1.00 96.19 681 LYS A N 1
ATOM 5498 C CA . LYS A 1 681 ? 36.745 -45.998 -20.146 1.00 96.19 681 LYS A CA 1
ATOM 5499 C C . LYS A 1 681 ? 37.335 -47.399 -20.254 1.00 96.19 681 LYS A C 1
ATOM 5501 O O . LYS A 1 681 ? 37.373 -48.090 -19.240 1.00 96.19 681 LYS A O 1
ATOM 5506 N N . ALA A 1 682 ? 37.763 -47.794 -21.444 1.00 95.19 682 ALA A N 1
ATOM 5507 C CA . ALA A 1 682 ? 38.301 -49.124 -21.688 1.00 95.19 682 ALA A CA 1
ATOM 5508 C C . ALA A 1 682 ? 39.417 -49.101 -22.736 1.00 95.19 682 ALA A C 1
ATOM 5510 O O . ALA A 1 682 ? 39.439 -48.234 -23.612 1.00 95.19 682 ALA A O 1
ATOM 5511 N N . THR A 1 683 ? 40.318 -50.066 -22.635 1.00 95.62 683 THR A N 1
ATOM 5512 C CA . THR A 1 683 ? 41.336 -50.417 -23.630 1.00 95.62 683 THR A CA 1
ATOM 5513 C C . THR A 1 683 ? 41.010 -51.760 -24.282 1.00 95.62 683 THR A C 1
ATOM 5515 O O . THR A 1 683 ? 40.142 -52.502 -23.815 1.00 95.62 683 THR A O 1
ATOM 5518 N N . VAL A 1 684 ? 41.671 -52.069 -25.399 1.00 95.38 684 VAL A N 1
ATOM 5519 C CA . VAL A 1 684 ? 41.535 -53.374 -26.061 1.00 95.38 684 VAL A CA 1
ATOM 5520 C C . VAL A 1 684 ? 41.953 -54.491 -25.099 1.00 95.38 684 VAL A C 1
ATOM 5522 O O . VAL A 1 684 ? 43.010 -54.423 -24.484 1.00 95.38 684 VAL A O 1
ATOM 5525 N N . GLY A 1 685 ? 41.095 -55.501 -24.944 1.00 93.25 685 GLY A N 1
ATOM 5526 C CA . GLY A 1 685 ? 41.273 -56.616 -24.010 1.00 93.25 685 GLY A CA 1
ATOM 5527 C C . GLY A 1 685 ? 40.559 -56.465 -22.661 1.00 93.25 685 GLY A C 1
ATOM 5528 O O . GLY A 1 685 ? 40.415 -57.461 -21.952 1.00 93.25 685 GLY A O 1
ATOM 5529 N N . ASP A 1 686 ? 40.055 -55.277 -22.312 1.00 95.94 686 ASP A N 1
ATOM 5530 C CA . ASP A 1 686 ? 39.394 -55.055 -21.020 1.00 95.94 686 ASP A CA 1
ATOM 5531 C C . ASP A 1 686 ? 38.060 -55.802 -20.904 1.00 95.94 686 ASP A C 1
ATOM 5533 O O . ASP A 1 686 ? 37.284 -55.877 -21.860 1.00 95.94 686 ASP A O 1
ATOM 5537 N N . ILE A 1 687 ? 37.752 -56.275 -19.690 1.00 95.94 687 ILE A N 1
ATOM 5538 C CA . ILE A 1 687 ? 36.445 -56.844 -19.344 1.00 95.94 687 ILE A CA 1
ATOM 5539 C C . ILE A 1 687 ? 35.598 -55.794 -18.617 1.00 95.94 687 ILE A C 1
ATOM 5541 O O . ILE A 1 687 ? 35.932 -55.319 -17.533 1.00 95.94 687 ILE A O 1
ATOM 5545 N N . ILE A 1 688 ? 34.450 -55.473 -19.198 1.00 94.69 688 ILE A N 1
ATOM 5546 C CA . ILE A 1 688 ? 33.548 -54.406 -18.790 1.00 94.69 688 ILE A CA 1
ATOM 5547 C C . ILE A 1 688 ? 32.248 -55.017 -18.272 1.00 94.69 688 ILE A C 1
ATOM 5549 O O . ILE A 1 688 ? 31.564 -55.757 -18.979 1.00 94.69 688 ILE A O 1
ATOM 5553 N N . GLN A 1 689 ? 31.866 -54.672 -17.044 1.00 93.50 689 GLN A N 1
ATOM 5554 C CA . GLN A 1 689 ? 30.572 -55.056 -16.486 1.00 93.50 689 GLN A CA 1
ATOM 5555 C C . GLN A 1 689 ? 29.499 -54.031 -16.868 1.00 93.50 689 GLN A C 1
ATOM 5557 O O . GLN A 1 689 ? 29.614 -52.845 -16.557 1.00 93.50 689 GLN A O 1
ATOM 5562 N N . THR A 1 690 ? 28.424 -54.506 -17.487 1.00 89.06 690 THR A N 1
ATOM 5563 C CA . THR A 1 690 ? 27.289 -53.688 -17.932 1.00 89.06 690 THR A CA 1
ATOM 5564 C C . THR A 1 690 ? 25.963 -54.265 -17.438 1.00 89.06 690 THR A C 1
ATOM 5566 O O . THR A 1 690 ? 25.910 -55.354 -16.853 1.00 89.06 690 THR A O 1
ATOM 5569 N N . GLU A 1 691 ? 24.873 -53.524 -17.642 1.00 86.00 691 GLU A N 1
ATOM 5570 C CA . GLU A 1 691 ? 23.522 -54.041 -17.414 1.00 86.00 691 GLU A CA 1
ATOM 5571 C C . GLU A 1 691 ? 23.225 -55.263 -18.303 1.00 86.00 691 GLU A C 1
ATOM 5573 O O . GLU A 1 691 ? 23.954 -55.612 -19.235 1.00 86.00 691 GLU A O 1
ATOM 5578 N N . ARG A 1 692 ? 22.133 -55.970 -18.008 1.00 83.75 692 ARG A N 1
ATOM 5579 C CA . ARG A 1 692 ? 21.736 -57.133 -18.803 1.00 83.75 692 ARG A CA 1
ATOM 5580 C C . ARG A 1 692 ? 21.405 -56.743 -20.246 1.00 83.75 692 ARG A C 1
ATOM 5582 O O . ARG A 1 692 ? 20.375 -56.110 -20.489 1.00 83.75 692 ARG A O 1
ATOM 5589 N N . ILE A 1 693 ? 22.180 -57.251 -21.202 1.00 78.00 693 ILE A N 1
ATOM 5590 C CA . ILE A 1 693 ? 21.870 -57.133 -22.627 1.00 78.00 693 ILE A CA 1
ATOM 5591 C C . ILE A 1 693 ? 20.876 -58.231 -22.997 1.00 78.00 693 ILE A C 1
ATOM 5593 O O . ILE A 1 693 ? 21.171 -59.425 -22.974 1.00 78.00 693 ILE A O 1
ATOM 5597 N N . LYS A 1 694 ? 19.643 -57.836 -23.304 1.00 73.38 694 LYS A N 1
ATOM 5598 C CA . LYS A 1 694 ? 18.582 -58.785 -23.660 1.00 73.38 694 LYS A CA 1
ATOM 5599 C C . LYS A 1 694 ? 18.812 -59.330 -25.077 1.00 73.38 694 LYS A C 1
ATOM 5601 O O . LYS A 1 694 ? 19.267 -58.595 -25.944 1.00 73.38 694 LYS A O 1
ATOM 5606 N N . ARG A 1 695 ? 18.401 -60.585 -25.322 1.00 71.62 695 ARG A N 1
ATOM 5607 C CA . ARG A 1 695 ? 18.425 -61.267 -26.642 1.00 71.62 695 ARG A CA 1
ATOM 5608 C C . ARG A 1 695 ? 19.816 -61.522 -27.238 1.00 71.62 695 ARG A C 1
ATOM 5610 O O . ARG A 1 695 ? 19.933 -61.707 -28.444 1.00 71.62 695 ARG A O 1
ATOM 5617 N N . LYS A 1 696 ? 20.842 -61.544 -26.399 1.00 74.12 696 LYS A N 1
ATOM 5618 C CA . LYS A 1 696 ? 22.195 -61.944 -26.770 1.00 74.12 696 LYS A CA 1
ATOM 5619 C C . LYS A 1 696 ? 22.686 -63.008 -25.808 1.00 74.12 696 LYS A C 1
ATOM 5621 O O . LYS A 1 696 ? 22.230 -63.046 -24.662 1.00 74.12 696 LYS A O 1
ATOM 5626 N N . GLN A 1 697 ? 23.551 -63.880 -26.293 1.00 81.69 697 GLN A N 1
ATOM 5627 C CA . GLN A 1 697 ? 24.134 -64.972 -25.528 1.00 81.69 697 GLN A CA 1
ATOM 5628 C C . GLN A 1 697 ? 25.633 -64.739 -25.332 1.00 81.69 697 GLN A C 1
ATOM 5630 O O . GLN A 1 697 ? 26.217 -63.817 -25.900 1.00 81.69 697 GLN A O 1
ATOM 5635 N N . ALA A 1 698 ? 26.245 -65.545 -24.467 1.00 88.56 698 ALA A N 1
ATOM 5636 C CA . ALA A 1 698 ? 27.698 -65.585 -24.369 1.00 88.56 698 ALA A CA 1
ATOM 5637 C C . ALA A 1 698 ? 28.296 -66.025 -25.717 1.00 88.56 698 ALA A C 1
ATOM 5639 O O . ALA A 1 698 ? 27.739 -66.897 -26.379 1.00 88.56 698 ALA A O 1
ATOM 5640 N N . GLY A 1 699 ? 29.396 -65.398 -26.121 1.00 87.38 699 GLY A N 1
ATOM 5641 C CA . GLY A 1 699 ? 30.043 -65.569 -27.422 1.00 87.38 699 GLY A CA 1
ATOM 5642 C C . GLY A 1 699 ? 29.565 -64.604 -28.512 1.00 87.38 699 GLY A C 1
ATOM 5643 O O . GLY A 1 699 ? 30.263 -64.440 -29.509 1.00 87.38 699 GLY A O 1
ATOM 5644 N N . ASP A 1 700 ? 28.430 -63.917 -28.335 1.00 83.31 700 ASP A N 1
ATOM 5645 C CA . ASP A 1 700 ? 27.937 -62.974 -29.343 1.00 83.31 700 ASP A CA 1
ATOM 5646 C C . ASP A 1 700 ? 28.791 -61.698 -29.403 1.00 83.31 700 ASP A C 1
ATOM 5648 O O . ASP A 1 700 ? 29.104 -61.087 -28.375 1.00 83.31 700 ASP A O 1
ATOM 5652 N N . GLN A 1 701 ? 29.064 -61.230 -30.624 1.00 83.12 701 GLN A N 1
ATOM 5653 C CA . GLN A 1 701 ? 29.679 -59.926 -30.869 1.00 83.12 701 GLN A CA 1
ATOM 5654 C C . GLN A 1 701 ? 28.638 -58.795 -30.889 1.00 83.12 701 GLN A C 1
ATOM 5656 O O . GLN A 1 701 ? 27.523 -58.927 -31.412 1.00 83.12 701 GLN A O 1
ATOM 5661 N N . ILE A 1 702 ? 29.017 -57.658 -30.309 1.00 79.62 702 ILE A N 1
ATOM 5662 C CA . ILE A 1 702 ? 28.232 -56.429 -30.202 1.00 79.62 702 ILE A CA 1
ATOM 5663 C C . ILE A 1 702 ? 29.102 -55.247 -30.617 1.00 79.62 702 ILE A C 1
ATOM 5665 O O . ILE A 1 702 ? 30.263 -55.145 -30.233 1.00 79.62 702 ILE A O 1
ATOM 5669 N N . VAL A 1 703 ? 28.506 -54.319 -31.365 1.00 81.00 703 VAL A N 1
ATOM 5670 C CA . VAL A 1 703 ? 29.166 -53.089 -31.803 1.00 81.00 703 VAL A CA 1
ATOM 5671 C C . VAL A 1 703 ? 28.471 -51.882 -31.183 1.00 81.00 703 VAL A C 1
ATOM 5673 O O . VAL A 1 703 ? 27.273 -51.682 -31.391 1.00 81.00 703 VAL A O 1
ATOM 5676 N N . PHE A 1 704 ? 29.223 -51.057 -30.455 1.00 76.94 704 PHE A N 1
ATOM 5677 C CA . PHE A 1 704 ? 28.753 -49.790 -29.896 1.00 76.94 704 PHE A CA 1
ATOM 5678 C C . PHE A 1 704 ? 29.213 -48.620 -30.771 1.00 76.94 704 PHE A C 1
ATOM 5680 O O . PHE A 1 704 ? 30.409 -48.403 -30.947 1.00 76.94 704 PHE A O 1
ATOM 5687 N N . GLY A 1 705 ? 28.260 -47.846 -31.302 1.00 68.38 705 GLY A N 1
ATOM 5688 C CA . GLY A 1 705 ? 28.532 -46.623 -32.079 1.00 68.38 705 GLY A CA 1
ATOM 5689 C C . GLY A 1 705 ? 28.488 -45.329 -31.257 1.00 68.38 705 GLY A C 1
ATOM 5690 O O . GLY A 1 705 ? 28.777 -44.252 -31.766 1.00 68.38 705 GLY A O 1
ATOM 5691 N N . SER A 1 706 ? 28.106 -45.401 -29.980 1.00 74.88 706 SER A N 1
ATOM 5692 C CA . SER A 1 706 ? 28.028 -44.242 -29.083 1.00 74.88 706 SER A CA 1
ATOM 5693 C C . SER A 1 706 ? 29.367 -43.993 -28.389 1.00 74.88 706 SER A C 1
ATOM 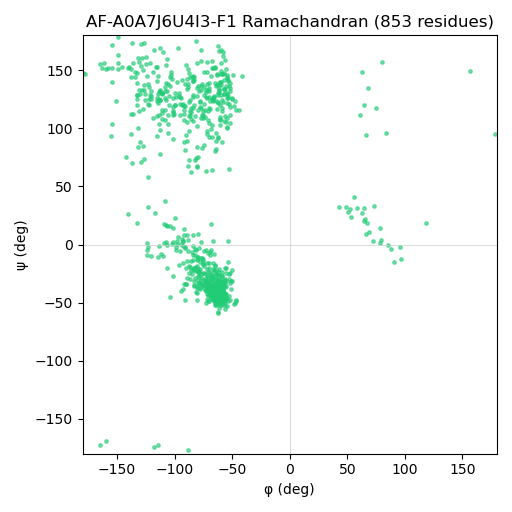5695 O O . SER A 1 706 ? 29.502 -44.173 -27.177 1.00 74.88 706 SER A O 1
ATOM 5697 N N . VAL A 1 707 ? 30.366 -43.599 -29.179 1.00 82.62 707 VAL A N 1
ATOM 5698 C CA . VAL A 1 707 ? 31.721 -43.295 -28.705 1.00 82.62 707 VAL A CA 1
ATOM 5699 C C . VAL A 1 707 ? 31.852 -41.801 -28.429 1.00 82.62 707 VAL A C 1
ATOM 5701 O O . VAL A 1 707 ? 31.556 -40.979 -29.291 1.00 82.62 707 VAL A O 1
ATOM 5704 N N . LEU A 1 708 ? 32.288 -41.438 -27.226 1.00 86.88 708 LEU A N 1
ATOM 5705 C CA . LEU A 1 708 ? 32.438 -40.045 -26.795 1.00 86.88 708 LEU A CA 1
ATOM 5706 C C . LEU A 1 708 ? 33.849 -39.516 -27.061 1.00 86.88 708 LEU A C 1
ATOM 5708 O O . LEU A 1 708 ? 34.020 -38.353 -27.426 1.00 86.88 708 LEU A O 1
ATOM 5712 N N . LEU A 1 709 ? 34.860 -40.360 -26.853 1.00 93.38 709 LEU A N 1
ATOM 5713 C CA . LEU A 1 709 ? 36.265 -39.972 -26.905 1.00 93.38 709 LEU A CA 1
ATOM 5714 C C . LEU A 1 709 ? 37.134 -41.181 -27.253 1.00 93.38 709 LEU A C 1
ATOM 5716 O O . LEU A 1 709 ? 36.908 -42.266 -26.719 1.00 93.38 709 LEU A O 1
ATOM 5720 N N . VAL A 1 710 ? 38.141 -40.978 -28.100 1.00 94.62 710 VAL A N 1
ATOM 5721 C CA . VAL A 1 710 ? 39.231 -41.936 -28.349 1.00 94.62 710 VAL A CA 1
ATOM 5722 C C . VAL A 1 710 ? 40.543 -41.205 -28.109 1.00 94.62 710 VAL A C 1
ATOM 5724 O O . VAL A 1 710 ? 40.730 -40.108 -28.627 1.00 94.62 710 VAL A O 1
ATOM 5727 N N . GLY A 1 711 ? 41.436 -41.775 -27.309 1.00 93.75 711 GLY A N 1
ATOM 5728 C CA . GLY A 1 711 ? 42.707 -41.143 -26.976 1.00 93.75 711 GLY A CA 1
ATOM 5729 C C . GLY A 1 711 ? 43.863 -42.126 -27.000 1.00 93.75 711 GLY A C 1
ATOM 5730 O O . GLY A 1 711 ? 43.728 -43.277 -26.593 1.00 93.75 711 GLY A O 1
ATOM 5731 N N . THR A 1 712 ? 45.011 -41.641 -27.448 1.00 92.88 712 THR A N 1
ATOM 5732 C CA . THR A 1 712 ? 46.310 -42.303 -27.344 1.00 92.88 712 THR A CA 1
ATOM 5733 C C . THR A 1 712 ? 47.241 -41.440 -26.496 1.00 92.88 712 THR A C 1
ATOM 5735 O O . THR A 1 712 ? 46.843 -40.421 -25.921 1.00 92.88 712 THR A O 1
ATOM 5738 N N . LYS A 1 713 ? 48.507 -41.842 -26.401 1.00 90.62 713 LYS A N 1
ATOM 5739 C CA . LYS A 1 713 ? 49.545 -41.033 -25.762 1.00 90.62 713 LYS A CA 1
ATOM 5740 C C . LYS A 1 713 ? 49.798 -39.713 -26.502 1.00 90.62 713 LYS A C 1
ATOM 5742 O O . LYS A 1 713 ? 50.081 -38.710 -25.848 1.00 90.62 713 LYS A O 1
ATOM 5747 N N . ASP A 1 714 ? 49.645 -39.705 -27.826 1.00 89.31 714 ASP A N 1
ATOM 5748 C CA . ASP A 1 714 ? 50.106 -38.611 -28.691 1.00 89.31 714 ASP A CA 1
ATOM 5749 C C . ASP A 1 714 ? 48.964 -37.740 -29.234 1.00 89.31 714 ASP A C 1
ATOM 5751 O O . ASP A 1 714 ? 49.182 -36.593 -29.629 1.00 89.31 714 ASP A O 1
ATOM 5755 N N . TRP A 1 715 ? 47.731 -38.252 -29.247 1.00 91.19 715 TRP A N 1
ATOM 5756 C CA . TRP A 1 715 ? 46.565 -37.518 -29.734 1.00 91.19 715 TRP A CA 1
ATOM 5757 C C . TRP A 1 715 ? 45.275 -37.915 -29.014 1.00 91.19 715 TRP A C 1
ATOM 5759 O O . TRP A 1 715 ? 45.129 -39.028 -28.513 1.00 91.19 715 TRP A O 1
ATOM 5769 N N . THR A 1 716 ? 44.300 -37.008 -29.015 1.00 92.69 716 THR A N 1
ATOM 5770 C CA . THR A 1 716 ? 42.949 -37.241 -28.497 1.00 92.69 716 THR A CA 1
ATOM 5771 C C . THR A 1 716 ? 41.902 -36.759 -29.497 1.00 92.69 716 THR A C 1
ATOM 5773 O O . THR A 1 716 ? 41.923 -35.613 -29.939 1.00 92.69 716 THR A O 1
ATOM 5776 N N . LEU A 1 717 ? 40.942 -37.621 -29.818 1.00 92.06 717 LEU A N 1
ATOM 5777 C CA . LEU A 1 717 ? 39.767 -37.325 -30.628 1.00 92.06 717 LEU A CA 1
ATOM 5778 C C . LEU A 1 717 ? 38.534 -37.217 -29.721 1.00 92.06 717 LEU A C 1
ATOM 5780 O O . LEU A 1 717 ? 38.174 -38.170 -29.031 1.00 92.06 717 LEU A O 1
ATOM 5784 N N . MET A 1 718 ? 37.877 -36.055 -29.720 1.00 90.94 718 MET A N 1
ATOM 5785 C CA . MET A 1 718 ? 36.720 -35.753 -28.868 1.00 90.94 718 MET A CA 1
ATOM 5786 C C . MET A 1 718 ? 35.447 -35.542 -29.690 1.00 90.94 718 MET A C 1
ATOM 5788 O O . MET A 1 718 ? 35.425 -34.723 -30.609 1.00 90.94 718 MET A O 1
ATOM 5792 N N . GLY A 1 719 ? 34.365 -36.229 -29.321 1.00 81.56 719 GLY A N 1
ATOM 5793 C CA . GLY A 1 719 ? 33.042 -36.068 -29.919 1.00 81.56 719 GLY A CA 1
ATOM 5794 C C . GLY A 1 719 ? 32.217 -34.947 -29.277 1.00 81.56 719 GLY A C 1
ATOM 5795 O O . GLY A 1 719 ? 32.252 -34.729 -28.067 1.00 81.56 719 GLY A O 1
ATOM 5796 N N . LYS A 1 720 ? 31.425 -34.241 -30.088 1.00 78.31 720 LYS A N 1
ATOM 5797 C CA . LYS A 1 720 ? 30.446 -33.230 -29.656 1.00 78.31 720 LYS A CA 1
ATOM 5798 C C . LYS A 1 720 ? 29.076 -33.550 -30.278 1.00 78.31 720 LYS A C 1
ATOM 5800 O O . LYS A 1 720 ? 28.739 -32.975 -31.313 1.00 78.31 720 LYS A O 1
ATOM 5805 N N . PRO A 1 721 ? 28.249 -34.430 -29.677 1.00 71.19 721 PRO A N 1
ATOM 5806 C CA . PRO A 1 721 ? 28.468 -35.176 -28.430 1.00 71.19 721 PRO A CA 1
ATOM 5807 C C . PRO A 1 721 ? 29.149 -36.549 -28.598 1.00 71.19 721 PRO A C 1
ATOM 5809 O O . PRO A 1 721 ? 29.689 -37.058 -27.625 1.00 71.19 721 PRO A O 1
ATOM 5812 N N . VAL A 1 722 ? 29.123 -37.150 -29.792 1.00 77.81 722 VAL A N 1
ATOM 5813 C CA . VAL A 1 722 ? 29.735 -38.458 -30.109 1.00 77.81 722 VAL A CA 1
ATOM 5814 C C . VAL A 1 722 ? 30.629 -38.337 -31.343 1.00 77.81 722 VAL A C 1
ATOM 5816 O O . VAL A 1 722 ? 30.476 -37.394 -32.119 1.00 77.81 722 VAL A O 1
ATOM 5819 N N . ILE A 1 723 ? 31.548 -39.280 -31.528 1.00 80.12 723 ILE A N 1
ATOM 5820 C CA . ILE A 1 723 ? 32.377 -39.407 -32.729 1.00 80.12 723 ILE A CA 1
ATOM 5821 C C . ILE A 1 723 ? 31.596 -40.266 -33.737 1.00 80.12 723 ILE A C 1
ATOM 5823 O O . ILE A 1 723 ? 31.407 -41.456 -33.488 1.00 80.12 723 ILE A O 1
ATOM 5827 N N . PRO A 1 724 ? 31.112 -39.700 -34.858 1.00 69.31 724 PRO A N 1
ATOM 5828 C CA . PRO A 1 724 ? 30.166 -40.386 -35.743 1.00 69.31 724 PRO A CA 1
ATOM 5829 C C . PRO A 1 724 ? 30.778 -41.576 -36.495 1.00 69.31 724 PRO A C 1
ATOM 5831 O O . PRO A 1 724 ? 30.058 -42.487 -36.891 1.00 69.31 724 PRO A O 1
ATOM 5834 N N . TYR A 1 725 ? 32.099 -41.579 -36.668 1.00 78.94 725 TYR A N 1
ATOM 5835 C CA . TYR A 1 725 ? 32.844 -42.589 -37.416 1.00 78.94 725 TYR A CA 1
ATOM 5836 C C . TYR A 1 725 ? 33.695 -43.517 -36.533 1.00 78.94 725 TYR A C 1
ATOM 5838 O O . TYR A 1 725 ? 34.607 -44.180 -37.028 1.00 78.94 725 TYR A O 1
ATOM 5846 N N . ALA A 1 726 ? 33.414 -43.564 -35.226 1.00 81.31 726 ALA A N 1
ATOM 5847 C CA . ALA A 1 726 ? 34.069 -44.476 -34.294 1.00 81.31 726 ALA A CA 1
ATOM 5848 C C . ALA A 1 726 ? 33.124 -45.603 -33.853 1.00 81.31 726 ALA A C 1
ATOM 5850 O O . ALA A 1 726 ? 31.947 -45.373 -33.567 1.00 81.31 726 ALA A O 1
ATOM 5851 N N . LYS A 1 727 ? 33.648 -46.827 -33.766 1.00 83.75 727 LYS A N 1
ATOM 5852 C CA . LYS A 1 727 ? 32.929 -48.019 -33.304 1.00 83.75 727 LYS A CA 1
ATOM 5853 C C . LYS A 1 727 ? 33.788 -48.803 -32.320 1.00 83.75 727 LYS A C 1
ATOM 5855 O O . LYS A 1 727 ? 35.002 -48.908 -32.481 1.00 83.75 727 LYS A O 1
ATOM 5860 N N . VAL A 1 728 ? 33.141 -49.389 -31.320 1.00 86.81 728 VAL A N 1
ATOM 5861 C CA . VAL A 1 728 ? 33.775 -50.307 -30.367 1.00 86.81 728 VAL A CA 1
ATOM 5862 C C . VAL A 1 728 ? 33.168 -51.685 -30.555 1.00 86.81 728 VAL A C 1
ATOM 5864 O O . VAL A 1 728 ? 31.954 -51.844 -30.428 1.00 86.81 728 VAL A O 1
ATOM 5867 N N . HIS A 1 729 ? 34.009 -52.666 -30.865 1.00 88.38 729 HIS A N 1
ATOM 5868 C CA . HIS A 1 729 ? 33.608 -54.061 -31.008 1.00 88.38 729 HIS A CA 1
ATOM 5869 C C . HIS A 1 729 ? 33.877 -54.786 -29.690 1.00 88.38 729 HIS A C 1
ATOM 5871 O O . HIS A 1 729 ? 34.984 -54.711 -29.151 1.00 88.38 729 HIS A O 1
ATOM 5877 N N . CYS A 1 730 ? 32.863 -55.465 -29.164 1.00 90.81 730 CYS A N 1
ATOM 5878 C CA . CYS A 1 730 ? 32.950 -56.236 -27.933 1.00 90.81 730 CYS A CA 1
ATOM 5879 C C . CYS A 1 730 ? 32.334 -57.623 -28.106 1.00 90.81 730 CYS A C 1
ATOM 5881 O O . CYS A 1 730 ? 31.301 -57.767 -28.758 1.00 90.81 730 CYS A O 1
ATOM 5883 N N . THR A 1 731 ? 32.883 -58.609 -27.409 1.00 94.31 731 THR A N 1
ATOM 5884 C CA . THR A 1 731 ? 32.313 -59.953 -27.289 1.00 94.31 731 THR A CA 1
ATOM 5885 C C . THR A 1 731 ? 31.680 -60.113 -25.911 1.00 94.31 731 THR A C 1
ATOM 5887 O O . THR A 1 731 ? 32.248 -59.690 -24.902 1.00 94.31 731 THR A O 1
ATOM 5890 N N . ILE A 1 732 ? 30.490 -60.711 -25.831 1.00 94.12 732 ILE A N 1
ATOM 5891 C CA . ILE A 1 732 ? 29.895 -61.069 -24.539 1.00 94.12 732 ILE A CA 1
ATOM 5892 C C . ILE A 1 732 ? 30.605 -62.304 -23.995 1.00 94.12 732 ILE A C 1
ATOM 5894 O O . ILE A 1 732 ? 30.414 -63.400 -24.505 1.00 94.12 732 ILE A O 1
ATOM 5898 N N . GLU A 1 733 ? 31.356 -62.150 -22.911 1.00 94.25 733 GLU A N 1
ATOM 5899 C CA . GLU A 1 733 ? 31.999 -63.277 -22.226 1.00 94.25 733 GLU A CA 1
ATOM 5900 C C . GLU A 1 733 ? 30.966 -64.110 -21.464 1.00 94.25 733 GLU A C 1
ATOM 5902 O O . GLU A 1 733 ? 30.883 -65.326 -21.600 1.00 94.25 733 GLU A O 1
ATOM 5907 N N . GLN A 1 734 ? 30.134 -63.445 -20.660 1.00 94.25 734 GLN A N 1
ATOM 5908 C CA . GLN A 1 734 ? 29.103 -64.117 -19.874 1.00 94.25 734 GLN A CA 1
ATOM 5909 C C . GLN A 1 734 ? 27.970 -63.176 -19.470 1.00 94.25 734 GLN A C 1
ATOM 5911 O O . GLN A 1 734 ? 28.166 -61.977 -19.253 1.00 94.25 734 GLN A O 1
ATOM 5916 N N . GLN A 1 735 ? 26.781 -63.748 -19.289 1.00 91.69 735 GLN A N 1
ATOM 5917 C CA . GLN A 1 735 ? 25.656 -63.097 -18.621 1.00 91.69 735 GLN A CA 1
ATOM 5918 C C . GLN A 1 735 ? 25.396 -63.794 -17.293 1.00 91.69 735 GLN A C 1
ATOM 5920 O O . GLN A 1 735 ? 25.034 -64.967 -17.259 1.00 91.69 735 GLN A O 1
ATOM 5925 N N . THR A 1 736 ? 25.581 -63.070 -16.195 1.00 94.06 736 THR A N 1
ATOM 5926 C CA . THR A 1 736 ? 25.529 -63.644 -14.849 1.00 94.06 736 THR A CA 1
ATOM 5927 C C . THR A 1 736 ? 24.753 -62.751 -13.885 1.00 94.06 736 THR A C 1
ATOM 5929 O O . THR A 1 736 ? 24.304 -61.655 -14.223 1.00 94.06 736 THR A O 1
ATOM 5932 N N . LEU A 1 737 ? 24.538 -63.248 -12.672 1.00 93.38 737 LEU A N 1
ATOM 5933 C CA . LEU A 1 737 ? 23.932 -62.503 -11.577 1.00 93.38 737 LEU A CA 1
ATOM 5934 C C . LEU A 1 737 ? 25.025 -61.957 -10.660 1.00 93.38 737 LEU A C 1
ATOM 5936 O O . LEU A 1 737 ? 25.971 -62.667 -10.317 1.00 93.38 737 LEU A O 1
ATOM 5940 N N . THR A 1 738 ? 24.860 -60.726 -10.178 1.00 92.50 738 THR A N 1
ATOM 5941 C CA . THR A 1 738 ? 25.757 -60.143 -9.175 1.00 92.50 738 THR A CA 1
ATOM 5942 C C . THR A 1 738 ? 25.808 -60.993 -7.909 1.00 92.50 738 THR A C 1
ATOM 5944 O O . THR A 1 738 ? 24.930 -61.825 -7.640 1.00 92.50 738 THR A O 1
ATOM 5947 N N . LYS A 1 739 ? 26.806 -60.729 -7.061 1.00 91.94 739 LYS A N 1
ATOM 5948 C CA . LYS A 1 739 ? 26.774 -61.200 -5.676 1.00 91.94 739 LYS A CA 1
ATOM 5949 C C . LYS A 1 739 ? 25.482 -60.736 -5.001 1.00 91.94 739 LYS A C 1
ATOM 5951 O O . LYS A 1 739 ? 24.945 -59.667 -5.299 1.00 91.94 739 LYS A O 1
ATOM 5956 N N . ASP A 1 740 ? 24.985 -61.573 -4.110 1.00 91.75 740 ASP A N 1
ATOM 5957 C CA . ASP A 1 740 ? 23.780 -61.306 -3.352 1.00 91.75 740 ASP A CA 1
ATOM 5958 C C . ASP A 1 740 ? 23.904 -60.076 -2.464 1.00 91.75 740 ASP A C 1
ATOM 5960 O O . ASP A 1 740 ? 24.825 -59.953 -1.657 1.00 91.75 740 ASP A O 1
ATOM 5964 N N . GLN A 1 741 ? 22.925 -59.189 -2.600 1.00 92.25 741 GLN A N 1
ATOM 5965 C CA . GLN A 1 741 ? 22.762 -58.015 -1.763 1.00 92.25 741 GLN A CA 1
ATOM 5966 C C . GLN A 1 741 ? 21.555 -58.211 -0.851 1.00 92.25 741 GLN A C 1
ATOM 5968 O O . GLN A 1 741 ? 20.448 -58.510 -1.304 1.00 92.25 741 GLN A O 1
ATOM 5973 N N . VAL A 1 742 ? 21.760 -58.050 0.452 1.00 92.94 742 VAL A N 1
ATOM 5974 C CA . VAL A 1 742 ? 20.692 -58.180 1.445 1.00 92.94 742 VAL A CA 1
ATOM 5975 C C . VAL A 1 742 ? 20.069 -56.811 1.703 1.00 92.94 742 VAL A C 1
ATOM 5977 O O . VAL A 1 742 ? 20.730 -55.889 2.170 1.00 92.94 742 VAL A O 1
ATOM 5980 N N . SER A 1 743 ? 18.774 -56.690 1.426 1.00 90.38 743 SER A N 1
ATOM 5981 C CA . SER A 1 743 ? 17.942 -55.551 1.799 1.00 90.38 743 SER A CA 1
ATOM 5982 C C . SER A 1 743 ? 17.038 -55.961 2.958 1.00 90.38 743 SER A C 1
ATOM 5984 O O . SER A 1 743 ? 16.059 -56.688 2.780 1.00 90.38 743 SER A O 1
ATOM 5986 N N . PHE A 1 744 ? 17.384 -55.510 4.162 1.00 92.88 744 PHE A N 1
ATOM 5987 C CA . PHE A 1 744 ? 16.605 -55.750 5.370 1.00 92.88 744 PHE A CA 1
ATOM 5988 C C . PHE A 1 744 ? 16.015 -54.442 5.887 1.00 92.88 744 PHE A C 1
ATOM 5990 O O . PHE A 1 744 ? 16.732 -53.478 6.143 1.00 92.88 744 PHE A O 1
ATOM 5997 N N . ILE A 1 745 ? 14.693 -54.408 6.044 1.00 90.75 745 ILE A N 1
ATOM 5998 C CA . ILE A 1 745 ? 13.975 -53.270 6.616 1.00 90.75 745 ILE A CA 1
ATOM 5999 C C . ILE A 1 745 ? 13.189 -53.775 7.815 1.00 90.75 745 ILE A C 1
ATOM 6001 O O . ILE A 1 745 ? 12.305 -54.610 7.651 1.00 90.75 745 ILE A O 1
ATOM 6005 N N . TYR A 1 746 ? 13.456 -53.224 8.996 1.00 93.31 746 TYR A N 1
ATOM 6006 C CA . TYR A 1 746 ? 12.712 -53.518 10.218 1.00 93.31 746 TYR A CA 1
ATOM 6007 C C . TYR A 1 746 ? 12.081 -52.252 10.798 1.00 93.31 746 TYR A C 1
ATOM 6009 O O . TYR A 1 746 ? 12.723 -51.211 10.923 1.00 93.31 746 TYR A O 1
ATOM 6017 N N . LYS A 1 747 ? 10.797 -52.339 11.147 1.00 90.69 747 LYS A N 1
ATOM 6018 C CA . LYS A 1 747 ? 10.015 -51.291 11.806 1.00 90.69 747 LYS A CA 1
ATOM 6019 C C . LYS A 1 747 ? 9.610 -51.787 13.204 1.00 90.69 747 LYS A C 1
ATOM 6021 O O . LYS A 1 747 ? 8.553 -52.412 13.326 1.00 90.69 747 LYS A O 1
ATOM 6026 N N . PRO A 1 748 ? 10.387 -51.481 14.263 1.00 86.25 748 PRO A N 1
ATOM 6027 C CA . PRO A 1 748 ? 10.232 -52.099 15.585 1.00 86.25 748 PRO A CA 1
ATOM 6028 C C . PRO A 1 748 ? 8.872 -51.830 16.233 1.00 86.25 748 PRO A C 1
ATOM 6030 O O . PRO A 1 748 ? 8.211 -52.758 16.687 1.00 86.25 748 PRO A O 1
ATOM 6033 N N . LYS A 1 749 ? 8.379 -50.583 16.179 1.00 89.88 749 LYS A N 1
ATOM 6034 C CA . LYS A 1 749 ? 7.066 -50.210 16.746 1.00 89.88 749 LYS A CA 1
ATOM 6035 C C . LYS A 1 749 ? 5.874 -50.883 16.056 1.00 89.88 749 LYS A C 1
ATOM 6037 O O . LYS A 1 749 ? 4.785 -50.893 16.608 1.00 89.88 749 LYS A O 1
ATOM 6042 N N . ARG A 1 750 ? 6.070 -51.414 14.844 1.00 90.38 750 ARG A N 1
ATOM 6043 C CA . ARG A 1 750 ? 5.043 -52.147 14.087 1.00 90.38 750 ARG A CA 1
ATOM 6044 C C . ARG A 1 750 ? 5.312 -53.656 14.039 1.00 90.38 750 ARG A C 1
ATOM 6046 O O . ARG A 1 750 ? 4.582 -54.346 13.342 1.00 90.38 750 ARG A O 1
ATOM 6053 N N . ARG A 1 751 ? 6.376 -54.146 14.702 1.00 85.81 751 ARG A N 1
ATOM 6054 C CA . ARG A 1 751 ? 6.896 -55.529 14.612 1.00 85.81 751 ARG A CA 1
ATOM 6055 C C . ARG A 1 751 ? 6.943 -56.073 13.177 1.00 85.81 751 ARG A C 1
ATOM 6057 O O . ARG A 1 751 ? 6.762 -57.259 12.934 1.00 85.81 751 ARG A O 1
ATOM 6064 N N . TRP A 1 752 ? 7.183 -55.189 12.214 1.00 92.56 752 TRP A N 1
ATOM 6065 C CA . TRP A 1 752 ? 7.166 -55.523 10.797 1.00 92.56 752 TRP A CA 1
ATOM 6066 C C . TRP A 1 752 ? 8.593 -55.538 10.283 1.00 92.56 752 TRP A C 1
ATOM 6068 O O . TRP A 1 752 ? 9.289 -54.528 10.394 1.00 92.56 752 TRP A O 1
ATOM 6078 N N . PHE A 1 753 ? 9.021 -56.650 9.698 1.00 92.19 753 PHE A N 1
ATOM 6079 C CA . PHE A 1 753 ? 10.277 -56.723 8.967 1.00 92.19 753 PHE A CA 1
ATOM 6080 C C . PHE A 1 753 ? 10.056 -57.228 7.546 1.00 92.19 753 PHE A C 1
ATOM 6082 O O . PHE A 1 753 ? 9.092 -57.928 7.243 1.00 92.19 753 PHE A O 1
ATOM 6089 N N . ARG A 1 754 ? 10.980 -56.864 6.664 1.00 93.12 754 ARG A N 1
ATOM 6090 C CA . ARG A 1 754 ? 11.086 -57.382 5.307 1.00 93.12 754 ARG A CA 1
ATOM 6091 C C . ARG A 1 754 ? 12.556 -57.641 5.025 1.00 93.12 754 ARG A C 1
ATOM 6093 O O . ARG A 1 754 ? 13.340 -56.701 4.937 1.00 93.12 754 ARG A O 1
ATOM 6100 N N . PHE A 1 755 ? 12.899 -58.912 4.878 1.00 95.31 755 PHE A N 1
ATOM 6101 C CA . PHE A 1 755 ? 14.208 -59.365 4.429 1.00 95.31 755 PHE A CA 1
ATOM 6102 C C . PHE A 1 755 ? 14.108 -59.746 2.952 1.00 95.31 755 PHE A C 1
ATOM 6104 O O . PHE A 1 755 ? 13.232 -60.518 2.566 1.00 95.31 755 PHE A O 1
ATOM 6111 N N . ARG A 1 756 ? 14.966 -59.177 2.111 1.00 92.44 756 ARG A N 1
ATOM 6112 C CA . ARG A 1 756 ? 15.058 -59.496 0.685 1.00 92.44 756 ARG A CA 1
ATOM 6113 C C . ARG A 1 756 ? 16.508 -59.749 0.326 1.00 92.44 756 ARG A C 1
ATOM 6115 O O . ARG A 1 756 ? 17.371 -58.940 0.645 1.00 92.44 756 ARG A O 1
ATOM 6122 N N . ARG A 1 757 ? 16.757 -60.835 -0.392 1.00 95.19 757 ARG A N 1
ATOM 6123 C CA . ARG A 1 757 ? 18.037 -61.107 -1.042 1.00 95.19 757 ARG A CA 1
ATOM 6124 C C . ARG A 1 757 ? 17.867 -60.756 -2.518 1.00 95.19 757 ARG A C 1
ATOM 6126 O O . ARG A 1 757 ? 17.010 -61.328 -3.185 1.00 95.19 757 ARG A O 1
ATOM 6133 N N . VAL A 1 758 ? 18.589 -59.745 -2.985 1.00 91.31 758 VAL A N 1
ATOM 6134 C CA . VAL A 1 758 ? 18.473 -59.194 -4.339 1.00 91.31 758 VAL A CA 1
ATOM 6135 C C . VAL A 1 758 ? 19.763 -59.484 -5.096 1.00 91.31 758 VAL A C 1
ATOM 6137 O O . VAL A 1 758 ? 20.856 -59.223 -4.596 1.00 91.31 758 VAL A O 1
ATOM 6140 N N . ARG A 1 759 ? 19.629 -60.019 -6.310 1.00 92.56 759 ARG A N 1
ATOM 6141 C CA . ARG A 1 759 ? 20.716 -60.161 -7.284 1.00 92.56 759 ARG A CA 1
ATOM 6142 C C . ARG A 1 759 ? 20.303 -59.446 -8.561 1.00 92.56 759 ARG A C 1
ATOM 6144 O O . ARG A 1 759 ? 19.149 -59.568 -8.975 1.00 92.56 759 ARG A O 1
ATOM 6151 N N . TYR A 1 760 ? 21.225 -58.717 -9.176 1.00 90.88 760 TYR A N 1
ATOM 6152 C CA . TYR A 1 760 ? 20.984 -58.030 -10.441 1.00 90.88 760 TYR A CA 1
ATOM 6153 C C . TYR A 1 760 ? 21.635 -58.799 -11.583 1.00 90.88 760 TYR A C 1
ATOM 6155 O O . TYR A 1 760 ? 22.689 -59.402 -11.408 1.00 90.88 760 TYR A O 1
ATOM 6163 N N . TRP A 1 761 ? 21.004 -58.788 -12.752 1.00 90.31 761 TRP A N 1
ATOM 6164 C CA . TRP A 1 761 ? 21.599 -59.354 -13.957 1.00 90.31 761 TRP A CA 1
ATOM 6165 C C . TRP A 1 761 ? 22.640 -58.399 -14.529 1.00 90.31 761 TRP A C 1
ATOM 6167 O O . TRP A 1 761 ? 22.355 -57.213 -14.698 1.00 90.31 761 TRP A O 1
ATOM 6177 N N . VAL A 1 762 ? 23.809 -58.935 -14.860 1.00 92.38 762 VAL A N 1
ATOM 6178 C CA . VAL A 1 762 ? 24.938 -58.198 -15.426 1.00 92.38 762 VAL A CA 1
ATOM 6179 C C . VAL A 1 762 ? 25.533 -58.956 -16.607 1.00 92.38 762 VAL A C 1
ATOM 6181 O O . VAL A 1 762 ? 25.502 -60.187 -16.652 1.00 92.38 762 VAL A O 1
ATOM 6184 N N . THR A 1 763 ? 26.063 -58.206 -17.566 1.00 92.12 763 THR A N 1
ATOM 6185 C CA . THR A 1 763 ? 26.739 -58.743 -18.752 1.00 92.12 763 THR A CA 1
ATOM 6186 C C . THR A 1 763 ? 28.203 -58.339 -18.699 1.00 92.12 763 THR A C 1
ATOM 6188 O O . THR A 1 763 ? 28.499 -57.152 -18.564 1.00 92.12 763 THR A O 1
ATOM 6191 N N . MET A 1 764 ? 29.105 -59.311 -18.801 1.00 95.00 764 MET A N 1
ATOM 6192 C CA . MET A 1 764 ? 30.542 -59.069 -18.915 1.00 95.00 764 MET A CA 1
ATOM 6193 C C . MET A 1 764 ? 30.899 -59.011 -20.400 1.00 95.00 764 MET A C 1
ATOM 6195 O O . MET A 1 764 ? 30.643 -59.966 -21.133 1.00 95.00 764 MET A O 1
ATOM 6199 N N . LEU A 1 765 ? 31.450 -57.886 -20.837 1.00 93.81 765 LEU A N 1
ATOM 6200 C CA . LEU A 1 765 ? 31.858 -57.630 -22.215 1.00 93.81 765 LEU A CA 1
ATOM 6201 C C . LEU A 1 765 ? 33.376 -57.575 -22.279 1.00 93.81 765 LEU A C 1
ATOM 6203 O O . LEU A 1 765 ? 33.960 -56.831 -21.505 1.00 93.81 765 LEU A O 1
ATOM 6207 N N . ARG A 1 766 ? 34.010 -58.288 -23.202 1.00 96.31 766 ARG A N 1
ATOM 6208 C CA . ARG A 1 766 ? 35.428 -58.093 -23.513 1.00 96.31 766 ARG A CA 1
ATOM 6209 C C . ARG A 1 766 ? 35.554 -57.173 -24.719 1.00 96.31 766 ARG A C 1
ATOM 6211 O O . ARG A 1 766 ? 34.879 -57.392 -25.722 1.00 96.31 766 ARG A O 1
ATOM 6218 N N . LEU A 1 767 ? 36.380 -56.135 -24.624 1.00 95.88 767 LEU A N 1
ATOM 6219 C CA . LEU A 1 767 ? 36.635 -55.225 -25.740 1.00 95.88 767 LEU A CA 1
ATOM 6220 C C . LEU A 1 767 ? 37.611 -55.883 -26.723 1.00 95.88 767 LEU A C 1
ATOM 6222 O O . LEU A 1 767 ? 38.739 -56.188 -26.352 1.00 95.88 767 LEU A O 1
ATOM 6226 N N . ASP A 1 768 ? 37.185 -56.101 -27.968 1.00 93.81 768 ASP A N 1
ATOM 6227 C CA . ASP A 1 768 ? 37.995 -56.782 -28.987 1.00 93.81 768 ASP A CA 1
ATOM 6228 C C . ASP A 1 768 ? 38.843 -55.808 -29.801 1.00 93.81 768 ASP A C 1
ATOM 6230 O O . ASP A 1 768 ? 40.023 -56.051 -30.023 1.00 93.81 768 ASP A O 1
ATOM 6234 N N . ARG A 1 769 ? 38.237 -54.716 -30.282 1.00 93.06 769 ARG A N 1
ATOM 6235 C CA . ARG A 1 769 ? 38.930 -53.701 -31.086 1.00 93.06 769 ARG A CA 1
ATOM 6236 C C . ARG A 1 769 ? 38.181 -52.373 -31.116 1.00 93.06 769 ARG A C 1
ATOM 6238 O O . ARG A 1 769 ? 36.953 -52.326 -30.984 1.00 93.06 769 ARG A O 1
ATOM 6245 N N . ILE A 1 770 ? 38.932 -51.307 -31.367 1.00 93.00 770 ILE A N 1
ATOM 6246 C CA . ILE A 1 770 ? 38.433 -49.952 -31.615 1.00 93.00 770 ILE A CA 1
ATOM 6247 C C . ILE A 1 770 ? 38.611 -49.661 -33.109 1.00 93.00 770 ILE A C 1
ATOM 6249 O O . ILE A 1 770 ? 39.674 -49.910 -33.667 1.00 93.00 770 ILE A O 1
ATOM 6253 N N . GLU A 1 771 ? 37.575 -49.145 -33.763 1.00 86.56 771 GLU A N 1
ATOM 6254 C CA . GLU A 1 771 ? 37.592 -48.783 -35.184 1.00 86.56 771 GLU A CA 1
ATOM 6255 C C . GLU A 1 771 ? 37.290 -47.289 -35.322 1.00 86.56 771 GLU A C 1
ATOM 6257 O O . GLU A 1 771 ? 36.293 -46.810 -34.781 1.00 86.56 771 GLU A O 1
ATOM 6262 N N . VAL A 1 772 ? 38.143 -46.553 -36.039 1.00 85.56 772 VAL A N 1
ATOM 6263 C CA . VAL A 1 772 ? 37.962 -45.130 -36.356 1.00 85.56 772 VAL A CA 1
ATOM 6264 C C . VAL A 1 772 ? 38.313 -44.934 -37.826 1.00 85.56 772 VAL A C 1
ATOM 6266 O O . VAL A 1 772 ? 39.476 -45.075 -38.192 1.00 85.56 772 VAL A O 1
ATOM 6269 N N . ASP A 1 773 ? 37.333 -44.602 -38.665 1.00 81.12 773 ASP A N 1
ATOM 6270 C CA . ASP A 1 773 ? 37.586 -44.312 -40.084 1.00 81.12 773 ASP A CA 1
ATOM 6271 C C . ASP A 1 773 ? 36.896 -43.002 -40.505 1.00 81.12 773 ASP A C 1
ATOM 6273 O O . ASP A 1 773 ? 35.692 -42.990 -40.766 1.00 81.12 773 ASP A O 1
ATOM 6277 N N . PRO A 1 774 ? 37.648 -41.887 -40.587 1.00 70.56 774 PRO A N 1
ATOM 6278 C CA . PRO A 1 774 ? 37.123 -40.568 -40.944 1.00 70.56 774 PRO A CA 1
ATOM 6279 C C . PRO A 1 774 ? 36.385 -40.513 -42.290 1.00 70.56 774 PRO A C 1
ATOM 6281 O O . PRO A 1 774 ? 35.570 -39.612 -42.491 1.00 70.56 774 PRO A O 1
ATOM 6284 N N . ARG A 1 775 ? 36.610 -41.477 -43.198 1.00 64.00 775 ARG A N 1
ATOM 6285 C CA . ARG A 1 775 ? 35.896 -41.567 -44.485 1.00 64.00 775 ARG A CA 1
ATOM 6286 C C . ARG A 1 775 ? 34.410 -41.872 -44.311 1.00 64.00 775 ARG A C 1
ATOM 6288 O O . ARG A 1 775 ? 33.623 -41.519 -45.175 1.00 64.00 775 ARG A O 1
ATOM 6295 N N . TYR A 1 776 ? 33.999 -42.436 -43.171 1.00 57.84 776 TYR A N 1
ATOM 6296 C CA . TYR A 1 776 ? 32.580 -42.603 -42.837 1.00 57.84 776 TYR A CA 1
ATOM 6297 C C . TYR A 1 776 ? 31.852 -41.271 -42.537 1.00 57.84 776 TYR A C 1
ATOM 6299 O O . TYR A 1 776 ? 30.638 -41.293 -42.326 1.00 57.84 776 TYR A O 1
ATOM 6307 N N . SER A 1 777 ? 32.548 -40.121 -42.478 1.00 51.00 777 SER A N 1
ATOM 6308 C CA . SER A 1 777 ? 31.914 -38.795 -42.326 1.00 51.00 777 SER A CA 1
ATOM 6309 C C . SER A 1 777 ? 31.158 -38.340 -43.586 1.00 51.00 777 SER A C 1
ATOM 6311 O O . SER A 1 777 ? 30.144 -37.646 -43.474 1.00 51.00 777 SER A O 1
ATOM 6313 N N . GLU A 1 778 ? 31.583 -38.804 -44.763 1.00 49.41 778 GLU A N 1
ATOM 6314 C CA . GLU A 1 778 ? 30.840 -38.743 -46.022 1.00 49.41 778 GLU A CA 1
ATOM 6315 C C . GLU A 1 778 ? 29.961 -39.998 -46.079 1.00 49.41 778 GLU A C 1
ATOM 6317 O O . GLU A 1 778 ? 30.439 -41.100 -46.326 1.00 49.41 778 GLU A O 1
ATOM 6322 N N . ALA A 1 779 ? 28.686 -39.871 -45.707 1.00 38.94 779 ALA A N 1
ATOM 6323 C CA . ALA A 1 779 ? 27.804 -41.020 -45.506 1.00 38.94 779 ALA A CA 1
ATOM 6324 C C . ALA A 1 779 ? 27.820 -42.000 -46.706 1.00 38.94 779 ALA A C 1
ATOM 6326 O O . ALA A 1 779 ? 27.482 -41.580 -47.813 1.00 38.94 779 ALA A O 1
ATOM 6327 N N . PRO A 1 780 ? 28.102 -43.304 -46.504 1.00 40.44 780 PRO A N 1
ATOM 6328 C CA . PRO A 1 780 ? 27.741 -44.325 -47.483 1.00 40.44 780 PRO A CA 1
ATOM 6329 C C . PRO A 1 780 ? 26.214 -44.327 -47.677 1.00 40.44 780 PRO A C 1
ATOM 6331 O O . PRO A 1 780 ? 25.472 -44.084 -46.719 1.00 40.44 780 PRO A O 1
ATOM 6334 N N . GLU A 1 781 ? 25.728 -44.625 -48.887 1.00 41.38 781 GLU A N 1
ATOM 6335 C CA . GLU A 1 781 ? 24.286 -44.759 -49.185 1.00 41.38 781 GLU A CA 1
ATOM 6336 C C . GLU A 1 781 ? 23.578 -45.785 -48.276 1.00 41.38 781 GLU A C 1
ATOM 6338 O O . GLU A 1 781 ? 22.395 -45.628 -47.965 1.00 41.38 781 GLU A O 1
ATOM 6343 N N . ASP A 1 782 ? 24.323 -46.744 -47.723 1.00 44.78 782 ASP A N 1
ATOM 6344 C CA . ASP A 1 782 ? 23.877 -47.631 -46.650 1.00 44.78 782 ASP A CA 1
ATOM 6345 C C . ASP A 1 782 ? 23.955 -46.944 -45.277 1.00 44.78 782 ASP A C 1
ATOM 6347 O O . ASP A 1 782 ? 24.804 -47.229 -44.424 1.00 44.78 782 ASP A O 1
ATOM 6351 N N . LYS A 1 783 ? 23.002 -46.042 -45.018 1.00 40.66 783 LYS A N 1
ATOM 6352 C CA . LYS A 1 783 ? 22.651 -45.681 -43.637 1.00 40.66 783 LYS A CA 1
ATOM 6353 C C . LYS A 1 783 ? 22.313 -46.975 -42.899 1.00 40.66 783 LYS A C 1
ATOM 6355 O O . LYS A 1 783 ? 21.470 -47.728 -43.393 1.00 40.66 783 LYS A O 1
ATOM 6360 N N . PRO A 1 784 ? 22.876 -47.234 -41.709 1.00 42.88 784 PRO A N 1
ATOM 6361 C CA . PRO A 1 784 ? 22.485 -48.429 -40.991 1.00 42.88 784 PRO A CA 1
ATOM 6362 C C . PRO A 1 784 ? 20.969 -48.355 -40.715 1.00 42.88 784 PRO A C 1
ATOM 6364 O O . PRO A 1 784 ? 20.405 -47.278 -40.487 1.00 42.88 784 PRO A O 1
ATOM 6367 N N . LEU A 1 785 ? 20.267 -49.479 -40.856 1.00 48.28 785 LEU A N 1
ATOM 6368 C CA . LEU A 1 785 ? 18.806 -49.496 -40.793 1.00 48.28 785 LEU A CA 1
ATOM 6369 C C . LEU A 1 785 ? 18.361 -49.290 -39.342 1.00 48.28 785 LEU A C 1
ATOM 6371 O O . LEU A 1 785 ? 18.823 -49.986 -38.434 1.00 48.28 785 LEU A O 1
ATOM 6375 N N . LYS A 1 786 ? 17.478 -48.305 -39.123 1.00 47.53 786 LYS A N 1
ATOM 6376 C CA . LYS A 1 786 ? 16.918 -47.979 -37.801 1.00 47.53 786 LYS A CA 1
ATOM 6377 C C . LYS A 1 786 ? 16.402 -49.249 -37.103 1.00 47.53 786 LYS A C 1
ATOM 6379 O O . LYS A 1 786 ? 15.853 -50.120 -37.774 1.00 47.53 786 LYS A O 1
ATOM 6384 N N . PRO A 1 787 ? 16.506 -49.348 -35.766 1.00 51.69 787 PRO A N 1
ATOM 6385 C CA . PRO A 1 787 ? 15.972 -50.490 -35.031 1.00 51.69 787 PRO A CA 1
ATOM 6386 C C . PRO A 1 787 ? 14.452 -50.597 -35.235 1.00 51.69 787 PRO A C 1
ATOM 6388 O O . PRO A 1 787 ? 13.696 -49.773 -34.728 1.00 51.69 787 PRO A O 1
ATOM 6391 N N . VAL A 1 788 ? 14.007 -51.620 -35.972 1.00 51.56 788 VAL A N 1
ATOM 6392 C CA . VAL A 1 788 ? 12.586 -51.855 -36.308 1.00 51.56 788 VAL A CA 1
ATOM 6393 C C . VAL A 1 788 ? 11.834 -52.527 -35.148 1.00 51.56 788 VAL A C 1
ATOM 6395 O O . VAL A 1 788 ? 10.612 -52.490 -35.066 1.00 51.56 788 VAL A O 1
ATOM 6398 N N . ARG A 1 789 ? 12.554 -53.143 -34.199 1.00 51.81 789 ARG A N 1
ATOM 6399 C CA . ARG A 1 789 ? 11.964 -53.801 -33.022 1.00 51.81 789 ARG A CA 1
ATOM 6400 C C . ARG A 1 789 ? 12.198 -52.952 -31.771 1.00 51.81 789 ARG A C 1
ATOM 6402 O O . ARG A 1 789 ? 13.321 -52.529 -31.503 1.00 51.81 789 ARG A O 1
ATOM 6409 N N . LEU A 1 790 ? 11.175 -52.834 -30.920 1.00 44.62 790 LEU A N 1
ATOM 6410 C CA . LEU A 1 790 ? 11.224 -52.099 -29.642 1.00 44.62 790 LEU A CA 1
ATOM 6411 C C . LEU A 1 790 ? 12.412 -52.497 -28.740 1.00 44.62 790 LEU A C 1
ATOM 6413 O O . LEU A 1 790 ? 12.944 -51.682 -27.992 1.00 44.62 790 LEU A O 1
ATOM 6417 N N . LEU A 1 791 ? 12.839 -53.760 -28.816 1.00 44.34 791 LEU A N 1
ATOM 6418 C CA . LEU A 1 791 ? 13.934 -54.292 -28.006 1.00 44.34 791 LEU A CA 1
ATOM 6419 C C . LEU A 1 791 ? 15.334 -53.938 -28.534 1.00 44.34 791 LEU A C 1
ATOM 6421 O O . LEU A 1 791 ? 16.262 -53.902 -27.734 1.00 44.34 791 LEU A O 1
ATOM 6425 N N . ASP A 1 792 ? 15.485 -53.635 -29.827 1.00 49.56 792 ASP A N 1
ATOM 6426 C CA . ASP A 1 792 ? 16.768 -53.213 -30.414 1.00 49.56 792 ASP A CA 1
ATOM 6427 C C . ASP A 1 792 ? 17.059 -51.734 -30.116 1.00 49.56 792 ASP A C 1
ATOM 6429 O O . ASP A 1 792 ? 18.209 -51.347 -29.921 1.00 49.56 792 ASP A O 1
ATOM 6433 N N . MET A 1 793 ? 15.997 -50.944 -29.921 1.00 48.81 793 MET A N 1
ATOM 6434 C CA . MET A 1 793 ? 16.061 -49.600 -29.342 1.00 48.81 793 MET A CA 1
ATOM 6435 C C . MET A 1 793 ? 16.699 -49.595 -27.939 1.00 48.81 793 MET A C 1
ATOM 6437 O O . MET A 1 793 ? 17.435 -48.674 -27.606 1.00 48.81 793 MET A O 1
ATOM 6441 N N . TRP A 1 794 ? 16.449 -50.622 -27.113 1.00 40.66 794 TRP A N 1
ATOM 6442 C CA . TRP A 1 794 ? 17.026 -50.728 -25.760 1.00 40.66 794 TRP A CA 1
ATOM 6443 C C . TRP A 1 794 ? 18.483 -51.191 -25.733 1.00 40.66 794 TRP A C 1
ATOM 6445 O O . TRP A 1 794 ? 19.157 -50.961 -24.734 1.00 40.66 794 TRP A O 1
ATOM 6455 N N . ALA A 1 795 ? 18.961 -51.839 -26.794 1.00 42.19 795 ALA A N 1
ATOM 6456 C CA . ALA A 1 795 ? 20.345 -52.295 -26.911 1.00 42.19 795 ALA A CA 1
ATOM 6457 C C . ALA A 1 795 ? 21.242 -51.292 -27.659 1.00 42.19 795 ALA A C 1
ATOM 6459 O O . ALA A 1 795 ? 22.417 -51.580 -27.864 1.00 42.19 795 ALA A O 1
ATOM 6460 N N . SER A 1 796 ? 20.690 -50.150 -28.095 1.00 48.34 796 SER A N 1
ATOM 6461 C CA . SER A 1 796 ? 21.383 -49.119 -28.885 1.00 48.34 796 SER A CA 1
ATOM 6462 C C . SER A 1 796 ? 22.158 -49.679 -30.090 1.00 48.34 796 SER A C 1
ATOM 6464 O O . SER A 1 796 ? 23.198 -49.137 -30.463 1.00 48.34 796 SER A O 1
ATOM 6466 N N . ARG A 1 797 ? 21.663 -50.771 -30.696 1.00 45.22 797 ARG A N 1
ATOM 6467 C CA . ARG A 1 797 ? 22.323 -51.477 -31.804 1.00 45.22 797 ARG A CA 1
ATOM 6468 C C . ARG A 1 797 ? 21.498 -51.407 -33.083 1.00 45.22 797 ARG A C 1
ATOM 6470 O O . ARG A 1 797 ? 20.270 -51.328 -33.048 1.00 45.22 797 ARG A O 1
ATOM 6477 N N . TRP A 1 798 ? 22.189 -51.493 -34.207 1.00 54.88 798 TRP A N 1
ATOM 6478 C CA . TRP A 1 798 ? 21.591 -51.547 -35.536 1.00 54.88 798 TRP A CA 1
ATOM 6479 C C . TRP A 1 798 ? 21.325 -52.995 -35.959 1.00 54.88 798 TRP A C 1
ATOM 6481 O O . TRP A 1 798 ? 21.991 -53.907 -35.463 1.00 54.88 798 TRP A O 1
ATOM 6491 N N . GLN A 1 799 ? 20.351 -53.204 -36.849 1.00 53.34 799 GLN A N 1
ATOM 6492 C CA . GLN A 1 799 ? 20.007 -54.535 -37.369 1.00 53.34 799 GLN A CA 1
ATOM 6493 C C . GLN A 1 799 ? 20.824 -54.858 -38.623 1.00 53.34 799 GLN A C 1
ATOM 6495 O O . GLN A 1 799 ? 21.054 -53.980 -39.457 1.00 53.34 799 GLN A O 1
ATOM 6500 N N . THR A 1 800 ? 21.244 -56.116 -38.772 1.00 53.81 800 THR A N 1
ATOM 6501 C CA . THR A 1 800 ? 21.906 -56.580 -40.002 1.00 53.81 800 THR A CA 1
ATOM 6502 C C . THR A 1 800 ? 20.877 -56.887 -41.102 1.00 53.81 800 THR A C 1
ATOM 6504 O O . THR A 1 800 ? 19.719 -57.190 -40.795 1.00 53.81 800 THR A O 1
ATOM 6507 N N . PRO A 1 801 ? 21.263 -56.856 -42.395 1.00 57.28 801 PRO A N 1
ATOM 6508 C CA . PRO A 1 801 ? 20.358 -57.199 -43.498 1.00 57.28 801 PRO A CA 1
ATOM 6509 C C . PRO A 1 801 ? 19.729 -58.597 -43.371 1.00 57.28 801 PRO A C 1
ATOM 6511 O O . PRO A 1 801 ? 18.588 -58.807 -43.774 1.00 57.28 801 PRO A O 1
ATOM 6514 N N . GLU A 1 802 ? 20.445 -59.547 -42.771 1.00 57.56 802 GLU A N 1
ATOM 6515 C CA . GLU A 1 802 ? 19.978 -60.914 -42.511 1.00 57.56 802 GLU A CA 1
ATOM 6516 C C . GLU A 1 802 ? 18.902 -60.963 -41.413 1.00 57.56 802 GLU A C 1
ATOM 6518 O O . GLU A 1 802 ? 17.862 -61.598 -41.594 1.00 57.56 802 GLU A O 1
ATOM 6523 N N . GLU A 1 803 ? 19.092 -60.226 -40.308 1.00 58.31 803 GLU A N 1
ATOM 6524 C CA . GLU A 1 803 ? 18.096 -60.098 -39.230 1.00 58.31 803 GLU A CA 1
ATOM 6525 C C . GLU A 1 803 ? 16.798 -59.437 -39.736 1.00 58.31 803 GLU A C 1
ATOM 6527 O O . GLU A 1 803 ? 15.705 -59.771 -39.267 1.00 58.31 803 GLU A O 1
ATOM 6532 N N . LEU A 1 804 ? 16.915 -58.528 -40.711 1.00 61.19 804 LEU A N 1
ATOM 6533 C CA . LEU A 1 804 ? 15.796 -57.818 -41.330 1.00 61.19 804 LEU A CA 1
ATOM 6534 C C . LEU A 1 804 ? 14.949 -58.728 -42.235 1.00 61.19 804 LEU A C 1
ATOM 6536 O O . LEU A 1 804 ? 13.727 -58.586 -42.281 1.00 61.19 804 LEU A O 1
ATOM 6540 N N . ARG A 1 805 ? 15.579 -59.692 -42.924 1.00 66.12 805 ARG A N 1
ATOM 6541 C CA . ARG A 1 805 ? 14.877 -60.711 -43.732 1.00 66.12 805 ARG A CA 1
ATOM 6542 C C . ARG A 1 805 ? 14.067 -61.675 -42.868 1.00 66.12 805 ARG A C 1
ATOM 6544 O O . ARG A 1 805 ? 13.031 -62.155 -43.307 1.00 66.12 805 ARG A O 1
ATOM 6551 N N . ALA A 1 806 ? 14.507 -61.919 -41.634 1.00 61.00 806 ALA A N 1
ATOM 6552 C CA . ALA A 1 806 ? 13.805 -62.768 -40.671 1.00 61.00 806 ALA A CA 1
ATOM 6553 C C . ALA A 1 806 ? 12.608 -62.075 -39.982 1.00 61.00 806 ALA A C 1
ATOM 6555 O O . ALA A 1 806 ? 11.934 -62.687 -39.150 1.00 61.00 806 ALA A O 1
ATOM 6556 N N . VAL A 1 807 ? 12.345 -60.790 -40.257 1.00 61.78 807 VAL A N 1
ATOM 6557 C CA . VAL A 1 807 ? 11.147 -60.098 -39.759 1.00 61.78 807 VAL A CA 1
ATOM 6558 C C . VAL A 1 807 ? 9.950 -60.514 -40.612 1.00 61.78 807 VAL A C 1
ATOM 6560 O O . VAL A 1 807 ? 9.964 -60.350 -41.829 1.00 61.78 807 VAL A O 1
ATOM 6563 N N . GLN A 1 808 ? 8.909 -61.046 -39.968 1.00 67.94 808 GLN A N 1
ATOM 6564 C CA . GLN A 1 808 ? 7.687 -61.456 -40.659 1.00 67.94 808 GLN A CA 1
ATOM 6565 C C . GLN A 1 808 ? 7.023 -60.249 -41.341 1.00 67.94 808 GLN A C 1
ATOM 6567 O O . GLN A 1 808 ? 6.937 -59.168 -40.751 1.00 67.94 808 GLN A O 1
ATOM 6572 N N . ARG A 1 809 ? 6.550 -60.444 -42.573 1.00 75.31 809 ARG A N 1
ATOM 6573 C CA . ARG A 1 809 ? 5.862 -59.435 -43.389 1.00 75.31 809 ARG A CA 1
ATOM 6574 C C . ARG A 1 809 ? 4.426 -59.865 -43.653 1.00 75.31 809 ARG A C 1
ATOM 6576 O O . ARG A 1 809 ? 4.131 -61.056 -43.620 1.00 75.31 809 ARG A O 1
ATOM 6583 N N . ASP A 1 810 ? 3.548 -58.898 -43.864 1.00 75.88 810 ASP A N 1
ATOM 6584 C CA . ASP A 1 810 ? 2.185 -59.158 -44.306 1.00 75.88 810 ASP A CA 1
ATOM 6585 C C . ASP A 1 810 ? 2.114 -59.386 -45.825 1.00 75.88 810 ASP A C 1
ATOM 6587 O O . ASP A 1 810 ? 3.110 -59.257 -46.539 1.00 75.88 810 ASP A O 1
ATOM 6591 N N . GLU A 1 811 ? 0.923 -59.731 -46.319 1.00 75.69 811 GLU A N 1
ATOM 6592 C CA . GLU A 1 811 ? 0.661 -59.991 -47.744 1.00 75.69 811 GLU A CA 1
ATOM 6593 C C . GLU A 1 811 ? 0.929 -58.767 -48.641 1.00 75.69 811 GLU A C 1
ATOM 6595 O O . GLU A 1 811 ? 1.191 -58.921 -49.830 1.00 75.69 811 GLU A O 1
ATOM 6600 N N . ALA A 1 812 ? 0.938 -57.557 -48.069 1.00 72.44 812 ALA A N 1
ATOM 6601 C CA . ALA A 1 812 ? 1.274 -56.310 -48.753 1.00 72.44 812 ALA A CA 1
ATOM 6602 C C . ALA A 1 812 ? 2.785 -55.984 -48.715 1.00 72.44 812 ALA A C 1
ATOM 6604 O O . ALA A 1 812 ? 3.199 -54.919 -49.170 1.00 72.44 812 ALA A O 1
ATOM 6605 N N . GLY A 1 813 ? 3.622 -56.874 -48.165 1.00 66.75 813 GLY A N 1
ATOM 6606 C CA . GLY A 1 813 ? 5.077 -56.706 -48.071 1.00 66.75 813 GLY A CA 1
ATOM 6607 C C . GLY A 1 813 ? 5.551 -55.789 -46.937 1.00 66.75 813 GLY A C 1
ATOM 6608 O O . GLY A 1 813 ? 6.762 -55.566 -46.793 1.00 66.75 813 GLY A O 1
ATOM 6609 N N . THR A 1 814 ? 4.624 -55.303 -46.111 1.00 63.78 814 THR A N 1
ATOM 6610 C CA . THR A 1 814 ? 4.870 -54.422 -44.963 1.00 63.78 814 THR A CA 1
ATOM 6611 C C . THR A 1 814 ? 5.281 -55.264 -43.757 1.00 63.78 814 THR A C 1
ATOM 6613 O O . THR A 1 814 ? 4.812 -56.388 -43.576 1.00 63.78 814 THR A O 1
ATOM 6616 N N . MET A 1 815 ? 6.194 -54.773 -42.915 1.00 66.12 815 MET A N 1
ATOM 6617 C CA . MET A 1 815 ? 6.663 -55.551 -41.762 1.00 66.12 815 MET A CA 1
ATOM 6618 C C . MET A 1 815 ? 5.499 -55.742 -40.775 1.00 66.12 815 MET A C 1
ATOM 6620 O O . MET A 1 815 ? 4.921 -54.767 -40.308 1.00 66.12 815 MET A O 1
ATOM 6624 N N . LEU A 1 816 ? 5.183 -56.972 -40.356 1.00 60.81 816 LEU A N 1
ATOM 6625 C CA . LEU A 1 816 ? 4.152 -57.212 -39.327 1.00 60.81 816 LEU A CA 1
ATOM 6626 C C . LEU A 1 816 ? 4.491 -56.506 -38.004 1.00 60.81 816 LEU A C 1
ATOM 6628 O O . LEU A 1 816 ? 3.599 -56.123 -37.249 1.00 60.81 816 LEU A O 1
ATOM 6632 N N . ALA A 1 817 ? 5.783 -56.283 -37.744 1.00 54.91 817 ALA A N 1
ATOM 6633 C CA . ALA A 1 817 ? 6.251 -55.479 -36.623 1.00 54.91 817 ALA A CA 1
ATOM 6634 C C . ALA A 1 817 ? 5.754 -54.022 -36.679 1.00 54.91 817 ALA A C 1
ATOM 6636 O O . ALA A 1 817 ? 5.448 -53.491 -35.617 1.00 54.91 817 ALA A O 1
ATOM 6637 N N . GLU A 1 818 ? 5.593 -53.418 -37.865 1.00 57.19 818 GLU A N 1
ATOM 6638 C CA . GLU A 1 818 ? 5.022 -52.067 -38.021 1.00 57.19 818 GLU A CA 1
ATOM 6639 C C . GLU A 1 818 ? 3.536 -52.023 -37.636 1.00 57.19 818 GLU A C 1
ATOM 6641 O O . GLU A 1 818 ? 3.075 -51.009 -37.127 1.00 57.19 818 GLU A O 1
ATOM 6646 N N . LYS A 1 819 ? 2.788 -53.130 -37.780 1.00 54.97 819 LYS A N 1
ATOM 6647 C CA . LYS A 1 819 ? 1.399 -53.221 -37.281 1.00 54.97 819 LYS A CA 1
ATOM 6648 C C . LYS A 1 819 ? 1.311 -53.337 -35.758 1.00 54.97 819 LYS A C 1
ATOM 6650 O O 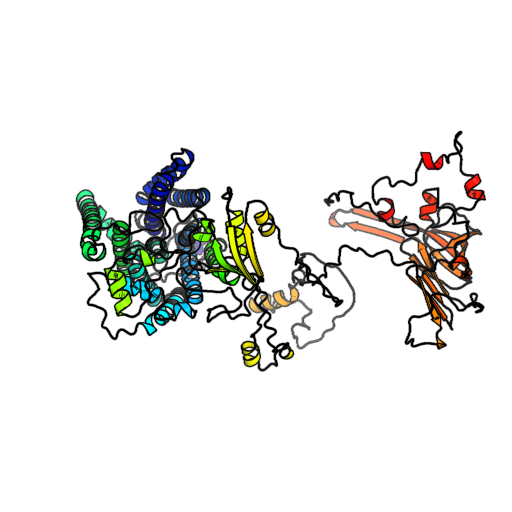. LYS A 1 819 ? 0.323 -52.910 -35.170 1.00 54.97 819 LYS A O 1
ATOM 6655 N N . ILE A 1 820 ? 2.314 -53.941 -35.114 1.00 49.56 820 ILE A N 1
ATOM 6656 C CA . ILE A 1 820 ? 2.374 -54.092 -33.647 1.00 49.56 820 ILE A CA 1
ATOM 6657 C C . ILE A 1 820 ? 2.939 -52.822 -32.992 1.00 49.56 820 ILE A C 1
ATOM 6659 O O . ILE A 1 820 ? 2.547 -52.453 -31.885 1.00 49.56 820 ILE A O 1
ATOM 6663 N N . TYR A 1 821 ? 3.894 -52.180 -33.658 1.00 45.69 821 TYR A N 1
ATOM 6664 C CA . TYR A 1 821 ? 4.564 -50.966 -33.227 1.00 45.69 821 TYR A CA 1
ATOM 6665 C C . TYR A 1 821 ? 5.075 -50.227 -34.469 1.00 45.69 821 TYR A C 1
ATOM 6667 O O . TYR A 1 821 ? 6.089 -50.595 -35.056 1.00 45.69 821 TYR A O 1
ATOM 6675 N N . ASP A 1 822 ? 4.376 -49.165 -34.845 1.00 50.94 822 ASP A N 1
ATOM 6676 C CA . ASP A 1 822 ? 4.628 -48.331 -36.029 1.00 50.94 822 ASP A CA 1
ATOM 6677 C C . ASP A 1 822 ? 5.814 -47.359 -35.857 1.00 50.94 822 ASP A C 1
ATOM 6679 O O . ASP A 1 822 ? 6.115 -46.549 -36.733 1.00 50.94 822 ASP A O 1
ATOM 6683 N N . GLY A 1 823 ? 6.487 -47.404 -34.703 1.00 50.22 823 GLY A N 1
ATOM 6684 C CA . GLY A 1 823 ? 7.529 -46.448 -34.346 1.00 50.22 823 GLY A CA 1
ATOM 6685 C C . GLY A 1 823 ? 7.004 -45.054 -33.990 1.00 50.22 823 GLY A C 1
ATOM 6686 O O . GLY A 1 823 ? 7.826 -44.180 -33.700 1.00 50.22 823 GLY A O 1
ATOM 6687 N N . THR A 1 824 ? 5.684 -44.837 -33.971 1.00 46.34 824 THR A N 1
ATOM 6688 C CA . THR A 1 824 ? 5.078 -43.622 -33.429 1.00 46.34 824 THR A CA 1
ATOM 6689 C C . THR A 1 824 ? 4.945 -43.746 -31.914 1.00 46.34 824 THR A C 1
ATOM 6691 O O . THR A 1 824 ? 4.744 -44.818 -31.335 1.00 46.34 824 THR A O 1
ATOM 6694 N N . GLU A 1 825 ? 5.180 -42.639 -31.214 1.00 45.25 825 GLU A N 1
ATOM 6695 C CA . GLU A 1 825 ? 5.185 -42.667 -29.759 1.00 45.25 825 GLU A CA 1
ATOM 6696 C C . GLU A 1 825 ? 3.748 -42.841 -29.245 1.00 45.25 825 GLU A C 1
ATOM 6698 O O . GLU A 1 825 ? 2.892 -42.012 -29.541 1.00 45.25 825 GLU A O 1
ATOM 6703 N N . GLN A 1 826 ? 3.488 -43.846 -28.394 1.00 43.84 826 GLN A N 1
ATOM 6704 C CA . GLN A 1 826 ? 2.163 -44.039 -27.761 1.00 43.84 826 GLN A CA 1
ATOM 6705 C C . GLN A 1 826 ? 1.633 -42.772 -27.058 1.00 43.84 826 GLN A C 1
ATOM 6707 O O . GLN A 1 826 ? 0.431 -42.619 -26.856 1.00 43.84 826 GLN A O 1
ATOM 6712 N N . ALA A 1 827 ? 2.538 -41.880 -26.648 1.00 39.50 827 ALA A N 1
ATOM 6713 C CA . ALA A 1 827 ? 2.247 -40.521 -26.217 1.00 39.50 827 ALA A CA 1
ATOM 6714 C C . ALA A 1 827 ? 3.444 -39.609 -26.551 1.00 39.50 827 ALA A C 1
ATOM 6716 O O . ALA A 1 827 ? 4.585 -40.083 -26.479 1.00 39.50 827 ALA A O 1
ATOM 6717 N N . PRO A 1 828 ? 3.235 -38.303 -26.804 1.00 40.22 828 PRO A N 1
ATOM 6718 C CA . PRO A 1 828 ? 4.323 -37.369 -27.083 1.00 40.22 828 PRO A CA 1
ATOM 6719 C C . PRO A 1 828 ? 5.402 -37.377 -25.980 1.00 40.22 828 PRO A C 1
ATOM 6721 O O . PRO A 1 828 ? 5.137 -37.145 -24.791 1.00 40.22 828 PRO A O 1
ATOM 6724 N N . GLY A 1 829 ? 6.640 -37.673 -26.372 1.00 43.47 829 GLY A N 1
ATOM 6725 C CA . GLY A 1 829 ? 7.829 -37.768 -25.529 1.00 43.47 829 GLY A CA 1
ATOM 6726 C C . GLY A 1 829 ? 7.957 -39.062 -24.716 1.00 43.47 829 GLY A C 1
ATOM 6727 O O . GLY A 1 829 ? 8.751 -39.100 -23.768 1.00 43.47 829 GLY A O 1
ATOM 6728 N N . HIS A 1 830 ? 7.187 -40.119 -25.003 1.00 46.38 830 HIS A N 1
ATOM 6729 C CA . HIS A 1 830 ? 7.240 -41.378 -24.242 1.00 46.38 830 HIS A CA 1
ATOM 6730 C C . HIS A 1 830 ? 8.626 -42.041 -24.310 1.00 46.38 830 HIS A C 1
ATOM 6732 O O . HIS A 1 830 ? 9.176 -42.459 -23.282 1.00 46.38 830 HIS A O 1
ATOM 6738 N N . HIS A 1 831 ? 9.236 -42.087 -25.496 1.00 45.91 831 HIS A N 1
ATOM 6739 C CA . HIS A 1 831 ? 10.552 -42.697 -25.678 1.00 45.91 831 HIS A CA 1
ATOM 6740 C C . HIS A 1 831 ? 11.667 -41.782 -25.161 1.00 45.91 831 HIS A C 1
ATOM 6742 O O . HIS A 1 831 ? 12.667 -42.268 -24.626 1.00 45.91 831 HIS A O 1
ATOM 6748 N N . GLN A 1 832 ? 11.454 -40.463 -25.188 1.00 42.25 832 GLN A N 1
ATOM 6749 C CA . GLN A 1 832 ? 12.353 -39.463 -24.605 1.00 42.25 832 GLN A CA 1
ATOM 6750 C C . GLN A 1 832 ? 12.472 -39.611 -23.078 1.00 42.25 832 GLN A C 1
ATOM 6752 O O . GLN A 1 832 ? 13.576 -39.654 -22.536 1.00 42.25 832 GLN A O 1
ATOM 6757 N N . ARG A 1 833 ? 11.353 -39.816 -22.366 1.00 42.59 833 ARG A N 1
ATOM 6758 C CA . ARG A 1 833 ? 11.361 -40.081 -20.910 1.00 42.59 833 ARG A CA 1
ATOM 6759 C C . ARG A 1 833 ? 12.102 -41.373 -20.560 1.00 42.59 833 ARG A C 1
ATOM 6761 O O . ARG A 1 833 ? 12.808 -41.440 -19.552 1.00 42.59 833 ARG A O 1
ATOM 6768 N N . ARG A 1 834 ? 11.997 -42.391 -21.419 1.00 41.94 834 ARG A N 1
ATOM 6769 C CA . ARG A 1 834 ? 12.713 -43.668 -21.272 1.00 41.94 834 ARG A CA 1
ATOM 6770 C C . ARG A 1 834 ? 14.160 -43.620 -21.781 1.00 41.94 834 ARG A C 1
ATOM 6772 O O . ARG A 1 834 ? 14.934 -44.497 -21.425 1.00 41.94 834 ARG A O 1
ATOM 6779 N N . GLY A 1 835 ? 14.572 -42.537 -22.452 1.00 42.19 835 GLY A N 1
ATOM 6780 C CA . GLY A 1 835 ? 15.937 -42.295 -22.953 1.00 42.19 835 GLY A CA 1
ATOM 6781 C C . GLY A 1 835 ? 16.336 -43.132 -24.152 1.00 42.19 835 GLY A C 1
ATOM 6782 O O . GLY A 1 835 ? 17.479 -43.546 -24.261 1.00 42.19 835 GLY A O 1
ATOM 6783 N N . LEU A 1 836 ? 15.359 -43.429 -24.996 1.00 43.72 836 LEU A N 1
ATOM 6784 C CA . LEU A 1 836 ? 15.461 -44.388 -26.090 1.00 43.72 836 LEU A CA 1
ATOM 6785 C C . LEU A 1 836 ? 15.722 -43.771 -27.458 1.00 43.72 836 LEU A C 1
ATOM 6787 O O . LEU A 1 836 ? 15.869 -44.492 -28.436 1.00 43.72 836 LEU A O 1
ATOM 6791 N N . VAL A 1 837 ? 15.736 -42.444 -27.532 1.00 40.31 837 VAL A N 1
ATOM 6792 C CA . VAL A 1 837 ? 15.741 -41.697 -28.800 1.00 40.31 837 VAL A CA 1
ATOM 6793 C C . VAL A 1 837 ? 17.049 -40.937 -29.010 1.00 40.31 837 VAL A C 1
ATOM 6795 O O . VAL A 1 837 ? 17.227 -40.276 -30.028 1.00 40.31 837 VAL A O 1
ATOM 6798 N N . GLU A 1 838 ? 17.991 -41.010 -28.066 1.00 42.72 838 GLU A N 1
ATOM 6799 C CA . GLU A 1 838 ? 19.146 -40.102 -28.044 1.00 42.72 838 GLU A CA 1
ATOM 6800 C C . GLU A 1 838 ? 20.197 -40.376 -29.135 1.00 42.72 838 GLU A C 1
ATOM 6802 O O . GLU A 1 838 ? 21.084 -39.550 -29.323 1.00 42.72 838 GLU A O 1
ATOM 6807 N N . ALA A 1 839 ? 20.052 -41.441 -29.935 1.00 36.19 839 ALA A N 1
ATOM 6808 C CA . ALA A 1 839 ? 20.871 -41.647 -31.133 1.00 36.19 839 ALA A CA 1
ATOM 6809 C C . ALA A 1 839 ? 20.224 -41.162 -32.451 1.00 36.19 839 ALA A C 1
ATOM 6811 O O . ALA A 1 839 ? 20.948 -40.948 -33.418 1.00 36.19 839 ALA A O 1
ATOM 6812 N N . TYR A 1 840 ? 18.901 -40.938 -32.533 1.00 31.78 840 TYR A N 1
ATOM 6813 C CA . TYR A 1 840 ? 18.240 -40.635 -33.816 1.00 31.78 840 TYR A CA 1
ATOM 6814 C C . TYR A 1 840 ? 17.189 -39.523 -33.730 1.00 31.78 840 TYR A C 1
ATOM 6816 O O . TYR A 1 840 ? 16.013 -39.765 -33.509 1.00 31.78 840 TYR A O 1
ATOM 6824 N N . ARG A 1 841 ? 17.641 -38.305 -34.053 1.00 29.91 841 ARG A N 1
ATOM 6825 C CA . ARG A 1 841 ? 16.870 -37.122 -34.489 1.00 29.91 841 ARG A CA 1
ATOM 6826 C C . ARG A 1 841 ? 15.809 -36.543 -33.528 1.00 29.91 841 ARG A C 1
ATOM 6828 O O . ARG A 1 841 ? 14.698 -37.006 -33.353 1.00 29.91 841 ARG A O 1
ATOM 6835 N N . PHE A 1 842 ? 16.183 -35.359 -33.068 1.00 30.52 842 PHE A N 1
ATOM 6836 C CA . PHE A 1 842 ? 15.476 -34.302 -32.345 1.00 30.52 842 PHE A CA 1
ATOM 6837 C C . PHE A 1 842 ? 14.295 -33.666 -33.118 1.00 30.52 842 PHE A C 1
ATOM 6839 O O . PHE A 1 842 ? 14.505 -33.233 -34.250 1.00 30.52 842 PHE A O 1
ATOM 6846 N N . TYR A 1 843 ? 13.117 -33.550 -32.488 1.00 29.52 843 TYR A N 1
ATOM 6847 C CA . TYR A 1 843 ? 12.261 -32.344 -32.324 1.00 29.52 843 TYR A CA 1
ATOM 6848 C C . TYR A 1 843 ? 11.003 -32.706 -31.500 1.00 29.52 843 TYR A C 1
ATOM 6850 O O . TYR A 1 843 ? 10.506 -33.816 -31.666 1.00 29.52 843 TYR A O 1
ATOM 6858 N N . PRO A 1 844 ? 10.433 -31.796 -30.682 1.00 37.34 844 PRO A N 1
ATOM 6859 C CA . PRO A 1 844 ? 9.013 -31.829 -30.357 1.00 37.34 844 PRO A CA 1
ATOM 6860 C C . PRO A 1 844 ? 8.236 -30.770 -31.157 1.00 37.34 844 PRO A C 1
ATOM 6862 O O . PRO A 1 844 ? 8.720 -29.660 -31.390 1.00 37.34 844 PRO A O 1
ATOM 6865 N N . ASP A 1 845 ? 7.029 -31.157 -31.555 1.00 36.09 845 ASP A N 1
ATOM 6866 C CA . ASP A 1 845 ? 5.988 -30.341 -32.176 1.00 36.09 845 ASP A CA 1
ATOM 6867 C C . ASP A 1 845 ? 5.669 -29.084 -31.329 1.00 36.09 845 ASP A C 1
ATOM 6869 O O . ASP A 1 845 ? 5.378 -29.211 -30.134 1.00 36.09 845 ASP A O 1
ATOM 6873 N N . PRO A 1 846 ? 5.723 -27.868 -31.908 1.00 37.41 846 PRO A N 1
ATOM 6874 C CA . PRO A 1 846 ? 5.384 -26.627 -31.212 1.00 37.41 846 PRO A CA 1
ATOM 6875 C C . PRO A 1 846 ? 3.904 -26.501 -30.803 1.00 37.41 846 PRO A C 1
ATOM 6877 O O . PRO A 1 846 ? 3.579 -25.560 -30.081 1.00 37.41 846 PRO A O 1
ATOM 6880 N N . GLN A 1 847 ? 3.013 -27.407 -31.224 1.00 36.00 847 GLN A N 1
ATOM 6881 C CA . GLN A 1 847 ? 1.579 -27.359 -30.911 1.00 36.00 847 GLN A CA 1
ATOM 6882 C C . GLN A 1 847 ? 1.142 -28.266 -29.747 1.00 36.00 847 GLN A C 1
ATOM 6884 O O . GLN A 1 847 ? -0.026 -28.232 -29.359 1.00 36.00 847 GLN A O 1
ATOM 6889 N N . ALA A 1 848 ? 2.039 -29.053 -29.141 1.00 36.31 848 ALA A N 1
ATOM 6890 C CA . ALA A 1 848 ? 1.650 -29.979 -28.077 1.00 36.31 848 ALA A CA 1
ATOM 6891 C C . ALA A 1 848 ? 1.248 -29.234 -26.776 1.00 36.31 848 ALA A C 1
ATOM 6893 O O . ALA A 1 848 ? 2.092 -28.579 -26.153 1.00 36.31 848 ALA A O 1
ATOM 6894 N N . PRO A 1 849 ? -0.010 -29.347 -26.301 1.00 33.09 849 PRO A N 1
ATOM 6895 C CA . PRO A 1 849 ? -0.466 -28.661 -25.098 1.00 33.09 849 PRO A CA 1
ATOM 6896 C C . PRO A 1 849 ? 0.202 -29.271 -23.860 1.00 33.09 849 PRO A C 1
ATOM 6898 O O . PRO A 1 849 ? 0.002 -30.437 -23.517 1.00 33.09 849 PRO A O 1
ATOM 6901 N N . HIS A 1 850 ? 1.008 -28.478 -23.157 1.00 34.88 850 HIS A N 1
ATOM 6902 C CA . HIS A 1 850 ? 1.639 -28.892 -21.907 1.00 34.88 850 HIS A CA 1
ATOM 6903 C C . HIS A 1 850 ? 0.582 -29.081 -20.802 1.00 34.88 850 HIS A C 1
ATOM 6905 O O . HIS A 1 850 ? 0.246 -28.139 -20.083 1.00 34.88 850 HIS A O 1
ATOM 6911 N N . GLN A 1 851 ? 0.063 -30.300 -20.627 1.00 30.19 851 GLN A N 1
ATOM 6912 C CA . GLN A 1 851 ? -0.713 -30.641 -19.435 1.00 30.19 851 GLN A CA 1
ATOM 6913 C C . GLN A 1 851 ? 0.195 -30.618 -18.195 1.00 30.19 851 GLN A C 1
ATOM 6915 O O . GLN A 1 851 ? 1.229 -31.291 -18.126 1.00 30.19 851 GLN A O 1
ATOM 6920 N N . ARG A 1 852 ? -0.202 -29.800 -17.215 1.00 29.97 852 ARG A N 1
ATOM 6921 C CA . ARG A 1 852 ? 0.403 -29.711 -15.883 1.00 29.97 852 ARG A CA 1
ATOM 6922 C C . ARG A 1 852 ? 0.239 -31.054 -15.172 1.00 29.97 852 ARG A C 1
ATOM 6924 O O . ARG A 1 852 ? -0.880 -31.517 -14.979 1.00 29.97 852 ARG A O 1
ATOM 6931 N N . TRP A 1 853 ? 1.346 -31.654 -14.752 1.00 27.03 853 TRP A N 1
ATOM 6932 C CA . TRP A 1 853 ? 1.320 -32.827 -13.884 1.00 27.03 853 TRP A CA 1
ATOM 6933 C C . TRP A 1 853 ? 1.082 -32.375 -12.443 1.00 27.03 853 TRP A C 1
ATOM 6935 O O . TRP A 1 853 ? 1.914 -31.674 -11.868 1.00 27.03 853 TRP A O 1
ATOM 6945 N N . HIS A 1 854 ? -0.053 -32.783 -11.878 1.00 28.03 854 HIS A N 1
ATOM 6946 C CA . HIS A 1 854 ? -0.230 -32.892 -10.436 1.00 28.03 854 HIS A CA 1
ATOM 6947 C C . HIS A 1 854 ? 0.573 -34.101 -9.934 1.00 28.03 854 HIS A C 1
ATOM 6949 O O . HIS A 1 854 ? 0.467 -35.188 -10.504 1.00 28.03 854 HIS A O 1
ATOM 6955 N N . TRP A 1 855 ? 1.358 -33.889 -8.880 1.00 28.84 855 TRP A N 1
ATOM 6956 C CA . TRP A 1 855 ? 1.858 -34.916 -7.968 1.00 28.84 855 TRP A CA 1
ATOM 6957 C C . TRP A 1 855 ? 1.515 -34.488 -6.550 1.00 28.84 855 TRP A C 1
ATOM 6959 O O . TRP A 1 855 ? 1.740 -33.291 -6.249 1.00 28.84 855 TRP A O 1
#

pLDDT: mean 71.95, std 21.26, range [27.03, 96.31]

Sequence (855 aa):
MSRAATPTRAEQTASEKKATPEAPANSMDAITVFTFFWSQLMLLQCVKLFFIFKSSRTVQNAIPLVSLAIVDFLALVKPRCRYVTMTSLLVGFVVIFVTGHYSNHIFADIALGSCIFLTYKSDRSEWVNRATWAMRAMVIALYFVTGIDKMNEGWASHEYSCCILMFGGFVGLPLFKFWVPSWAPWDFMPHLAVIIEIGLPIALILGAAKGKYFWLRFVCFWGALFHCVLAETVSPMSVYPFTMAMAPMYTFVLPEQAALVANTVVNWLNAKPILRWGAFLGLFAAFVSAWPMLMAPELEGAMPFEYPPYGLWAFAAVWSLCSCVYLLCVTFWPAPKSDVPVKRVYPKRSLLGSIPWIFICCLAACPYLGIRNYPALAMFSNLRTEGGQPNSHVFGDDFDFLGYQRDYVTVHSTNIPSIEWAQVDLGQLFTSETKRFLTEYNISSEFWITPPFKGWPYPPTREFVPYSTPFVELRRRIAEMKDFPKDAYINYTRTQAPPQLRLAKVWDIFGVAHPMADLDKPASQDFVYNSTVRGTEAFKDLETPLSPLVDVKHRRRASYAHKLEFQVGKHRGGENMKVPHKVPKHPLLDTDQNMNEIVTYADLKLRWNYVGDVRRNRMNMRRKWKSFPNRHPKREVTTAFVQHDRMPFITEPPKDPPPGMKLDLENAFVVFLSGKWLQHKATVGDIIQTERIKRKQAGDQIVFGSVLLVGTKDWTLMGKPVIPYAKVHCTIEQQTLTKDQVSFIYKPKRRWFRFRRVRYWVTMLRLDRIEVDPRYSEAPEDKPLKPVRLLDMWASRWQTPEELRAVQRDEAGTMLAEKIYDGTEQAPGHHQRRGLVEAYRFYPDPQAPHQRWHW

Mean predicted aligned error: 19.88 Å

Organism: Perkinsus olseni (NCBI:txid32597)

Nearest PDB structures (foldseek):
  9g6k-assembly1_Ly  TM=4.592E-01  e=2.041E-17  Toxoplasma gondii
  6z1p-assembly1_Av  TM=8.682E-01  e=1.459E-07  Tetrahymena thermophila SB210
  6eri-assembly1_AR  TM=8.186E-01  e=2.844E-07  Spinacia oleracea
  5x8t-assembly1_S  TM=8.782E-01  e=7.569E-07  Spinacia oleracea
  8apo-assembly1_Ap  TM=5.498E-01  e=8.649E-07  Polytomella magna

InterPro domains:
  IPR028909 Large ribosomal subunit protein bL21-like [PF00829] (679-770)
  IPR028909 Large ribosomal subunit protein bL21-like [PTHR21349] (679-775)
  IPR036164 Large ribosomal subunit protein bL21-like superfamily [SSF141091] (678-770)

Radius of gyration: 41.23 Å; Cα contacts (8 Å, |Δi|>4): 1185; chains: 1; bounding box: 88×108×117 Å

Solvent-accessible surface area (backbone atoms only — not comparable to full-atom values): 49388 Å² total; per-residue (Å²): 138,84,84,81,80,81,81,53,78,68,56,56,57,58,53,65,70,73,75,65,84,79,74,64,98,80,69,56,41,38,61,25,56,27,27,37,44,48,19,53,47,51,46,51,51,36,45,29,49,49,57,68,40,67,82,54,92,44,74,81,65,47,53,53,41,53,53,43,46,55,37,22,51,47,11,55,76,39,26,75,40,65,68,39,45,53,48,33,49,52,47,48,50,51,41,55,64,73,67,65,75,80,47,64,56,50,53,49,45,55,30,56,48,40,19,53,61,54,24,66,50,92,51,64,68,59,18,48,41,28,24,30,49,20,34,45,49,29,54,31,42,54,31,40,50,31,24,54,45,39,40,17,56,42,21,57,33,57,41,66,10,44,62,54,47,44,48,49,44,36,38,60,34,86,92,36,45,89,75,68,60,96,78,58,68,60,68,52,47,45,56,50,51,37,52,49,30,47,42,39,32,53,31,42,50,50,15,68,73,71,62,43,64,66,32,32,29,50,38,38,41,54,49,28,54,52,41,34,50,43,22,63,19,64,40,62,68,33,45,33,73,48,37,55,58,44,55,42,47,53,33,37,63,45,33,67,40,37,15,49,50,52,40,53,53,50,52,60,31,61,73,44,43,71,63,41,46,47,48,51,54,48,50,50,52,48,50,31,65,43,42,58,64,71,43,34,85,52,40,76,84,52,82,69,49,54,84,76,56,52,88,44,64,44,53,45,30,53,48,39,52,52,50,27,52,50,36,44,48,33,42,70,48,77,76,82,88,62,94,57,79,73,77,71,67,70,51,68,79,46,75,60,19,45,50,34,29,51,50,51,52,54,53,50,42,26,26,64,45,30,71,34,53,70,64,36,60,40,65,67,21,63,51,44,49,44,65,41,61,28,44,35,76,83,46,55,46,51,64,49,84,70,57,32,20,26,36,22,28,38,40,64,49,53,77,39,66,58,62,55,48,38,63,40,50,52,31,71,64,49,37,70,57,53,48,50,54,32,52,76,71,60,29,53,58,78,40,73,44,46,54,53,78,88,56,69,93,66,81,80,70,63,82,90,70,65,48,74,46,32,43,65,50,56,42,51,58,56,71,70,54,90,75,77,58,83,81,28,35,43,36,32,36,37,41,55,40,71,88,46,76,80,59,56,69,62,31,59,75,68,75,46,83,61,98,60,63,89,64,77,64,87,79,82,66,82,55,69,46,77,48,74,46,61,33,78,72,54,51,49,61,66,69,44,83,76,68,84,79,86,80,86,86,76,99,68,96,72,88,78,64,76,48,85,57,89,77,88,72,80,88,79,88,87,83,91,84,88,88,85,82,79,69,89,70,51,103,82,39,79,82,79,82,71,72,89,79,57,88,44,72,65,57,52,48,52,50,41,58,71,72,62,63,72,85,57,78,74,76,69,80,45,84,44,70,56,70,65,82,79,80,62,72,79,75,68,79,38,45,38,26,44,53,57,88,60,62,82,69,93,62,85,63,48,53,59,76,66,90,88,64,84,76,69,47,78,77,21,39,36,32,34,45,86,51,91,85,45,75,44,80,46,41,60,69,40,76,43,83,42,68,62,64,80,98,64,55,62,72,42,75,48,63,39,54,54,24,34,33,42,35,44,95,60,35,37,40,38,27,43,75,38,28,90,39,30,39,38,37,28,32,28,69,40,75,48,66,48,78,79,40,78,50,73,49,75,41,75,98,71,76,43,71,47,80,41,80,46,63,51,61,31,24,35,30,30,28,68,45,63,47,76,45,77,71,57,71,61,70,61,92,77,64,78,47,74,53,74,47,81,69,35,42,75,66,68,36,71,59,52,78,68,64,58,67,71,52,59,56,45,97,87,71,47,52,47,52,46,78,78,46,71,82,70,64,98,41,94,60,52,47,58,77,73,56,53,45,87,90,64,83,90,83,81,73,93,79,68,80,83,77,81,80,87,129

Secondary structure (DSSP, 8-state):
---PPPPPHHHHHHHHTT-S----TT---HHHHHHHHHHHHHHHHHHHHHHHHTT---HHHHHHHHHHHHHHHHHHH-TT-HHHHHHHHHHHHHHHHHH----HHHHHHHHHHHHHHTT--SSHHHHHHHHHHHHHHHHHHHHHHHHHHT-BHHHH-TTT-HHHHHHHHHHTSTTTGGG--TT--GGGHHHHHHHHHHHHHHHHHHHHHH--HHHHHHHHHHHHHHHHHHHHSPTTS--HHHHHHHHHHHTTTSHHHHHHHHHHHHHHHHHSHHHHHHHHHHHHHHHHHHHHHHTHHHHTTPPPP-SS----HHHHHHHHHHHHHHHHHHHHSPPP--SS----------SGGGHHHHHHHHHHHTGGGTS--SS-SSTT------TT---BSSS-TT--SSS-SSEEEEEEEE--HHHHTTSEEGGGGS-HHHHHHHHHTT-----EE---TT---S--SSS---EEEEHHHHHHHHHT-SS--TT-EEEEEEEE-------HHHHHHTT---TTGGG-S-------EEEEEESTTTHHHHHS--PPPP-----------EEEE-----------------SS--TTS--S--STT--SHHHHHHHHHHHS--SS-----EEEE---S---PPPP-EEEEEEGGGPSPSSPPPSSPPTT-----TT-EEEEESSSS-EEEEETT-EEEEE--TT--TT-EEEE--EEEEE-SSEEEEEES--TTEEEEEEEEEEEEPPPEEEEEEEGGGTEEEEEEE--EEEEEEEEEEEE-GGGGS--S-PPPP--SHHHHHTT-PPPHHHHHTS-B-TTS-BHHHHH--SS-SSTTHHHHHT--TTS-----TT--------